Protein AF-0000000078525196 (afdb_homodimer)

Foldseek 3Di:
DDKDFDAPPDALVNVCVVLVHDSVCQCQLQVAPCRPFFFGRAITDDWAFPDKDFDAPPDDLCNVCVVVVHDSLLQCLQRLVPLVDDDDDGGDMGGPGIPFDADAAFAEEAEDELPFDPSLLSSCLSLHQEYEYDDWAAFLQLDTDDDDDNLVVCVSSVVNQHAYAYEYENQDPVRDDDVVSVVSCLPDVNSLVSNLVNVLVVCLVSVGQAYEYEDEDDDPVSVVSLLVSLQVSLVVCVVLRHAYEYEYEWAWDCVDPDIATDLDLCLSNQPRHQAYEHELAVQDAQQHADDARNFVLNVVNVLVSCVVRHPQLRYAYEDEQWKWKWWPDHDGPPITIDIDGPNRVRVVSSVVSHHWDADPRRQWIWTWDDDPRTIMIMTGHHLSSLLSVQVVCVVSVHNYYYYDHSSDPRSSNSSNNSSHYHYDGDPPCCSCSSVPD/DDKDFDAPPDALVNVCVVLVHDSVCQCQLQVAPCRPFFFGRAITDDWAFPDKDFDAPPDDLCNVCVVVVHHSLLQCLQRLVPLVDDDDDGGDMGGPGIPFDADAAFAEEAEDELPFDPSLLSSCLSLHQEYEYDDWAAFLQLDTDDDDDNLVVCVSSVVNQHAYAYEYENQDPVRDDDVVSVVSCLPDVNSLVSNLVNVLVVCLVSVGQAYEYEDEDDDPVSPVSLLVSLQVSLVVQVVLRHAYEYEYEWAWPCVDPDIATDLDLCLSNQPRHQAYEHELQVQDAQQHADDARNFVLNVVNVLVSCVVRHPQLRYAYEDEQWKWKWWPDHDGPPITIDIDGPNRVRVVSSVVSHHWDADPRRQWIWTWDDDPRTIMIMTGHHLSSLLSVQVVCVVSVHNYYYYDHSSDPRSSNSSNNSSHYHYDGDPPCCSCSSVPD

Sequence (874 aa):
MIIHVVQPGETIHSISEYYKIPVDRLILENGLTNPGNLAIGQTIVIVQPETLYTVQAGDTLESIAKQHDTTTMELLRNNPYLSDRKYLYNGETIVISYQTNRTRSITTIGYTFSYIDRPILIKTLPFLTYLTIFNYRVTNEGEIIFIADDTELIDLAKTYGVAPMMFVSTLSDGGIVNPEVTNTFLNNPSVQDHFIENALQIMKTKGFCGINIYLERINYENLNSFAEYLRRASERFHSEGYKILITVTPIANIEAPDVSFEKIDYGKLTESVDGIIFSSYDWALSYSYPNSIFPVNVLRELLDYAVSIIPPEKIIFGITTLGYDWVLPYVPGVTEAAAISDSRAIEIAADNGITIQFNEEAQSPYFFYTENGSLHLVWFKDARSFDSRAGLVEEYDLQGVSIWTIMRFSTQMWFIINTRYYIERLPGINCQSCVLNMIIHVVQPGETIHSISEYYKIPVDRLILENGLTNPGNLAIGQTIVIVQPETLYTVQAGDTLESIAKQHDTTTMELLRNNPYLSDRKYLYNGETIVISYQTNRTRSITTIGYTFSYIDRPILIKTLPFLTYLTIFNYRVTNEGEIIFIADDTELIDLAKTYGVAPMMFVSTLSDGGIVNPEVTNTFLNNPSVQDHFIENALQIMKTKGFCGINIYLERINYENLNSFAEYLRRASERFHSEGYKILITVTPIANIEAPDVSFEKIDYGKLTESVDGIIFSSYDWALSYSYPNSIFPVNVLRELLDYAVSIIPPEKIIFGITTLGYDWVLPYVPGVTEAAAISDSRAIEIAADNGITIQFNEEAQSPYFFYTENGSLHLVWFKDARSFDSRAGLVEEYDLQGVSIWTIMRFSTQMWFIINTRYYIERLPGINCQSCVLN

Structure (mmCIF, N/CA/C/O backbone):
data_AF-0000000078525196-model_v1
#
loop_
_entity.id
_entity.type
_entity.pdbx_description
1 polymer 'Peptidoglycan-binding protein'
#
loop_
_atom_site.group_PDB
_atom_site.id
_atom_site.type_symbol
_atom_site.label_atom_id
_atom_site.label_alt_id
_atom_site.label_comp_id
_atom_site.label_asym_id
_atom_site.label_entity_id
_atom_site.label_seq_id
_atom_site.pdbx_PDB_ins_code
_atom_site.Cartn_x
_atom_site.Cartn_y
_atom_site.Cartn_z
_atom_site.occupancy
_atom_site.B_iso_or_equiv
_atom_site.auth_seq_id
_atom_site.auth_comp_id
_atom_site.auth_asym_id
_atom_site.auth_atom_id
_atom_site.pdbx_PDB_model_num
ATOM 1 N N . MET A 1 1 ? -12.961 -25.609 -23.375 1 94.81 1 MET A N 1
ATOM 2 C CA . MET A 1 1 ? -13.086 -25.406 -21.938 1 94.81 1 MET A CA 1
ATOM 3 C C . MET A 1 1 ? -14.039 -24.266 -21.625 1 94.81 1 MET A C 1
ATOM 5 O O . MET A 1 1 ? -13.961 -23.203 -22.234 1 94.81 1 MET A O 1
ATOM 9 N N . ILE A 1 2 ? -14.961 -24.5 -20.766 1 96.81 2 ILE A N 1
ATOM 10 C CA . ILE A 1 2 ? -15.93 -23.5 -20.312 1 96.81 2 ILE A CA 1
ATOM 11 C C . ILE A 1 2 ? -15.836 -23.359 -18.781 1 96.81 2 ILE A C 1
ATOM 13 O O . ILE A 1 2 ? -15.711 -24.344 -18.062 1 96.81 2 ILE A O 1
ATOM 17 N N . ILE A 1 3 ? -15.789 -22.141 -18.328 1 98.31 3 ILE A N 1
ATOM 18 C CA . ILE A 1 3 ? -15.891 -21.891 -16.891 1 98.31 3 ILE A CA 1
ATOM 19 C C . ILE A 1 3 ? -17.328 -21.5 -16.531 1 98.31 3 ILE A C 1
ATOM 21 O O . ILE A 1 3 ? -17.797 -20.422 -16.891 1 98.31 3 ILE A O 1
ATOM 25 N N . HIS A 1 4 ? -17.969 -22.391 -15.938 1 98.69 4 HIS A N 1
ATOM 26 C CA . HIS A 1 4 ? -19.359 -22.188 -15.523 1 98.69 4 HIS A CA 1
ATOM 27 C C . HIS A 1 4 ? -19.438 -21.453 -14.203 1 98.69 4 HIS A C 1
ATOM 29 O O . HIS A 1 4 ? -18.766 -21.812 -13.234 1 98.69 4 HIS A O 1
ATOM 35 N N . VAL A 1 5 ? -20.172 -20.359 -14.156 1 98.62 5 VAL A N 1
ATOM 36 C CA . VAL A 1 5 ? -20.422 -19.625 -12.922 1 98.62 5 VAL A CA 1
ATOM 37 C C . VAL A 1 5 ? -21.781 -20.016 -12.344 1 98.62 5 VAL A C 1
ATOM 39 O O . VAL A 1 5 ? -22.812 -19.828 -12.992 1 98.62 5 VAL A O 1
ATOM 42 N N . VAL A 1 6 ? -21.797 -20.547 -11.18 1 98.69 6 VAL A N 1
ATOM 43 C CA . VAL A 1 6 ? -23 -21.094 -10.555 1 98.69 6 VAL A CA 1
ATOM 44 C C . VAL A 1 6 ? -24.047 -20 -10.375 1 98.69 6 VAL A C 1
ATOM 46 O O . VAL A 1 6 ? -23.734 -18.906 -9.875 1 98.69 6 VAL A O 1
ATOM 49 N N . GLN A 1 7 ? -25.219 -20.266 -10.789 1 98 7 GLN A N 1
ATOM 50 C CA . GLN A 1 7 ? -26.359 -19.359 -10.688 1 98 7 GLN A CA 1
ATOM 51 C C . GLN A 1 7 ? -27.312 -19.797 -9.586 1 98 7 GLN A C 1
ATOM 53 O O . GLN A 1 7 ? -27.25 -20.922 -9.109 1 98 7 GLN A O 1
ATOM 58 N N . PRO A 1 8 ? -28.172 -18.797 -9.18 1 97.31 8 PRO A N 1
ATOM 59 C CA . PRO A 1 8 ? -29.172 -19.188 -8.172 1 97.31 8 PRO A CA 1
ATOM 60 C C . PRO A 1 8 ? -30.016 -20.375 -8.602 1 97.31 8 PRO A C 1
ATOM 62 O O . PRO A 1 8 ? -30.484 -20.422 -9.742 1 97.31 8 PRO A O 1
ATOM 65 N N . GLY A 1 9 ? -30.125 -21.344 -7.73 1 96.56 9 GLY A N 1
ATOM 66 C CA . GLY A 1 9 ? -30.984 -22.484 -7.992 1 96.56 9 GLY A CA 1
ATOM 67 C C . GLY A 1 9 ? -30.234 -23.656 -8.602 1 96.56 9 GLY A C 1
ATOM 68 O O . GLY A 1 9 ? -30.734 -24.781 -8.617 1 96.56 9 GLY A O 1
ATOM 69 N N . GLU A 1 10 ? -29.031 -23.5 -9.023 1 98.06 10 GLU A N 1
ATOM 70 C CA . GLU A 1 10 ? -28.281 -24.562 -9.664 1 98.06 10 GLU A CA 1
ATOM 71 C C . GLU A 1 10 ? -27.656 -25.5 -8.625 1 98.06 10 GLU A C 1
ATOM 73 O O . GLU A 1 10 ? -27.281 -25.062 -7.539 1 98.06 10 GLU A O 1
ATOM 78 N N . THR A 1 11 ? -27.641 -26.766 -9 1 97.81 11 THR A N 1
ATOM 79 C CA . THR A 1 11 ? -26.969 -27.812 -8.234 1 97.81 11 THR A CA 1
ATOM 80 C C . THR A 1 11 ? -25.922 -28.516 -9.086 1 97.81 11 THR A C 1
ATOM 82 O O . THR A 1 11 ? -25.875 -28.328 -10.305 1 97.81 11 THR A O 1
ATOM 85 N N . ILE A 1 12 ? -25.125 -29.266 -8.383 1 98.19 12 ILE A N 1
ATOM 86 C CA . ILE A 1 12 ? -24.109 -30 -9.133 1 98.19 12 ILE A CA 1
ATOM 87 C C . ILE A 1 12 ? -24.781 -30.984 -10.102 1 98.19 12 ILE A C 1
ATOM 89 O O . ILE A 1 12 ? -24.281 -31.234 -11.195 1 98.19 12 ILE A O 1
ATOM 93 N N . HIS A 1 13 ? -25.984 -31.484 -9.773 1 98.25 13 HIS A N 1
ATOM 94 C CA . HIS A 1 13 ? -26.734 -32.406 -10.625 1 98.25 13 HIS A CA 1
ATOM 95 C C . HIS A 1 13 ? -27.266 -31.703 -11.875 1 98.25 13 HIS A C 1
ATOM 97 O O . HIS A 1 13 ? -27.172 -32.25 -12.977 1 98.25 13 HIS A O 1
ATOM 103 N N . SER A 1 14 ? -27.797 -30.531 -11.633 1 98.44 14 SER A N 1
ATOM 104 C CA . SER A 1 14 ? -28.312 -29.797 -12.789 1 98.44 14 SER A CA 1
ATOM 105 C C . SER A 1 14 ? -27.203 -29.406 -13.75 1 98.44 14 SER A C 1
ATOM 107 O O . SER A 1 14 ? -27.391 -29.406 -14.969 1 98.44 14 SER A O 1
ATOM 109 N N . ILE A 1 15 ? -26.047 -29.078 -13.227 1 98.31 15 ILE A N 1
ATOM 110 C CA . ILE A 1 15 ? -24.906 -28.703 -14.047 1 98.31 15 ILE A CA 1
ATOM 111 C C . ILE A 1 15 ? -24.375 -29.922 -14.797 1 98.31 15 ILE A C 1
ATOM 113 O O . ILE A 1 15 ? -24.062 -29.844 -15.984 1 98.31 15 ILE A O 1
ATOM 117 N N . SER A 1 16 ? -24.297 -31.031 -14.078 1 98.19 16 SER A N 1
ATOM 118 C CA . SER A 1 16 ? -23.906 -32.281 -14.68 1 98.19 16 SER A CA 1
ATOM 119 C C . SER A 1 16 ? -24.812 -32.656 -15.859 1 98.19 16 SER A C 1
ATOM 121 O O . SER A 1 16 ? -24.328 -33.031 -16.922 1 98.19 16 SER A O 1
ATOM 123 N N . GLU A 1 17 ? -26.094 -32.5 -15.703 1 98.06 17 GLU A N 1
ATOM 124 C CA . GLU A 1 17 ? -27.078 -32.812 -16.734 1 98.06 17 GLU A CA 1
ATOM 125 C C . GLU A 1 17 ? -26.922 -31.875 -17.938 1 98.06 17 GLU A C 1
ATOM 127 O O . GLU A 1 17 ? -27 -32.312 -19.078 1 98.06 17 GLU A O 1
ATOM 132 N N . TYR A 1 18 ? -26.734 -30.656 -17.625 1 97.94 18 TYR A N 1
ATOM 133 C CA . TYR A 1 18 ? -26.625 -29.641 -18.672 1 97.94 18 TYR A CA 1
ATOM 134 C C . TYR A 1 18 ? -25.438 -29.922 -19.594 1 97.94 18 TYR A C 1
ATOM 136 O O . TYR A 1 18 ? -25.562 -29.844 -20.812 1 97.94 18 TYR A O 1
ATOM 144 N N . TYR A 1 19 ? -24.312 -30.266 -19.031 1 97.69 19 TYR A N 1
ATOM 145 C CA . TYR A 1 19 ? -23.094 -30.438 -19.812 1 97.69 19 TYR A CA 1
ATOM 146 C C . TYR A 1 19 ? -22.875 -31.891 -20.172 1 97.69 19 TYR A C 1
ATOM 148 O O . TYR A 1 19 ? -21.922 -32.219 -20.875 1 97.69 19 TYR A O 1
ATOM 156 N N . LYS A 1 20 ? -23.672 -32.781 -19.641 1 96.62 20 LYS A N 1
ATOM 157 C CA . LYS A 1 20 ? -23.594 -34.219 -19.922 1 96.62 20 LYS A CA 1
ATOM 158 C C . LYS A 1 20 ? -22.266 -34.812 -19.453 1 96.62 20 LYS A C 1
ATOM 160 O O . LYS A 1 20 ? -21.594 -35.531 -20.188 1 96.62 20 LYS A O 1
ATOM 165 N N . ILE A 1 21 ? -21.828 -34.406 -18.328 1 96.25 21 ILE A N 1
ATOM 166 C CA . ILE A 1 21 ? -20.672 -34.938 -17.609 1 96.25 21 ILE A CA 1
ATOM 167 C C . ILE A 1 21 ? -21.125 -35.5 -16.25 1 96.25 21 ILE A C 1
ATOM 169 O O . ILE A 1 21 ? -21.844 -34.812 -15.508 1 96.25 21 ILE A O 1
ATOM 173 N N . PRO A 1 22 ? -20.75 -36.719 -15.938 1 96.06 22 PRO A N 1
ATOM 174 C CA . PRO A 1 22 ? -21.188 -37.312 -14.672 1 96.06 22 PRO A CA 1
ATOM 175 C C . PRO A 1 22 ? -20.812 -36.469 -13.461 1 96.06 22 PRO A C 1
ATOM 177 O O . PRO A 1 22 ? -19.75 -35.875 -13.43 1 96.06 22 PRO A O 1
ATOM 180 N N . VAL A 1 23 ? -21.656 -36.469 -12.422 1 97.12 23 VAL A N 1
ATOM 181 C CA . VAL A 1 23 ? -21.5 -35.656 -11.211 1 97.12 23 VAL A CA 1
ATOM 182 C C . VAL A 1 23 ? -20.156 -35.938 -10.562 1 97.12 23 VAL A C 1
ATOM 184 O O . VAL A 1 23 ? -19.422 -35.031 -10.203 1 97.12 23 VAL A O 1
ATOM 187 N N . ASP A 1 24 ? -19.812 -37.188 -10.492 1 95.12 24 ASP A N 1
ATOM 188 C CA . ASP A 1 24 ? -18.594 -37.594 -9.812 1 95.12 24 ASP A CA 1
ATOM 189 C C . ASP A 1 24 ? -17.359 -37.031 -10.539 1 95.12 24 ASP A C 1
ATOM 191 O O . ASP A 1 24 ? -16.391 -36.625 -9.898 1 95.12 24 ASP A O 1
ATOM 195 N N . ARG A 1 25 ? -17.391 -37.031 -11.781 1 94.94 25 ARG A N 1
ATOM 196 C CA . ARG A 1 25 ? -16.281 -36.5 -12.562 1 94.94 25 ARG A CA 1
ATOM 197 C C . ARG A 1 25 ? -16.141 -35 -12.367 1 94.94 25 ARG A C 1
ATOM 199 O O . ARG A 1 25 ? -15.023 -34.5 -12.211 1 94.94 25 ARG A O 1
ATOM 206 N N . LEU A 1 26 ? -17.234 -34.281 -12.391 1 96.69 26 LEU A N 1
ATOM 207 C CA . LEU A 1 26 ? -17.203 -32.844 -12.148 1 96.69 26 LEU A CA 1
ATOM 208 C C . LEU A 1 26 ? -16.594 -32.531 -10.789 1 96.69 26 LEU A C 1
ATOM 210 O O . LEU A 1 26 ? -15.789 -31.609 -10.664 1 96.69 26 LEU A O 1
ATOM 214 N N . ILE A 1 27 ? -16.984 -33.312 -9.781 1 96.38 27 ILE A N 1
ATOM 215 C CA . ILE A 1 27 ? -16.516 -33.125 -8.414 1 96.38 27 ILE A CA 1
ATOM 216 C C . ILE A 1 27 ? -15.008 -33.375 -8.352 1 96.38 27 ILE A C 1
ATOM 218 O O . ILE A 1 27 ? -14.266 -32.562 -7.797 1 96.38 27 ILE A O 1
ATOM 222 N N . LEU A 1 28 ? -14.508 -34.406 -8.992 1 93.62 28 LEU A N 1
ATOM 223 C CA . LEU A 1 28 ? -13.102 -34.812 -8.961 1 93.62 28 LEU A CA 1
ATOM 224 C C . LEU A 1 28 ? -12.25 -33.812 -9.766 1 93.62 28 LEU A C 1
ATOM 226 O O . LEU A 1 28 ? -11.203 -33.375 -9.297 1 93.62 28 LEU A O 1
ATOM 230 N N . GLU A 1 29 ? -12.719 -33.438 -10.914 1 95.62 29 GLU A N 1
ATOM 231 C CA . GLU A 1 29 ? -11.969 -32.594 -11.836 1 95.62 29 GLU A CA 1
ATOM 232 C C . GLU A 1 29 ? -11.82 -31.172 -11.281 1 95.62 29 GLU A C 1
ATOM 234 O O . GLU A 1 29 ? -10.859 -30.469 -11.602 1 95.62 29 GLU A O 1
ATOM 239 N N . ASN A 1 30 ? -12.75 -30.797 -10.445 1 97.25 30 ASN A N 1
ATOM 240 C CA . ASN A 1 30 ? -12.734 -29.438 -9.914 1 97.25 30 ASN A CA 1
ATOM 241 C C . ASN A 1 30 ? -12.328 -29.406 -8.445 1 97.25 30 ASN A C 1
ATOM 243 O O . ASN A 1 30 ? -12.141 -28.328 -7.871 1 97.25 30 ASN A O 1
ATOM 247 N N . GLY A 1 31 ? -12.133 -30.562 -7.848 1 94.5 31 GLY A N 1
ATOM 248 C CA . GLY A 1 31 ? -11.805 -30.609 -6.434 1 94.5 31 GLY A CA 1
ATOM 249 C C . GLY A 1 31 ? -12.867 -29.969 -5.551 1 94.5 31 GLY A C 1
ATOM 250 O O . GLY A 1 31 ? -12.539 -29.25 -4.609 1 94.5 31 GLY A O 1
ATOM 251 N N . LEU A 1 32 ? -14.148 -30.219 -5.82 1 95.88 32 LEU A N 1
ATOM 252 C CA . LEU A 1 32 ? -15.234 -29.594 -5.078 1 95.88 32 LEU A CA 1
ATOM 253 C C . LEU A 1 32 ? -15.328 -30.172 -3.666 1 95.88 32 LEU A C 1
ATOM 255 O O . LEU A 1 32 ? -15.438 -31.375 -3.49 1 95.88 32 LEU A O 1
ATOM 259 N N . THR A 1 33 ? -15.297 -29.281 -2.701 1 93.44 33 THR A N 1
ATOM 260 C CA . THR A 1 33 ? -15.445 -29.703 -1.31 1 93.44 33 THR A CA 1
ATOM 261 C C . THR A 1 33 ? -16.859 -29.453 -0.816 1 93.44 33 THR A C 1
ATOM 263 O O . THR A 1 33 ? -17.25 -29.906 0.261 1 93.44 33 THR A O 1
ATOM 266 N N . ASN A 1 34 ? -17.656 -28.781 -1.641 1 95.5 34 ASN A N 1
ATOM 267 C CA . ASN A 1 34 ? -19.016 -28.422 -1.278 1 95.5 34 ASN A CA 1
ATOM 268 C C . ASN A 1 34 ? -20.016 -28.812 -2.367 1 95.5 34 ASN A C 1
ATOM 270 O O . ASN A 1 34 ? -20.844 -28 -2.781 1 95.5 34 ASN A O 1
ATOM 274 N N . PRO A 1 35 ? -19.984 -30.031 -2.852 1 95.69 35 PRO A N 1
ATOM 275 C CA . PRO A 1 35 ? -20.859 -30.391 -3.969 1 95.69 35 PRO A CA 1
ATOM 276 C C . PRO A 1 35 ? -22.328 -30.312 -3.611 1 95.69 35 PRO A C 1
ATOM 278 O O . PRO A 1 35 ? -23.172 -30.094 -4.492 1 95.69 35 PRO A O 1
ATOM 281 N N . GLY A 1 36 ? -22.688 -30.422 -2.32 1 96.06 36 GLY A N 1
ATOM 282 C CA . GLY A 1 36 ? -24.078 -30.375 -1.898 1 96.06 36 GLY A CA 1
ATOM 283 C C . GLY A 1 36 ? -24.562 -28.984 -1.568 1 96.06 36 GLY A C 1
ATOM 284 O O . GLY A 1 36 ? -25.734 -28.781 -1.239 1 96.06 36 GLY A O 1
ATOM 285 N N . ASN A 1 37 ? -23.75 -28 -1.582 1 96.44 37 ASN A N 1
ATOM 286 C CA . ASN A 1 37 ? -24.047 -26.609 -1.222 1 96.44 37 ASN A CA 1
ATOM 287 C C . ASN A 1 37 ? -23.203 -25.625 -2.018 1 96.44 37 ASN A C 1
ATOM 289 O O . ASN A 1 37 ? -22.391 -24.891 -1.445 1 96.44 37 ASN A O 1
ATOM 293 N N . LEU A 1 38 ? -23.516 -25.578 -3.297 1 97.88 38 LEU A N 1
ATOM 294 C CA . LEU A 1 38 ? -22.75 -24.688 -4.156 1 97.88 38 LEU A CA 1
ATOM 295 C C . LEU A 1 38 ? -23.031 -23.219 -3.826 1 97.88 38 LEU A C 1
ATOM 297 O O . LEU A 1 38 ? -24.188 -22.859 -3.574 1 97.88 38 LEU A O 1
ATOM 301 N N . ALA A 1 39 ? -22 -22.422 -3.719 1 98.06 39 ALA A N 1
ATOM 302 C CA . ALA A 1 39 ? -22.172 -20.984 -3.551 1 98.06 39 ALA A CA 1
ATOM 303 C C . ALA A 1 39 ? -22.516 -20.312 -4.879 1 98.06 39 ALA A C 1
ATOM 305 O O . ALA A 1 39 ? -21.938 -20.656 -5.918 1 98.06 39 ALA A O 1
ATOM 306 N N . ILE A 1 40 ? -23.453 -19.344 -4.844 1 98.25 40 ILE A N 1
ATOM 307 C CA . ILE A 1 40 ? -23.703 -18.531 -6.031 1 98.25 40 ILE A CA 1
ATOM 308 C C . ILE A 1 40 ? -22.438 -17.75 -6.391 1 98.25 40 ILE A C 1
ATOM 310 O O . ILE A 1 40 ? -21.797 -17.156 -5.52 1 98.25 40 ILE A O 1
ATOM 314 N N . GLY A 1 41 ? -22.016 -17.828 -7.641 1 98.56 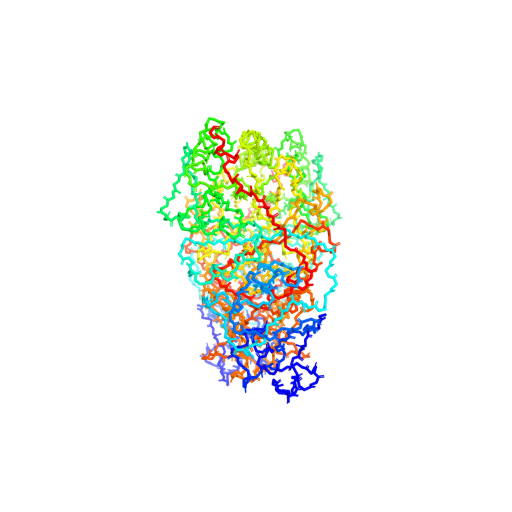41 GLY A N 1
ATOM 315 C CA . GLY A 1 41 ? -20.812 -17.125 -8.086 1 98.56 41 GLY A CA 1
ATOM 316 C C . GLY A 1 41 ? -19.578 -18.016 -8.109 1 98.56 41 GLY A C 1
ATOM 317 O O . GLY A 1 41 ? -18.562 -17.656 -8.688 1 98.56 41 GLY A O 1
ATOM 318 N N . GLN A 1 42 ? -19.703 -19.234 -7.469 1 98.25 42 GLN A N 1
ATOM 319 C CA . GLN A 1 42 ? -18.594 -20.188 -7.547 1 98.25 42 GLN A CA 1
ATOM 320 C C . GLN A 1 42 ? -18.422 -20.719 -8.969 1 98.25 42 GLN A C 1
ATOM 322 O O . GLN A 1 42 ? -19.359 -20.688 -9.766 1 98.25 42 GLN A O 1
ATOM 327 N N . THR A 1 43 ? -17.188 -21.156 -9.234 1 98.62 43 THR A N 1
ATOM 328 C CA . THR A 1 43 ? -16.938 -21.547 -10.617 1 98.62 43 THR A CA 1
ATOM 329 C C . THR A 1 43 ? -16.656 -23.047 -10.711 1 98.62 43 THR A C 1
ATOM 331 O O . THR A 1 43 ? -16.156 -23.656 -9.766 1 98.62 43 THR A O 1
ATOM 334 N N . ILE A 1 44 ? -17 -23.609 -11.812 1 98.56 44 ILE A N 1
ATOM 335 C CA . ILE A 1 44 ? -16.75 -25 -12.188 1 98.56 44 ILE A CA 1
ATOM 336 C C . ILE A 1 44 ? -16.156 -25.062 -13.586 1 98.56 44 ILE A C 1
ATOM 338 O O . ILE A 1 44 ? -16.734 -24.547 -14.547 1 98.56 44 ILE A O 1
ATOM 342 N N . VAL A 1 45 ? -15.008 -25.672 -13.695 1 98.44 45 VAL A N 1
ATOM 343 C CA . VAL A 1 45 ? -14.344 -25.812 -14.984 1 98.44 45 VAL A CA 1
ATOM 344 C C . VAL A 1 45 ? -14.938 -27 -15.742 1 98.44 45 VAL A C 1
ATOM 346 O O . VAL A 1 45 ? -15.016 -28.109 -15.203 1 98.44 45 VAL A O 1
ATOM 349 N N . ILE A 1 46 ? -15.375 -26.719 -16.953 1 98.25 46 ILE A N 1
ATOM 350 C CA . ILE A 1 46 ? -15.977 -27.734 -17.797 1 98.25 46 ILE A CA 1
ATOM 351 C C . ILE A 1 46 ? -15.086 -28 -19.016 1 98.25 46 ILE A C 1
ATOM 353 O O . ILE A 1 46 ? -14.852 -27.109 -19.828 1 98.25 46 ILE A O 1
ATOM 357 N N . VAL A 1 47 ? -14.594 -29.203 -19.078 1 97.5 47 VAL A N 1
ATOM 358 C CA . VAL A 1 47 ? -13.867 -29.656 -20.266 1 97.5 47 VAL A CA 1
ATOM 359 C C . VAL A 1 47 ? -14.422 -31 -20.719 1 97.5 47 VAL A C 1
ATOM 361 O O . VAL A 1 47 ? -14.516 -31.953 -19.922 1 97.5 47 VAL A O 1
ATOM 364 N N . GLN A 1 48 ? -14.766 -31.109 -22 1 96.5 48 GLN A N 1
ATOM 365 C CA . GLN A 1 48 ? -15.312 -32.344 -22.516 1 96.5 48 GLN A CA 1
ATOM 366 C C . GLN A 1 48 ? -14.211 -33.375 -22.781 1 96.5 48 GLN A C 1
ATOM 368 O O . GLN A 1 48 ? -13.195 -33.062 -23.406 1 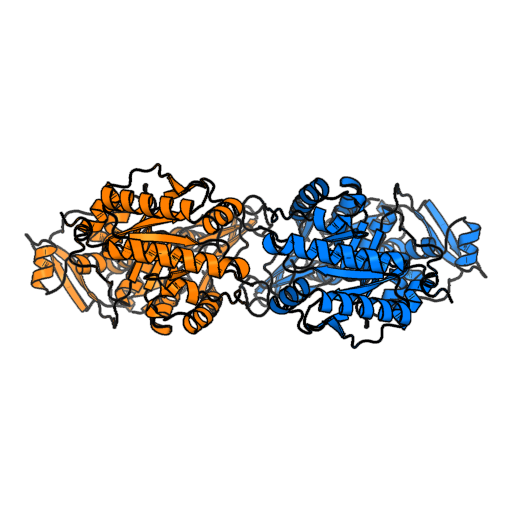96.5 48 GLN A O 1
ATOM 373 N N . PRO A 1 49 ? -14.414 -34.594 -22.234 1 95.44 49 PRO A N 1
ATOM 374 C CA . PRO A 1 49 ? -13.438 -35.625 -22.578 1 95.44 49 PRO A CA 1
ATOM 375 C C . PRO A 1 49 ? -13.477 -36 -24.062 1 95.44 49 PRO A C 1
ATOM 377 O O . PRO A 1 49 ? -14.547 -36 -24.672 1 95.44 49 PRO A O 1
ATOM 380 N N . GLU A 1 50 ? -12.391 -36.25 -24.641 1 95.75 50 GLU A N 1
ATOM 381 C CA . GLU A 1 50 ? -12.297 -36.75 -26 1 95.75 50 GLU A CA 1
ATOM 382 C C . GLU A 1 50 ? -12.25 -38.281 -26.016 1 95.75 50 GLU A C 1
ATOM 384 O O . GLU A 1 50 ? -12.953 -38.938 -26.797 1 95.75 50 GLU A O 1
ATOM 389 N N . THR A 1 51 ? -11.398 -38.875 -25.109 1 97 51 THR A N 1
ATOM 390 C CA . THR A 1 51 ? -11.266 -40.312 -25 1 97 51 THR A CA 1
ATOM 391 C C . THR A 1 51 ? -11.336 -40.75 -23.547 1 97 51 THR A C 1
ATOM 393 O O . THR A 1 51 ? -10.586 -40.25 -22.703 1 97 51 THR A O 1
ATOM 396 N N . LEU A 1 52 ? -12.281 -41.625 -23.297 1 96.75 52 LEU A N 1
ATOM 397 C CA . LEU A 1 52 ? -12.414 -42.281 -22 1 96.75 52 LEU A CA 1
ATOM 398 C C . LEU A 1 52 ? -12.016 -43.75 -22.062 1 96.75 52 LEU A C 1
ATOM 400 O O . LEU A 1 52 ? -12.133 -44.375 -23.125 1 96.75 52 LEU A O 1
ATOM 404 N N . TYR A 1 53 ? -11.461 -44.219 -20.969 1 97.44 53 TYR A N 1
ATOM 405 C CA . TYR A 1 53 ? -11.07 -45.625 -20.891 1 97.44 53 TYR A CA 1
ATOM 406 C C . TYR A 1 53 ? -11.562 -46.25 -19.609 1 97.44 53 TYR A C 1
ATOM 408 O O . TYR A 1 53 ? -11.453 -45.656 -18.531 1 97.44 53 TYR A O 1
ATOM 416 N N . THR A 1 54 ? -12.148 -47.406 -19.766 1 97.12 54 THR A N 1
ATOM 417 C CA . THR A 1 54 ? -12.531 -48.188 -18.609 1 97.12 54 THR A CA 1
ATOM 418 C C . THR A 1 54 ? -11.438 -49.188 -18.25 1 97.12 54 THR A C 1
ATOM 420 O O . THR A 1 54 ? -11.117 -50.094 -19.047 1 97.12 54 THR A O 1
ATOM 423 N N . VAL A 1 55 ? -10.953 -49.094 -17.156 1 96.69 55 VAL A N 1
ATOM 424 C CA . VAL A 1 55 ? -9.82 -49.875 -16.688 1 96.69 55 VAL A CA 1
ATOM 425 C C . VAL A 1 55 ? -10.203 -51.375 -16.672 1 96.69 55 VAL A C 1
ATOM 427 O O . VAL A 1 55 ? -11.297 -51.719 -16.234 1 96.69 55 VAL A O 1
ATOM 430 N N . GLN A 1 56 ? -9.297 -52.156 -17.156 1 96.38 56 GLN A N 1
ATOM 431 C CA . GLN A 1 56 ? -9.477 -53.625 -17.156 1 96.38 56 GLN A CA 1
ATOM 432 C C . GLN A 1 56 ? -8.508 -54.281 -16.188 1 96.38 56 GLN A C 1
ATOM 434 O O . GLN A 1 56 ? -7.531 -53.688 -15.75 1 96.38 56 GLN A O 1
ATOM 439 N N . ALA A 1 57 ? -8.891 -55.562 -15.891 1 95.06 57 ALA A N 1
ATOM 440 C CA . ALA A 1 57 ? -8.016 -56.312 -15.016 1 95.06 57 ALA A CA 1
ATOM 441 C C . ALA A 1 57 ? -6.617 -56.438 -15.617 1 95.06 57 ALA A C 1
ATOM 443 O O . ALA A 1 57 ? -6.469 -56.781 -16.797 1 95.06 57 ALA A O 1
ATOM 444 N N . GLY A 1 58 ? -5.602 -56.094 -14.82 1 93.38 58 GLY A N 1
ATOM 445 C CA . GLY A 1 58 ? -4.227 -56.25 -15.273 1 93.38 58 GLY A CA 1
ATOM 446 C C . GLY A 1 58 ? -3.65 -54.938 -15.812 1 93.38 58 GLY A C 1
ATOM 447 O O . GLY A 1 58 ? -2.438 -54.844 -16.016 1 93.38 58 GLY A O 1
ATOM 448 N N . ASP A 1 59 ? -4.484 -53.938 -16.062 1 94.62 59 ASP A N 1
ATOM 449 C CA . ASP A 1 59 ? -4.023 -52.656 -16.594 1 94.62 59 ASP A CA 1
ATOM 450 C C . ASP A 1 59 ? -3.094 -51.969 -15.594 1 94.62 59 ASP A C 1
ATOM 452 O O . ASP A 1 59 ? -3.303 -52.031 -14.383 1 94.62 59 ASP A O 1
ATOM 456 N N . THR A 1 60 ? -2.062 -51.406 -16.078 1 93.88 60 THR A N 1
ATOM 457 C CA . THR A 1 60 ? -1.249 -50.406 -15.375 1 93.88 60 THR A CA 1
ATOM 458 C C . THR A 1 60 ? -1.269 -49.062 -16.094 1 93.88 60 THR A C 1
ATOM 460 O O . THR A 1 60 ? -1.693 -49 -17.25 1 93.88 60 THR A O 1
ATOM 463 N N . LEU A 1 61 ? -0.947 -48.062 -15.383 1 94 61 LEU A N 1
ATOM 464 C CA . LEU A 1 61 ? -0.898 -46.75 -16.047 1 94 61 LEU A CA 1
ATOM 465 C C . LEU A 1 61 ? 0.017 -46.812 -17.266 1 94 61 LEU A C 1
ATOM 467 O O . LEU A 1 61 ? -0.289 -46.219 -18.312 1 94 61 LEU A O 1
ATOM 471 N N . GLU A 1 62 ? 1.138 -47.562 -17.141 1 93.38 62 GLU A N 1
ATOM 472 C CA . GLU A 1 62 ? 2.102 -47.688 -18.234 1 93.38 62 GLU A CA 1
ATOM 473 C C . GLU A 1 62 ? 1.491 -48.406 -19.422 1 93.38 62 GLU A C 1
ATOM 475 O O . GLU A 1 62 ? 1.669 -48 -20.578 1 93.38 62 GLU A O 1
ATOM 480 N N . SER A 1 63 ? 0.843 -49.469 -19.125 1 95.81 63 SER A N 1
ATOM 481 C CA . SER A 1 63 ? 0.245 -50.25 -20.203 1 95.81 63 SER A CA 1
ATOM 482 C C . SER A 1 63 ? -0.847 -49.438 -20.922 1 95.81 63 SER A C 1
ATOM 484 O O . SER A 1 63 ? -0.972 -49.5 -22.141 1 95.81 63 SER A O 1
ATOM 486 N N . ILE A 1 64 ? -1.632 -48.719 -20.141 1 96.56 64 ILE A N 1
ATOM 487 C CA . ILE A 1 64 ? -2.699 -47.906 -20.719 1 96.56 64 ILE A CA 1
ATOM 488 C C . ILE A 1 64 ? -2.096 -46.781 -21.562 1 96.56 64 ILE A C 1
ATOM 490 O O . ILE A 1 64 ? -2.576 -46.5 -22.656 1 96.56 64 ILE A O 1
ATOM 494 N N . ALA A 1 65 ? -1.086 -46.156 -21.078 1 96.19 65 ALA A N 1
ATOM 495 C CA . ALA A 1 65 ? -0.406 -45.094 -21.812 1 96.19 65 ALA A CA 1
ATOM 496 C C . ALA A 1 65 ? 0.104 -45.594 -23.156 1 96.19 65 ALA A C 1
ATOM 498 O O . ALA A 1 65 ? -0.099 -44.969 -24.188 1 96.19 65 ALA A O 1
ATOM 499 N N . LYS A 1 66 ? 0.735 -46.719 -23.156 1 96.25 66 LYS A N 1
ATOM 500 C CA . LYS A 1 66 ? 1.257 -47.312 -24.391 1 96.25 66 LYS A CA 1
ATOM 501 C C . LYS A 1 66 ? 0.131 -47.656 -25.359 1 96.25 66 LYS A C 1
ATOM 503 O O . LYS A 1 66 ? 0.249 -47.375 -26.562 1 96.25 66 LYS A O 1
ATOM 508 N N . GLN A 1 67 ? -0.856 -48.188 -24.812 1 97 67 GLN A N 1
ATOM 509 C CA . GLN A 1 67 ? -2 -48.562 -25.625 1 97 67 GLN A CA 1
ATOM 510 C C . GLN A 1 67 ? -2.613 -47.375 -26.344 1 97 67 GLN A C 1
ATOM 512 O O . GLN A 1 67 ? -3.121 -47.5 -27.453 1 97 67 GLN A O 1
ATOM 517 N N . HIS A 1 68 ? -2.58 -46.281 -25.75 1 97.12 68 HIS A N 1
ATOM 518 C CA . HIS A 1 68 ? -3.275 -45.125 -26.281 1 97.12 68 HIS A CA 1
ATOM 519 C C . HIS A 1 68 ? -2.289 -44.094 -26.797 1 97.12 68 HIS A C 1
ATOM 521 O O . HIS A 1 68 ? -2.66 -42.938 -27.031 1 97.12 68 HIS A O 1
ATOM 527 N N . ASP A 1 69 ? -1.048 -44.406 -26.875 1 94.94 69 ASP A N 1
ATOM 528 C CA . ASP A 1 69 ? 0.011 -43.562 -27.438 1 94.94 69 ASP A CA 1
ATOM 529 C C . ASP A 1 69 ? 0.132 -42.25 -26.688 1 94.94 69 ASP A C 1
ATOM 531 O O . ASP A 1 69 ? 0.091 -41.188 -27.281 1 94.94 69 ASP A O 1
ATOM 535 N N . THR A 1 70 ? 0.084 -42.312 -25.422 1 95.06 70 THR A N 1
ATOM 536 C CA . THR A 1 70 ? 0.286 -41.188 -24.516 1 95.06 70 THR A CA 1
ATOM 537 C C . THR A 1 70 ? 1.299 -41.562 -23.422 1 95.06 70 THR A C 1
ATOM 539 O O . THR A 1 70 ? 2.082 -42.5 -23.578 1 95.06 70 THR A O 1
ATOM 542 N N . THR A 1 71 ? 1.495 -40.719 -22.484 1 92.62 71 THR A N 1
ATOM 543 C CA . THR A 1 71 ? 2.471 -40.969 -21.422 1 92.62 71 THR A CA 1
ATOM 544 C C . THR A 1 71 ? 1.779 -41.125 -20.078 1 92.62 71 THR A C 1
ATOM 546 O O . THR A 1 71 ? 0.64 -40.688 -19.906 1 92.62 71 THR A O 1
ATOM 549 N N . THR A 1 72 ? 2.455 -41.781 -19.203 1 92.88 72 THR A N 1
ATOM 550 C CA . THR A 1 72 ? 1.942 -41.906 -17.844 1 92.88 72 THR A CA 1
ATOM 551 C C . THR A 1 72 ? 1.741 -40.531 -17.203 1 92.88 72 THR A C 1
ATOM 553 O O . THR A 1 72 ? 0.769 -40.312 -16.484 1 92.88 72 THR A O 1
ATOM 556 N N . MET A 1 73 ? 2.609 -39.625 -17.516 1 91.75 73 MET A N 1
ATOM 557 C CA . MET A 1 73 ? 2.516 -38.281 -16.969 1 91.75 73 MET A CA 1
ATOM 558 C C . MET A 1 73 ? 1.253 -37.562 -17.469 1 91.75 73 MET A C 1
ATOM 560 O O . MET A 1 73 ? 0.576 -36.875 -16.703 1 91.75 73 MET A O 1
ATOM 564 N N . GLU A 1 74 ? 0.986 -37.719 -18.688 1 93.94 74 GLU A N 1
ATOM 565 C CA . GLU A 1 74 ? -0.232 -37.156 -19.234 1 93.94 74 GLU A CA 1
ATOM 566 C C . GLU A 1 74 ? -1.476 -37.719 -18.562 1 93.94 74 GLU A C 1
ATOM 568 O O . GLU A 1 74 ? -2.43 -37 -18.266 1 93.94 74 GLU A O 1
ATOM 573 N N . LEU A 1 75 ? -1.472 -39.062 -18.375 1 95.25 75 LEU A N 1
ATOM 574 C CA . LEU A 1 75 ? -2.594 -39.719 -17.703 1 95.25 75 LEU A CA 1
ATOM 575 C C . LEU A 1 75 ? -2.77 -39.156 -16.297 1 95.25 75 LEU A C 1
ATOM 577 O O . LEU A 1 75 ? -3.896 -38.938 -15.844 1 95.25 75 LEU A O 1
ATOM 581 N N . LEU A 1 76 ? -1.672 -38.969 -15.633 1 94.88 76 LEU A N 1
ATOM 582 C CA . LEU A 1 76 ? -1.728 -38.438 -14.273 1 94.88 76 LEU A CA 1
ATOM 583 C C . LEU A 1 76 ? -2.236 -37 -14.266 1 94.88 76 LEU A C 1
ATOM 585 O O . LEU A 1 76 ? -2.982 -36.594 -13.367 1 94.88 76 LEU A O 1
ATOM 589 N N . ARG A 1 77 ? -1.888 -36.156 -15.234 1 95.75 77 ARG A N 1
ATOM 590 C CA . ARG A 1 77 ? -2.383 -34.781 -15.328 1 95.75 77 ARG A CA 1
ATOM 591 C C . ARG A 1 77 ? -3.885 -34.781 -15.586 1 95.75 77 ARG A C 1
ATOM 593 O O . ARG A 1 77 ? -4.605 -33.938 -15.023 1 95.75 77 ARG A O 1
ATOM 600 N N . ASN A 1 78 ? -4.316 -35.719 -16.391 1 96.19 78 ASN A N 1
ATOM 601 C CA . ASN A 1 78 ? -5.73 -35.781 -16.719 1 96.19 78 ASN A CA 1
ATOM 602 C C . ASN A 1 78 ? -6.559 -36.344 -15.586 1 96.19 78 ASN A C 1
ATOM 604 O O . ASN A 1 78 ? -7.777 -36.188 -15.547 1 96.19 78 ASN A O 1
ATOM 608 N N . ASN A 1 79 ? -5.887 -37.156 -14.766 1 95.56 79 ASN A N 1
ATOM 609 C CA . ASN A 1 79 ? -6.527 -37.844 -13.641 1 95.56 79 ASN A CA 1
ATOM 610 C C . ASN A 1 79 ? -5.699 -37.688 -12.367 1 95.56 79 ASN A C 1
ATOM 612 O O . ASN A 1 79 ? -5.23 -38.688 -11.812 1 95.56 79 ASN A O 1
ATOM 616 N N . PRO A 1 80 ? -5.645 -36.5 -11.789 1 93.56 80 PRO A N 1
ATOM 617 C CA . PRO A 1 80 ? -4.699 -36.25 -10.703 1 93.56 80 PRO A CA 1
ATOM 618 C C . PRO A 1 80 ? -5.008 -37.094 -9.461 1 93.56 80 PRO A C 1
ATOM 620 O O . PRO A 1 80 ? -4.109 -37.406 -8.664 1 93.56 80 PRO A O 1
ATOM 623 N N . TYR A 1 81 ? -6.223 -37.531 -9.273 1 90.19 81 TYR A N 1
ATOM 624 C CA . TYR A 1 81 ? -6.605 -38.344 -8.117 1 90.19 81 TYR A CA 1
ATOM 625 C C . TYR A 1 81 ? -5.914 -39.688 -8.148 1 90.19 81 TYR A C 1
ATOM 627 O O . TYR A 1 81 ? -5.855 -40.406 -7.129 1 90.19 81 TYR A O 1
ATOM 635 N N . LEU A 1 82 ? -5.391 -40.125 -9.273 1 91.69 82 LEU A N 1
ATOM 636 C CA . LEU A 1 82 ? -4.699 -41.406 -9.383 1 91.69 82 LEU A CA 1
ATOM 637 C C . LEU A 1 82 ? -3.379 -41.375 -8.617 1 91.69 82 LEU A C 1
ATOM 639 O O . LEU A 1 82 ? -2.85 -42.406 -8.25 1 91.69 82 LEU A O 1
ATOM 643 N N . SER A 1 83 ? -2.84 -40.188 -8.453 1 89.44 83 SER A N 1
ATOM 644 C CA . SER A 1 83 ? -1.592 -40.062 -7.707 1 89.44 83 SER A CA 1
ATOM 645 C C . SER A 1 83 ? -1.803 -40.312 -6.219 1 89.44 83 SER A C 1
ATOM 647 O O . SER A 1 83 ? -0.839 -40.5 -5.477 1 89.44 83 SER A O 1
ATOM 649 N N . ASP A 1 84 ? -3.004 -40.25 -5.816 1 83.81 84 ASP A N 1
ATOM 650 C CA . ASP A 1 84 ? -3.326 -40.438 -4.406 1 83.81 84 ASP A CA 1
ATOM 651 C C . ASP A 1 84 ? -3.285 -41.938 -4.031 1 83.81 84 ASP A C 1
ATOM 653 O O . ASP A 1 84 ? -3.283 -42.281 -2.846 1 83.81 84 ASP A O 1
ATOM 657 N N . ARG A 1 85 ? -3.26 -42.719 -5.082 1 81.44 85 ARG A N 1
ATOM 658 C CA . ARG A 1 85 ? -3.279 -44.156 -4.816 1 81.44 85 ARG A CA 1
ATOM 659 C C . ARG A 1 85 ? -2.326 -44.906 -5.746 1 81.44 85 ARG A C 1
ATOM 661 O O . ARG A 1 85 ? -1.843 -44.344 -6.73 1 81.44 85 ARG A O 1
ATOM 668 N N . LYS A 1 86 ? -1.944 -46.219 -5.418 1 77.44 86 LYS A N 1
ATOM 669 C CA . LYS A 1 86 ? -0.923 -46.969 -6.121 1 77.44 86 LYS A CA 1
ATOM 670 C C . LYS A 1 86 ? -1.555 -47.969 -7.098 1 77.44 86 LYS A C 1
ATOM 672 O O . LYS A 1 86 ? -0.849 -48.625 -7.859 1 77.44 86 LYS A O 1
ATOM 677 N N . TYR A 1 87 ? -2.842 -47.938 -7.109 1 83.69 87 TYR A N 1
ATOM 678 C CA . TYR A 1 87 ? -3.449 -48.969 -7.938 1 83.69 87 TYR A CA 1
ATOM 679 C C . TYR A 1 87 ? -4.656 -48.438 -8.695 1 83.69 87 TYR A C 1
ATOM 681 O O . TYR A 1 87 ? -5.223 -47.406 -8.312 1 83.69 87 TYR A O 1
ATOM 689 N N . LEU A 1 88 ? -4.992 -49.031 -9.836 1 91.81 88 LEU A N 1
ATOM 690 C CA . LEU A 1 88 ? -6.191 -48.75 -10.625 1 91.81 88 LEU A CA 1
ATOM 691 C C . LEU A 1 88 ? -7.316 -49.719 -10.25 1 91.81 88 LEU A C 1
ATOM 693 O O . LEU A 1 88 ? -7.066 -50.875 -9.922 1 91.81 88 LEU A O 1
ATOM 697 N N . TYR A 1 89 ? -8.5 -49.281 -10.234 1 91.38 89 TYR A N 1
ATOM 698 C CA . TYR A 1 89 ? -9.648 -50.156 -9.961 1 91.38 89 TYR A CA 1
ATOM 699 C C . TYR A 1 89 ? -10.266 -50.656 -11.258 1 91.38 89 TYR A C 1
ATOM 701 O O . TYR A 1 89 ? -10.555 -49.875 -12.164 1 91.38 89 TYR A O 1
ATOM 709 N N . ASN A 1 90 ? -10.461 -51.938 -11.172 1 93.31 90 ASN A N 1
ATOM 710 C CA . ASN A 1 90 ? -11.164 -52.5 -12.32 1 93.31 90 ASN A CA 1
ATOM 711 C C . ASN A 1 90 ? -12.539 -51.875 -12.5 1 93.31 90 ASN A C 1
ATOM 713 O O . ASN A 1 90 ? -13.297 -51.75 -11.539 1 93.31 90 ASN A O 1
ATOM 717 N N . GLY A 1 91 ? -12.828 -51.406 -13.727 1 94.06 91 GLY A N 1
ATOM 718 C CA . GLY A 1 91 ? -14.148 -50.875 -14.016 1 94.06 91 GLY A CA 1
ATOM 719 C C . GLY A 1 91 ? -14.211 -49.344 -13.898 1 94.06 91 GLY A C 1
ATOM 720 O O . GLY A 1 91 ? -15.164 -48.719 -14.359 1 94.06 91 GLY A O 1
ATOM 721 N N . GLU A 1 92 ? -13.164 -48.781 -13.312 1 93.88 92 GLU A N 1
ATOM 722 C CA . GLU A 1 92 ? -13.203 -47.312 -13.219 1 93.88 92 GLU A CA 1
ATOM 723 C C . GLU A 1 92 ? -12.867 -46.688 -14.562 1 93.88 92 GLU A C 1
ATOM 725 O O . GLU A 1 92 ? -12.148 -47.25 -15.375 1 93.88 92 GLU A O 1
ATOM 730 N N . THR A 1 93 ? -13.477 -45.562 -14.773 1 94.69 93 THR A N 1
ATOM 731 C CA . THR A 1 93 ? -13.242 -44.844 -16.016 1 94.69 93 THR A CA 1
ATOM 732 C C . THR A 1 93 ? -12.219 -43.719 -15.812 1 94.69 93 THR A C 1
ATOM 734 O O . THR A 1 93 ? -12.344 -42.938 -14.891 1 94.69 93 THR A O 1
ATOM 737 N N . ILE A 1 94 ? -11.188 -43.688 -16.656 1 95.81 94 ILE A N 1
ATOM 738 C CA . ILE A 1 94 ? -10.195 -42.625 -16.594 1 95.81 94 ILE A CA 1
ATOM 739 C C . ILE A 1 94 ? -10.172 -41.875 -17.906 1 95.81 94 ILE A C 1
ATOM 741 O O . ILE A 1 94 ? -10.625 -42.375 -18.938 1 95.81 94 ILE A O 1
ATOM 745 N N . VAL A 1 95 ? -9.719 -40.656 -17.828 1 96.56 95 VAL A N 1
ATOM 746 C CA . VAL A 1 95 ? -9.648 -39.812 -19.016 1 96.56 95 VAL A CA 1
ATOM 747 C C . VAL A 1 95 ? -8.297 -39.969 -19.703 1 96.56 95 VAL A C 1
ATOM 749 O O . VAL A 1 95 ? -7.25 -39.719 -19.094 1 96.56 95 VAL A O 1
ATOM 752 N N . ILE A 1 96 ? -8.289 -40.375 -20.922 1 97.12 96 ILE A N 1
ATOM 753 C CA . ILE A 1 96 ? -7.074 -40.5 -21.719 1 97.12 96 ILE A CA 1
ATOM 754 C C . ILE A 1 96 ? -6.703 -39.125 -22.297 1 97.12 96 ILE A C 1
ATOM 756 O O . ILE A 1 96 ? -5.539 -38.719 -22.266 1 97.12 96 ILE A O 1
ATOM 760 N N . SER A 1 97 ? -7.742 -38.469 -22.781 1 96.12 97 SER A N 1
ATOM 761 C CA . SER A 1 97 ? -7.523 -37.156 -23.375 1 96.12 97 SER A CA 1
ATOM 762 C C . SER A 1 97 ? -8.773 -36.281 -23.281 1 96.12 97 SER A C 1
ATOM 764 O O . SER A 1 97 ? -9.883 -36.781 -23.156 1 96.12 97 SER A O 1
ATOM 766 N N . TYR A 1 98 ? -8.539 -34.938 -23.203 1 96.19 98 TYR A N 1
ATOM 767 C CA . TYR A 1 98 ? -9.602 -33.938 -23.234 1 96.19 98 TYR A CA 1
ATOM 768 C C . TYR A 1 98 ? -9.648 -33.25 -24.594 1 96.19 98 TYR A C 1
ATOM 770 O O . TYR A 1 98 ? -8.672 -33.25 -25.344 1 96.19 98 TYR A O 1
ATOM 778 N N . GLN A 1 99 ? -10.836 -32.719 -24.891 1 93.62 99 GLN A N 1
ATOM 779 C CA . GLN A 1 99 ? -10.938 -31.812 -26.031 1 93.62 99 GLN A CA 1
ATOM 780 C C . GLN A 1 99 ? -10.312 -30.469 -25.719 1 93.62 99 GLN A C 1
ATOM 782 O O . GLN A 1 99 ? -10.891 -29.672 -24.969 1 93.62 99 GLN A O 1
ATOM 787 N N . THR A 1 100 ? -9.078 -30.328 -26.172 1 89.75 100 THR A N 1
ATOM 788 C CA . THR A 1 100 ? -8.367 -29.094 -25.859 1 89.75 100 THR A CA 1
ATOM 789 C C . THR A 1 100 ? -7.809 -28.453 -27.141 1 89.75 100 THR A C 1
ATOM 791 O O . THR A 1 100 ? -7.836 -29.062 -28.203 1 89.75 100 THR A O 1
ATOM 794 N N . ASN A 1 101 ? -7.469 -27.203 -27.031 1 85.31 101 ASN A N 1
ATOM 795 C CA . ASN A 1 101 ? -6.828 -26.484 -28.125 1 85.31 101 ASN A CA 1
ATOM 796 C C . ASN A 1 101 ? -5.387 -26.109 -27.781 1 85.31 101 ASN A C 1
ATOM 798 O O . ASN A 1 101 ? -4.91 -25.031 -28.156 1 85.31 101 ASN A O 1
ATOM 802 N N . ARG A 1 102 ? -4.742 -27 -27.062 1 89.19 102 ARG A N 1
ATOM 803 C CA . ARG A 1 102 ? -3.357 -26.734 -26.672 1 89.19 102 ARG A CA 1
ATOM 804 C C . ARG A 1 102 ? -2.49 -26.484 -27.906 1 89.19 102 ARG A C 1
ATOM 806 O O . ARG A 1 102 ? -2.547 -27.234 -28.875 1 89.19 102 ARG A O 1
ATOM 813 N N . THR A 1 103 ? -1.801 -25.422 -27.812 1 83.62 103 THR A N 1
ATOM 814 C CA . THR A 1 103 ? -1.013 -25.141 -29.016 1 83.62 103 THR A CA 1
ATOM 815 C C . THR A 1 103 ? 0.463 -24.969 -28.656 1 83.62 103 THR A C 1
ATOM 817 O O . THR A 1 103 ? 1.317 -24.922 -29.547 1 83.62 103 THR A O 1
ATOM 820 N N . ARG A 1 104 ? 0.794 -24.891 -27.391 1 93.25 104 ARG A N 1
ATOM 821 C CA . ARG A 1 104 ? 2.193 -24.641 -27.062 1 93.25 104 ARG A CA 1
ATOM 822 C C . ARG A 1 104 ? 2.57 -25.266 -25.734 1 93.25 104 ARG A C 1
ATOM 824 O O . ARG A 1 104 ? 1.7 -25.547 -24.906 1 93.25 104 ARG A O 1
ATOM 831 N N . SER A 1 105 ? 3.887 -25.484 -25.562 1 94.81 105 SER A N 1
ATOM 832 C CA . SER A 1 105 ? 4.453 -25.938 -24.297 1 94.81 105 SER A CA 1
ATOM 833 C C . SER A 1 105 ? 4.941 -24.766 -23.453 1 94.81 105 SER A C 1
ATOM 835 O O . SER A 1 105 ? 5.492 -23.797 -24 1 94.81 105 SER A O 1
ATOM 837 N N . ILE A 1 106 ? 4.699 -24.844 -22.141 1 96.94 106 ILE A N 1
ATOM 838 C CA . ILE A 1 106 ? 5.172 -23.766 -21.266 1 96.94 106 ILE A CA 1
ATOM 839 C C . ILE A 1 106 ? 5.996 -24.359 -20.125 1 96.94 106 ILE A C 1
ATOM 841 O O . ILE A 1 106 ? 5.898 -25.547 -19.844 1 96.94 106 ILE A O 1
ATOM 845 N N . THR A 1 107 ? 6.797 -23.484 -19.594 1 97.19 107 THR A N 1
ATOM 846 C CA . THR A 1 107 ? 7.504 -23.812 -18.359 1 97.19 107 THR A CA 1
ATOM 847 C C . THR A 1 107 ? 6.609 -23.594 -17.156 1 97.19 107 THR A C 1
ATOM 849 O O . THR A 1 107 ? 5.922 -22.578 -17.062 1 97.19 107 THR A O 1
ATOM 852 N N . THR A 1 108 ? 6.535 -24.578 -16.266 1 97.81 108 THR A N 1
ATOM 853 C CA . THR A 1 108 ? 5.844 -24.438 -14.984 1 97.81 108 THR A CA 1
ATOM 854 C C . THR A 1 108 ? 6.809 -24.688 -13.82 1 97.81 108 THR A C 1
ATOM 856 O O . THR A 1 108 ? 7.547 -25.672 -13.82 1 97.81 108 THR A O 1
ATOM 859 N N . ILE A 1 109 ? 6.852 -23.719 -12.938 1 97.06 109 ILE A N 1
ATOM 860 C CA . ILE A 1 109 ? 7.73 -23.812 -11.773 1 97.06 109 ILE A CA 1
ATOM 861 C C . ILE A 1 109 ? 6.895 -23.875 -10.5 1 97.06 109 ILE A C 1
ATOM 863 O O . ILE A 1 109 ? 5.914 -23.141 -10.352 1 97.06 109 ILE A O 1
ATOM 867 N N . GLY A 1 110 ? 7.219 -24.797 -9.617 1 96.88 110 GLY A N 1
ATOM 868 C CA . GLY A 1 110 ? 6.59 -24.875 -8.305 1 96.88 110 GLY A CA 1
ATOM 869 C C . GLY A 1 110 ? 7.555 -24.609 -7.164 1 96.88 110 GLY A C 1
ATOM 870 O O . GLY A 1 110 ? 8.57 -25.297 -7.031 1 96.88 110 GLY A O 1
ATOM 871 N N . TYR A 1 111 ? 7.258 -23.609 -6.328 1 94.81 111 TYR A N 1
ATOM 872 C CA . TYR A 1 111 ? 8.016 -23.359 -5.109 1 94.81 111 TYR A CA 1
ATOM 873 C C . TYR A 1 111 ? 7.512 -24.234 -3.965 1 94.81 111 TYR A C 1
ATOM 875 O O . TYR A 1 111 ? 6.301 -24.391 -3.791 1 94.81 111 TYR A O 1
ATOM 883 N N . THR A 1 112 ? 8.453 -24.781 -3.211 1 95.06 112 THR A N 1
ATOM 884 C CA . THR A 1 112 ? 8.031 -25.641 -2.113 1 95.06 112 THR A CA 1
ATOM 885 C C . THR A 1 112 ? 9 -25.531 -0.937 1 95.06 112 THR A C 1
ATOM 887 O O . THR A 1 112 ? 10.133 -25.062 -1.098 1 95.06 112 THR A O 1
ATOM 890 N N . PHE A 1 113 ? 8.438 -25.875 0.176 1 92.56 113 PHE A N 1
ATOM 891 C CA . PHE A 1 113 ? 9.258 -26.078 1.36 1 92.56 113 PHE A CA 1
ATOM 892 C C . PHE A 1 113 ? 9.547 -27.562 1.564 1 92.56 113 PHE A C 1
ATOM 894 O O . PHE A 1 113 ? 8.859 -28.422 1.005 1 92.56 113 PHE A O 1
ATOM 901 N N . SER A 1 114 ? 10.562 -27.766 2.402 1 92.62 114 SER A N 1
ATOM 902 C CA . SER A 1 114 ? 11 -29.141 2.594 1 92.62 114 SER A CA 1
ATOM 903 C C . SER A 1 114 ? 9.938 -29.969 3.318 1 92.62 114 SER A C 1
ATOM 905 O O . SER A 1 114 ? 9.914 -31.188 3.213 1 92.62 114 SER A O 1
ATOM 907 N N . TYR A 1 115 ? 9.031 -29.297 3.971 1 93.38 115 TYR A N 1
ATOM 908 C CA . TYR A 1 115 ? 8.055 -30 4.793 1 93.38 115 TYR A CA 1
ATOM 909 C C . TYR A 1 115 ? 6.75 -30.203 4.031 1 93.38 115 TYR A C 1
ATOM 911 O O . TYR A 1 115 ? 5.715 -30.5 4.633 1 93.38 115 TYR A O 1
ATOM 919 N N . ILE A 1 116 ? 6.723 -30.062 2.768 1 95.25 116 ILE A N 1
ATOM 920 C CA . ILE A 1 116 ? 5.527 -30.312 1.969 1 95.25 116 ILE A CA 1
ATOM 921 C C . ILE A 1 116 ? 5.035 -31.734 2.199 1 95.25 116 ILE A C 1
ATOM 923 O O . ILE A 1 116 ? 5.84 -32.656 2.342 1 95.25 116 ILE A O 1
ATOM 927 N N . ASP A 1 117 ? 3.656 -31.906 2.156 1 94.88 117 ASP A N 1
ATOM 928 C CA . ASP A 1 117 ? 3.062 -33.25 2.219 1 94.88 117 ASP A CA 1
ATOM 929 C C . ASP A 1 117 ? 3.439 -34.062 0.993 1 94.88 117 ASP A C 1
ATOM 931 O O . ASP A 1 117 ? 3.244 -33.625 -0.143 1 94.88 117 ASP A O 1
ATOM 935 N N . ARG A 1 118 ? 3.941 -35.25 1.23 1 94.06 118 ARG A N 1
ATOM 936 C CA . ARG A 1 118 ? 4.43 -36.094 0.157 1 94.06 118 ARG A CA 1
ATOM 937 C C . ARG A 1 118 ? 3.34 -36.375 -0.874 1 94.06 118 ARG A C 1
ATOM 939 O O . ARG A 1 118 ? 3.576 -36.25 -2.078 1 94.06 118 ARG A O 1
ATOM 946 N N . PRO A 1 119 ? 2.121 -36.688 -0.457 1 93.31 119 PRO A N 1
ATOM 947 C CA . PRO A 1 119 ? 1.073 -36.906 -1.454 1 93.31 119 PRO A CA 1
ATOM 948 C C . PRO A 1 119 ? 0.806 -35.688 -2.322 1 93.31 119 PRO A C 1
ATOM 950 O O . PRO A 1 119 ? 0.535 -35.812 -3.52 1 93.31 119 PRO A O 1
ATOM 953 N N . ILE A 1 120 ? 0.861 -34.5 -1.743 1 95.56 120 ILE A N 1
ATOM 954 C CA . ILE A 1 120 ? 0.651 -33.281 -2.492 1 95.56 120 ILE A CA 1
ATOM 955 C C . ILE A 1 120 ? 1.772 -33.094 -3.514 1 95.56 120 ILE A C 1
ATOM 957 O O . ILE A 1 120 ? 1.519 -32.75 -4.668 1 95.56 120 ILE A O 1
ATOM 961 N N . LEU A 1 121 ? 2.947 -33.344 -3.082 1 96.94 121 LEU A N 1
ATOM 962 C CA . LEU A 1 121 ? 4.094 -33.25 -3.982 1 96.94 121 LEU A CA 1
ATOM 963 C C . LEU A 1 121 ? 3.943 -34.188 -5.164 1 96.94 121 LEU A C 1
ATOM 965 O O . LEU A 1 121 ? 4.043 -33.781 -6.32 1 96.94 121 LEU A O 1
ATOM 969 N N . ILE A 1 122 ? 3.672 -35.438 -4.883 1 95.5 122 ILE A N 1
ATOM 970 C CA . ILE A 1 122 ? 3.559 -36.469 -5.902 1 95.5 122 ILE A CA 1
ATOM 971 C C . ILE A 1 122 ? 2.469 -36.094 -6.902 1 95.5 122 ILE A C 1
ATOM 973 O O . ILE A 1 122 ? 2.645 -36.281 -8.109 1 95.5 122 ILE A O 1
ATOM 977 N N . LYS A 1 123 ? 1.41 -35.562 -6.406 1 96.5 123 LYS A N 1
ATOM 978 C CA . LYS A 1 123 ? 0.28 -35.188 -7.242 1 96.5 123 LYS A CA 1
ATOM 979 C C . LYS A 1 123 ? 0.637 -33.969 -8.117 1 96.5 123 LYS A C 1
ATOM 981 O O . LYS A 1 123 ? 0.098 -33.812 -9.219 1 96.5 123 LYS A O 1
ATOM 986 N N . THR A 1 124 ? 1.543 -33.156 -7.668 1 97.75 124 THR A N 1
ATOM 987 C CA . THR A 1 124 ? 1.854 -31.891 -8.336 1 97.75 124 THR A CA 1
ATOM 988 C C . THR A 1 124 ? 2.969 -32.094 -9.359 1 97.75 124 THR A C 1
ATOM 990 O O . THR A 1 124 ? 3.004 -31.406 -10.391 1 97.75 124 THR A O 1
ATOM 993 N N . LEU A 1 125 ? 3.838 -33.031 -9.219 1 96.44 125 LEU A N 1
ATOM 994 C CA . LEU A 1 125 ? 5.066 -33.188 -9.984 1 96.44 125 LEU A CA 1
ATOM 995 C C . LEU A 1 125 ? 4.766 -33.375 -11.469 1 96.44 125 LEU A C 1
ATOM 997 O O . LEU A 1 125 ? 5.457 -32.781 -12.32 1 96.44 125 LEU A O 1
ATOM 1001 N N . PRO A 1 126 ? 3.713 -34.094 -11.805 1 95.62 126 PRO A N 1
ATOM 1002 C CA . PRO A 1 126 ? 3.439 -34.25 -13.242 1 95.62 126 PRO A CA 1
ATOM 1003 C C . PRO A 1 126 ? 3.191 -32.906 -13.945 1 95.62 126 PRO A C 1
ATOM 1005 O O . PRO A 1 126 ? 3.316 -32.812 -15.172 1 95.62 126 PRO A O 1
ATOM 1008 N N . PHE A 1 127 ? 2.869 -31.875 -13.188 1 97.5 127 PHE A N 1
ATOM 1009 C CA . PHE A 1 127 ? 2.488 -30.594 -13.766 1 97.5 127 PHE A CA 1
ATOM 1010 C C . PHE A 1 127 ? 3.678 -29.641 -13.797 1 97.5 127 PHE A C 1
ATOM 1012 O O . PHE A 1 127 ? 3.543 -28.484 -14.203 1 97.5 127 PHE A O 1
ATOM 1019 N N . LEU A 1 128 ? 4.906 -30.078 -13.438 1 97.5 128 LEU A N 1
ATOM 1020 C CA . LEU A 1 128 ? 6.004 -29.141 -13.227 1 97.5 128 LEU A CA 1
ATOM 1021 C C . LEU A 1 128 ? 7.145 -29.406 -14.211 1 97.5 128 LEU A C 1
ATOM 1023 O O . LEU A 1 128 ? 7.426 -30.562 -14.539 1 97.5 128 LEU A O 1
ATOM 1027 N N . THR A 1 129 ? 7.723 -28.312 -14.633 1 97 129 THR A N 1
ATOM 1028 C CA . THR A 1 129 ? 9.016 -28.344 -15.305 1 97 129 THR A CA 1
ATOM 1029 C C . THR A 1 129 ? 10.156 -28.281 -14.289 1 97 129 THR A C 1
ATOM 1031 O O . THR A 1 129 ? 11.086 -29.078 -14.336 1 97 129 THR A O 1
ATOM 1034 N N . TYR A 1 130 ? 10.031 -27.328 -13.375 1 97.25 130 TYR A N 1
ATOM 1035 C CA . TYR A 1 130 ? 11.008 -27.109 -12.32 1 97.25 130 TYR A CA 1
ATOM 1036 C C . TYR A 1 130 ? 10.359 -27.203 -10.945 1 97.25 130 TYR A C 1
ATOM 1038 O O . TYR A 1 130 ? 9.234 -26.734 -10.75 1 97.25 130 TYR A O 1
ATOM 1046 N N . LEU A 1 131 ? 11.031 -27.828 -10.008 1 97.69 131 LEU A N 1
ATOM 1047 C CA . LEU A 1 131 ? 10.711 -27.781 -8.586 1 97.69 131 LEU A CA 1
ATOM 1048 C C . LEU A 1 131 ? 11.727 -26.938 -7.828 1 97.69 131 LEU A C 1
ATOM 1050 O O . LEU A 1 131 ? 12.883 -27.344 -7.676 1 97.69 131 LEU A O 1
ATOM 1054 N N . THR A 1 132 ? 11.328 -25.828 -7.367 1 96.81 132 THR A N 1
ATOM 1055 C CA . THR A 1 132 ? 12.242 -24.938 -6.66 1 96.81 132 THR A CA 1
ATOM 1056 C C . THR A 1 132 ? 12.078 -25.078 -5.148 1 96.81 132 THR A C 1
ATOM 1058 O O . THR A 1 132 ? 11.008 -24.797 -4.602 1 96.81 132 THR A O 1
ATOM 1061 N N . ILE A 1 133 ? 13.133 -25.469 -4.508 1 95.88 133 ILE A N 1
ATOM 1062 C CA . ILE A 1 133 ? 13.055 -25.859 -3.102 1 95.88 133 ILE A CA 1
ATOM 1063 C C . ILE A 1 133 ? 13.641 -24.75 -2.229 1 95.88 133 ILE A C 1
ATOM 1065 O O . ILE A 1 133 ? 14.812 -24.391 -2.381 1 95.88 133 ILE A O 1
ATOM 1069 N N . PHE A 1 134 ? 12.781 -24.297 -1.312 1 89.44 134 PHE A N 1
ATOM 1070 C CA . PHE A 1 134 ? 13.164 -23.281 -0.333 1 89.44 134 PHE A CA 1
ATOM 1071 C C . PHE A 1 134 ? 13.828 -23.922 0.88 1 89.44 134 PHE A C 1
ATOM 1073 O O . PHE A 1 134 ? 13.461 -25.031 1.28 1 89.44 134 PHE A O 1
ATOM 1080 N N . ASN A 1 135 ? 14.883 -23.328 1.622 1 86.19 135 ASN A N 1
ATOM 1081 C CA . ASN A 1 135 ? 15.617 -22.094 1.377 1 86.19 135 ASN A CA 1
ATOM 1082 C C . ASN A 1 135 ? 17.109 -22.266 1.635 1 86.19 135 ASN A C 1
ATOM 1084 O O . ASN A 1 135 ? 17.5 -22.938 2.582 1 86.19 135 ASN A O 1
ATOM 1088 N N . TYR A 1 136 ? 17.797 -21.797 0.748 1 91.31 136 TYR A N 1
ATOM 1089 C CA . TYR A 1 136 ? 19.25 -21.734 0.933 1 91.31 136 TYR A CA 1
ATOM 1090 C C . TYR A 1 136 ? 19.703 -20.281 1.123 1 91.31 136 TYR A C 1
ATOM 1092 O O . TYR A 1 136 ? 19.781 -19.516 0.159 1 91.31 136 TYR A O 1
ATOM 1100 N N . ARG A 1 137 ? 20.109 -19.938 2.355 1 88.69 137 ARG A N 1
ATOM 1101 C CA . ARG A 1 137 ? 20.391 -18.562 2.73 1 88.69 137 ARG A CA 1
ATOM 1102 C C . ARG A 1 137 ? 21.859 -18.234 2.551 1 88.69 137 ARG A C 1
ATOM 1104 O O . ARG A 1 137 ? 22.734 -18.953 3.045 1 88.69 137 ARG A O 1
ATOM 1111 N N . VAL A 1 138 ? 22.062 -17.156 1.916 1 87.12 138 VAL A N 1
ATOM 1112 C CA . VAL A 1 138 ? 23.438 -16.703 1.711 1 87.12 138 VAL A CA 1
ATOM 1113 C C . VAL A 1 138 ? 23.828 -15.719 2.814 1 87.12 138 VAL A C 1
ATOM 1115 O O . VAL A 1 138 ? 23.047 -14.836 3.17 1 87.12 138 VAL A O 1
ATOM 1118 N N . THR A 1 139 ? 25.016 -15.852 3.34 1 84.56 139 THR A N 1
ATOM 1119 C CA . THR A 1 139 ? 25.531 -14.977 4.387 1 84.56 139 THR A CA 1
ATOM 1120 C C . THR A 1 139 ? 26.391 -13.875 3.787 1 84.56 139 THR A C 1
ATOM 1122 O O . THR A 1 139 ? 26.688 -13.891 2.592 1 84.56 139 THR A O 1
ATOM 1125 N N . ASN A 1 140 ? 26.859 -13.047 4.672 1 81.62 140 ASN A N 1
ATOM 1126 C CA . ASN A 1 140 ? 27.703 -11.93 4.273 1 81.62 140 ASN A CA 1
ATOM 1127 C C . ASN A 1 140 ? 29.078 -12.406 3.777 1 81.62 140 ASN A C 1
ATOM 1129 O O . ASN A 1 140 ? 29.766 -11.68 3.068 1 81.62 140 ASN A O 1
ATOM 1133 N N . GLU A 1 141 ? 29.438 -13.547 4.113 1 84.69 141 GLU A N 1
ATOM 1134 C CA . GLU A 1 141 ? 30.734 -14.086 3.754 1 84.69 141 GLU A CA 1
ATOM 1135 C C . GLU A 1 141 ? 30.656 -14.977 2.521 1 84.69 141 GLU A C 1
ATOM 1137 O O . GLU A 1 141 ? 31.656 -15.547 2.086 1 84.69 141 GLU A O 1
ATOM 1142 N N . GLY A 1 142 ? 29.453 -15.117 2.016 1 85.88 142 GLY A N 1
ATOM 1143 C CA . GLY A 1 142 ? 29.281 -15.953 0.834 1 85.88 142 GLY A CA 1
ATOM 1144 C C . GLY A 1 142 ? 29.016 -17.406 1.162 1 85.88 142 GLY A C 1
ATOM 1145 O O . GLY A 1 142 ? 29.047 -18.266 0.278 1 85.88 142 GLY A O 1
ATOM 1146 N N . GLU A 1 143 ? 28.781 -17.594 2.404 1 90.06 143 GLU A N 1
ATOM 1147 C CA . GLU A 1 143 ? 28.391 -18.938 2.809 1 90.06 143 GLU A CA 1
ATOM 1148 C C . GLU A 1 143 ? 26.891 -19.188 2.561 1 90.06 143 GLU A C 1
ATOM 1150 O O . GLU A 1 143 ? 26.125 -18.234 2.43 1 90.06 143 GLU A O 1
ATOM 1155 N N . ILE A 1 144 ? 26.578 -20.5 2.367 1 92.56 144 ILE A N 1
ATOM 1156 C CA . ILE A 1 144 ? 25.188 -20.875 2.195 1 92.56 144 ILE A CA 1
ATOM 1157 C C . ILE A 1 144 ? 24.734 -21.734 3.375 1 92.56 144 ILE A C 1
ATOM 1159 O O . ILE A 1 144 ? 25.328 -22.781 3.656 1 92.56 144 ILE A O 1
ATOM 1163 N N . ILE A 1 145 ? 23.734 -21.25 4.031 1 89.75 145 ILE A N 1
ATOM 1164 C CA . ILE A 1 145 ? 23.188 -21.969 5.184 1 89.75 145 ILE A CA 1
ATOM 1165 C C . ILE A 1 145 ? 21.844 -22.578 4.828 1 89.75 145 ILE A C 1
ATOM 1167 O O . ILE A 1 145 ? 20.984 -21.922 4.238 1 89.75 145 ILE A O 1
ATOM 1171 N N . PHE A 1 146 ? 21.703 -23.859 5.031 1 88.38 146 PHE A N 1
ATOM 1172 C CA . PHE A 1 146 ? 20.438 -24.562 4.859 1 88.38 146 PHE A CA 1
ATOM 1173 C C . PHE A 1 146 ? 20.234 -25.594 5.969 1 88.38 146 PHE A C 1
ATOM 1175 O O . PHE A 1 146 ? 21.188 -26.219 6.43 1 88.38 146 PHE A O 1
ATOM 1182 N N . ILE A 1 147 ? 19.031 -25.641 6.535 1 81.94 147 ILE A N 1
ATOM 1183 C CA . ILE A 1 147 ? 18.797 -26.453 7.723 1 81.94 147 ILE A CA 1
ATOM 1184 C C . ILE A 1 147 ? 18.016 -27.719 7.344 1 81.94 147 ILE A C 1
ATOM 1186 O O . ILE A 1 147 ? 18.312 -28.797 7.84 1 81.94 147 ILE A O 1
ATOM 1190 N N . ALA A 1 148 ? 17.125 -27.672 6.418 1 83.94 148 ALA A N 1
ATOM 1191 C CA . ALA A 1 148 ? 16.188 -28.766 6.148 1 83.94 148 ALA A CA 1
ATOM 1192 C C . ALA A 1 148 ? 16.812 -29.797 5.215 1 83.94 148 ALA A C 1
ATOM 1194 O O . ALA A 1 148 ? 17.703 -29.484 4.422 1 83.94 148 ALA A O 1
ATOM 1195 N N . ASP A 1 149 ? 16.453 -31.078 5.391 1 89.62 149 ASP A N 1
ATOM 1196 C CA . ASP A 1 149 ? 16.828 -32.156 4.473 1 89.62 149 ASP A CA 1
ATOM 1197 C C . ASP A 1 149 ? 15.828 -32.25 3.314 1 89.62 149 ASP A C 1
ATOM 1199 O O . ASP A 1 149 ? 14.664 -32.594 3.516 1 89.62 149 ASP A O 1
ATOM 1203 N N . ASP A 1 150 ? 16.344 -31.938 2.129 1 94.44 150 ASP A N 1
ATOM 1204 C CA . ASP A 1 150 ? 15.461 -31.938 0.96 1 94.44 150 ASP A CA 1
ATOM 1205 C C . ASP A 1 150 ? 15.867 -33.031 -0.031 1 94.44 150 ASP A C 1
ATOM 1207 O O . ASP A 1 150 ? 15.5 -32.969 -1.207 1 94.44 150 ASP A O 1
ATOM 1211 N N . THR A 1 151 ? 16.578 -34.031 0.422 1 93.38 151 THR A N 1
ATOM 1212 C CA . THR A 1 151 ? 17.094 -35.062 -0.443 1 93.38 151 THR A CA 1
ATOM 1213 C C . THR A 1 151 ? 15.953 -35.844 -1.081 1 93.38 151 THR A C 1
ATOM 1215 O O . THR A 1 151 ? 15.977 -36.125 -2.281 1 93.38 151 THR A O 1
ATOM 1218 N N . GLU A 1 152 ? 15.062 -36.156 -0.33 1 93.56 152 GLU A N 1
ATOM 1219 C CA . GLU A 1 152 ? 13.938 -36.938 -0.838 1 93.56 152 GLU A CA 1
ATOM 1220 C C . GLU A 1 152 ? 13.164 -36.156 -1.895 1 93.56 152 GLU A C 1
ATOM 1222 O O . GLU A 1 152 ? 12.703 -36.719 -2.885 1 93.56 152 GLU A O 1
ATOM 1227 N N . LEU A 1 153 ? 12.953 -34.906 -1.672 1 96.62 153 LEU A N 1
ATOM 1228 C CA . LEU A 1 153 ? 12.242 -34.062 -2.629 1 96.62 153 LEU A CA 1
ATOM 1229 C C . LEU A 1 153 ? 12.977 -34.031 -3.965 1 96.62 153 LEU A C 1
ATOM 1231 O O . LEU A 1 153 ? 12.359 -34.125 -5.023 1 96.62 153 LEU A O 1
ATOM 1235 N N . ILE A 1 154 ? 14.266 -33.906 -3.896 1 95.62 154 ILE A N 1
ATOM 1236 C CA . ILE A 1 154 ? 15.109 -33.812 -5.086 1 95.62 154 ILE A CA 1
ATOM 1237 C C . ILE A 1 154 ? 15.008 -35.125 -5.879 1 95.62 154 ILE A C 1
ATOM 1239 O O . ILE A 1 154 ? 14.773 -35.094 -7.09 1 95.62 154 ILE A O 1
ATOM 1243 N N . ASP A 1 155 ? 15.102 -36.188 -5.203 1 93.5 155 ASP A N 1
ATOM 1244 C CA . ASP A 1 155 ? 15.055 -37.469 -5.852 1 93.5 155 ASP A CA 1
ATOM 1245 C C . ASP A 1 155 ? 13.695 -37.719 -6.488 1 93.5 155 ASP A C 1
ATOM 1247 O O . ASP A 1 155 ? 13.609 -38.219 -7.613 1 93.5 155 ASP A O 1
ATOM 1251 N N . LEU A 1 156 ? 12.711 -37.438 -5.746 1 93.25 156 LEU A N 1
ATOM 1252 C CA . LEU A 1 156 ? 11.359 -37.594 -6.254 1 93.25 156 LEU A CA 1
ATOM 1253 C C . LEU A 1 156 ? 11.125 -36.75 -7.504 1 93.25 156 LEU A C 1
ATOM 1255 O O . LEU A 1 156 ? 10.508 -37.219 -8.469 1 93.25 156 LEU A O 1
ATOM 1259 N N . ALA A 1 157 ? 11.531 -35.531 -7.484 1 95.5 157 ALA A N 1
ATOM 1260 C CA . ALA A 1 157 ? 11.398 -34.688 -8.648 1 95.5 157 ALA A CA 1
ATOM 1261 C C . ALA A 1 157 ? 12.047 -35.281 -9.875 1 95.5 157 ALA A C 1
ATOM 1263 O O . ALA A 1 157 ? 11.438 -35.375 -10.945 1 95.5 157 ALA A O 1
ATOM 1264 N N . LYS A 1 158 ? 13.188 -35.781 -9.711 1 93 158 LYS A N 1
ATOM 1265 C CA . LYS A 1 158 ? 13.93 -36.406 -10.812 1 93 158 LYS A CA 1
ATOM 1266 C C . LYS A 1 158 ? 13.211 -37.625 -11.359 1 93 158 LYS A C 1
ATOM 1268 O O . LYS A 1 158 ? 13.164 -37.844 -12.578 1 93 158 LYS A O 1
ATOM 1273 N N . THR A 1 159 ? 12.695 -38.344 -10.469 1 89.19 159 THR A N 1
ATOM 1274 C CA . THR A 1 159 ? 11.977 -39.562 -10.867 1 89.19 159 THR A CA 1
ATOM 1275 C C . THR A 1 159 ? 10.789 -39.219 -11.766 1 89.19 159 THR A C 1
ATOM 1277 O O . THR A 1 159 ? 10.445 -39.969 -12.664 1 89.19 159 THR A O 1
ATOM 1280 N N . TYR A 1 160 ? 10.219 -38.062 -11.594 1 91.62 160 TYR A N 1
ATOM 1281 C CA . TYR A 1 160 ? 9.055 -37.656 -12.367 1 91.62 160 TYR A CA 1
ATOM 1282 C C . TYR A 1 160 ? 9.469 -36.812 -13.555 1 91.62 160 TYR A C 1
ATOM 1284 O O . TYR A 1 160 ? 8.617 -36.25 -14.258 1 91.62 160 TYR A O 1
ATOM 1292 N N . GLY A 1 161 ? 10.781 -36.594 -13.727 1 90.69 161 GLY A N 1
ATOM 1293 C CA . GLY A 1 161 ? 11.266 -35.812 -14.836 1 90.69 161 GLY A CA 1
ATOM 1294 C C . GLY A 1 161 ? 11.156 -34.312 -14.602 1 90.69 161 GLY A C 1
ATOM 1295 O O . GLY A 1 161 ? 11.023 -33.531 -15.547 1 90.69 161 GLY A O 1
ATOM 1296 N N . VAL A 1 162 ? 11.125 -33.906 -13.359 1 95.44 162 VAL A N 1
ATOM 1297 C CA . VAL A 1 162 ? 11.07 -32.5 -12.953 1 95.44 162 VAL A CA 1
ATOM 1298 C C . VAL A 1 162 ? 12.445 -32.062 -12.461 1 95.44 162 VAL A C 1
ATOM 1300 O O . VAL A 1 162 ? 13.102 -32.781 -11.695 1 95.44 162 VAL A O 1
ATOM 1303 N N . ALA A 1 163 ? 12.945 -30.984 -12.914 1 96.25 163 ALA A N 1
ATOM 1304 C CA . ALA A 1 163 ? 14.266 -30.5 -12.539 1 96.25 163 ALA A CA 1
ATOM 1305 C C . ALA A 1 163 ? 14.227 -29.781 -11.195 1 96.25 163 ALA A C 1
ATOM 1307 O O . ALA A 1 163 ? 13.594 -28.734 -11.07 1 96.25 163 ALA A O 1
ATOM 1308 N N . PRO A 1 164 ? 14.883 -30.281 -10.18 1 96.75 164 PRO A N 1
ATOM 1309 C CA . PRO A 1 164 ? 14.953 -29.562 -8.914 1 96.75 164 PRO A CA 1
ATOM 1310 C C . PRO A 1 164 ? 15.891 -28.359 -8.969 1 96.75 164 PRO A C 1
ATOM 1312 O O . PRO A 1 164 ? 16.984 -28.438 -9.531 1 96.75 164 PRO A O 1
ATOM 1315 N N . MET A 1 165 ? 15.484 -27.266 -8.469 1 97.25 165 MET A N 1
ATOM 1316 C CA . MET A 1 165 ? 16.25 -26.016 -8.422 1 97.25 165 MET A CA 1
ATOM 1317 C C . MET A 1 165 ? 16.5 -25.578 -6.984 1 97.25 165 MET A C 1
ATOM 1319 O O . MET A 1 165 ? 15.617 -25.703 -6.133 1 97.25 165 MET A O 1
ATOM 1323 N N . MET A 1 166 ? 17.703 -25.125 -6.762 1 96.75 166 MET A N 1
ATOM 1324 C CA . MET A 1 166 ? 18.078 -24.578 -5.457 1 96.75 166 MET A CA 1
ATOM 1325 C C . MET A 1 166 ? 17.703 -23.109 -5.352 1 96.75 166 MET A C 1
ATOM 1327 O O . MET A 1 166 ? 18.188 -22.281 -6.125 1 96.75 166 MET A O 1
ATOM 1331 N N . PHE A 1 167 ? 16.844 -22.797 -4.441 1 95.06 167 PHE A N 1
ATOM 1332 C CA . PHE A 1 167 ? 16.453 -21.406 -4.246 1 95.06 167 PHE A CA 1
ATOM 1333 C C . PHE A 1 167 ? 17.406 -20.719 -3.27 1 95.06 167 PHE A C 1
ATOM 1335 O O . PHE A 1 167 ? 17.531 -21.141 -2.119 1 95.06 167 PHE A O 1
ATOM 1342 N N . VAL A 1 168 ? 18.016 -19.656 -3.73 1 92.94 168 VAL A N 1
ATOM 1343 C CA . VAL A 1 168 ? 18.984 -18.938 -2.914 1 92.94 168 VAL A CA 1
ATOM 1344 C C . VAL A 1 168 ? 18.516 -17.516 -2.664 1 92.94 168 VAL A C 1
ATOM 1346 O O . VAL A 1 168 ? 18.078 -16.828 -3.592 1 92.94 168 VAL A O 1
ATOM 1349 N N . SER A 1 169 ? 18.531 -17.078 -1.433 1 87.06 169 SER A N 1
ATOM 1350 C CA . SER A 1 169 ? 18.156 -15.719 -1.073 1 87.06 169 SER A CA 1
ATOM 1351 C C . SER A 1 169 ? 18.984 -15.219 0.114 1 87.06 169 SER A C 1
ATOM 1353 O O . SER A 1 169 ? 19.703 -15.992 0.743 1 87.06 169 SER A O 1
ATOM 1355 N N . THR A 1 170 ? 18.922 -13.875 0.302 1 78.5 170 THR A N 1
ATOM 1356 C CA . THR A 1 170 ? 19.562 -13.289 1.477 1 78.5 170 THR A CA 1
ATOM 1357 C C . THR A 1 170 ? 18.562 -13.125 2.613 1 78.5 170 THR A C 1
ATOM 1359 O O . THR A 1 170 ? 18.844 -12.461 3.613 1 78.5 170 THR A O 1
ATOM 1362 N N . LEU A 1 171 ? 17.438 -13.656 2.453 1 71.81 171 LEU A N 1
ATOM 1363 C CA . LEU A 1 171 ? 16.375 -13.516 3.441 1 71.81 171 LEU A CA 1
ATOM 1364 C C . LEU A 1 171 ? 16.766 -14.164 4.766 1 71.81 171 LEU A C 1
ATOM 1366 O O . LEU A 1 171 ? 17.344 -15.25 4.777 1 71.81 171 LEU A O 1
ATOM 1370 N N . SER A 1 172 ? 16.578 -13.273 5.816 1 64.69 172 SER A N 1
ATOM 1371 C CA . SER A 1 172 ? 16.781 -13.867 7.137 1 64.69 172 SER A CA 1
ATOM 1372 C C . SER A 1 172 ? 15.695 -14.883 7.461 1 64.69 172 SER A C 1
ATOM 1374 O O . SER A 1 172 ? 14.758 -15.07 6.68 1 64.69 172 SER A O 1
ATOM 1376 N N . ASP A 1 173 ? 15.953 -15.547 8.547 1 57.41 173 ASP A N 1
ATOM 1377 C CA . ASP A 1 173 ? 14.984 -16.547 8.984 1 57.41 173 ASP A CA 1
ATOM 1378 C C . ASP A 1 173 ? 13.594 -15.945 9.141 1 57.41 173 ASP A C 1
ATOM 1380 O O . ASP A 1 173 ? 12.586 -16.609 8.883 1 57.41 173 ASP A O 1
ATOM 1384 N N . GLY A 1 174 ? 13.656 -14.664 9.453 1 55.97 174 GLY A N 1
ATOM 1385 C CA . GLY A 1 174 ? 12.375 -14.016 9.633 1 55.97 174 GLY A CA 1
ATOM 1386 C C . GLY A 1 174 ? 11.828 -13.398 8.359 1 55.97 174 GLY A C 1
ATOM 1387 O O . GLY A 1 174 ? 10.797 -12.727 8.375 1 55.97 174 GLY A O 1
ATOM 1388 N N . GLY A 1 175 ? 12.453 -13.812 7.266 1 60.19 175 GLY A N 1
ATOM 1389 C CA . GLY A 1 175 ? 11.984 -13.312 5.98 1 60.19 175 GLY A CA 1
ATOM 1390 C C . GLY A 1 175 ? 12.297 -11.844 5.762 1 60.19 175 GLY A C 1
ATOM 1391 O O . GLY A 1 175 ? 11.641 -11.18 4.957 1 60.19 175 GLY A O 1
ATOM 1392 N N . ILE A 1 176 ? 13.195 -11.336 6.57 1 60.78 176 ILE A N 1
ATOM 1393 C CA . ILE A 1 176 ? 13.492 -9.914 6.488 1 60.78 176 ILE A CA 1
ATOM 1394 C C . ILE A 1 176 ? 14.734 -9.688 5.633 1 60.78 176 ILE A C 1
ATOM 1396 O O . ILE A 1 176 ? 15.727 -10.406 5.773 1 60.78 176 ILE A O 1
ATOM 1400 N N . VAL A 1 177 ? 14.484 -8.727 4.676 1 62.28 177 VAL A N 1
ATOM 1401 C CA . VAL A 1 177 ? 15.594 -8.352 3.814 1 62.28 177 VAL A CA 1
ATOM 1402 C C . VAL A 1 177 ? 16.562 -7.445 4.578 1 62.28 177 VAL A C 1
ATOM 1404 O O . VAL A 1 177 ? 16.125 -6.539 5.297 1 62.28 177 VAL A O 1
ATOM 1407 N N . ASN A 1 178 ? 17.797 -7.781 4.59 1 65.12 178 ASN A N 1
ATOM 1408 C CA . ASN A 1 178 ? 18.828 -6.914 5.133 1 65.12 178 ASN A CA 1
ATOM 1409 C C . ASN A 1 178 ? 19.594 -6.18 4.031 1 65.12 178 ASN A C 1
ATOM 1411 O O . ASN A 1 178 ? 20.453 -6.762 3.367 1 65.12 178 ASN A O 1
ATOM 1415 N N . PRO A 1 179 ? 19.281 -4.98 3.799 1 66.81 179 PRO A N 1
ATOM 1416 C CA . PRO A 1 179 ? 19.891 -4.242 2.689 1 66.81 179 PRO A CA 1
ATOM 1417 C C . PRO A 1 179 ? 21.406 -4.164 2.805 1 66.81 179 PRO A C 1
ATOM 1419 O O . PRO A 1 179 ? 22.109 -4.074 1.789 1 66.81 179 PRO A O 1
ATOM 1422 N N . GLU A 1 180 ? 21.922 -4.262 3.967 1 66.62 180 GLU A N 1
ATOM 1423 C CA . GLU A 1 180 ? 23.359 -4.195 4.168 1 66.62 180 GLU A CA 1
ATOM 1424 C C . GLU A 1 180 ? 24.047 -5.434 3.605 1 66.62 180 GLU A C 1
ATOM 1426 O O . GLU A 1 180 ? 25.125 -5.336 3.006 1 66.62 180 GLU A O 1
ATOM 1431 N N . VAL A 1 181 ? 23.438 -6.523 3.789 1 70.94 181 VAL A N 1
ATOM 1432 C CA . VAL A 1 181 ? 24 -7.777 3.297 1 70.94 181 VAL A CA 1
ATOM 1433 C C . VAL A 1 181 ? 24.047 -7.758 1.771 1 70.94 181 VAL A C 1
ATOM 1435 O O . VAL A 1 181 ? 25.078 -8.109 1.173 1 70.94 181 VAL A O 1
ATOM 1438 N N . THR A 1 182 ? 22.984 -7.266 1.21 1 75.31 182 THR A N 1
ATOM 1439 C CA . THR A 1 182 ? 22.922 -7.203 -0.246 1 75.31 182 THR A CA 1
ATOM 1440 C C . THR A 1 182 ? 23.984 -6.266 -0.799 1 75.31 182 THR A C 1
ATOM 1442 O O . THR A 1 182 ? 24.656 -6.59 -1.785 1 75.31 182 THR A O 1
ATOM 1445 N N . ASN A 1 183 ? 24.109 -5.195 -0.144 1 72.94 183 ASN A N 1
ATOM 1446 C CA . ASN A 1 183 ? 25.094 -4.219 -0.584 1 72.94 183 ASN A CA 1
ATOM 1447 C C . ASN A 1 183 ? 26.516 -4.766 -0.466 1 72.94 183 ASN A C 1
ATOM 1449 O O . ASN A 1 183 ? 27.328 -4.594 -1.374 1 72.94 183 ASN A O 1
ATOM 1453 N N . THR A 1 184 ? 26.828 -5.418 0.592 1 76.06 184 THR A N 1
ATOM 1454 C CA . THR A 1 184 ? 28.141 -5.996 0.802 1 76.06 184 THR A CA 1
ATOM 1455 C C . THR A 1 184 ? 28.422 -7.094 -0.224 1 76.06 184 THR A C 1
ATOM 1457 O O . THR A 1 184 ? 29.516 -7.148 -0.797 1 76.06 184 THR A O 1
ATOM 1460 N N . PHE A 1 185 ? 27.531 -7.867 -0.413 1 81.12 185 PHE A N 1
ATOM 1461 C CA . PHE A 1 185 ? 27.656 -8.961 -1.37 1 81.12 185 PHE A CA 1
ATOM 1462 C C . PHE A 1 185 ? 27.922 -8.422 -2.773 1 81.12 185 PHE A C 1
ATOM 1464 O O . PHE A 1 185 ? 28.797 -8.914 -3.479 1 81.12 185 PHE A O 1
ATOM 1471 N N . LEU A 1 186 ? 27.219 -7.375 -3.146 1 80.94 186 LEU A N 1
ATOM 1472 C CA . LEU A 1 186 ? 27.25 -6.867 -4.516 1 80.94 186 LEU A CA 1
ATOM 1473 C C . LEU A 1 186 ? 28.578 -6.152 -4.789 1 80.94 186 LEU A C 1
ATOM 1475 O O . LEU A 1 186 ? 29.016 -6.07 -5.938 1 80.94 186 LEU A O 1
ATOM 1479 N N . ASN A 1 187 ? 29.188 -5.738 -3.74 1 79.06 187 ASN A N 1
ATOM 1480 C CA . ASN A 1 187 ? 30.391 -4.945 -3.947 1 79.06 187 ASN A CA 1
ATOM 1481 C C . ASN A 1 187 ? 31.641 -5.719 -3.549 1 79.06 187 ASN A C 1
ATOM 1483 O O . ASN A 1 187 ? 32.719 -5.133 -3.42 1 79.06 187 ASN A O 1
ATOM 1487 N N . ASN A 1 188 ? 31.562 -6.977 -3.412 1 88.44 188 ASN A N 1
ATOM 1488 C CA . ASN A 1 188 ? 32.719 -7.797 -3.033 1 88.44 188 ASN A CA 1
ATOM 1489 C C . ASN A 1 188 ? 32.844 -9.008 -3.945 1 88.44 188 ASN A C 1
ATOM 1491 O O . ASN A 1 188 ? 32.312 -10.078 -3.664 1 88.44 188 ASN A O 1
ATOM 1495 N N . PRO A 1 189 ? 33.719 -8.906 -4.91 1 89.69 189 PRO A N 1
ATOM 1496 C CA . PRO A 1 189 ? 33.875 -10 -5.871 1 89.69 189 PRO A CA 1
ATOM 1497 C C . PRO A 1 189 ? 34.344 -11.297 -5.219 1 89.69 189 PRO A C 1
ATOM 1499 O O . PRO A 1 189 ? 33.969 -12.391 -5.656 1 89.69 189 PRO A O 1
ATOM 1502 N N . SER A 1 190 ? 35.156 -11.141 -4.199 1 91.62 190 SER A N 1
ATOM 1503 C CA . SER A 1 190 ? 35.656 -12.336 -3.529 1 91.62 190 SER A CA 1
ATOM 1504 C C . SER A 1 190 ? 34.531 -13.102 -2.854 1 91.62 190 SER A C 1
ATOM 1506 O O . SER A 1 190 ? 34.5 -14.336 -2.873 1 91.62 190 SER A O 1
ATOM 1508 N N . VAL A 1 191 ? 33.656 -12.414 -2.248 1 90.94 191 VAL A N 1
ATOM 1509 C CA . VAL A 1 191 ? 32.5 -13.016 -1.604 1 90.94 191 VAL A CA 1
ATOM 1510 C C . VAL A 1 191 ? 31.609 -13.656 -2.656 1 90.94 191 VAL A C 1
ATOM 1512 O O . VAL A 1 191 ? 31.062 -14.742 -2.443 1 90.94 191 VAL A O 1
ATOM 1515 N N . GLN A 1 192 ? 31.516 -13.078 -3.775 1 92.69 192 GLN A N 1
ATOM 1516 C CA . GLN A 1 192 ? 30.734 -13.609 -4.883 1 92.69 192 GLN A CA 1
ATOM 1517 C C . GLN A 1 192 ? 31.312 -14.922 -5.395 1 92.69 192 GLN A C 1
ATOM 1519 O O . GLN A 1 192 ? 30.562 -15.883 -5.617 1 92.69 192 GLN A O 1
ATOM 1524 N N . ASP A 1 193 ? 32.594 -14.883 -5.535 1 93.5 193 ASP A N 1
ATOM 1525 C CA . ASP A 1 193 ? 33.25 -16.109 -5.996 1 93.5 193 ASP A CA 1
ATOM 1526 C C . ASP A 1 193 ? 33.062 -17.25 -5 1 93.5 193 ASP A C 1
ATOM 1528 O O . ASP A 1 193 ? 32.812 -18.391 -5.398 1 93.5 193 ASP A O 1
ATOM 1532 N N . HIS A 1 194 ? 33.188 -16.859 -3.801 1 94.12 194 HIS A N 1
ATOM 1533 C CA . HIS A 1 194 ? 33 -17.859 -2.76 1 94.12 194 HIS A CA 1
ATOM 1534 C C . HIS A 1 194 ? 31.562 -18.406 -2.783 1 94.12 194 HIS A C 1
ATOM 1536 O O . HIS A 1 194 ? 31.359 -19.625 -2.65 1 94.12 194 HIS A O 1
ATOM 1542 N N . PHE A 1 195 ? 30.656 -17.641 -2.93 1 94.19 195 PHE A N 1
ATOM 1543 C CA . PHE A 1 195 ? 29.25 -18.062 -3.057 1 94.19 195 PHE A CA 1
ATOM 1544 C C . PHE A 1 195 ? 29.078 -19 -4.238 1 94.19 195 PHE A C 1
ATOM 1546 O O . PHE A 1 195 ? 28.453 -20.047 -4.109 1 94.19 195 PHE A O 1
ATOM 1553 N N . ILE A 1 196 ? 29.578 -18.641 -5.375 1 96.31 196 ILE A N 1
ATOM 1554 C CA . ILE A 1 196 ? 29.422 -19.406 -6.602 1 96.31 196 ILE A CA 1
ATOM 1555 C C . ILE A 1 196 ? 30 -20.797 -6.418 1 96.31 196 ILE A C 1
ATOM 1557 O O . ILE A 1 196 ? 29.359 -21.797 -6.785 1 96.31 196 ILE A O 1
ATOM 1561 N N . GLU A 1 197 ? 31.109 -20.828 -5.785 1 96.19 197 GLU A N 1
ATOM 1562 C CA . GLU A 1 197 ? 31.75 -22.109 -5.562 1 96.19 197 GLU A CA 1
ATOM 1563 C C . GLU A 1 197 ? 30.953 -22.969 -4.578 1 96.19 197 GLU A C 1
ATOM 1565 O O . GLU A 1 197 ? 30.797 -24.172 -4.781 1 96.19 197 GLU A O 1
ATOM 1570 N N . ASN A 1 198 ? 30.516 -22.375 -3.566 1 96.38 198 ASN A N 1
ATOM 1571 C CA . ASN A 1 198 ? 29.703 -23.094 -2.584 1 96.38 198 ASN A CA 1
ATOM 1572 C C . ASN A 1 198 ? 28.406 -23.609 -3.191 1 96.38 198 ASN A C 1
ATOM 1574 O O . ASN A 1 198 ? 28 -24.734 -2.934 1 96.38 198 ASN A O 1
ATOM 1578 N N . ALA A 1 199 ? 27.812 -22.797 -3.982 1 96.88 199 ALA A N 1
ATOM 1579 C CA . ALA A 1 199 ? 26.562 -23.172 -4.648 1 96.88 199 ALA A CA 1
ATOM 1580 C C . ALA A 1 199 ? 26.781 -24.359 -5.578 1 96.88 199 ALA A C 1
ATOM 1582 O O . ALA A 1 199 ? 26 -25.312 -5.586 1 96.88 199 ALA A O 1
ATOM 1583 N N . LEU A 1 200 ? 27.875 -24.297 -6.312 1 96.19 200 LEU A N 1
ATOM 1584 C CA . LEU A 1 200 ? 28.203 -25.375 -7.23 1 96.19 200 LEU A CA 1
ATOM 1585 C C . LEU A 1 200 ? 28.391 -26.688 -6.477 1 96.19 200 LEU A C 1
ATOM 1587 O O . LEU A 1 200 ? 27.891 -27.734 -6.902 1 96.19 200 LEU A O 1
ATOM 1591 N N . GLN A 1 201 ? 29.078 -26.562 -5.383 1 95.75 201 GLN A N 1
ATOM 1592 C CA . GLN A 1 201 ? 29.344 -27.766 -4.594 1 95.75 201 GLN A CA 1
ATOM 1593 C C . GLN A 1 201 ? 28.047 -28.359 -4.062 1 95.75 201 GLN A C 1
ATOM 1595 O O . GLN A 1 201 ? 27.859 -29.578 -4.109 1 95.75 201 GLN A O 1
ATOM 1600 N N . ILE A 1 202 ? 27.203 -27.578 -3.592 1 96.12 202 ILE A N 1
ATOM 1601 C CA . ILE A 1 202 ? 25.938 -28.047 -3.043 1 96.12 202 ILE A CA 1
ATOM 1602 C C . ILE A 1 202 ? 25.078 -28.656 -4.152 1 96.12 202 ILE A C 1
ATOM 1604 O O . ILE A 1 202 ? 24.516 -29.734 -3.984 1 96.12 202 ILE A O 1
ATOM 1608 N N . MET A 1 203 ? 25 -27.984 -5.27 1 95.88 203 MET A N 1
ATOM 1609 C CA . MET A 1 203 ? 24.188 -28.469 -6.387 1 95.88 203 MET A CA 1
ATOM 1610 C C . MET A 1 203 ? 24.703 -29.828 -6.871 1 95.88 203 MET A C 1
ATOM 1612 O O . MET A 1 203 ? 23.906 -30.719 -7.168 1 95.88 203 MET A O 1
ATOM 1616 N N . LYS A 1 204 ? 26 -29.953 -6.875 1 94.44 204 LYS A N 1
ATOM 1617 C CA . LYS A 1 204 ? 26.594 -31.219 -7.281 1 94.44 204 LYS A CA 1
ATOM 1618 C C . LYS A 1 204 ? 26.297 -32.312 -6.266 1 94.44 204 LYS A C 1
ATOM 1620 O O . LYS A 1 204 ? 25.875 -33.438 -6.637 1 94.44 204 LYS A O 1
ATOM 1625 N N . THR A 1 205 ? 26.438 -32 -5.055 1 94.12 205 THR A N 1
ATOM 1626 C CA . THR A 1 205 ? 26.281 -32.969 -3.986 1 94.12 205 THR A CA 1
ATOM 1627 C C . THR A 1 205 ? 24.828 -33.438 -3.857 1 94.12 205 THR A C 1
ATOM 1629 O O . THR A 1 205 ? 24.562 -34.625 -3.682 1 94.12 205 THR A O 1
ATOM 1632 N N . LYS A 1 206 ? 23.906 -32.562 -4.004 1 94.12 206 LYS A N 1
ATOM 1633 C CA . LYS A 1 206 ? 22.516 -32.875 -3.725 1 94.12 206 LYS A CA 1
ATOM 1634 C C . LYS A 1 206 ? 21.766 -33.25 -4.996 1 94.12 206 LYS A C 1
ATOM 1636 O O . LYS A 1 206 ? 20.688 -33.844 -4.93 1 94.12 206 LYS A O 1
ATOM 1641 N N . GLY A 1 207 ? 22.344 -32.875 -6.098 1 93.62 207 GLY A N 1
ATOM 1642 C CA . GLY A 1 207 ? 21.766 -33.281 -7.363 1 93.62 207 GLY A CA 1
ATOM 1643 C C . GLY A 1 207 ? 20.766 -32.281 -7.914 1 93.62 207 GLY A C 1
ATOM 1644 O O . GLY A 1 207 ? 19.781 -32.656 -8.555 1 93.62 207 GLY A O 1
ATOM 1645 N N . PHE A 1 208 ? 20.906 -31.047 -7.633 1 95.69 208 PHE A N 1
ATOM 1646 C CA . PHE A 1 208 ? 20.094 -30 -8.242 1 95.69 208 PHE A CA 1
ATOM 1647 C C . PHE A 1 208 ? 20.438 -29.844 -9.719 1 95.69 208 PHE A C 1
ATOM 1649 O O . PHE A 1 208 ? 21.547 -30.172 -10.148 1 95.69 208 PHE A O 1
ATOM 1656 N N . CYS A 1 209 ? 19.484 -29.344 -10.5 1 94.94 209 CYS A N 1
ATOM 1657 C CA . CYS A 1 209 ? 19.688 -29.094 -11.93 1 94.94 209 CYS A CA 1
ATOM 1658 C C . CYS A 1 209 ? 20 -27.625 -12.188 1 94.94 209 CYS A C 1
ATOM 1660 O O . CYS A 1 209 ? 20.391 -27.266 -13.297 1 94.94 209 CYS A O 1
ATOM 1662 N N . GLY A 1 210 ? 19.844 -26.828 -11.211 1 96.19 210 GLY A N 1
ATOM 1663 C CA . GLY A 1 210 ? 20.109 -25.406 -11.359 1 96.19 210 GLY A CA 1
ATOM 1664 C C . GLY A 1 210 ? 19.828 -24.609 -10.102 1 96.19 210 GLY A C 1
ATOM 1665 O O . GLY A 1 210 ? 19.656 -25.188 -9.023 1 96.19 210 GLY A O 1
ATOM 1666 N N . ILE A 1 211 ? 19.891 -23.328 -10.289 1 97.25 211 ILE A N 1
ATOM 1667 C CA . ILE A 1 211 ? 19.781 -22.406 -9.164 1 97.25 211 ILE A CA 1
ATOM 1668 C C . ILE A 1 211 ? 18.797 -21.297 -9.508 1 97.25 211 ILE A C 1
ATOM 1670 O O . ILE A 1 211 ? 18.703 -20.859 -10.656 1 97.25 211 ILE A O 1
ATOM 1674 N N . ASN A 1 212 ? 17.953 -20.969 -8.578 1 97 212 ASN A N 1
ATOM 1675 C CA . ASN A 1 212 ? 17.094 -19.797 -8.633 1 97 212 ASN A CA 1
ATOM 1676 C C . ASN A 1 212 ? 17.531 -18.734 -7.613 1 97 212 ASN A C 1
ATOM 1678 O O . ASN A 1 212 ? 17.375 -18.938 -6.406 1 97 212 ASN A O 1
ATOM 1682 N N . ILE A 1 213 ? 18.016 -17.625 -8.086 1 94.5 213 ILE A N 1
ATOM 1683 C CA . ILE A 1 213 ? 18.531 -16.578 -7.215 1 94.5 213 ILE A CA 1
ATOM 1684 C C . ILE A 1 213 ? 17.5 -15.477 -7.031 1 94.5 213 ILE A C 1
ATOM 1686 O O . ILE A 1 213 ? 16.984 -14.922 -8.016 1 94.5 213 ILE A O 1
ATOM 1690 N N . TYR A 1 214 ? 17.203 -15.195 -5.805 1 90.62 214 TYR A N 1
ATOM 1691 C CA . TYR A 1 214 ? 16.266 -14.125 -5.484 1 90.62 214 TYR A CA 1
ATOM 1692 C C . TYR A 1 214 ? 17 -12.797 -5.332 1 90.62 214 TYR A C 1
ATOM 1694 O O . TYR A 1 214 ? 17.891 -12.664 -4.488 1 90.62 214 TYR A O 1
ATOM 1702 N N . LEU A 1 215 ? 16.594 -11.852 -6.191 1 85.19 215 LEU A N 1
ATOM 1703 C CA . LEU A 1 215 ? 17.156 -10.508 -6.145 1 85.19 215 LEU A CA 1
ATOM 1704 C C . LEU A 1 215 ? 16.172 -9.523 -5.52 1 85.19 215 LEU A C 1
ATOM 1706 O O . LEU A 1 215 ? 15.039 -9.383 -5.992 1 85.19 215 LEU A O 1
ATOM 1710 N N . GLU A 1 216 ? 16.688 -8.859 -4.473 1 76.31 216 GLU A N 1
ATOM 1711 C CA . GLU A 1 216 ? 15.82 -7.91 -3.783 1 76.31 216 GLU A CA 1
ATOM 1712 C C . GLU A 1 216 ? 16.391 -6.496 -3.855 1 76.31 216 GLU A C 1
ATOM 1714 O O . GLU A 1 216 ? 17.609 -6.312 -3.904 1 76.31 216 GLU A O 1
ATOM 1719 N N . ARG A 1 217 ? 15.477 -5.523 -3.867 1 73.62 217 ARG A N 1
ATOM 1720 C CA . ARG A 1 217 ? 15.789 -4.102 -3.762 1 73.62 217 ARG A CA 1
ATOM 1721 C C . ARG A 1 217 ? 16.688 -3.65 -4.91 1 73.62 217 ARG A C 1
ATOM 1723 O O . ARG A 1 217 ? 17.719 -3.029 -4.688 1 73.62 217 ARG A O 1
ATOM 1730 N N . ILE A 1 218 ? 16.328 -4.148 -6.047 1 78 218 ILE A N 1
ATOM 1731 C CA . ILE A 1 218 ? 17.016 -3.682 -7.25 1 78 218 ILE A CA 1
ATOM 1732 C C . ILE A 1 218 ? 16.625 -2.229 -7.527 1 78 218 ILE A C 1
ATOM 1734 O O . ILE A 1 218 ? 15.461 -1.857 -7.438 1 78 218 ILE A O 1
ATOM 1738 N N . ASN A 1 219 ? 17.562 -1.447 -7.715 1 74.38 219 ASN A N 1
ATOM 1739 C CA . ASN A 1 219 ? 17.344 -0.049 -8.07 1 74.38 219 ASN A CA 1
ATOM 1740 C C . ASN A 1 219 ? 18.328 0.415 -9.141 1 74.38 219 ASN A C 1
ATOM 1742 O O . ASN A 1 219 ? 19.125 -0.38 -9.648 1 74.38 219 ASN A O 1
ATOM 1746 N N . TYR A 1 220 ? 18.188 1.662 -9.531 1 70.56 220 TYR A N 1
ATOM 1747 C CA . TYR A 1 220 ? 18.984 2.201 -10.617 1 70.56 220 TYR A CA 1
ATOM 1748 C C . TYR A 1 220 ? 20.469 2.16 -10.266 1 70.56 220 TYR A C 1
ATOM 1750 O O . TYR A 1 220 ? 21.312 1.909 -11.133 1 70.56 220 TYR A O 1
ATOM 1758 N N . GLU A 1 221 ? 20.75 2.344 -9.016 1 71.81 221 GLU A N 1
ATOM 1759 C CA . GLU A 1 221 ? 22.141 2.496 -8.578 1 71.81 221 GLU A CA 1
ATOM 1760 C C . GLU A 1 221 ? 22.844 1.148 -8.523 1 71.81 221 GLU A C 1
ATOM 1762 O O . GLU A 1 221 ? 24.062 1.075 -8.742 1 71.81 221 GLU A O 1
ATOM 1767 N N . ASN A 1 222 ? 22.094 0.011 -8.258 1 79.5 222 ASN A N 1
ATOM 1768 C CA . ASN A 1 222 ? 22.766 -1.271 -8.062 1 79.5 222 ASN A CA 1
ATOM 1769 C C . ASN A 1 222 ? 22.5 -2.223 -9.227 1 79.5 222 ASN A C 1
ATOM 1771 O O . ASN A 1 222 ? 23.016 -3.346 -9.242 1 79.5 222 ASN A O 1
ATOM 1775 N N . LEU A 1 223 ? 21.859 -1.76 -10.227 1 84.38 223 LEU A N 1
ATOM 1776 C CA . LEU A 1 223 ? 21.453 -2.588 -11.359 1 84.38 223 LEU A CA 1
ATOM 1777 C C . LEU A 1 223 ? 22.688 -3.15 -12.078 1 84.38 223 LEU A C 1
ATOM 1779 O O . LEU A 1 223 ? 22.734 -4.348 -12.367 1 84.38 223 LEU A O 1
ATOM 1783 N N . ASN A 1 224 ? 23.641 -2.318 -12.312 1 86.75 224 ASN A N 1
ATOM 1784 C CA . ASN A 1 224 ? 24.828 -2.75 -13.047 1 86.75 224 ASN A CA 1
ATOM 1785 C C . ASN A 1 224 ? 25.656 -3.748 -12.234 1 86.75 224 ASN A C 1
ATOM 1787 O O . ASN A 1 224 ? 26.25 -4.672 -12.797 1 86.75 224 ASN A O 1
ATOM 1791 N N . SER A 1 225 ? 25.672 -3.549 -10.977 1 87.75 225 SER A N 1
ATOM 1792 C CA . SER A 1 225 ? 26.391 -4.484 -10.117 1 87.75 225 SER A CA 1
ATOM 1793 C C . SER A 1 225 ? 25.734 -5.859 -10.117 1 87.75 225 SER A C 1
ATOM 1795 O O . SER A 1 225 ? 26.406 -6.883 -10.156 1 87.75 225 SER A O 1
ATOM 1797 N N . PHE A 1 226 ? 24.484 -5.91 -10.125 1 91.19 226 PHE A N 1
ATOM 1798 C CA . PHE A 1 226 ? 23.734 -7.164 -10.219 1 91.19 226 PHE A CA 1
ATOM 1799 C C . PHE A 1 226 ? 24 -7.848 -11.555 1 91.19 226 PHE A C 1
ATOM 1801 O O . PHE A 1 226 ? 24.203 -9.062 -11.609 1 91.19 226 PHE A O 1
ATOM 1808 N N . ALA A 1 227 ? 24.016 -7.02 -12.562 1 93.38 227 ALA A N 1
ATOM 1809 C CA . ALA A 1 227 ? 24.203 -7.574 -13.906 1 93.38 227 ALA A CA 1
ATOM 1810 C C . ALA A 1 227 ? 25.578 -8.234 -14.031 1 93.38 227 ALA A C 1
ATOM 1812 O O . ALA A 1 227 ? 25.703 -9.328 -14.586 1 93.38 227 ALA A O 1
ATOM 1813 N N . GLU A 1 228 ? 26.531 -7.578 -13.484 1 93.5 228 GLU A N 1
ATOM 1814 C CA . GLU A 1 228 ? 27.891 -8.109 -13.555 1 93.5 228 GLU A CA 1
ATOM 1815 C C . GLU A 1 228 ? 28.031 -9.383 -12.734 1 93.5 228 GLU A C 1
ATOM 1817 O O . GLU A 1 228 ? 28.656 -10.344 -13.172 1 93.5 228 GLU A O 1
ATOM 1822 N N . TYR A 1 229 ? 27.5 -9.375 -11.617 1 93.31 229 TYR A N 1
ATOM 1823 C CA . TYR A 1 229 ? 27.484 -10.547 -10.75 1 93.31 229 TYR A CA 1
ATOM 1824 C C . TYR A 1 229 ? 26.797 -11.727 -11.43 1 93.31 229 TYR A C 1
ATOM 1826 O O . TYR A 1 229 ? 27.312 -12.844 -11.414 1 93.31 229 TYR A O 1
ATOM 1834 N N . LEU A 1 230 ? 25.656 -11.523 -12.031 1 95.88 230 LEU A N 1
ATOM 1835 C CA . LEU A 1 230 ? 24.891 -12.57 -12.688 1 95.88 230 LEU A CA 1
ATOM 1836 C C . LEU A 1 230 ? 25.625 -13.117 -13.898 1 95.88 230 LEU A C 1
ATOM 1838 O O . LEU A 1 230 ? 25.547 -14.312 -14.195 1 95.88 230 LEU A O 1
ATOM 1842 N N . ARG A 1 231 ? 26.312 -12.211 -14.594 1 95.94 231 ARG A N 1
ATOM 1843 C CA . ARG A 1 231 ? 27.109 -12.656 -15.734 1 95.94 231 ARG A CA 1
ATOM 1844 C C . ARG A 1 231 ? 28.188 -13.648 -15.297 1 95.94 231 ARG A C 1
ATOM 1846 O O . ARG A 1 231 ? 28.344 -14.711 -15.898 1 95.94 231 ARG A O 1
ATOM 1853 N N . ARG A 1 232 ? 28.844 -13.352 -14.258 1 95.19 232 ARG A N 1
ATOM 1854 C CA . ARG A 1 232 ? 29.891 -14.227 -13.742 1 95.19 232 ARG A CA 1
ATOM 1855 C C . ARG A 1 232 ? 29.328 -15.547 -13.242 1 95.19 232 ARG A C 1
ATOM 1857 O O . ARG A 1 232 ? 29.859 -16.609 -13.547 1 95.19 232 ARG A O 1
ATOM 1864 N N . ALA A 1 233 ? 28.328 -15.453 -12.508 1 96.25 233 ALA A N 1
ATOM 1865 C CA . ALA A 1 233 ? 27.672 -16.641 -11.977 1 96.25 233 ALA A CA 1
ATOM 1866 C C . ALA A 1 233 ? 27.172 -17.547 -13.102 1 96.25 233 ALA A C 1
ATOM 1868 O O . ALA A 1 233 ? 27.406 -18.766 -13.086 1 96.25 233 ALA A O 1
ATOM 1869 N N . SER A 1 234 ? 26.531 -16.938 -14.07 1 97.19 234 SER A N 1
ATOM 1870 C CA . SER A 1 234 ? 25.953 -17.688 -15.188 1 97.19 234 SER A CA 1
ATOM 1871 C C . SER A 1 234 ? 27.047 -18.406 -15.992 1 97.19 234 SER A C 1
ATOM 1873 O O . SER A 1 234 ? 26.859 -19.547 -16.406 1 97.19 234 SER A O 1
ATOM 1875 N N . GLU A 1 235 ? 28.078 -17.688 -16.219 1 96.44 235 GLU A N 1
ATOM 1876 C CA . GLU A 1 235 ? 29.188 -18.312 -16.938 1 96.44 235 GLU A CA 1
ATOM 1877 C C . GLU A 1 235 ? 29.688 -19.562 -16.219 1 96.44 235 GLU A C 1
ATOM 1879 O O . GLU A 1 235 ? 29.906 -20.594 -16.859 1 96.44 235 GLU A O 1
ATOM 1884 N N . ARG A 1 236 ? 29.828 -19.438 -15.016 1 96.12 236 ARG A N 1
ATOM 1885 C CA . ARG A 1 236 ? 30.344 -20.547 -14.227 1 96.12 236 ARG A CA 1
ATOM 1886 C C . ARG A 1 236 ? 29.328 -21.688 -14.164 1 96.12 236 ARG A C 1
ATOM 1888 O O . ARG A 1 236 ? 29.688 -22.859 -14.312 1 96.12 236 ARG A O 1
ATOM 1895 N N . PHE A 1 237 ? 28.094 -21.438 -13.867 1 96.69 237 PHE A N 1
ATOM 1896 C CA . PHE A 1 237 ? 27.047 -22.453 -13.742 1 96.69 237 PHE A CA 1
ATOM 1897 C C . PHE A 1 237 ? 26.781 -23.125 -15.086 1 96.69 237 PHE A C 1
ATOM 1899 O O . PHE A 1 237 ? 26.672 -24.344 -15.156 1 96.69 237 PHE A O 1
ATOM 1906 N N . HIS A 1 238 ? 26.781 -22.344 -16.141 1 95.38 238 HIS A N 1
ATOM 1907 C CA . HIS A 1 238 ? 26.547 -22.891 -17.469 1 95.38 238 HIS A CA 1
ATOM 1908 C C . HIS A 1 238 ? 27.688 -23.812 -17.891 1 95.38 238 HIS A C 1
ATOM 1910 O O . HIS A 1 238 ? 27.453 -24.828 -18.531 1 95.38 238 HIS A O 1
ATOM 1916 N N . SER A 1 239 ? 28.859 -23.375 -17.531 1 95.12 239 SER A N 1
ATOM 1917 C CA . SER A 1 239 ? 30.016 -24.188 -17.891 1 95.12 239 SER A CA 1
ATOM 1918 C C . SER A 1 239 ? 29.953 -25.562 -17.25 1 95.12 239 SER A C 1
ATOM 1920 O O . SER A 1 239 ? 30.547 -26.516 -17.75 1 95.12 239 SER A O 1
ATOM 1922 N N . GLU A 1 240 ? 29.188 -25.688 -16.203 1 93.81 240 GLU A N 1
ATOM 1923 C CA . GLU A 1 240 ? 29.031 -26.953 -15.516 1 93.81 240 GLU A CA 1
ATOM 1924 C C . GLU A 1 240 ? 27.688 -27.594 -15.82 1 93.81 240 GLU A C 1
ATOM 1926 O O . GLU A 1 240 ? 27.312 -28.594 -15.203 1 93.81 240 GLU A O 1
ATOM 1931 N N . GLY A 1 241 ? 26.875 -26.969 -16.688 1 92.56 241 GLY A N 1
ATOM 1932 C CA . GLY A 1 241 ? 25.641 -27.562 -17.188 1 92.56 241 GLY A CA 1
ATOM 1933 C C . GLY A 1 241 ? 24.438 -27.188 -16.359 1 92.56 241 GLY A C 1
ATOM 1934 O O . GLY A 1 241 ? 23.359 -27.781 -16.5 1 92.56 241 GLY A O 1
ATOM 1935 N N . TYR A 1 242 ? 24.578 -26.266 -15.43 1 95.25 242 TYR A N 1
ATOM 1936 C CA . TYR A 1 242 ? 23.484 -25.891 -14.555 1 95.25 242 TYR A CA 1
ATOM 1937 C C . TYR A 1 242 ? 22.719 -24.703 -15.117 1 95.25 242 TYR A C 1
ATOM 1939 O O . TYR A 1 242 ? 23.312 -23.812 -15.734 1 95.25 242 TYR A O 1
ATOM 1947 N N . LYS A 1 243 ? 21.406 -24.688 -14.875 1 95.31 243 LYS A N 1
ATOM 1948 C CA . LYS A 1 243 ? 20.562 -23.562 -15.258 1 95.31 243 LYS A CA 1
ATOM 1949 C C . LYS A 1 243 ? 20.531 -22.5 -14.164 1 95.31 243 LYS A C 1
ATOM 1951 O O . LYS A 1 243 ? 20.734 -22.812 -12.992 1 95.31 243 LYS A O 1
ATOM 1956 N N . ILE A 1 244 ? 20.328 -21.297 -14.594 1 97.38 244 ILE A N 1
ATOM 1957 C CA . ILE A 1 244 ? 20.234 -20.203 -13.641 1 97.38 244 ILE A CA 1
ATOM 1958 C C . ILE A 1 244 ? 18.984 -19.375 -13.938 1 97.38 244 ILE A C 1
ATOM 1960 O O . ILE A 1 244 ? 18.828 -18.844 -15.047 1 97.38 244 ILE A O 1
ATOM 1964 N N . LEU A 1 245 ? 18.062 -19.328 -13.008 1 97.31 245 LEU A N 1
ATOM 1965 C CA . LEU A 1 245 ? 16.906 -18.453 -13.031 1 97.31 245 LEU A CA 1
ATOM 1966 C C . LEU A 1 245 ? 17 -17.375 -11.945 1 97.31 245 LEU A C 1
ATOM 1968 O O . LEU A 1 245 ? 17.688 -17.578 -10.93 1 97.31 245 LEU A O 1
ATOM 1972 N N . ILE A 1 246 ? 16.391 -16.234 -12.18 1 96.44 246 ILE A N 1
ATOM 1973 C CA . ILE A 1 246 ? 16.344 -15.203 -11.148 1 96.44 246 ILE A CA 1
ATOM 1974 C C . ILE A 1 246 ? 14.883 -14.844 -10.844 1 96.44 246 ILE A C 1
ATOM 1976 O O . ILE A 1 246 ? 14.031 -14.883 -11.734 1 96.44 246 ILE A O 1
ATOM 1980 N N . THR A 1 247 ? 14.609 -14.602 -9.625 1 94 247 THR A N 1
ATOM 1981 C CA . THR A 1 247 ? 13.312 -14.094 -9.18 1 94 247 THR A CA 1
ATOM 1982 C C . THR A 1 247 ? 13.453 -12.664 -8.664 1 94 247 THR A C 1
ATOM 1984 O O . THR A 1 247 ? 14.336 -12.375 -7.855 1 94 247 THR A O 1
ATOM 1987 N N . VAL A 1 248 ? 12.617 -11.797 -9.219 1 89.19 248 VAL A N 1
ATOM 1988 C CA . VAL A 1 248 ? 12.672 -10.391 -8.836 1 89.19 248 VAL A CA 1
ATOM 1989 C C . VAL A 1 248 ? 11.281 -9.914 -8.406 1 89.19 248 VAL A C 1
ATOM 1991 O O . VAL A 1 248 ? 10.273 -10.359 -8.961 1 89.19 248 VAL A O 1
ATOM 1994 N N . THR A 1 249 ? 11.305 -9.062 -7.402 1 81.12 249 THR A N 1
ATOM 1995 C CA . THR A 1 249 ? 10.078 -8.359 -7.023 1 81.12 249 THR A CA 1
ATOM 1996 C C . THR A 1 249 ? 10.055 -6.957 -7.629 1 81.12 249 THR A C 1
ATOM 1998 O O . THR A 1 249 ? 10.82 -6.086 -7.219 1 81.12 249 THR A O 1
ATOM 2001 N N . PRO A 1 250 ? 9.172 -6.797 -8.602 1 78.19 250 PRO A N 1
ATOM 2002 C CA . PRO A 1 250 ? 9.117 -5.461 -9.203 1 78.19 250 PRO A CA 1
ATOM 2003 C C . PRO A 1 250 ? 8.625 -4.395 -8.234 1 78.19 250 PRO A C 1
ATOM 2005 O O . PRO A 1 250 ? 7.789 -4.676 -7.375 1 78.19 250 PRO A O 1
ATOM 2008 N N . ILE A 1 251 ? 9.195 -3.256 -8.352 1 70 251 ILE A N 1
ATOM 2009 C CA . ILE A 1 251 ? 8.742 -2.143 -7.527 1 70 251 ILE A CA 1
ATOM 2010 C C . ILE A 1 251 ? 7.578 -1.433 -8.211 1 70 251 ILE A C 1
ATOM 2012 O O . ILE A 1 251 ? 7.734 -0.887 -9.312 1 70 251 ILE A O 1
ATOM 2016 N N . ALA A 1 252 ? 6.508 -1.545 -7.59 1 66.06 252 ALA A N 1
ATOM 2017 C CA . ALA A 1 252 ? 5.297 -0.958 -8.156 1 66.06 252 ALA A CA 1
ATOM 2018 C C . ALA A 1 252 ? 4.973 0.377 -7.492 1 66.06 252 ALA A C 1
ATOM 2020 O O . ALA A 1 252 ? 5.176 0.545 -6.289 1 66.06 252 ALA A O 1
ATOM 2021 N N . ASN A 1 253 ? 4.738 1.312 -8.383 1 63.59 253 ASN A N 1
ATOM 2022 C CA . ASN A 1 253 ? 4.129 2.561 -7.93 1 63.59 253 ASN A CA 1
ATOM 2023 C C . ASN A 1 253 ? 2.609 2.523 -8.07 1 63.59 253 ASN A C 1
ATOM 2025 O O . ASN A 1 253 ? 2.074 2.771 -9.148 1 63.59 253 ASN A O 1
ATOM 2029 N N . ILE A 1 254 ? 1.926 2.061 -7.043 1 58.12 254 ILE A N 1
ATOM 2030 C CA . ILE A 1 254 ? 0.507 1.756 -7.203 1 58.12 254 ILE A CA 1
ATOM 2031 C C . ILE A 1 254 ? -0.332 2.893 -6.621 1 58.12 254 ILE A C 1
ATOM 2033 O O . ILE A 1 254 ? -1.561 2.881 -6.727 1 58.12 254 ILE A O 1
ATOM 2037 N N . GLU A 1 255 ? 0.265 3.812 -6.066 1 56.28 255 GLU A N 1
ATOM 2038 C CA . GLU A 1 255 ? -0.506 4.902 -5.473 1 56.28 255 GLU A CA 1
ATOM 2039 C C . GLU A 1 255 ? -0.624 6.078 -6.438 1 56.28 255 GLU A C 1
ATOM 2041 O O . GLU A 1 255 ? -0.505 7.238 -6.031 1 56.28 255 GLU A O 1
ATOM 2046 N N . ALA A 1 256 ? -0.631 5.773 -7.777 1 54.62 256 ALA A N 1
ATOM 2047 C CA . ALA A 1 256 ? -0.782 6.746 -8.859 1 54.62 256 ALA A CA 1
ATOM 2048 C C . ALA A 1 256 ? -1.921 6.355 -9.797 1 54.62 256 ALA A C 1
ATOM 2050 O O . ALA A 1 256 ? -2.391 5.215 -9.766 1 54.62 256 ALA A O 1
ATOM 2051 N N . PRO A 1 257 ? -2.525 7.375 -10.375 1 51.75 257 PRO A N 1
ATOM 2052 C CA . PRO A 1 257 ? -3.613 7.062 -11.305 1 51.75 257 PRO A CA 1
ATOM 2053 C C . PRO A 1 257 ? -3.242 5.969 -12.305 1 51.75 257 PRO A C 1
ATOM 2055 O O . PRO A 1 257 ? -4.105 5.199 -12.734 1 51.75 257 PRO A O 1
ATOM 2058 N N . ASP A 1 258 ? -2.025 6.09 -12.578 1 57.12 258 ASP A N 1
ATOM 2059 C CA . ASP A 1 258 ? -1.528 5.023 -13.438 1 57.12 258 ASP A CA 1
ATOM 2060 C C . ASP A 1 258 ? -0.508 4.156 -12.711 1 57.12 258 ASP A C 1
ATOM 2062 O O . ASP A 1 258 ? 0.509 4.66 -12.227 1 57.12 258 ASP A O 1
ATOM 2066 N N . VAL A 1 259 ? -1.081 2.979 -12.43 1 58.53 259 VAL A N 1
ATOM 2067 C CA . VAL A 1 259 ? -0.118 2.037 -11.867 1 58.53 259 VAL A CA 1
ATOM 2068 C C . VAL A 1 259 ? 1.149 2.021 -12.719 1 58.53 259 VAL A C 1
ATOM 2070 O O . VAL A 1 259 ? 1.078 2.047 -13.945 1 58.53 259 VAL A O 1
ATOM 2073 N N . SER A 1 260 ? 2.146 2.295 -12.078 1 60.34 260 SER A N 1
ATOM 2074 C CA . SER A 1 260 ? 3.404 2.207 -12.812 1 60.34 260 SER A CA 1
ATOM 2075 C C . SER A 1 260 ? 4.457 1.442 -12.016 1 60.34 260 SER A C 1
ATOM 2077 O O . SER A 1 260 ? 4.219 1.065 -10.859 1 60.34 260 SER A O 1
ATOM 2079 N N . PHE A 1 261 ? 5.293 0.872 -12.75 1 65.31 261 PHE A N 1
ATOM 2080 C CA . PHE A 1 261 ? 6.461 0.237 -12.148 1 65.31 261 PHE A CA 1
ATOM 2081 C C . PHE A 1 261 ? 7.711 1.081 -12.375 1 65.31 261 PHE A C 1
ATOM 2083 O O . PHE A 1 261 ? 7.773 1.867 -13.32 1 65.31 261 PHE A O 1
ATOM 2090 N N . GLU A 1 262 ? 8.539 1.042 -11.312 1 68.94 262 GLU A N 1
ATOM 2091 C CA . GLU A 1 262 ? 9.836 1.654 -11.562 1 68.94 262 GLU A CA 1
ATOM 2092 C C . GLU A 1 262 ? 10.484 1.086 -12.82 1 68.94 262 GLU A C 1
ATOM 2094 O O . GLU A 1 262 ? 10.562 -0.133 -12.992 1 68.94 262 GLU A O 1
ATOM 2099 N N . LYS A 1 263 ? 10.82 1.949 -13.766 1 73.5 263 LYS A N 1
ATOM 2100 C CA . LYS A 1 263 ? 11.336 1.516 -15.062 1 73.5 263 LYS A CA 1
ATOM 2101 C C . LYS A 1 263 ? 12.812 1.133 -14.969 1 73.5 263 LYS A C 1
ATOM 2103 O O . LYS A 1 263 ? 13.664 1.773 -15.586 1 73.5 263 LYS A O 1
ATOM 2108 N N . ILE A 1 264 ? 12.992 0.079 -14.227 1 78.44 264 ILE A N 1
ATOM 2109 C CA . ILE A 1 264 ? 14.32 -0.522 -14.141 1 78.44 264 ILE A CA 1
ATOM 2110 C C . ILE A 1 264 ? 14.578 -1.386 -15.375 1 78.44 264 ILE A C 1
ATOM 2112 O O . ILE A 1 264 ? 13.695 -2.133 -15.812 1 78.44 264 ILE A O 1
ATOM 2116 N N . ASP A 1 265 ? 15.734 -1.235 -15.953 1 86.12 265 ASP A N 1
ATOM 2117 C CA . ASP A 1 265 ? 16.078 -2.027 -17.125 1 86.12 265 ASP A CA 1
ATOM 2118 C C . ASP A 1 265 ? 16.453 -3.457 -16.734 1 86.12 265 ASP A C 1
ATOM 2120 O O . ASP A 1 265 ? 17.625 -3.83 -16.766 1 86.12 265 ASP A O 1
ATOM 2124 N N . TYR A 1 266 ? 15.477 -4.219 -16.531 1 88.5 266 TYR A N 1
ATOM 2125 C CA . TYR A 1 266 ? 15.68 -5.613 -16.156 1 88.5 266 TYR A CA 1
ATOM 2126 C C . TYR A 1 266 ? 16.359 -6.387 -17.281 1 88.5 266 TYR A C 1
ATOM 2128 O O . TYR A 1 266 ? 16.844 -7.5 -17.062 1 88.5 266 TYR A O 1
ATOM 2136 N N . GLY A 1 267 ? 16.328 -5.809 -18.438 1 91.44 267 GLY A N 1
ATOM 2137 C CA . GLY A 1 267 ? 17 -6.449 -19.562 1 91.44 267 GLY A CA 1
ATOM 2138 C C . GLY A 1 267 ? 18.469 -6.719 -19.312 1 91.44 267 GLY A C 1
ATOM 2139 O O . GLY A 1 267 ? 19 -7.738 -19.766 1 91.44 267 GLY A O 1
ATOM 2140 N N . LYS A 1 268 ? 19.031 -5.91 -18.516 1 91.81 268 LYS A N 1
ATOM 2141 C CA . LYS A 1 268 ? 20.438 -6.074 -18.188 1 91.81 268 LYS A CA 1
ATOM 2142 C C . LYS A 1 268 ? 20.672 -7.336 -17.359 1 91.81 268 LYS A C 1
ATOM 2144 O O . LYS A 1 268 ? 21.734 -7.957 -17.438 1 91.81 268 LYS A O 1
ATOM 2149 N N . LEU A 1 269 ? 19.703 -7.703 -16.625 1 93.5 269 LEU A N 1
ATOM 2150 C CA . LEU A 1 269 ? 19.797 -8.867 -15.742 1 93.5 269 LEU A CA 1
ATOM 2151 C C . LEU A 1 269 ? 19.578 -10.156 -16.531 1 93.5 269 LEU A C 1
ATOM 2153 O O . LEU A 1 269 ? 20.125 -11.203 -16.188 1 93.5 269 LEU A O 1
ATOM 2157 N N . THR A 1 270 ? 18.781 -10.086 -17.594 1 94.38 270 THR A N 1
ATOM 2158 C CA . THR A 1 270 ? 18.281 -11.297 -18.234 1 94.38 270 THR A CA 1
ATOM 2159 C C . THR A 1 270 ? 19.203 -11.742 -19.359 1 94.38 270 THR A C 1
ATOM 2161 O O . THR A 1 270 ? 19.062 -12.844 -19.891 1 94.38 270 THR A O 1
ATOM 2164 N N . GLU A 1 271 ? 20.203 -10.977 -19.641 1 92.38 271 GLU A N 1
ATOM 2165 C CA . GLU A 1 271 ? 21.125 -11.305 -20.719 1 92.38 271 GLU A CA 1
ATOM 2166 C C . GLU A 1 271 ? 21.906 -12.586 -20.406 1 92.38 271 GLU A C 1
ATOM 2168 O O . GLU A 1 271 ? 22.188 -13.375 -21.297 1 92.38 271 GLU A O 1
ATOM 2173 N N . SER A 1 272 ? 22.141 -12.805 -19.203 1 94.62 272 SER A N 1
ATOM 2174 C CA . SER A 1 272 ? 23.062 -13.883 -18.875 1 94.62 272 SER A CA 1
ATOM 2175 C C . SER A 1 272 ? 22.328 -15.062 -18.234 1 94.62 272 SER A C 1
ATOM 2177 O O . SER A 1 272 ? 22.922 -16.109 -17.984 1 94.62 272 SER A O 1
ATOM 2179 N N . VAL A 1 273 ? 21.047 -14.945 -17.938 1 97.12 273 VAL A N 1
ATOM 2180 C CA . VAL A 1 273 ? 20.344 -15.992 -17.203 1 97.12 273 VAL A CA 1
ATOM 2181 C C . VAL A 1 273 ? 19.344 -16.688 -18.109 1 97.12 273 VAL A C 1
ATOM 2183 O O . VAL A 1 273 ? 19.109 -16.25 -19.25 1 97.12 273 VAL A O 1
ATOM 2186 N N . ASP A 1 274 ? 18.781 -17.797 -17.625 1 96.19 274 ASP A N 1
ATOM 2187 C CA . ASP A 1 274 ? 17.906 -18.625 -18.453 1 96.19 274 ASP A CA 1
ATOM 2188 C C . ASP A 1 274 ? 16.453 -18.172 -18.344 1 96.19 274 ASP A C 1
ATOM 2190 O O . ASP A 1 274 ? 15.617 -18.578 -19.156 1 96.19 274 ASP A O 1
ATOM 2194 N N . GLY A 1 275 ? 16.172 -17.422 -17.375 1 96.75 275 GLY A N 1
ATOM 2195 C CA . GLY A 1 275 ? 14.82 -16.906 -17.203 1 96.75 275 GLY A CA 1
ATOM 2196 C C . GLY A 1 275 ? 14.688 -15.961 -16.016 1 96.75 275 GLY A C 1
ATOM 2197 O O . GLY A 1 275 ? 15.508 -16 -15.094 1 96.75 275 GLY A O 1
ATOM 2198 N N . ILE A 1 276 ? 13.711 -15.133 -16.078 1 96.56 276 ILE A N 1
ATOM 2199 C CA . ILE A 1 276 ? 13.391 -14.211 -14.992 1 96.56 276 ILE A CA 1
ATOM 2200 C C . ILE A 1 276 ? 11.953 -14.43 -14.531 1 96.56 276 ILE A C 1
ATOM 2202 O O . ILE A 1 276 ? 11.031 -14.484 -15.352 1 96.56 276 ILE A O 1
ATOM 2206 N N . ILE A 1 277 ? 11.867 -14.617 -13.234 1 95.31 277 ILE A N 1
ATOM 2207 C CA . ILE A 1 277 ? 10.562 -14.797 -12.609 1 95.31 277 ILE A CA 1
ATOM 2208 C C . ILE A 1 277 ? 10.164 -13.516 -11.883 1 95.31 277 ILE A C 1
ATOM 2210 O O . ILE A 1 277 ? 10.852 -13.07 -10.969 1 95.31 277 ILE A O 1
ATOM 2214 N N . PHE A 1 278 ? 9.094 -12.93 -12.281 1 89.94 278 PHE A N 1
ATOM 2215 C CA . PHE A 1 278 ? 8.555 -11.789 -11.547 1 89.94 278 PHE A CA 1
ATOM 2216 C C . PHE A 1 278 ? 7.605 -12.25 -10.445 1 89.94 278 PHE A C 1
ATOM 2218 O O . PHE A 1 278 ? 6.539 -12.789 -10.727 1 89.94 278 PHE A O 1
ATOM 2225 N N . SER A 1 279 ? 8.227 -11.969 -9.219 1 80.75 279 SER A N 1
ATOM 2226 C CA . SER A 1 279 ? 7.438 -12.398 -8.07 1 80.75 279 SER A CA 1
ATOM 2227 C C . SER A 1 279 ? 6.27 -11.453 -7.816 1 80.75 279 SER A C 1
ATOM 2229 O O . SER A 1 279 ? 6.457 -10.234 -7.754 1 80.75 279 SER A O 1
ATOM 2231 N N . SER A 1 280 ? 5.199 -11.742 -8.203 1 60.09 280 SER A N 1
ATOM 2232 C CA . SER A 1 280 ? 3.953 -11.008 -8.008 1 60.09 280 SER A CA 1
ATOM 2233 C C . SER A 1 280 ? 3.367 -11.281 -6.625 1 60.09 280 SER A C 1
ATOM 2235 O O . SER A 1 280 ? 2.211 -10.945 -6.359 1 60.09 280 SER A O 1
ATOM 2237 N N . TYR A 1 281 ? 4.199 -11.891 -5.75 1 54.09 281 TYR A N 1
ATOM 2238 C CA . TYR A 1 281 ? 3.564 -12.477 -4.57 1 54.09 281 TYR A CA 1
ATOM 2239 C C . TYR A 1 281 ? 3.676 -11.539 -3.373 1 54.09 281 TYR A C 1
ATOM 2241 O O . TYR A 1 281 ? 3.014 -11.75 -2.354 1 54.09 281 TYR A O 1
ATOM 2249 N N . ASP A 1 282 ? 4.641 -10.609 -3.453 1 53.47 282 ASP A N 1
ATOM 2250 C CA . ASP A 1 282 ? 4.906 -9.812 -2.26 1 53.47 282 ASP A CA 1
ATOM 2251 C C . ASP A 1 282 ? 3.699 -8.953 -1.897 1 53.47 282 ASP A C 1
ATOM 2253 O O . ASP A 1 282 ? 3.57 -8.5 -0.756 1 53.47 282 ASP A O 1
ATOM 2257 N N . TRP A 1 283 ? 2.727 -8.977 -2.875 1 52.62 283 TRP A N 1
ATOM 2258 C CA . TRP A 1 283 ? 1.649 -8.023 -2.641 1 52.62 283 TRP A CA 1
ATOM 2259 C C . TRP A 1 283 ? 0.588 -8.609 -1.718 1 52.62 283 TRP A C 1
ATOM 2261 O O . TRP A 1 283 ? -0.368 -7.926 -1.346 1 52.62 283 TRP A O 1
ATOM 2271 N N . ALA A 1 284 ? 0.909 -9.812 -1.168 1 58.03 284 ALA A N 1
ATOM 2272 C CA . ALA A 1 284 ? -0.152 -10.211 -0.244 1 58.03 284 ALA A CA 1
ATOM 2273 C C . ALA A 1 284 ? 0.427 -10.711 1.076 1 58.03 284 ALA A C 1
ATOM 2275 O O . ALA A 1 284 ? 0.529 -11.914 1.3 1 58.03 284 ALA A O 1
ATOM 2276 N N . LEU A 1 285 ? 1.12 -9.797 1.739 1 65.19 285 LEU A N 1
ATOM 2277 C CA . LEU A 1 285 ? 1.56 -10.141 3.086 1 65.19 285 LEU A CA 1
ATOM 2278 C C . LEU A 1 285 ? 0.422 -9.977 4.09 1 65.19 285 LEU A C 1
ATOM 2280 O O . LEU A 1 285 ? -0.544 -9.258 3.824 1 65.19 285 LEU A O 1
ATOM 2284 N N . SER A 1 286 ? 0.448 -10.789 5.094 1 73.62 286 SER A N 1
ATOM 2285 C CA . SER A 1 286 ? -0.603 -10.805 6.105 1 73.62 286 SER A CA 1
ATOM 2286 C C . SER A 1 286 ? -0.899 -9.398 6.617 1 73.62 286 SER A C 1
ATOM 2288 O O . SER A 1 286 ? -2.016 -9.117 7.062 1 73.62 286 SER A O 1
ATOM 2290 N N . TYR A 1 287 ? 0.03 -8.555 6.336 1 74.69 287 TYR A N 1
ATOM 2291 C CA . TYR A 1 287 ? -0.188 -7.23 6.906 1 74.69 287 TYR A CA 1
ATOM 2292 C C . TYR A 1 287 ? -0.378 -6.191 5.809 1 74.69 287 TYR A C 1
ATOM 2294 O O . TYR A 1 287 ? -0.406 -4.988 6.082 1 74.69 287 TYR A O 1
ATOM 2302 N N . SER A 1 288 ? -0.646 -6.629 4.633 1 80.62 288 SER A N 1
ATOM 2303 C CA . SER A 1 288 ? -0.873 -5.715 3.52 1 80.62 288 SER A CA 1
ATOM 2304 C C . SER A 1 288 ? -2.328 -5.262 3.463 1 80.62 288 SER A C 1
ATOM 2306 O O . SER A 1 288 ? -3.197 -5.867 4.094 1 80.62 288 SER A O 1
ATOM 2308 N N . TYR A 1 289 ? -2.605 -4.191 2.791 1 85.5 289 TYR A N 1
ATOM 2309 C CA . TYR A 1 289 ? -3.953 -3.662 2.609 1 85.5 289 TYR A CA 1
ATOM 2310 C C . TYR A 1 289 ? -4.809 -4.625 1.793 1 85.5 289 TYR A C 1
ATOM 2312 O O . TYR A 1 289 ? -4.285 -5.43 1.021 1 85.5 289 TYR A O 1
ATOM 2320 N N . PRO A 1 290 ? -6.113 -4.543 2.02 1 89.62 290 PRO A N 1
ATOM 2321 C CA . PRO A 1 290 ? -7.004 -5.449 1.299 1 89.62 290 PRO A CA 1
ATOM 2322 C C . PRO A 1 290 ? -7.008 -5.203 -0.208 1 89.62 290 PRO A C 1
ATOM 2324 O O . PRO A 1 290 ? -7.305 -4.094 -0.654 1 89.62 290 PRO A O 1
ATOM 2327 N N . ASN A 1 291 ? -6.656 -6.141 -0.956 1 88.31 291 ASN A N 1
ATOM 2328 C CA . ASN A 1 291 ? -6.645 -6.113 -2.414 1 88.31 291 ASN A CA 1
ATOM 2329 C C . ASN A 1 291 ? -6.449 -7.512 -2.996 1 88.31 291 ASN A C 1
ATOM 2331 O O . ASN A 1 291 ? -6.043 -8.438 -2.287 1 88.31 291 ASN A O 1
ATOM 2335 N N . SER A 1 292 ? -6.895 -7.578 -4.262 1 90.31 292 SER A N 1
ATOM 2336 C CA . SER A 1 292 ? -6.586 -8.82 -4.965 1 90.31 292 SER A CA 1
ATOM 2337 C C . SER A 1 292 ? -5.078 -9.031 -5.074 1 90.31 292 SER A C 1
ATOM 2339 O O . SER A 1 292 ? -4.328 -8.078 -5.316 1 90.31 292 SER A O 1
ATOM 2341 N N . ILE A 1 293 ? -4.707 -10.25 -4.812 1 86.38 293 ILE A N 1
ATOM 2342 C CA . ILE A 1 293 ? -3.281 -10.523 -4.934 1 86.38 293 ILE A CA 1
ATOM 2343 C C . ILE A 1 293 ? -2.861 -10.438 -6.398 1 86.38 293 ILE A C 1
ATOM 2345 O O . ILE A 1 293 ? -3.305 -11.242 -7.227 1 86.38 293 ILE A O 1
ATOM 2349 N N . PHE A 1 294 ? -2.104 -9.391 -6.629 1 85.31 294 PHE A N 1
ATOM 2350 C CA . PHE A 1 294 ? -1.544 -9.086 -7.941 1 85.31 294 PHE A CA 1
ATOM 2351 C C . PHE A 1 294 ? -2.639 -9.031 -9 1 85.31 294 PHE A C 1
ATOM 2353 O O . PHE A 1 294 ? -2.668 -9.852 -9.914 1 85.31 294 PHE A O 1
ATOM 2360 N N . PRO A 1 295 ? -3.469 -8.094 -8.969 1 90.06 295 PRO A N 1
ATOM 2361 C CA . PRO A 1 295 ? -4.562 -7.949 -9.93 1 90.06 295 PRO A CA 1
ATOM 2362 C C . PRO A 1 295 ? -4.074 -7.91 -11.375 1 90.06 295 PRO A C 1
ATOM 2364 O O . PRO A 1 295 ? -3.014 -7.352 -11.656 1 90.06 295 PRO A O 1
ATOM 2367 N N . VAL A 1 296 ? -4.855 -8.484 -12.266 1 92.81 296 VAL A N 1
ATOM 2368 C CA . VAL A 1 296 ? -4.418 -8.719 -13.633 1 92.81 296 VAL A CA 1
ATOM 2369 C C . VAL A 1 296 ? -4.152 -7.387 -14.328 1 92.81 296 VAL A C 1
ATOM 2371 O O . VAL A 1 296 ? -3.254 -7.281 -15.164 1 92.81 296 VAL A O 1
ATOM 2374 N N . ASN A 1 297 ? -4.926 -6.348 -13.977 1 89.75 297 ASN A N 1
ATOM 2375 C CA . ASN A 1 297 ? -4.664 -5.043 -14.578 1 89.75 297 ASN A CA 1
ATOM 2376 C C . ASN A 1 297 ? -3.266 -4.543 -14.242 1 89.75 297 ASN A C 1
ATOM 2378 O O . ASN A 1 297 ? -2.607 -3.916 -15.07 1 89.75 297 ASN A O 1
ATOM 2382 N N . VAL A 1 298 ? -2.844 -4.836 -13.047 1 87 298 VAL A N 1
ATOM 2383 C CA . VAL A 1 298 ? -1.498 -4.453 -12.625 1 87 298 VAL A CA 1
ATOM 2384 C C . VAL A 1 298 ? -0.471 -5.363 -13.289 1 87 298 VAL A C 1
ATOM 2386 O O . VAL A 1 298 ? 0.583 -4.902 -13.734 1 87 298 VAL A O 1
ATOM 2389 N N . LEU A 1 299 ? -0.803 -6.598 -13.367 1 89.75 299 LEU A N 1
ATOM 2390 C CA . LEU A 1 299 ? 0.077 -7.566 -14.008 1 89.75 299 LEU A CA 1
ATOM 2391 C C . LEU A 1 299 ? 0.306 -7.199 -15.477 1 89.75 299 LEU A C 1
ATOM 2393 O O . LEU A 1 299 ? 1.424 -7.324 -15.984 1 89.75 299 LEU A O 1
ATOM 2397 N N . ARG A 1 300 ? -0.674 -6.801 -16.125 1 91.56 300 ARG A N 1
ATOM 2398 C CA . ARG A 1 300 ? -0.552 -6.414 -17.531 1 91.56 300 ARG A CA 1
ATOM 2399 C C . ARG A 1 300 ? 0.381 -5.219 -17.688 1 91.56 300 ARG A C 1
ATOM 2401 O O . ARG A 1 300 ? 1.149 -5.148 -18.656 1 91.56 300 ARG A O 1
ATOM 2408 N N . GLU A 1 301 ? 0.257 -4.309 -16.781 1 87.38 301 GLU A N 1
ATOM 2409 C CA . GLU A 1 301 ? 1.17 -3.17 -16.812 1 87.38 301 GLU A CA 1
ATOM 2410 C C . GLU A 1 301 ? 2.621 -3.621 -16.656 1 87.38 301 GLU A C 1
ATOM 2412 O O . GLU A 1 301 ? 3.51 -3.111 -17.344 1 87.38 301 GLU A O 1
ATOM 2417 N N . LEU A 1 302 ? 2.789 -4.516 -15.742 1 87.25 302 LEU A N 1
ATOM 2418 C CA . LEU A 1 302 ? 4.125 -5.062 -15.539 1 87.25 302 LEU A CA 1
ATOM 2419 C C . LEU A 1 302 ? 4.613 -5.785 -16.797 1 87.25 302 LEU A C 1
ATOM 2421 O O . LEU A 1 302 ? 5.742 -5.566 -17.234 1 87.25 302 LEU A O 1
ATOM 2425 N N . LEU A 1 303 ? 3.797 -6.582 -17.359 1 92.81 303 LEU A N 1
ATOM 2426 C CA . LEU A 1 303 ? 4.191 -7.406 -18.5 1 92.81 303 LEU A CA 1
ATOM 2427 C C . LEU A 1 303 ? 4.402 -6.547 -19.734 1 92.81 303 LEU A C 1
ATOM 2429 O O . LEU A 1 303 ? 5.305 -6.816 -20.531 1 92.81 303 LEU A O 1
ATOM 2433 N N . ASP A 1 304 ? 3.564 -5.492 -19.906 1 91.62 304 ASP A N 1
ATOM 2434 C CA . ASP A 1 304 ? 3.758 -4.562 -21.016 1 91.62 304 ASP A CA 1
ATOM 2435 C C . ASP A 1 304 ? 5.152 -3.943 -20.984 1 91.62 304 ASP A C 1
ATOM 2437 O O . ASP A 1 304 ? 5.816 -3.832 -22.016 1 91.62 304 ASP A O 1
ATOM 2441 N N . TYR A 1 305 ? 5.512 -3.639 -19.859 1 88.5 305 TYR A N 1
ATOM 2442 C CA . TYR A 1 305 ? 6.844 -3.061 -19.703 1 88.5 305 TYR A CA 1
ATOM 2443 C C . TYR A 1 305 ? 7.922 -4.121 -19.875 1 88.5 305 TYR A C 1
ATOM 2445 O O . TYR A 1 305 ? 8.906 -3.9 -20.594 1 88.5 305 TYR A O 1
ATOM 2453 N N . ALA A 1 306 ? 7.75 -5.211 -19.219 1 91.25 306 ALA A N 1
ATOM 2454 C CA . ALA A 1 306 ? 8.758 -6.266 -19.203 1 91.25 306 ALA A CA 1
ATOM 2455 C C . ALA A 1 306 ? 9.062 -6.75 -20.609 1 91.25 306 ALA A C 1
ATOM 2457 O O . ALA A 1 306 ? 10.234 -6.895 -20.984 1 91.25 306 ALA A O 1
ATOM 2458 N N . VAL A 1 307 ? 8.086 -6.914 -21.469 1 95.19 307 VAL A N 1
ATOM 2459 C CA . VAL A 1 307 ? 8.289 -7.484 -22.797 1 95.19 307 VAL A CA 1
ATOM 2460 C C . VAL A 1 307 ? 8.914 -6.445 -23.719 1 95.19 307 VAL A C 1
ATOM 2462 O O . VAL A 1 307 ? 9.406 -6.777 -24.797 1 95.19 307 VAL A O 1
ATOM 2465 N N . SER A 1 308 ? 8.859 -5.211 -23.281 1 93.12 308 SER A N 1
ATOM 2466 C CA . SER A 1 308 ? 9.484 -4.164 -24.078 1 93.12 308 SER A CA 1
ATOM 2467 C C . SER A 1 308 ? 11 -4.176 -23.922 1 93.12 308 SER A C 1
ATOM 2469 O O . SER A 1 308 ? 11.727 -3.658 -24.781 1 93.12 308 SER A O 1
ATOM 2471 N N . ILE A 1 309 ? 11.508 -4.859 -22.859 1 92.31 309 ILE A N 1
ATOM 2472 C CA . ILE A 1 309 ? 12.938 -4.75 -22.594 1 92.31 309 ILE A CA 1
ATOM 2473 C C . ILE A 1 309 ? 13.547 -6.145 -22.469 1 92.31 309 ILE A C 1
ATOM 2475 O O . ILE A 1 309 ? 14.773 -6.301 -22.5 1 92.31 309 ILE A O 1
ATOM 2479 N N . ILE A 1 310 ? 12.773 -7.137 -22.328 1 95.88 310 ILE A N 1
ATOM 2480 C CA . ILE A 1 310 ? 13.219 -8.516 -22.156 1 95.88 310 ILE A CA 1
ATOM 2481 C C . ILE A 1 310 ? 12.57 -9.398 -23.234 1 95.88 310 ILE A C 1
ATOM 2483 O O . ILE A 1 310 ? 11.367 -9.305 -23.484 1 95.88 310 ILE A O 1
ATOM 2487 N N . PRO A 1 311 ? 13.375 -10.258 -23.859 1 96.69 311 PRO A N 1
ATOM 2488 C CA . PRO A 1 311 ? 12.711 -11.242 -24.719 1 96.69 311 PRO A CA 1
ATOM 2489 C C . PRO A 1 311 ? 11.617 -12.023 -23.984 1 96.69 311 PRO A C 1
ATOM 2491 O O . PRO A 1 311 ? 11.867 -12.594 -22.922 1 96.69 311 PRO A O 1
ATOM 2494 N N . PRO A 1 312 ? 10.398 -12.062 -24.516 1 97.12 312 PRO A N 1
ATOM 2495 C CA . PRO A 1 312 ? 9.273 -12.68 -23.797 1 97.12 312 PRO A CA 1
ATOM 2496 C C . PRO A 1 312 ? 9.523 -14.133 -23.438 1 97.12 312 PRO A C 1
ATOM 2498 O O . PRO A 1 312 ? 9.023 -14.617 -22.422 1 97.12 312 PRO A O 1
ATOM 2501 N N . GLU A 1 313 ? 10.32 -14.828 -24.203 1 96.12 313 GLU A N 1
ATOM 2502 C CA . GLU A 1 313 ? 10.578 -16.25 -23.984 1 96.12 313 GLU A CA 1
ATOM 2503 C C . GLU A 1 313 ? 11.445 -16.469 -22.75 1 96.12 313 GLU A C 1
ATOM 2505 O O . GLU A 1 313 ? 11.68 -17.609 -22.344 1 96.12 313 GLU A O 1
ATOM 2510 N N . LYS A 1 314 ? 11.875 -15.398 -22.078 1 97.19 314 LYS A N 1
ATOM 2511 C CA . LYS A 1 314 ? 12.641 -15.516 -20.844 1 97.19 314 LYS A CA 1
ATOM 2512 C C . LYS A 1 314 ? 11.789 -15.156 -19.625 1 97.19 314 LYS A C 1
ATOM 2514 O O . LYS A 1 314 ? 12.242 -15.289 -18.484 1 97.19 314 LYS A O 1
ATOM 2519 N N . ILE A 1 315 ? 10.648 -14.727 -19.875 1 97.25 315 ILE A N 1
ATOM 2520 C CA . ILE A 1 315 ? 9.828 -14.164 -18.797 1 97.25 315 ILE A CA 1
ATOM 2521 C C . ILE A 1 315 ? 8.883 -15.234 -18.25 1 97.25 315 ILE A C 1
ATOM 2523 O O . ILE A 1 315 ? 8.195 -15.914 -19.016 1 97.25 315 ILE A O 1
ATOM 2527 N N . ILE A 1 316 ? 8.914 -15.391 -16.969 1 96.38 316 ILE A N 1
ATOM 2528 C CA . ILE A 1 316 ? 7.977 -16.203 -16.219 1 96.38 316 ILE A CA 1
ATOM 2529 C C . ILE A 1 316 ? 7.293 -15.359 -15.148 1 96.38 316 ILE A C 1
ATOM 2531 O O . ILE A 1 316 ? 7.93 -14.516 -14.508 1 96.38 316 ILE A O 1
ATOM 2535 N N . PHE A 1 317 ? 6.008 -15.453 -14.984 1 91.94 317 PHE A N 1
ATOM 2536 C CA . PHE A 1 317 ? 5.414 -14.664 -13.906 1 91.94 317 PHE A CA 1
ATOM 2537 C C . PHE A 1 317 ? 4.766 -15.578 -12.867 1 91.94 317 PHE A C 1
ATOM 2539 O O . PHE A 1 317 ? 4.406 -16.719 -13.172 1 91.94 317 PHE A O 1
ATOM 2546 N N . GLY A 1 318 ? 4.711 -15.062 -11.711 1 91 318 GLY A N 1
ATOM 2547 C CA . GLY A 1 318 ? 4.266 -15.836 -10.562 1 91 318 GLY A CA 1
ATOM 2548 C C . GLY A 1 318 ? 2.762 -15.781 -10.359 1 91 318 GLY A C 1
ATOM 2549 O O . GLY A 1 318 ? 2.135 -14.742 -10.586 1 91 318 GLY A O 1
ATOM 2550 N N . ILE A 1 319 ? 2.182 -16.906 -9.93 1 90.75 319 ILE A N 1
ATOM 2551 C CA . ILE A 1 319 ? 0.785 -17.047 -9.531 1 90.75 319 ILE A CA 1
ATOM 2552 C C . ILE A 1 319 ? 0.706 -17.578 -8.102 1 90.75 319 ILE A C 1
ATOM 2554 O O . ILE A 1 319 ? 1.444 -18.5 -7.738 1 90.75 319 ILE A O 1
ATOM 2558 N N . THR A 1 320 ? -0.105 -16.969 -7.344 1 88.88 320 THR A N 1
ATOM 2559 C CA . THR A 1 320 ? -0.385 -17.5 -6.02 1 88.88 320 THR A CA 1
ATOM 2560 C C . THR A 1 320 ? -1.745 -18.203 -5.988 1 88.88 320 THR A C 1
ATOM 2562 O O . THR A 1 320 ? -2.615 -17.891 -6.809 1 88.88 320 THR A O 1
ATOM 2565 N N . THR A 1 321 ? -1.887 -19.141 -5.051 1 89.19 321 THR A N 1
ATOM 2566 C CA . THR A 1 321 ? -3.156 -19.844 -4.957 1 89.19 321 THR A CA 1
ATOM 2567 C C . THR A 1 321 ? -3.902 -19.453 -3.684 1 89.19 321 THR A C 1
ATOM 2569 O O . THR A 1 321 ? -4.992 -19.969 -3.416 1 89.19 321 THR A O 1
ATOM 2572 N N . LEU A 1 322 ? -3.303 -18.594 -2.938 1 87.81 322 LEU A N 1
ATOM 2573 C CA . LEU A 1 322 ? -3.906 -18.203 -1.665 1 87.81 322 LEU A CA 1
ATOM 2574 C C . LEU A 1 322 ? -4.742 -16.938 -1.819 1 87.81 322 LEU A C 1
ATOM 2576 O O . LEU A 1 322 ? -4.48 -16.125 -2.707 1 87.81 322 LEU A O 1
ATOM 2580 N N . GLY A 1 323 ? -5.781 -16.938 -1.028 1 92.12 323 GLY A N 1
ATOM 2581 C CA . GLY A 1 323 ? -6.516 -15.703 -0.774 1 92.12 323 GLY A CA 1
ATOM 2582 C C . GLY A 1 323 ? -6.336 -15.18 0.639 1 92.12 323 GLY A C 1
ATOM 2583 O O . GLY A 1 323 ? -5.578 -15.75 1.425 1 92.12 323 GLY A O 1
ATOM 2584 N N . TYR A 1 324 ? -6.934 -14.086 0.879 1 93.31 324 TYR A N 1
ATOM 2585 C CA . TYR A 1 324 ? -6.832 -13.508 2.215 1 93.31 324 TYR A CA 1
ATOM 2586 C C . TYR A 1 324 ? -8.18 -12.977 2.686 1 93.31 324 TYR A C 1
ATOM 2588 O O . TYR A 1 324 ? -9.023 -12.609 1.869 1 93.31 324 TYR A O 1
ATOM 2596 N N . ASP A 1 325 ? -8.312 -13.062 3.998 1 95.81 325 ASP A N 1
ATOM 2597 C CA . ASP A 1 325 ? -9.469 -12.547 4.719 1 95.81 325 ASP A CA 1
ATOM 2598 C C . ASP A 1 325 ? -9.07 -11.391 5.633 1 95.81 325 ASP A C 1
ATOM 2600 O O . ASP A 1 325 ? -8.352 -11.586 6.613 1 95.81 325 ASP A O 1
ATOM 2604 N N . TRP A 1 326 ? -9.578 -10.148 5.297 1 94.69 326 TRP A N 1
ATOM 2605 C CA . TRP A 1 326 ? -9.258 -8.969 6.09 1 94.69 326 TRP A CA 1
ATOM 2606 C C . TRP A 1 326 ? -10.445 -8.555 6.957 1 94.69 326 TRP A C 1
ATOM 2608 O O . TRP A 1 326 ? -11.586 -8.539 6.492 1 94.69 326 TRP A O 1
ATOM 2618 N N . VAL A 1 327 ? -10.141 -8.297 8.211 1 95.31 327 VAL A N 1
ATOM 2619 C CA . VAL A 1 327 ? -11.102 -7.543 9.008 1 95.31 327 VAL A CA 1
ATOM 2620 C C . VAL A 1 327 ? -11.031 -6.062 8.648 1 95.31 327 VAL A C 1
ATOM 2622 O O . VAL A 1 327 ? -9.938 -5.504 8.5 1 95.31 327 VAL A O 1
ATOM 2625 N N . LEU A 1 328 ? -12.18 -5.375 8.391 1 95.12 328 LEU A N 1
ATOM 2626 C CA . LEU A 1 328 ? -12.203 -3.971 8 1 95.12 328 LEU A CA 1
ATOM 2627 C C . LEU A 1 328 ? -12.578 -3.086 9.188 1 95.12 328 LEU A C 1
ATOM 2629 O O . LEU A 1 328 ? -13.352 -3.5 10.055 1 95.12 328 LEU A O 1
ATOM 2633 N N . PRO A 1 329 ? -12.109 -1.85 9.227 1 94.5 329 PRO A N 1
ATOM 2634 C CA . PRO A 1 329 ? -11.219 -1.26 8.227 1 94.5 329 PRO A CA 1
ATOM 2635 C C . PRO A 1 329 ? -9.758 -1.667 8.422 1 94.5 329 PRO A C 1
ATOM 2637 O O . PRO A 1 329 ? -9.367 -2.068 9.523 1 94.5 329 PRO A O 1
ATOM 2640 N N . TYR A 1 330 ? -9.039 -1.58 7.379 1 91.38 330 TYR A N 1
ATOM 2641 C CA . TYR A 1 330 ? -7.605 -1.865 7.418 1 91.38 330 TYR A CA 1
ATOM 2642 C C . TYR A 1 330 ? -6.844 -0.74 8.109 1 91.38 330 TYR A C 1
ATOM 2644 O O . TYR A 1 330 ? -7.086 0.439 7.836 1 91.38 330 TYR A O 1
ATOM 2652 N N . VAL A 1 331 ? -5.965 -1.137 9.023 1 87.69 331 VAL A N 1
ATOM 2653 C CA . VAL A 1 331 ? -5.02 -0.234 9.672 1 87.69 331 VAL A CA 1
ATOM 2654 C C . VAL A 1 331 ? -3.617 -0.839 9.633 1 87.69 331 VAL A C 1
ATOM 2656 O O . VAL A 1 331 ? -3.398 -1.942 10.141 1 87.69 331 VAL A O 1
ATOM 2659 N N . PRO A 1 332 ? -2.693 -0.096 9 1 84.12 332 PRO A N 1
ATOM 2660 C CA . PRO A 1 332 ? -1.335 -0.636 8.906 1 84.12 332 PRO A CA 1
ATOM 2661 C C . PRO A 1 332 ? -0.742 -0.974 10.273 1 84.12 332 PRO A C 1
ATOM 2663 O O . PRO A 1 332 ? -0.894 -0.204 11.227 1 84.12 332 PRO A O 1
ATOM 2666 N N . GLY A 1 333 ? -0.106 -2.164 10.352 1 79 333 GLY A N 1
ATOM 2667 C CA . GLY A 1 333 ? 0.559 -2.592 11.57 1 79 333 GLY A CA 1
ATOM 2668 C C . GLY A 1 333 ? -0.388 -3.213 12.586 1 79 333 GLY A C 1
ATOM 2669 O O . GLY A 1 333 ? 0.047 -3.719 13.617 1 79 333 GLY A O 1
ATOM 2670 N N . VAL A 1 334 ? -1.657 -3.137 12.305 1 85 334 VAL A N 1
ATOM 2671 C CA . VAL A 1 334 ? -2.641 -3.639 13.258 1 85 334 VAL A CA 1
ATOM 2672 C C . VAL A 1 334 ? -3.445 -4.77 12.617 1 85 334 VAL A C 1
ATOM 2674 O O . VAL A 1 334 ? -3.555 -5.859 13.188 1 85 334 VAL A O 1
ATOM 2677 N N . THR A 1 335 ? -3.975 -4.457 11.438 1 87.12 335 THR A N 1
ATOM 2678 C CA . THR A 1 335 ? -4.828 -5.422 10.758 1 87.12 335 THR A CA 1
ATOM 2679 C C . THR A 1 335 ? -3.992 -6.52 10.102 1 87.12 335 THR A C 1
ATOM 2681 O O . THR A 1 335 ? -3.098 -6.234 9.305 1 87.12 335 THR A O 1
ATOM 2684 N N . GLU A 1 336 ? -4.195 -7.68 10.547 1 86.62 336 GLU A N 1
ATOM 2685 C CA . GLU A 1 336 ? -3.562 -8.844 9.938 1 86.62 336 GLU A CA 1
ATOM 2686 C C . GLU A 1 336 ? -4.574 -9.68 9.156 1 86.62 336 GLU A C 1
ATOM 2688 O O . GLU A 1 336 ? -5.633 -10.031 9.68 1 86.62 336 GLU A O 1
ATOM 2693 N N . ALA A 1 337 ? -4.277 -9.906 7.938 1 90.12 337 ALA A N 1
ATOM 2694 C CA . ALA A 1 337 ? -5.145 -10.75 7.117 1 90.12 337 ALA A CA 1
ATOM 2695 C C . ALA A 1 337 ? -4.887 -12.227 7.387 1 90.12 337 ALA A C 1
ATOM 2697 O O . ALA A 1 337 ? -3.752 -12.625 7.664 1 90.12 337 ALA A O 1
ATOM 2698 N N . ALA A 1 338 ? -5.883 -12.977 7.359 1 91.62 338 ALA A N 1
ATOM 2699 C CA . ALA A 1 338 ? -5.754 -14.43 7.477 1 91.62 338 ALA A CA 1
ATOM 2700 C C . ALA A 1 338 ? -5.699 -15.086 6.102 1 91.62 338 ALA A C 1
ATOM 2702 O O . ALA A 1 338 ? -6.555 -14.836 5.25 1 91.62 338 ALA A O 1
ATOM 2703 N N . ALA A 1 339 ? -4.648 -15.852 5.945 1 90.69 339 ALA A N 1
ATOM 2704 C CA . ALA A 1 339 ? -4.59 -16.625 4.707 1 90.69 339 ALA A CA 1
ATOM 2705 C C . ALA A 1 339 ? -5.762 -17.594 4.605 1 90.69 339 ALA A C 1
ATOM 2707 O O . ALA A 1 339 ? -6.152 -18.219 5.598 1 90.69 339 ALA A O 1
ATOM 2708 N N . ILE A 1 340 ? -6.367 -17.703 3.383 1 93.5 340 ILE A N 1
ATOM 2709 C CA . ILE A 1 340 ? -7.523 -18.562 3.186 1 93.5 340 ILE A CA 1
ATOM 2710 C C . ILE A 1 340 ? -7.391 -19.312 1.854 1 93.5 340 ILE A C 1
ATOM 2712 O O . ILE A 1 340 ? -6.922 -18.734 0.865 1 93.5 340 ILE A O 1
ATOM 2716 N N . SER A 1 341 ? -7.727 -20.547 1.851 1 92.94 341 SER A N 1
ATOM 2717 C CA . SER A 1 341 ? -7.77 -21.297 0.606 1 92.94 341 SER A CA 1
ATOM 2718 C C . SER A 1 341 ? -9.023 -20.969 -0.202 1 92.94 341 SER A C 1
ATOM 2720 O O . SER A 1 341 ? -9.992 -20.438 0.34 1 92.94 341 SER A O 1
ATOM 2722 N N . ASP A 1 342 ? -8.953 -21.266 -1.473 1 94.94 342 ASP A N 1
ATOM 2723 C CA . ASP A 1 342 ? -10.125 -21.047 -2.32 1 94.94 342 ASP A CA 1
ATOM 2724 C C . ASP A 1 342 ? -11.32 -21.859 -1.827 1 94.94 342 A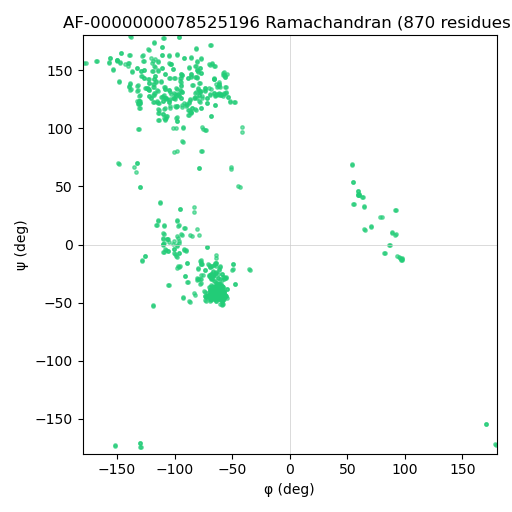SP A C 1
ATOM 2726 O O . ASP A 1 342 ? -12.445 -21.359 -1.802 1 94.94 342 ASP A O 1
ATOM 2730 N N . SER A 1 343 ? -11.07 -23.062 -1.408 1 94.62 343 SER A N 1
ATOM 2731 C CA . SER A 1 343 ? -12.141 -23.938 -0.924 1 94.62 343 SER A CA 1
ATOM 2732 C C . SER A 1 343 ? -12.797 -23.344 0.324 1 94.62 343 SER A C 1
ATOM 2734 O O . SER A 1 343 ? -14.023 -23.359 0.449 1 94.62 343 SER A O 1
ATOM 2736 N N . ARG A 1 344 ? -11.992 -22.875 1.223 1 95.38 344 ARG A N 1
ATOM 2737 C CA . ARG A 1 344 ? -12.523 -22.297 2.451 1 95.38 344 ARG A CA 1
ATOM 2738 C C . ARG A 1 344 ? -13.336 -21.031 2.158 1 95.38 344 ARG A C 1
ATOM 2740 O O . ARG A 1 344 ? -14.383 -20.812 2.766 1 95.38 344 ARG A O 1
ATOM 2747 N N . ALA A 1 345 ? -12.82 -20.203 1.285 1 97.5 345 ALA A N 1
ATOM 2748 C CA . ALA A 1 345 ? -13.562 -19 0.893 1 97.5 345 ALA A CA 1
ATOM 2749 C C . ALA A 1 345 ? -14.945 -19.359 0.35 1 97.5 345 ALA A C 1
ATOM 2751 O O . ALA A 1 345 ? -15.945 -18.766 0.737 1 97.5 345 ALA A O 1
ATOM 2752 N N . ILE A 1 346 ? -15.016 -20.375 -0.481 1 97.75 346 ILE A N 1
ATOM 2753 C CA . ILE A 1 346 ? -16.266 -20.812 -1.103 1 97.75 346 ILE A CA 1
ATOM 2754 C C . ILE A 1 346 ? -17.219 -21.344 -0.033 1 97.75 346 ILE A C 1
ATOM 2756 O O . ILE A 1 346 ? -18.406 -21.047 -0.059 1 97.75 346 ILE A O 1
ATOM 2760 N N . GLU A 1 347 ? -16.672 -22.062 0.9 1 96.88 347 GLU A N 1
ATOM 2761 C CA . GLU A 1 347 ? -17.469 -22.609 1.985 1 96.88 347 GLU A CA 1
ATOM 2762 C C . GLU A 1 347 ? -18.094 -21.5 2.83 1 96.88 347 GLU A C 1
ATOM 2764 O O . GLU A 1 347 ? -19.266 -21.578 3.211 1 96.88 347 GLU A O 1
ATOM 2769 N N . ILE A 1 348 ? -17.297 -20.484 3.129 1 97.31 348 ILE A N 1
ATOM 2770 C CA . ILE A 1 348 ? -17.812 -19.359 3.9 1 97.31 348 ILE A CA 1
ATOM 2771 C C . ILE A 1 348 ? -18.969 -18.703 3.156 1 97.31 348 ILE A C 1
ATOM 2773 O O . ILE A 1 348 ? -20.016 -18.422 3.748 1 97.31 348 ILE A O 1
ATOM 2777 N N . ALA A 1 349 ? -18.781 -18.469 1.868 1 98.19 349 ALA A N 1
ATOM 2778 C CA . ALA A 1 349 ? -19.828 -17.859 1.06 1 98.19 349 ALA A CA 1
ATOM 2779 C C . ALA A 1 349 ? -21.094 -18.719 1.034 1 98.19 349 ALA A C 1
ATOM 2781 O O . ALA A 1 349 ? -22.203 -18.234 1.238 1 98.19 349 ALA A O 1
ATOM 2782 N N . ALA A 1 350 ? -20.922 -20.016 0.859 1 97.12 350 ALA A N 1
ATOM 2783 C CA . ALA A 1 350 ? -22.031 -20.953 0.785 1 97.12 350 ALA A CA 1
ATOM 2784 C C . ALA A 1 350 ? -22.781 -21.016 2.113 1 97.12 350 ALA A C 1
ATOM 2786 O O . ALA A 1 350 ? -24.016 -20.906 2.146 1 97.12 350 ALA A O 1
ATOM 2787 N N . ASP A 1 351 ? -22.016 -21.125 3.162 1 96.12 351 ASP A N 1
ATOM 2788 C CA . ASP A 1 351 ? -22.578 -21.297 4.492 1 96.12 351 ASP A CA 1
ATOM 2789 C C . ASP A 1 351 ? -23.344 -20.047 4.922 1 96.12 351 ASP A C 1
ATOM 2791 O O . ASP A 1 351 ? -24.297 -20.125 5.707 1 96.12 351 ASP A O 1
ATOM 2795 N N . ASN A 1 352 ? -22.984 -18.938 4.395 1 96.12 352 ASN A N 1
ATOM 2796 C CA . ASN A 1 352 ? -23.609 -17.688 4.816 1 96.12 352 ASN A CA 1
ATOM 2797 C C . ASN A 1 352 ? -24.562 -17.141 3.762 1 96.12 352 ASN A C 1
ATOM 2799 O O . ASN A 1 352 ? -25.094 -16.047 3.904 1 96.12 352 ASN A O 1
ATOM 2803 N N . GLY A 1 353 ? -24.75 -17.906 2.713 1 96.25 353 GLY A N 1
ATOM 2804 C CA . GLY A 1 353 ? -25.672 -17.469 1.66 1 96.25 353 GLY A CA 1
ATOM 2805 C C . GLY A 1 353 ? -25.203 -16.219 0.947 1 96.25 353 GLY A C 1
ATOM 2806 O O . GLY A 1 353 ? -26.031 -15.367 0.598 1 96.25 353 GLY A O 1
ATOM 2807 N N . ILE A 1 354 ? -23.938 -16.078 0.835 1 97.5 354 ILE A N 1
ATOM 2808 C CA . ILE A 1 354 ? -23.359 -14.891 0.235 1 97.5 354 ILE A CA 1
ATOM 2809 C C . ILE A 1 354 ? -23 -15.164 -1.227 1 97.5 354 ILE A C 1
ATOM 2811 O O . ILE A 1 354 ? -22.453 -16.219 -1.552 1 97.5 354 ILE A O 1
ATOM 2815 N N . THR A 1 355 ? -23.344 -14.242 -2.113 1 97.94 355 THR A N 1
ATOM 2816 C CA . THR A 1 355 ? -22.953 -14.328 -3.518 1 97.94 355 THR A CA 1
ATOM 2817 C C . THR A 1 355 ? -21.5 -13.891 -3.709 1 97.94 355 THR A C 1
ATOM 2819 O O . THR A 1 355 ? -21.125 -12.797 -3.293 1 97.94 355 THR A O 1
ATOM 2822 N N . ILE A 1 356 ? -20.734 -14.766 -4.273 1 98.56 356 ILE A N 1
ATOM 2823 C CA . ILE A 1 356 ? -19.359 -14.422 -4.617 1 98.56 356 ILE A CA 1
ATOM 2824 C C . ILE A 1 356 ? -19.344 -13.461 -5.809 1 98.56 356 ILE A C 1
ATOM 2826 O O . ILE A 1 356 ? -19.875 -13.789 -6.879 1 98.56 356 ILE A O 1
ATOM 2830 N N . GLN A 1 357 ? -18.781 -12.297 -5.664 1 98.06 357 GLN A N 1
ATOM 2831 C CA . GLN A 1 357 ? -18.656 -11.305 -6.73 1 98.06 357 GLN A CA 1
ATOM 2832 C C . GLN A 1 357 ? -17.328 -11.469 -7.473 1 98.06 357 GLN A C 1
ATOM 2834 O O . GLN A 1 357 ? -16.422 -12.148 -6.988 1 98.06 357 GLN A O 1
ATOM 2839 N N . PHE A 1 358 ? -17.281 -10.898 -8.695 1 98 358 PHE A N 1
ATOM 2840 C CA . PHE A 1 358 ? -16.078 -10.992 -9.516 1 98 358 PHE A CA 1
ATOM 2841 C C . PHE A 1 358 ? -15.68 -9.617 -10.031 1 98 358 PHE A C 1
ATOM 2843 O O . PHE A 1 358 ? -16.484 -8.914 -10.648 1 98 358 PHE A O 1
ATOM 2850 N N . ASN A 1 359 ? -14.469 -9.188 -9.711 1 97.44 359 ASN A N 1
ATOM 2851 C CA . ASN A 1 359 ? -13.945 -7.93 -10.242 1 97.44 359 ASN A CA 1
ATOM 2852 C C . ASN A 1 359 ? -13.281 -8.133 -11.602 1 97.44 359 ASN A C 1
ATOM 2854 O O . ASN A 1 359 ? -12.297 -8.867 -11.711 1 97.44 359 ASN A O 1
ATOM 2858 N N . GLU A 1 360 ? -13.711 -7.414 -12.578 1 96.94 360 GLU A N 1
ATOM 2859 C CA . GLU A 1 360 ? -13.281 -7.66 -13.953 1 96.94 360 GLU A CA 1
ATOM 2860 C C . GLU A 1 360 ? -11.875 -7.117 -14.203 1 96.94 360 GLU A C 1
ATOM 2862 O O . GLU A 1 360 ? -11.117 -7.68 -14.992 1 96.94 360 GLU A O 1
ATOM 2867 N N . GLU A 1 361 ? -11.508 -6.062 -13.586 1 93.94 361 GLU A N 1
ATOM 2868 C CA . GLU A 1 361 ? -10.18 -5.496 -13.781 1 93.94 361 GLU A CA 1
ATOM 2869 C C . GLU A 1 361 ? -9.109 -6.344 -13.102 1 93.94 361 GLU A C 1
ATOM 2871 O O . GLU A 1 361 ? -8.078 -6.66 -13.703 1 93.94 361 GLU A O 1
ATOM 2876 N N . ALA A 1 362 ? -9.422 -6.727 -11.891 1 94.12 362 ALA A N 1
ATOM 2877 C CA . ALA A 1 362 ? -8.477 -7.516 -11.109 1 94.12 362 ALA A CA 1
ATOM 2878 C C . ALA A 1 362 ? -8.508 -8.984 -11.523 1 94.12 362 ALA A C 1
ATOM 2880 O O . ALA A 1 362 ? -7.59 -9.742 -11.219 1 94.12 362 ALA A O 1
ATOM 2881 N N . GLN A 1 363 ? -9.633 -9.336 -12.148 1 97.19 363 GLN A N 1
ATOM 2882 C CA . GLN A 1 363 ? -9.883 -10.734 -12.484 1 97.19 363 GLN A CA 1
ATOM 2883 C C . GLN A 1 363 ? -9.789 -11.625 -11.25 1 97.19 363 GLN A C 1
ATOM 2885 O O . GLN A 1 363 ? -9.055 -12.617 -11.242 1 97.19 363 GLN A O 1
ATOM 2890 N N . SER A 1 364 ? -10.516 -11.289 -10.242 1 97 364 SER A N 1
ATOM 2891 C CA . SER A 1 364 ? -10.492 -12.008 -8.969 1 97 364 SER A CA 1
ATOM 2892 C C . SER A 1 364 ? -11.852 -11.977 -8.289 1 97 364 SER A C 1
ATOM 2894 O O . SER A 1 364 ? -12.562 -10.969 -8.344 1 97 364 SER A O 1
ATOM 2896 N N . PRO A 1 365 ? -12.211 -13.062 -7.707 1 98.44 365 PRO A N 1
ATOM 2897 C CA . PRO A 1 365 ? -13.438 -13.102 -6.906 1 98.44 365 PRO A CA 1
ATOM 2898 C C . PRO A 1 365 ? -13.266 -12.469 -5.527 1 98.44 365 PRO A C 1
ATOM 2900 O O . PRO A 1 365 ? -12.156 -12.461 -4.988 1 98.44 365 PRO A O 1
ATOM 2903 N N . TYR A 1 366 ? -14.344 -11.969 -5.039 1 98.19 366 TYR A N 1
ATOM 2904 C CA . TYR A 1 366 ? -14.344 -11.391 -3.701 1 98.19 366 TYR A CA 1
ATOM 2905 C C . TYR A 1 366 ? -15.75 -11.398 -3.105 1 98.19 366 TYR A C 1
ATOM 2907 O O . TYR A 1 366 ? -16.734 -11.609 -3.818 1 98.19 366 TYR A O 1
ATOM 2915 N N . PHE A 1 367 ? -15.875 -11.281 -1.796 1 98.5 367 PHE A N 1
ATOM 2916 C CA . PHE A 1 367 ? -17.156 -11.039 -1.13 1 98.5 367 PHE A CA 1
ATOM 2917 C C . PHE A 1 367 ? -16.938 -10.406 0.238 1 98.5 367 PHE A C 1
ATOM 2919 O O . PHE A 1 367 ? -15.836 -10.453 0.785 1 98.5 367 PHE A O 1
ATOM 2926 N N . PHE A 1 368 ? -17.938 -9.742 0.69 1 97.44 368 PHE A N 1
ATOM 2927 C CA . PHE A 1 368 ? -17.984 -9.203 2.047 1 97.44 368 PHE A CA 1
ATOM 2928 C C . PHE A 1 368 ? -18.828 -10.102 2.949 1 97.44 368 PHE A C 1
ATOM 2930 O O . PHE A 1 368 ? -19.797 -10.711 2.496 1 97.44 368 PHE A O 1
ATOM 2937 N N . TYR A 1 369 ? -18.406 -10.219 4.18 1 97.31 369 TYR A N 1
ATOM 2938 C CA . TYR A 1 369 ? -19.25 -10.891 5.152 1 97.31 369 TYR A CA 1
ATOM 2939 C C . TYR A 1 369 ? -19.016 -10.344 6.555 1 97.31 369 TYR A C 1
ATOM 2941 O O . TYR A 1 369 ? -18.031 -9.633 6.793 1 97.31 369 TYR A O 1
ATOM 2949 N N . THR A 1 370 ? -20.016 -10.555 7.426 1 95.94 370 THR A N 1
ATOM 2950 C CA . THR A 1 370 ? -19.891 -10.102 8.805 1 95.94 370 THR A CA 1
ATOM 2951 C C . THR A 1 370 ? -19.734 -11.281 9.758 1 95.94 370 THR A C 1
ATOM 2953 O O . THR A 1 370 ? -20.453 -12.273 9.648 1 95.94 370 THR A O 1
ATOM 2956 N N . GLU A 1 371 ? -18.734 -11.227 10.578 1 93.69 371 GLU A N 1
ATOM 2957 C CA . GLU A 1 371 ? -18.5 -12.219 11.625 1 93.69 371 GLU A CA 1
ATOM 2958 C C . GLU A 1 371 ? -18.234 -11.539 12.961 1 93.69 371 GLU A C 1
ATOM 2960 O O . GLU A 1 371 ? -17.328 -10.711 13.07 1 93.69 371 GLU A O 1
ATOM 2965 N N . ASN A 1 372 ? -19 -11.836 14 1 93.25 372 ASN A N 1
ATOM 2966 C CA . ASN A 1 372 ? -18.859 -11.266 15.336 1 93.25 372 ASN A CA 1
ATOM 2967 C C . ASN A 1 372 ? -18.906 -9.742 15.312 1 93.25 372 ASN A C 1
ATOM 2969 O O . ASN A 1 372 ? -18.062 -9.086 15.938 1 93.25 372 ASN A O 1
ATOM 2973 N N . GLY A 1 373 ? -19.688 -9.195 14.438 1 92.56 373 GLY A N 1
ATOM 2974 C CA . GLY A 1 373 ? -19.891 -7.758 14.383 1 92.56 373 GLY A CA 1
ATOM 2975 C C . GLY A 1 373 ? -18.859 -7.027 13.547 1 92.56 373 GLY A C 1
ATOM 2976 O O . GLY A 1 373 ? -18.953 -5.812 13.367 1 92.56 373 GLY A O 1
ATOM 2977 N N . SER A 1 374 ? -17.938 -7.754 12.992 1 94.12 374 SER A N 1
ATOM 2978 C CA . SER A 1 374 ? -16.891 -7.137 12.188 1 94.12 374 SER A CA 1
ATOM 2979 C C . SER A 1 374 ? -17.078 -7.453 10.703 1 94.12 374 SER A C 1
ATOM 2981 O O . SER A 1 374 ? -17.422 -8.578 10.344 1 94.12 374 SER A O 1
ATOM 2983 N N . LEU A 1 375 ? -16.922 -6.438 9.922 1 96.19 375 LEU A N 1
ATOM 2984 C CA . LEU A 1 375 ? -17 -6.605 8.469 1 96.19 375 LEU A CA 1
ATOM 2985 C C . LEU A 1 375 ? -15.695 -7.188 7.926 1 96.19 375 LEU A C 1
ATOM 2987 O O . LEU A 1 375 ? -14.602 -6.773 8.328 1 96.19 375 LEU A O 1
ATOM 2991 N N . HIS A 1 376 ? -15.828 -8.211 7.086 1 97.38 376 HIS A N 1
ATOM 2992 C CA . HIS A 1 376 ? -14.688 -8.859 6.457 1 97.38 376 HIS A CA 1
ATOM 2993 C C . HIS A 1 376 ? -14.727 -8.711 4.941 1 97.38 376 HIS A C 1
ATOM 2995 O O . HIS A 1 376 ? -15.805 -8.648 4.348 1 97.38 376 HIS A O 1
ATOM 3001 N N . LEU A 1 377 ? -13.594 -8.578 4.363 1 97.5 377 LEU A N 1
ATOM 3002 C CA . LEU A 1 377 ? -13.414 -8.656 2.918 1 97.5 377 LEU A CA 1
ATOM 3003 C C . LEU A 1 377 ? -12.508 -9.812 2.539 1 97.5 377 LEU A C 1
ATOM 3005 O O . LEU A 1 377 ? -11.383 -9.922 3.041 1 97.5 377 LEU A O 1
ATOM 3009 N N . VAL A 1 378 ? -13.008 -10.672 1.727 1 97.25 378 VAL A N 1
ATOM 3010 C CA . VAL A 1 378 ? -12.227 -11.812 1.26 1 97.25 378 VAL A CA 1
ATOM 3011 C C . VAL A 1 378 ? -11.891 -11.641 -0.22 1 97.25 378 VAL A C 1
ATOM 3013 O O . VAL A 1 378 ? -12.781 -11.375 -1.035 1 97.25 378 VAL A O 1
ATOM 3016 N N . TRP A 1 379 ? -10.633 -11.664 -0.553 1 96.25 379 TRP A N 1
ATOM 3017 C CA . TRP A 1 379 ? -10.141 -11.828 -1.915 1 96.25 379 TRP A CA 1
ATOM 3018 C C . TRP A 1 379 ? -9.516 -13.211 -2.104 1 96.25 379 TRP A C 1
ATOM 3020 O O . TRP A 1 379 ? -8.781 -13.688 -1.236 1 96.25 379 TRP A O 1
ATOM 3030 N N . PHE A 1 380 ? -9.844 -13.875 -3.178 1 96.06 380 PHE A N 1
ATOM 3031 C CA . PHE A 1 380 ? -9.25 -15.188 -3.424 1 96.06 380 PHE A CA 1
ATOM 3032 C C . PHE A 1 380 ? -9.188 -15.477 -4.918 1 96.06 380 PHE A C 1
ATOM 3034 O O . PHE A 1 380 ? -9.266 -14.562 -5.738 1 96.06 380 PHE A O 1
ATOM 3041 N N . LYS A 1 381 ? -8.797 -16.688 -5.258 1 95.88 381 LYS A N 1
ATOM 3042 C CA . LYS A 1 381 ? -8.695 -17.094 -6.656 1 95.88 381 LYS A CA 1
ATOM 3043 C C . LYS A 1 381 ? -9.758 -18.141 -7.012 1 95.88 381 LYS A C 1
ATOM 3045 O O . LYS A 1 381 ? -10.141 -18.953 -6.172 1 95.88 381 LYS A O 1
ATOM 3050 N N . ASP A 1 382 ? -10.305 -17.984 -8.188 1 97.25 382 ASP A N 1
ATOM 3051 C CA . ASP A 1 382 ? -11.172 -19.016 -8.75 1 97.25 382 ASP A CA 1
ATOM 3052 C C . ASP A 1 382 ? -10.766 -19.375 -10.172 1 97.25 382 ASP A C 1
ATOM 3054 O O . ASP A 1 382 ? -9.656 -19.062 -10.602 1 97.25 382 ASP A O 1
ATOM 3058 N N . ALA A 1 383 ? -11.578 -20.156 -10.844 1 98.12 383 ALA A N 1
ATOM 3059 C CA . ALA A 1 383 ? -11.211 -20.641 -12.172 1 98.12 383 ALA A CA 1
ATOM 3060 C C . ALA A 1 383 ? -10.992 -19.484 -13.141 1 98.12 383 ALA A C 1
ATOM 3062 O O . ALA A 1 383 ? -10.086 -19.531 -13.977 1 98.12 383 ALA A O 1
ATOM 3063 N N . ARG A 1 384 ? -11.805 -18.469 -13.039 1 98 384 ARG A N 1
ATOM 3064 C CA . ARG A 1 384 ? -11.664 -17.297 -13.906 1 98 384 ARG A CA 1
ATOM 3065 C C . ARG A 1 384 ? -10.328 -16.609 -13.656 1 98 384 ARG A C 1
ATOM 3067 O O . ARG A 1 384 ? -9.656 -16.188 -14.602 1 98 384 ARG A O 1
ATOM 3074 N N . SER A 1 385 ? -10.008 -16.469 -12.352 1 97.44 385 SER A N 1
ATOM 3075 C CA . SER A 1 385 ? -8.75 -15.852 -11.961 1 97.44 385 SER A CA 1
ATOM 3076 C C . SER A 1 385 ? -7.559 -16.625 -12.516 1 97.44 385 SER A C 1
ATOM 3078 O O . SER A 1 385 ? -6.641 -16.031 -13.094 1 97.44 385 SER A O 1
ATOM 3080 N N . PHE A 1 386 ? -7.598 -17.891 -12.406 1 97.25 386 PHE A N 1
ATOM 3081 C CA . PHE A 1 386 ? -6.512 -18.734 -12.898 1 97.25 386 PHE A CA 1
ATOM 3082 C C . PHE A 1 386 ? -6.441 -18.688 -14.422 1 97.25 386 PHE A C 1
ATOM 3084 O O . PHE A 1 386 ? -5.355 -18.609 -15 1 97.25 386 PHE A O 1
ATOM 3091 N N . ASP A 1 387 ? -7.562 -18.719 -15.031 1 97.62 387 ASP A N 1
ATOM 3092 C CA . ASP A 1 387 ? -7.617 -18.719 -16.484 1 97.62 387 ASP A CA 1
ATOM 3093 C C . ASP A 1 387 ? -7.066 -17.422 -17.062 1 97.62 387 ASP A C 1
ATOM 3095 O O . ASP A 1 387 ? -6.316 -17.438 -18.047 1 97.62 387 ASP A O 1
ATOM 3099 N N . SER A 1 388 ? -7.457 -16.328 -16.469 1 97.5 388 SER A N 1
ATOM 3100 C CA . SER A 1 388 ? -6.977 -15.039 -16.938 1 97.5 388 SER A CA 1
ATOM 3101 C C . SER A 1 388 ? -5.457 -14.938 -16.812 1 97.5 388 SER A C 1
ATOM 3103 O O . SER A 1 388 ? -4.789 -14.438 -17.719 1 97.5 388 SER A O 1
ATOM 3105 N N . ARG A 1 389 ? -4.938 -15.438 -15.781 1 95.94 389 ARG A N 1
ATOM 3106 C CA . ARG A 1 389 ? -3.496 -15.383 -15.555 1 95.94 389 ARG A CA 1
ATOM 3107 C C . ARG A 1 389 ? -2.764 -16.359 -16.469 1 95.94 389 ARG A C 1
ATOM 3109 O O . ARG A 1 389 ? -1.76 -16.016 -17.094 1 95.94 389 ARG A O 1
ATOM 3116 N N . ALA A 1 390 ? -3.314 -17.562 -16.562 1 96.25 390 ALA A N 1
ATOM 3117 C CA . ALA A 1 390 ? -2.717 -18.516 -17.484 1 96.25 390 ALA A CA 1
ATOM 3118 C C . ALA A 1 390 ? -2.744 -17.984 -18.922 1 96.25 390 ALA A C 1
ATOM 3120 O O . ALA A 1 390 ? -1.804 -18.219 -19.688 1 96.25 390 ALA A O 1
ATOM 3121 N N . GLY A 1 391 ? -3.773 -17.281 -19.266 1 96.56 391 GLY A N 1
ATOM 3122 C CA . GLY A 1 391 ? -3.936 -16.75 -20.609 1 96.56 391 GLY A CA 1
ATOM 3123 C C . GLY A 1 391 ? -2.902 -15.703 -20.953 1 96.56 391 GLY A C 1
ATOM 3124 O O . GLY A 1 391 ? -2.604 -15.484 -22.141 1 96.56 391 GLY A O 1
ATOM 3125 N N . LEU A 1 392 ? -2.352 -15.094 -19.953 1 96.56 392 LEU A N 1
ATOM 3126 C CA . LEU A 1 392 ? -1.356 -14.055 -20.188 1 96.56 392 LEU A CA 1
ATOM 3127 C C . LEU A 1 392 ? -0.1 -14.633 -20.828 1 96.56 392 LEU A C 1
ATOM 3129 O O . LEU A 1 392 ? 0.611 -13.938 -21.547 1 96.56 392 LEU A O 1
ATOM 3133 N N . VAL A 1 393 ? 0.193 -15.898 -20.609 1 97.19 393 VAL A N 1
ATOM 3134 C CA . VAL A 1 393 ? 1.36 -16.547 -21.203 1 97.19 393 VAL A CA 1
ATOM 3135 C C . VAL A 1 393 ? 1.254 -16.516 -22.719 1 97.19 393 VAL A C 1
ATOM 3137 O O . VAL A 1 393 ? 2.221 -16.188 -23.422 1 97.19 393 VAL A O 1
ATOM 3140 N N . GLU A 1 394 ? 0.114 -16.859 -23.203 1 96.19 394 GLU A N 1
ATOM 3141 C CA . GLU A 1 394 ? -0.123 -16.844 -24.641 1 96.19 394 GLU A CA 1
ATOM 3142 C C . GLU A 1 394 ? -0.178 -15.422 -25.188 1 96.19 394 GLU A C 1
ATOM 3144 O O . GLU A 1 394 ? 0.418 -15.125 -26.219 1 96.19 394 GLU A O 1
ATOM 3149 N N . GLU A 1 395 ? -0.882 -14.57 -24.5 1 96.69 395 GLU A N 1
ATOM 3150 C CA . GLU A 1 395 ? -1.081 -13.195 -24.953 1 96.69 395 GLU A CA 1
ATOM 3151 C C . GLU A 1 395 ? 0.253 -12.477 -25.125 1 96.69 395 GLU A C 1
ATOM 3153 O O . GLU A 1 395 ? 0.427 -11.711 -26.078 1 96.69 395 GLU A O 1
ATOM 3158 N N . TYR A 1 396 ? 1.229 -12.789 -24.25 1 97.31 396 TYR A N 1
ATOM 3159 C CA . TYR A 1 396 ? 2.502 -12.078 -24.266 1 97.31 396 TYR A CA 1
ATOM 3160 C C . TYR A 1 396 ? 3.623 -12.977 -24.766 1 97.31 396 TYR A C 1
ATOM 3162 O O . TYR A 1 396 ? 4.789 -12.578 -24.781 1 97.31 396 TYR A O 1
ATOM 3170 N N . ASP A 1 397 ? 3.271 -14.211 -25.109 1 97.12 397 ASP A N 1
ATOM 3171 C CA . ASP A 1 397 ? 4.223 -15.195 -25.609 1 97.12 397 ASP A CA 1
ATOM 3172 C C . ASP A 1 397 ? 5.332 -15.453 -24.594 1 97.12 397 ASP A C 1
ATOM 3174 O O . ASP A 1 397 ? 6.516 -15.43 -24.938 1 97.12 397 ASP A O 1
ATOM 3178 N N . LEU A 1 398 ? 4.953 -15.633 -23.344 1 97.81 398 LEU A N 1
ATOM 3179 C CA . LEU A 1 398 ? 5.902 -15.797 -22.25 1 97.81 398 LEU A CA 1
ATOM 3180 C C . LEU A 1 398 ? 6.414 -17.234 -22.172 1 97.81 398 LEU A C 1
ATOM 3182 O O . LEU A 1 398 ? 5.895 -18.109 -22.875 1 97.81 398 LEU A O 1
ATOM 3186 N N . GLN A 1 399 ? 7.457 -17.406 -21.359 1 97.5 399 GLN A N 1
ATOM 3187 C CA . GLN A 1 399 ? 8.023 -18.734 -21.125 1 97.5 399 GLN A CA 1
ATOM 3188 C C . GLN A 1 399 ? 7.066 -19.609 -20.344 1 97.5 399 GLN A C 1
ATOM 3190 O O . GLN A 1 399 ? 6.957 -20.812 -20.609 1 97.5 399 GLN A O 1
ATOM 3195 N N . GLY A 1 400 ? 6.523 -19.047 -19.344 1 97.5 400 GLY A N 1
ATOM 3196 C CA . GLY A 1 400 ? 5.609 -19.844 -18.562 1 97.5 400 GLY A CA 1
ATOM 3197 C C . GLY A 1 400 ? 5.18 -19.188 -17.266 1 97.5 400 GLY A C 1
ATOM 3198 O O . GLY A 1 400 ? 5.035 -17.953 -17.203 1 97.5 400 GLY A O 1
ATOM 3199 N N . VAL A 1 401 ? 4.777 -20.078 -16.234 1 96.44 401 VAL A N 1
ATOM 3200 C CA . VAL A 1 401 ? 4.238 -19.578 -14.969 1 96.44 401 VAL A CA 1
ATOM 3201 C C . VAL A 1 401 ? 4.98 -20.219 -13.805 1 96.44 401 VAL A C 1
ATOM 3203 O O . VAL A 1 401 ? 5.512 -21.328 -13.93 1 96.44 401 VAL A O 1
ATOM 3206 N N . SER A 1 402 ? 5.078 -19.5 -12.734 1 96.06 402 SER A N 1
ATOM 3207 C CA . SER A 1 402 ? 5.617 -20 -11.469 1 96.06 402 SER A CA 1
ATOM 3208 C C . SER A 1 402 ? 4.57 -19.938 -10.359 1 96.06 402 SER A C 1
ATOM 3210 O O . SER A 1 402 ? 3.836 -18.953 -10.25 1 96.06 402 SER A O 1
ATOM 3212 N N . ILE A 1 403 ? 4.484 -21.031 -9.578 1 95.06 403 ILE A N 1
ATOM 3213 C CA . ILE A 1 403 ? 3.438 -21.125 -8.57 1 95.06 403 ILE A CA 1
ATOM 3214 C C . ILE A 1 403 ? 4.055 -20.984 -7.176 1 95.06 403 ILE A C 1
ATOM 3216 O O . ILE A 1 403 ? 4.918 -21.781 -6.789 1 95.06 403 ILE A O 1
ATOM 3220 N N . TRP A 1 404 ? 3.68 -19.969 -6.473 1 89.19 404 TRP A N 1
ATOM 3221 C CA . TRP A 1 404 ? 4.027 -19.781 -5.066 1 89.19 404 TRP A CA 1
ATOM 3222 C C . TRP A 1 404 ? 2.807 -19.984 -4.172 1 89.19 404 TRP A C 1
ATOM 3224 O O . TRP A 1 404 ? 1.913 -19.141 -4.133 1 89.19 404 TRP A O 1
ATOM 3234 N N . THR A 1 405 ? 2.754 -21.016 -3.496 1 90.31 405 THR A N 1
ATOM 3235 C CA . THR A 1 405 ? 3.564 -22.234 -3.482 1 90.31 405 THR A CA 1
ATOM 3236 C C . THR A 1 405 ? 2.719 -23.453 -3.832 1 90.31 405 THR A C 1
ATOM 3238 O O . THR A 1 405 ? 1.502 -23.344 -3.998 1 90.31 405 THR A O 1
ATOM 3241 N N . ILE A 1 406 ? 3.371 -24.516 -3.965 1 95.44 406 ILE A N 1
ATOM 3242 C CA . ILE A 1 406 ? 2.65 -25.734 -4.312 1 95.44 406 ILE A CA 1
ATOM 3243 C C . ILE A 1 406 ? 2.383 -26.562 -3.053 1 95.44 406 ILE A C 1
ATOM 3245 O O . ILE A 1 406 ? 2.176 -27.781 -3.125 1 95.44 406 ILE A O 1
ATOM 3249 N N . MET A 1 407 ? 2.424 -25.875 -1.854 1 93.88 407 MET A N 1
ATOM 3250 C CA . MET A 1 407 ? 2.193 -26.562 -0.586 1 93.88 407 MET A CA 1
ATOM 3251 C C . MET A 1 407 ? 0.771 -27.094 -0.511 1 93.88 407 MET A C 1
ATOM 3253 O O . MET A 1 407 ? 0.467 -27.938 0.335 1 93.88 407 MET A O 1
ATOM 3257 N N . ARG A 1 408 ? -0.058 -26.594 -1.372 1 92.69 408 ARG A N 1
ATOM 3258 C CA . ARG A 1 408 ? -1.415 -27.094 -1.577 1 92.69 408 ARG A CA 1
ATOM 3259 C C . ARG A 1 408 ? -1.681 -27.359 -3.055 1 92.69 408 ARG A C 1
ATOM 3261 O O . ARG A 1 408 ? -1.148 -26.672 -3.924 1 92.69 408 ARG A O 1
ATOM 3268 N N . PHE A 1 409 ? -2.461 -28.391 -3.229 1 95.31 409 PHE A N 1
ATOM 3269 C CA . PHE A 1 409 ? -2.797 -28.719 -4.609 1 95.31 409 PHE A CA 1
ATOM 3270 C C . PHE A 1 409 ? -4.027 -27.953 -5.066 1 95.31 409 PHE A C 1
ATOM 3272 O O . PHE A 1 409 ? -5.121 -28.141 -4.527 1 95.31 409 PHE A O 1
ATOM 3279 N N . SER A 1 410 ? -3.895 -27.109 -6 1 94.19 410 SER A N 1
ATOM 3280 C CA . SER A 1 410 ? -4.996 -26.359 -6.582 1 94.19 410 SER A CA 1
ATOM 3281 C C . SER A 1 410 ? -5.574 -27.062 -7.801 1 94.19 410 SER A C 1
ATOM 3283 O O . SER A 1 410 ? -5.113 -26.859 -8.922 1 94.19 410 SER A O 1
ATOM 3285 N N . THR A 1 411 ? -6.617 -27.719 -7.641 1 95.94 411 THR A N 1
ATOM 3286 C CA . THR A 1 411 ? -7.168 -28.609 -8.656 1 95.94 411 THR A CA 1
ATOM 3287 C C . THR A 1 411 ? -7.578 -27.828 -9.898 1 95.94 411 THR A C 1
ATOM 3289 O O . THR A 1 411 ? -7.156 -28.141 -11.016 1 95.94 411 THR A O 1
ATOM 3292 N N . GLN A 1 412 ? -8.289 -26.766 -9.711 1 96.81 412 GLN A N 1
ATOM 3293 C CA . GLN A 1 412 ? -8.789 -26 -10.852 1 96.81 412 GLN A CA 1
ATOM 3294 C C . GLN A 1 412 ? -7.648 -25.328 -11.609 1 96.81 412 GLN A C 1
ATOM 3296 O O . GLN A 1 412 ? -7.664 -25.266 -12.836 1 96.81 412 GLN A O 1
ATOM 3301 N N . MET A 1 413 ? -6.695 -24.812 -10.891 1 97.38 413 MET A N 1
ATOM 3302 C CA . MET A 1 413 ? -5.574 -24.141 -11.539 1 97.38 413 MET A CA 1
ATOM 3303 C C . MET A 1 413 ? -4.848 -25.094 -12.492 1 97.38 413 MET A C 1
ATOM 3305 O O . MET A 1 413 ? -4.645 -24.781 -13.664 1 97.38 413 MET A O 1
ATOM 3309 N N . TRP A 1 414 ? -4.508 -26.234 -11.961 1 97.75 414 TRP A N 1
ATOM 3310 C CA . TRP A 1 414 ? -3.754 -27.188 -12.766 1 97.75 414 TRP A CA 1
ATOM 3311 C C . TRP A 1 414 ? -4.598 -27.734 -13.914 1 97.75 414 TRP A C 1
ATOM 3313 O O . TRP A 1 414 ? -4.078 -28.016 -14.992 1 97.75 414 TRP A O 1
ATOM 3323 N N . PHE A 1 415 ? -5.898 -27.922 -13.633 1 97.38 415 PHE A N 1
ATOM 3324 C CA . PHE A 1 415 ? -6.801 -28.359 -14.688 1 97.38 415 PHE A CA 1
ATOM 3325 C C . PHE A 1 415 ? -6.801 -27.359 -15.844 1 97.38 415 PHE A C 1
ATOM 3327 O O . PHE A 1 415 ? -6.691 -27.766 -17.016 1 97.38 415 PHE A O 1
ATOM 3334 N N . ILE A 1 416 ? -6.809 -26.109 -15.531 1 97.19 416 ILE A N 1
ATOM 3335 C CA . ILE A 1 416 ? -6.828 -25.047 -16.531 1 97.19 416 ILE A CA 1
ATOM 3336 C C . ILE A 1 416 ? -5.492 -25.016 -17.266 1 97.19 416 ILE A C 1
ATOM 3338 O O . ILE A 1 416 ? -5.461 -24.969 -18.5 1 97.19 416 ILE A O 1
ATOM 3342 N N . ILE A 1 417 ? -4.41 -25.062 -16.547 1 97.19 417 ILE A N 1
ATOM 3343 C CA . ILE A 1 417 ? -3.088 -25.031 -17.156 1 97.19 417 ILE A CA 1
ATOM 3344 C C . ILE A 1 417 ? -2.916 -26.219 -18.094 1 97.19 417 ILE A C 1
ATOM 3346 O O . ILE A 1 417 ? -2.424 -26.078 -19.203 1 97.19 417 ILE A O 1
ATOM 3350 N N . ASN A 1 418 ? -3.373 -27.375 -17.625 1 96.25 418 ASN A N 1
ATOM 3351 C CA . ASN A 1 418 ? -3.254 -28.609 -18.406 1 96.25 418 ASN A CA 1
ATOM 3352 C C . ASN A 1 418 ? -4.125 -28.562 -19.656 1 96.25 418 ASN A C 1
ATOM 3354 O O . ASN A 1 418 ? -3.828 -29.219 -20.641 1 96.25 418 ASN A O 1
ATOM 3358 N N . THR A 1 419 ? -5.18 -27.859 -19.594 1 95.88 419 THR A N 1
ATOM 3359 C CA . THR A 1 419 ? -6.09 -27.75 -20.734 1 95.88 419 THR A CA 1
ATOM 3360 C C . THR A 1 419 ? -5.562 -26.734 -21.734 1 95.88 419 THR A C 1
ATOM 3362 O O . THR A 1 419 ? -5.758 -26.891 -22.953 1 95.88 419 THR A O 1
ATOM 3365 N N . ARG A 1 420 ? -4.844 -25.766 -21.281 1 95.62 420 ARG A N 1
ATOM 3366 C CA . ARG A 1 420 ? -4.379 -24.688 -22.125 1 95.62 420 ARG A CA 1
ATOM 3367 C C . ARG A 1 420 ? -3.039 -25.016 -22.781 1 95.62 420 ARG A C 1
ATOM 3369 O O . ARG A 1 420 ? -2.742 -24.562 -23.875 1 95.62 420 ARG A O 1
ATOM 3376 N N . TYR A 1 421 ? -2.232 -25.797 -22.031 1 97.06 421 TYR A N 1
ATOM 3377 C CA . TYR A 1 421 ? -0.844 -25.891 -22.469 1 97.06 421 TYR A CA 1
ATOM 3378 C C . TYR A 1 421 ? -0.324 -27.312 -22.297 1 97.06 421 TYR A C 1
ATOM 3380 O O . TYR A 1 421 ? -0.865 -28.094 -21.5 1 97.06 421 TYR A O 1
ATOM 3388 N N . TYR A 1 422 ? 0.695 -27.594 -23.094 1 95.12 422 TYR A N 1
ATOM 3389 C CA . TYR A 1 422 ? 1.596 -28.688 -22.75 1 95.12 422 TYR A CA 1
ATOM 3390 C C . TYR A 1 422 ? 2.621 -28.25 -21.719 1 95.12 422 TYR A C 1
ATOM 3392 O O . TYR A 1 422 ? 2.957 -27.078 -21.625 1 95.12 422 TYR A O 1
ATOM 3400 N N . ILE A 1 423 ? 3.025 -29.203 -20.938 1 94.44 423 ILE A N 1
ATOM 3401 C CA . ILE A 1 423 ? 4.023 -28.891 -19.922 1 94.44 423 ILE A CA 1
ATOM 3402 C C . ILE A 1 423 ? 5.402 -29.344 -20.406 1 94.44 423 ILE A C 1
ATOM 3404 O O . ILE A 1 423 ? 5.582 -30.5 -20.797 1 94.44 423 ILE A O 1
ATOM 3408 N N . GLU A 1 424 ? 6.285 -28.375 -20.375 1 92.31 424 GLU A N 1
ATOM 3409 C CA . GLU A 1 424 ? 7.652 -28.703 -20.766 1 92.31 424 GLU A CA 1
ATOM 3410 C C . GLU A 1 424 ? 8.297 -29.672 -19.797 1 92.31 424 GLU A C 1
ATOM 3412 O O . GLU A 1 424 ? 8.211 -29.5 -18.578 1 92.31 424 GLU A O 1
ATOM 3417 N N . ARG A 1 425 ? 8.844 -30.688 -20.453 1 85 425 ARG A N 1
ATOM 3418 C CA . ARG A 1 425 ? 9.578 -31.688 -19.656 1 85 425 ARG A CA 1
ATOM 3419 C C . ARG A 1 425 ? 11.055 -31.688 -20.047 1 85 425 ARG A C 1
ATOM 3421 O O . ARG A 1 425 ? 11.414 -31.422 -21.188 1 85 425 ARG A O 1
ATOM 3428 N N . LEU A 1 426 ? 11.797 -31.812 -19.078 1 76.38 426 LEU A N 1
ATOM 3429 C CA . LEU A 1 426 ? 13.227 -31.906 -19.344 1 76.38 426 LEU A CA 1
ATOM 3430 C C . LEU A 1 426 ? 13.703 -33.344 -19.344 1 76.38 426 LEU A C 1
ATOM 3432 O O . LEU A 1 426 ? 14.047 -33.906 -18.297 1 76.38 426 LEU A O 1
ATOM 3436 N N . PRO A 1 427 ? 13.438 -34.094 -20.609 1 57.84 427 PRO A N 1
ATOM 3437 C CA . PRO A 1 427 ? 13.812 -35.5 -20.688 1 57.84 427 PRO A CA 1
ATOM 3438 C C . PRO A 1 427 ? 15.297 -35.75 -20.422 1 57.84 427 PRO A C 1
ATOM 3440 O O . PRO A 1 427 ? 16.141 -34.938 -20.812 1 57.84 427 PRO A O 1
ATOM 3443 N N . GLY A 1 428 ? 15.555 -36.875 -19.844 1 55.72 428 GLY A N 1
ATOM 3444 C CA . GLY A 1 428 ? 16.938 -37.281 -19.625 1 55.72 428 GLY A CA 1
ATOM 3445 C C . GLY A 1 428 ? 17.688 -36.406 -18.672 1 55.72 428 GLY A C 1
ATOM 3446 O O . GLY A 1 428 ? 18.891 -36.219 -18.797 1 55.72 428 GLY A O 1
ATOM 3447 N N . ILE A 1 429 ? 16.906 -35.594 -18.016 1 56.25 429 ILE A N 1
ATOM 3448 C CA . ILE A 1 429 ? 17.562 -34.75 -17.031 1 56.25 429 ILE A CA 1
ATOM 3449 C C . ILE A 1 429 ? 18.578 -35.594 -16.234 1 56.25 429 ILE A C 1
ATOM 3451 O O . ILE A 1 429 ? 18.203 -36.5 -15.5 1 56.25 429 ILE A O 1
ATOM 3455 N N . ASN A 1 430 ? 19.406 -36.312 -16.828 1 50.12 430 ASN A N 1
ATOM 3456 C CA . ASN A 1 430 ? 20.594 -36.75 -16.109 1 50.12 430 ASN A CA 1
ATOM 3457 C C . ASN A 1 430 ? 21.328 -35.594 -15.438 1 50.12 430 ASN A C 1
ATOM 3459 O O . ASN A 1 430 ? 21.984 -34.812 -16.109 1 50.12 430 ASN A O 1
ATOM 3463 N N . CYS A 1 431 ? 20.625 -35.094 -14.547 1 47.44 431 CYS A N 1
ATOM 3464 C CA . CYS A 1 431 ? 21.406 -34.094 -13.867 1 47.44 431 CYS A CA 1
ATOM 3465 C C . CYS A 1 431 ? 22.875 -34.5 -13.758 1 47.44 431 CYS A C 1
ATOM 3467 O O . CYS A 1 431 ? 23.656 -33.844 -13.078 1 47.44 431 CYS A O 1
ATOM 3469 N N . GLN A 1 432 ? 23.109 -35.781 -13.883 1 40.12 432 GLN A N 1
ATOM 3470 C CA . GLN A 1 432 ? 24.438 -36.344 -13.898 1 40.12 432 GLN A CA 1
ATOM 3471 C C . GLN A 1 432 ? 25.297 -35.781 -15.023 1 40.12 432 GLN A C 1
ATOM 3473 O O . GLN A 1 432 ? 26.516 -35.906 -15.016 1 40.12 432 GLN A O 1
ATOM 3478 N N . SER A 1 433 ? 24.781 -35.562 -16.094 1 36.91 433 SER A N 1
ATOM 3479 C CA . SER A 1 433 ? 25.797 -34.875 -16.859 1 36.91 433 SER A CA 1
ATOM 3480 C C . SER A 1 433 ? 26.406 -33.719 -16.062 1 36.91 433 SER A C 1
ATOM 3482 O O . SER A 1 433 ? 27.375 -33.094 -16.516 1 36.91 433 SER A O 1
ATOM 3484 N N . CYS A 1 434 ? 25.781 -33.25 -15.133 1 33.81 434 CYS A N 1
ATOM 3485 C CA . CYS A 1 434 ? 26.453 -32.5 -14.086 1 33.81 434 CYS A CA 1
ATOM 3486 C C . CYS A 1 434 ? 27.328 -33.438 -13.242 1 33.81 434 CYS A C 1
ATOM 3488 O O . CYS A 1 434 ? 28.188 -32.969 -12.477 1 33.81 434 CYS A O 1
ATOM 3490 N N . VAL A 1 435 ? 26.984 -34.688 -12.844 1 31.52 435 VAL A N 1
ATOM 3491 C CA . VAL A 1 435 ? 27.859 -35.688 -12.219 1 31.52 435 VAL A CA 1
ATOM 3492 C C . VAL A 1 435 ? 28.641 -36.438 -13.305 1 31.52 435 VAL A C 1
ATOM 3494 O O . VAL A 1 435 ? 28.125 -37.406 -13.875 1 31.52 435 VAL A O 1
ATOM 3497 N N . LEU A 1 436 ? 28.969 -36 -14.422 1 27.2 436 LEU A N 1
ATOM 3498 C CA . LEU A 1 436 ? 29.938 -36.844 -15.148 1 27.2 436 LEU A CA 1
ATOM 3499 C C . LEU A 1 436 ? 31.016 -37.375 -14.203 1 27.2 436 LEU A C 1
ATOM 3501 O O . LEU A 1 436 ? 31.656 -36.594 -13.484 1 27.2 436 LEU A O 1
ATOM 3505 N N . ASN A 1 437 ? 30.953 -38.594 -13.75 1 23.27 437 ASN A N 1
ATOM 3506 C CA . ASN A 1 437 ? 32.219 -39.281 -13.469 1 23.27 437 ASN A CA 1
ATOM 3507 C C . ASN A 1 437 ? 33.219 -39.125 -14.609 1 23.27 437 ASN A C 1
ATOM 3509 O O . ASN A 1 437 ? 32.844 -39.188 -15.781 1 23.27 437 ASN A O 1
ATOM 3513 N N . MET B 1 1 ? -9.797 21.75 28.203 1 94.81 1 MET B N 1
ATOM 3514 C CA . MET B 1 1 ? -10.43 21.406 26.922 1 94.81 1 MET B CA 1
ATOM 3515 C C . MET B 1 1 ? -10.984 19.984 26.969 1 94.81 1 MET B C 1
ATOM 3517 O O . MET B 1 1 ? -10.305 19.047 27.422 1 94.81 1 MET B O 1
ATOM 3521 N N . ILE B 1 2 ? -12.195 19.812 26.594 1 96.88 2 ILE B N 1
ATOM 3522 C CA . ILE B 1 2 ? -12.875 18.531 26.516 1 96.88 2 ILE B CA 1
ATOM 3523 C C . ILE B 1 2 ? -13.383 18.297 25.078 1 96.88 2 ILE B C 1
ATOM 3525 O O . ILE B 1 2 ? -13.906 19.219 24.453 1 96.88 2 ILE B O 1
ATOM 3529 N N . ILE B 1 3 ? -13.125 17.125 24.562 1 98.31 3 ILE B N 1
ATOM 3530 C CA . ILE B 1 3 ? -13.727 16.75 23.281 1 98.31 3 ILE B CA 1
ATOM 3531 C C . ILE B 1 3 ? -14.969 15.898 23.531 1 98.31 3 ILE B C 1
ATOM 3533 O O . ILE B 1 3 ? -14.859 14.75 23.969 1 98.31 3 ILE B O 1
ATOM 3537 N N . HIS B 1 4 ? -16.062 16.484 23.328 1 98.69 4 HIS B N 1
ATOM 3538 C CA . HIS B 1 4 ? -17.328 15.805 23.516 1 98.69 4 HIS B CA 1
ATOM 3539 C C . HIS B 1 4 ? -17.703 14.969 22.297 1 98.69 4 HIS B C 1
ATOM 3541 O O . HIS B 1 4 ? -17.656 15.461 21.156 1 98.69 4 HIS B O 1
ATOM 3547 N N . VAL B 1 5 ? -18 13.695 22.484 1 98.69 5 VAL B N 1
ATOM 3548 C CA . VAL B 1 5 ? -18.469 12.82 21.422 1 98.69 5 VAL B CA 1
ATOM 3549 C C . VAL B 1 5 ? -20 12.695 21.5 1 98.69 5 VAL B C 1
ATOM 3551 O O . VAL B 1 5 ? -20.531 12.227 22.5 1 98.69 5 VAL B O 1
ATOM 3554 N N . VAL B 1 6 ? -20.672 13.109 20.484 1 98.69 6 VAL B N 1
ATOM 3555 C CA . VAL B 1 6 ? -22.125 13.188 20.453 1 98.69 6 VAL B CA 1
ATOM 3556 C C . VAL B 1 6 ? -22.719 11.789 20.656 1 98.69 6 VAL B C 1
ATOM 3558 O O . VAL B 1 6 ? -22.297 10.836 19.984 1 98.69 6 VAL B O 1
ATOM 3561 N N . GLN B 1 7 ? -23.625 11.688 21.547 1 98 7 GLN B N 1
ATOM 3562 C CA . GLN B 1 7 ? -24.328 10.445 21.859 1 98 7 GLN B CA 1
ATOM 3563 C C . GLN B 1 7 ? -25.75 10.453 21.281 1 98 7 GLN B C 1
ATOM 3565 O O . GLN B 1 7 ? -26.266 11.5 20.906 1 98 7 GLN B O 1
ATOM 3570 N N . PRO B 1 8 ? -26.328 9.195 21.219 1 97.31 8 PRO B N 1
ATOM 3571 C CA . PRO B 1 8 ? -27.703 9.148 20.75 1 97.31 8 PRO B CA 1
ATOM 3572 C C . PRO B 1 8 ? -28.641 10.031 21.562 1 97.31 8 PRO B C 1
ATOM 3574 O O . PRO B 1 8 ? -28.578 10.016 22.797 1 97.31 8 PRO B O 1
ATOM 3577 N N . GLY B 1 9 ? -29.422 10.828 20.891 1 96.56 9 GLY B N 1
ATOM 3578 C CA . GLY B 1 9 ? -30.422 11.648 21.547 1 96.56 9 GLY B CA 1
ATOM 3579 C C . GLY B 1 9 ? -29.922 13.047 21.875 1 96.56 9 GLY B C 1
ATOM 3580 O O . GLY B 1 9 ? -30.719 13.938 22.188 1 96.56 9 GLY B O 1
ATOM 3581 N N . GLU B 1 10 ? -28.672 13.32 21.75 1 98 10 GLU B N 1
ATOM 3582 C CA . GLU B 1 10 ? -28.125 14.633 22.094 1 98 10 GLU B CA 1
ATOM 3583 C C . GLU B 1 10 ? -28.328 15.633 20.969 1 98 10 GLU B C 1
ATOM 3585 O O . GLU B 1 10 ? -28.312 15.258 19.797 1 98 10 GLU B O 1
ATOM 3590 N N . THR B 1 11 ? -28.578 16.859 21.391 1 97.81 11 THR B N 1
ATOM 3591 C CA . THR B 1 11 ? -28.672 18 20.484 1 97.81 11 THR B CA 1
ATOM 3592 C C . THR B 1 11 ? -27.672 19.078 20.875 1 97.81 11 THR B C 1
ATOM 3594 O O . THR B 1 11 ? -27.047 19.016 21.938 1 97.81 11 THR B O 1
ATOM 3597 N N . ILE B 1 12 ? -27.531 20 19.969 1 98.19 12 ILE B N 1
ATOM 3598 C CA . ILE B 1 12 ? -26.594 21.094 20.281 1 98.19 12 ILE B CA 1
ATOM 3599 C C . ILE B 1 12 ? -27.094 21.859 21.5 1 98.19 12 ILE B C 1
ATOM 3601 O O . ILE B 1 12 ? -26.281 22.344 22.297 1 98.19 12 ILE B O 1
ATOM 3605 N N . HIS B 1 13 ? -28.422 21.906 21.75 1 98.25 13 HIS B N 1
ATOM 3606 C CA . HIS B 1 13 ? -29 22.594 22.906 1 98.25 13 HIS B CA 1
ATOM 3607 C C . HIS B 1 13 ? -28.703 21.859 24.203 1 98.25 13 HIS B C 1
ATOM 3609 O O . HIS B 1 13 ? -28.328 22.469 25.203 1 98.25 13 HIS B O 1
ATOM 3615 N N . SER B 1 14 ? -28.859 20.547 24.125 1 98.44 14 SER B N 1
ATOM 3616 C CA . SER B 1 14 ? -28.578 19.781 25.328 1 98.44 14 SER B CA 1
ATOM 3617 C C . SER B 1 14 ? -27.094 19.859 25.703 1 98.44 14 SER B C 1
ATOM 3619 O O . SER B 1 14 ? -26.75 19.891 26.891 1 98.44 14 SER B O 1
ATOM 3621 N N . ILE B 1 15 ? -26.234 19.875 24.719 1 98.31 15 ILE B N 1
ATOM 3622 C CA . ILE B 1 15 ? -24.797 19.969 24.969 1 98.31 15 ILE B CA 1
ATOM 3623 C C . ILE B 1 15 ? -24.438 21.344 25.516 1 98.31 15 ILE B C 1
ATOM 3625 O O . ILE B 1 15 ? -23.656 21.469 26.453 1 98.31 15 ILE B O 1
ATOM 3629 N N . SER B 1 16 ? -25.031 22.359 24.891 1 98.19 16 SER B N 1
ATOM 3630 C CA . SER B 1 16 ? -24.875 23.734 25.375 1 98.19 16 SER B CA 1
ATOM 3631 C C . SER B 1 16 ? -25.266 23.859 26.844 1 98.19 16 SER B C 1
ATOM 3633 O O . SER B 1 16 ? -24.547 24.453 27.641 1 98.19 16 SER B O 1
ATOM 3635 N N . GLU B 1 17 ? -26.375 23.297 27.234 1 98.06 17 GLU B N 1
ATOM 3636 C CA . GLU B 1 17 ? -26.875 23.344 28.609 1 98.06 17 GLU B CA 1
ATOM 3637 C C . GLU B 1 17 ? -25.938 22.594 29.547 1 98.06 17 GLU B C 1
ATOM 3639 O O . GLU B 1 17 ? -25.672 23.062 30.656 1 98.06 17 GLU B O 1
ATOM 3644 N N . TYR B 1 18 ? -25.484 21.484 29.109 1 97.94 18 TYR B N 1
ATOM 3645 C CA . TYR B 1 18 ? -24.641 20.641 29.938 1 97.94 18 TYR B CA 1
ATOM 3646 C C . TYR B 1 18 ? -23.344 21.375 30.297 1 97.94 18 TYR B C 1
ATOM 3648 O O . TYR B 1 18 ? -22.906 21.344 31.438 1 97.94 18 TYR B O 1
ATOM 3656 N N . TYR B 1 19 ? -22.75 22.031 29.328 1 97.69 19 TYR B N 1
ATOM 3657 C CA . TYR B 1 19 ? -21.438 22.656 29.547 1 97.69 19 TYR B CA 1
ATOM 3658 C C . TYR B 1 19 ? -21.594 24.125 29.891 1 97.69 19 TYR B C 1
ATOM 3660 O O . TYR B 1 19 ? -20.594 24.812 30.141 1 97.69 19 TYR B O 1
ATOM 3668 N N . LYS B 1 20 ? -22.781 24.656 29.812 1 96.69 20 LYS B N 1
ATOM 3669 C CA . LYS B 1 20 ? -23.078 26.062 30.125 1 96.69 20 LYS B CA 1
ATOM 3670 C C . LYS B 1 20 ? -22.344 27 29.188 1 96.69 20 LYS B C 1
ATOM 3672 O O . LYS B 1 20 ? -21.703 27.969 29.625 1 96.69 20 LYS B O 1
ATOM 3677 N N . ILE B 1 21 ? -22.297 26.672 27.953 1 96.38 21 ILE B N 1
ATOM 3678 C CA . ILE B 1 21 ? -21.797 27.5 26.859 1 96.38 21 ILE B CA 1
ATOM 3679 C C . ILE B 1 21 ? -22.922 27.781 25.859 1 96.38 21 ILE B C 1
ATOM 3681 O O . ILE B 1 21 ? -23.609 26.844 25.438 1 96.38 21 ILE B O 1
ATOM 3685 N N . PRO B 1 22 ? -23.141 29.047 25.516 1 96.12 22 PRO B N 1
ATOM 3686 C CA . PRO B 1 22 ? -24.234 29.359 24.594 1 96.12 22 PRO B CA 1
ATOM 3687 C C . PRO B 1 22 ? -24.156 28.578 23.281 1 96.12 22 PRO B C 1
ATOM 3689 O O . PRO B 1 22 ? -23.047 28.359 22.766 1 96.12 22 PRO B O 1
ATOM 3692 N N . VAL B 1 23 ? -25.297 28.234 22.688 1 97.19 23 VAL B N 1
ATOM 3693 C CA . VAL B 1 23 ? -25.406 27.438 21.484 1 97.19 23 VAL B CA 1
ATOM 3694 C C . VAL B 1 23 ? -24.625 28.109 20.344 1 97.19 23 VAL B C 1
ATOM 3696 O O . VAL B 1 23 ? -23.844 27.453 19.656 1 97.19 23 VAL B O 1
ATOM 3699 N N . ASP B 1 24 ? -24.781 29.375 20.234 1 95.12 24 ASP B N 1
ATOM 3700 C CA . ASP B 1 24 ? -24.156 30.109 19.125 1 95.12 24 ASP B CA 1
ATOM 3701 C C . ASP B 1 24 ? -22.641 30.047 19.234 1 95.12 24 ASP B C 1
ATOM 3703 O O . ASP B 1 24 ? -21.938 29.938 18.219 1 95.12 24 ASP B O 1
ATOM 3707 N N . ARG B 1 25 ? -22.141 30.109 20.375 1 94.94 25 ARG B N 1
ATOM 3708 C CA . ARG B 1 25 ? -20.703 30.047 20.578 1 94.94 25 ARG B CA 1
ATOM 3709 C C . ARG B 1 25 ? -20.156 28.656 20.234 1 94.94 25 ARG B C 1
ATOM 3711 O O . ARG B 1 25 ? -19.109 28.531 19.594 1 94.94 25 ARG B O 1
ATOM 3718 N N . LEU B 1 26 ? -20.844 27.625 20.656 1 96.75 26 LEU B N 1
ATOM 3719 C CA . LEU B 1 26 ? -20.438 26.266 20.328 1 96.75 26 LEU B CA 1
ATOM 3720 C C . LEU B 1 26 ? -20.375 26.078 18.812 1 96.75 26 LEU B C 1
ATOM 3722 O O . LEU B 1 26 ? -19.453 25.453 18.297 1 96.75 26 LEU B O 1
ATOM 3726 N N . ILE B 1 27 ? -21.406 26.609 18.125 1 96.44 27 ILE B N 1
ATOM 3727 C CA . ILE B 1 27 ? -21.516 26.469 16.672 1 96.44 27 ILE B CA 1
ATOM 3728 C C . ILE B 1 27 ? -20.344 27.188 16 1 96.44 27 ILE B C 1
ATOM 3730 O O . ILE B 1 27 ? -19.672 26.625 15.141 1 96.44 27 ILE B O 1
ATOM 3734 N N . LEU B 1 28 ? -20 28.391 16.453 1 93.69 28 LEU B N 1
ATOM 3735 C CA . LEU B 1 28 ? -18.938 29.203 15.859 1 93.69 28 LEU B CA 1
ATOM 3736 C C . LEU B 1 28 ? -17.562 28.625 16.172 1 93.69 28 LEU B C 1
ATOM 3738 O O . LEU B 1 28 ? -16.734 28.5 15.273 1 93.69 28 LEU B O 1
ATOM 3742 N N . GLU B 1 29 ? -17.344 28.188 17.359 1 95.69 29 GLU B N 1
ATOM 3743 C CA . GLU B 1 29 ? -16.047 27.719 17.828 1 95.69 29 GLU B CA 1
ATOM 3744 C C . GLU B 1 29 ? -15.688 26.391 17.156 1 95.69 29 GLU B C 1
ATOM 3746 O O . GLU B 1 29 ? -14.508 26.062 17 1 95.69 29 GLU B O 1
ATOM 3751 N N . ASN B 1 30 ? -16.703 25.672 16.766 1 97.31 30 ASN B N 1
ATOM 3752 C CA . ASN B 1 30 ? -16.469 24.344 16.188 1 97.31 30 ASN B CA 1
ATOM 3753 C C . ASN B 1 30 ? -16.719 24.344 14.688 1 97.31 30 ASN B C 1
ATOM 3755 O O . ASN B 1 30 ? -16.438 23.344 14.008 1 97.31 30 ASN B O 1
ATOM 3759 N N . GLY B 1 31 ? -17.188 25.438 14.141 1 94.56 31 GLY B N 1
ATOM 3760 C CA . GLY B 1 31 ? -17.516 25.484 12.719 1 94.56 31 GLY B CA 1
ATOM 3761 C C . GLY B 1 31 ? -18.562 24.469 12.32 1 94.56 31 GLY B C 1
ATOM 3762 O O . GLY B 1 31 ? -18.453 23.828 11.281 1 94.56 31 GLY B O 1
ATOM 3763 N N . LEU B 1 32 ? -19.625 24.297 13.125 1 95.94 32 LEU B N 1
ATOM 3764 C CA . LEU B 1 32 ? -20.641 23.297 12.859 1 95.94 32 LEU B CA 1
ATOM 3765 C C . LEU B 1 32 ? -21.5 23.703 11.664 1 95.94 32 LEU B C 1
ATOM 3767 O O . LEU B 1 32 ? -22.062 24.797 11.641 1 95.94 32 LEU B O 1
ATOM 3771 N N . THR B 1 33 ? -21.578 22.812 10.711 1 93.5 33 THR B N 1
ATOM 3772 C CA . THR B 1 33 ? -22.422 23.047 9.547 1 93.5 33 THR B CA 1
ATOM 3773 C C . THR B 1 33 ? -23.75 22.312 9.672 1 93.5 33 THR B C 1
ATOM 3775 O O . THR B 1 33 ? -24.672 22.531 8.891 1 93.5 33 THR B O 1
ATOM 3778 N N . ASN B 1 34 ? -23.844 21.484 10.695 1 95.56 34 ASN B N 1
ATOM 3779 C CA . ASN B 1 34 ? -25.031 20.656 10.914 1 95.56 34 ASN B CA 1
ATOM 3780 C C . ASN B 1 34 ? -25.547 20.781 12.344 1 95.56 34 ASN B C 1
ATOM 3782 O O . ASN B 1 34 ? -25.812 19.781 13 1 95.56 34 ASN B O 1
ATOM 3786 N N . PRO B 1 35 ? -25.719 21.984 12.859 1 95.81 35 PRO B N 1
ATOM 3787 C CA . PRO B 1 35 ? -26.125 22.125 14.258 1 95.81 35 PRO B CA 1
ATOM 3788 C C . PRO B 1 35 ? -27.484 21.516 14.547 1 95.81 35 PRO B C 1
ATOM 3790 O O . PRO B 1 35 ? -27.766 21.109 15.68 1 95.81 35 PRO B O 1
ATOM 3793 N N . GLY B 1 36 ? -28.375 21.406 13.547 1 96.12 36 GLY B N 1
ATOM 3794 C CA . GLY B 1 36 ? -29.719 20.891 13.742 1 96.12 36 GLY B CA 1
ATOM 3795 C C . GLY B 1 36 ? -29.812 19.391 13.547 1 96.12 36 GLY B C 1
ATOM 3796 O O . GLY B 1 36 ? -30.875 18.797 13.727 1 96.12 36 GLY B O 1
ATOM 3797 N N . ASN B 1 37 ? -28.781 18.734 13.141 1 96.44 37 ASN B N 1
ATOM 3798 C CA . ASN B 1 37 ? -28.734 17.312 12.844 1 96.44 37 ASN B CA 1
ATOM 3799 C C . ASN B 1 37 ? -27.359 16.719 13.133 1 96.44 37 ASN B C 1
ATOM 3801 O O . ASN B 1 37 ? -26.672 16.266 12.227 1 96.44 37 ASN B O 1
ATOM 3805 N N . LEU B 1 38 ? -27.078 16.656 14.422 1 97.88 38 LEU B N 1
ATOM 3806 C CA . LEU B 1 38 ? -25.766 16.141 14.812 1 97.88 38 LEU B CA 1
ATOM 3807 C C . LEU B 1 38 ? -25.672 14.656 14.531 1 97.88 38 LEU B C 1
ATOM 3809 O O . LEU B 1 38 ? -26.625 13.906 14.75 1 97.88 38 LEU B O 1
ATOM 3813 N N . ALA B 1 39 ? -24.578 14.227 13.953 1 98.06 39 ALA B N 1
ATOM 3814 C CA . ALA B 1 39 ? -24.312 12.805 13.766 1 98.06 39 ALA B CA 1
ATOM 3815 C C . ALA B 1 39 ? -23.812 12.164 15.062 1 98.06 39 ALA B C 1
ATOM 3817 O O . ALA B 1 39 ? -23.016 12.75 15.789 1 98.06 39 ALA B O 1
ATOM 3818 N N . ILE B 1 40 ? -24.312 10.93 15.359 1 98.25 40 ILE B N 1
ATOM 3819 C CA . ILE B 1 40 ? -23.766 10.18 16.469 1 98.25 40 ILE B CA 1
ATOM 3820 C C . ILE B 1 40 ? -22.281 9.883 16.219 1 98.25 40 ILE B C 1
ATOM 3822 O O . ILE B 1 40 ? -21.906 9.461 15.117 1 98.25 40 ILE B O 1
ATOM 3826 N N . GLY B 1 41 ? -21.422 10.195 17.172 1 98.56 41 GLY B N 1
ATOM 3827 C CA . GLY B 1 41 ? -20 9.969 17.031 1 98.56 41 GLY B CA 1
ATOM 3828 C C . GLY B 1 41 ? -19.234 11.211 16.594 1 98.56 41 GLY B C 1
ATOM 3829 O O . GLY B 1 41 ? -18 11.242 16.672 1 98.56 41 GLY B O 1
ATOM 3830 N N . GLN B 1 42 ? -20.016 12.266 16.156 1 98.25 42 GLN B N 1
ATOM 3831 C CA . GLN B 1 42 ? -19.359 13.523 15.836 1 98.25 42 GLN B CA 1
ATOM 3832 C C . GLN B 1 42 ? -18.781 14.188 17.078 1 98.25 42 GLN B C 1
ATOM 3834 O O . GLN B 1 42 ? -19.234 13.922 18.203 1 98.25 42 GLN B O 1
ATOM 3839 N N . THR B 1 43 ? -17.781 15.039 16.844 1 98.69 43 THR B N 1
ATOM 3840 C CA . THR B 1 43 ? -17.109 15.602 18.016 1 98.69 43 THR B CA 1
ATOM 3841 C C . THR B 1 43 ? -17.344 17.109 18.094 1 98.69 43 THR B C 1
ATOM 3843 O O . THR B 1 43 ? -17.516 17.766 17.062 1 98.69 43 THR B O 1
ATOM 3846 N N . ILE B 1 44 ? -17.375 17.609 19.266 1 98.56 44 ILE B N 1
ATOM 3847 C CA . ILE B 1 44 ? -17.453 19.031 19.609 1 98.56 44 ILE B CA 1
ATOM 3848 C C . ILE B 1 44 ? -16.375 19.391 20.625 1 98.56 44 ILE B C 1
ATOM 3850 O O . ILE B 1 44 ? -16.312 18.797 21.703 1 98.56 44 ILE B O 1
ATOM 3854 N N . VAL B 1 45 ? -15.562 20.344 20.281 1 98.44 45 VAL B N 1
ATOM 3855 C CA . VAL B 1 45 ? -14.516 20.812 21.188 1 98.44 45 VAL B CA 1
ATOM 3856 C C . VAL B 1 45 ? -15.102 21.781 22.203 1 98.44 45 VAL B C 1
ATOM 3858 O O . VAL B 1 45 ? -15.758 22.75 21.828 1 98.44 45 VAL B O 1
ATOM 3861 N N . ILE B 1 46 ? -14.859 21.469 23.469 1 98.25 46 ILE B N 1
ATOM 3862 C CA . ILE B 1 46 ? -15.359 22.297 24.562 1 98.25 46 ILE B CA 1
ATOM 3863 C C . ILE B 1 46 ? -14.188 22.938 25.297 1 98.25 46 ILE B C 1
ATOM 3865 O O . ILE B 1 46 ? -13.359 22.234 25.891 1 98.25 46 ILE B O 1
ATOM 3869 N N . VAL B 1 47 ? -14.141 24.234 25.25 1 97.56 47 VAL B N 1
ATOM 3870 C CA . VAL B 1 47 ? -13.188 25 26.047 1 97.56 47 VAL B CA 1
ATOM 3871 C C . VAL B 1 47 ? -13.914 26.125 26.781 1 97.56 47 VAL B C 1
ATOM 3873 O O . VAL B 1 47 ? -14.633 26.922 26.172 1 97.56 47 VAL B O 1
ATOM 3876 N N . GLN B 1 48 ? -13.711 26.203 28.094 1 96.62 48 GLN B N 1
ATOM 3877 C CA . GLN B 1 48 ? -14.375 27.234 28.891 1 96.62 48 GLN B CA 1
ATOM 3878 C C . GLN B 1 48 ? -13.672 28.578 28.734 1 96.62 48 GLN B C 1
ATOM 3880 O O . GLN B 1 48 ? -12.453 28.672 28.844 1 96.62 48 GLN B O 1
ATOM 3885 N N . PRO B 1 49 ? -14.461 29.609 28.406 1 95.56 49 PRO B N 1
ATOM 3886 C CA . PRO B 1 49 ? -13.836 30.938 28.391 1 95.56 49 PRO B CA 1
ATOM 3887 C C . PRO B 1 49 ? -13.383 31.391 29.781 1 95.56 49 PRO B C 1
ATOM 3889 O O . PRO B 1 49 ? -14.039 31.078 30.781 1 95.56 49 PRO B O 1
ATOM 3892 N N . GLU B 1 50 ? -12.297 32.031 29.859 1 95.81 50 GLU B N 1
ATOM 3893 C CA . GLU B 1 50 ? -11.828 32.625 31.094 1 95.81 50 GLU B CA 1
ATOM 3894 C C . GLU B 1 50 ? -12.289 34.094 31.188 1 95.81 50 GLU B C 1
ATOM 3896 O O . GLU B 1 50 ? -12.75 34.531 32.25 1 95.81 50 GLU B O 1
ATOM 3901 N N . THR B 1 51 ? -12.141 34.844 30.062 1 97.06 51 THR B N 1
ATOM 3902 C CA . THR B 1 51 ? -12.547 36.25 30 1 97.06 51 THR B CA 1
ATOM 3903 C C . THR B 1 51 ? -13.367 36.531 28.75 1 97.06 51 THR B C 1
ATOM 3905 O O . THR B 1 51 ? -12.914 36.25 27.641 1 97.06 51 THR B O 1
ATOM 3908 N N . LEU B 1 52 ? -14.555 37 28.984 1 96.81 52 LEU B N 1
ATOM 3909 C CA . LEU B 1 52 ? -15.422 37.469 27.906 1 96.81 52 LEU B CA 1
ATOM 3910 C C . LEU B 1 52 ? -15.547 38.969 27.922 1 96.81 52 LEU B C 1
ATOM 3912 O O . LEU B 1 52 ? -15.414 39.625 28.969 1 96.81 52 LEU B O 1
ATOM 3916 N N . TYR B 1 53 ? -15.688 39.531 26.719 1 97.44 53 TYR B N 1
ATOM 3917 C CA . TYR B 1 53 ? -15.844 40.969 26.594 1 97.44 53 TYR B CA 1
ATOM 3918 C C . TYR B 1 53 ? -17 41.312 25.672 1 97.44 53 TYR B C 1
ATOM 3920 O O . TYR B 1 53 ? -17.156 40.719 24.609 1 97.44 53 TYR B O 1
ATOM 3928 N N . THR B 1 54 ? -17.812 42.219 26.156 1 97.19 54 THR B N 1
ATOM 3929 C CA . THR B 1 54 ? -18.875 42.75 25.328 1 97.19 54 THR B CA 1
ATOM 3930 C C . THR B 1 54 ? -18.438 44.031 24.609 1 97.19 54 THR B C 1
ATOM 3932 O O . THR B 1 54 ? -18.125 45.031 25.266 1 97.19 54 THR B O 1
ATOM 3935 N N . VAL B 1 55 ? -18.438 44 23.406 1 96.69 55 VAL B N 1
ATOM 3936 C CA . VAL B 1 55 ? -17.938 45.094 22.578 1 96.69 55 VAL B CA 1
ATOM 3937 C C . VAL B 1 55 ? -18.766 46.344 22.812 1 96.69 55 VAL B C 1
ATOM 3939 O O . VAL B 1 55 ? -19.984 46.281 22.922 1 96.69 55 VAL B O 1
ATOM 3942 N N . GLN B 1 56 ? -18.062 47.438 22.938 1 96.38 56 GLN B N 1
ATOM 3943 C CA . GLN B 1 56 ? -18.688 48.75 23.109 1 96.38 56 GLN B CA 1
ATOM 3944 C C . GLN B 1 56 ? -18.5 49.625 21.891 1 96.38 56 GLN B C 1
ATOM 3946 O O . GLN B 1 56 ? -17.641 49.344 21.047 1 96.38 56 GLN B O 1
ATOM 3951 N N . ALA B 1 57 ? -19.359 50.656 21.875 1 95.12 57 ALA B N 1
ATOM 3952 C CA . ALA B 1 57 ? -19.234 51.625 20.766 1 95.12 57 ALA B CA 1
ATOM 3953 C C . ALA B 1 57 ? -17.844 52.25 20.734 1 95.12 57 ALA B C 1
ATOM 3955 O O . ALA B 1 57 ? -17.344 52.688 21.766 1 95.12 57 ALA B O 1
ATOM 3956 N N . GLY B 1 58 ? -17.203 52.188 19.562 1 93.5 58 GLY B N 1
ATOM 3957 C CA . GLY B 1 58 ? -15.891 52.781 19.406 1 93.5 58 GLY B CA 1
ATOM 3958 C C . GLY B 1 58 ? -14.75 51.812 19.562 1 93.5 58 GLY B C 1
ATOM 3959 O O . GLY B 1 58 ? -13.602 52.125 19.219 1 93.5 58 GLY B O 1
ATOM 3960 N N . ASP B 1 59 ? -15.016 50.625 20.078 1 94.69 59 ASP B N 1
ATOM 3961 C CA . ASP B 1 59 ? -13.984 49.594 20.266 1 94.69 59 ASP B CA 1
ATOM 3962 C C . ASP B 1 59 ? -13.383 49.188 18.922 1 94.69 59 ASP B C 1
ATOM 3964 O O . ASP B 1 59 ? -14.094 49.094 17.922 1 94.69 59 ASP B O 1
ATOM 3968 N N . THR B 1 60 ? -12.125 49 18.906 1 93.88 60 THR B N 1
ATOM 3969 C CA . THR B 1 60 ? -11.406 48.281 17.844 1 93.88 60 THR B CA 1
ATOM 3970 C C . THR B 1 60 ? -10.68 47.094 18.422 1 93.88 60 THR B C 1
ATOM 3972 O O . THR B 1 60 ? -10.531 46.969 19.641 1 93.88 60 THR B O 1
ATOM 3975 N N . LEU B 1 61 ? -10.359 46.188 17.562 1 94.06 61 LEU B N 1
ATOM 3976 C CA . LEU B 1 61 ? -9.617 45.031 18.047 1 94.06 61 LEU B CA 1
ATOM 3977 C C . LEU B 1 61 ? -8.352 45.469 18.781 1 94.06 61 LEU B C 1
ATOM 3979 O O . LEU B 1 61 ? -7.973 44.875 19.797 1 94.06 61 LEU B O 1
ATOM 3983 N N . GLU B 1 62 ? -7.703 46.531 18.25 1 93.38 62 GLU B N 1
ATOM 3984 C CA . GLU B 1 62 ? -6.477 47.031 18.844 1 93.38 62 GLU B CA 1
ATOM 3985 C C . GLU B 1 62 ? -6.734 47.625 20.234 1 93.38 62 GLU B C 1
ATOM 3987 O O . GLU B 1 62 ? -5.969 47.375 21.172 1 93.38 62 GLU B O 1
ATOM 3992 N N . SER B 1 63 ? -7.754 48.375 20.297 1 95.81 63 SER B N 1
ATOM 3993 C CA . SER B 1 63 ? -8.062 49 21.594 1 95.81 63 SER B CA 1
ATOM 3994 C C . SER B 1 63 ? -8.43 47.938 22.625 1 95.81 63 SER B C 1
ATOM 3996 O O . SER B 1 63 ? -8.047 48.062 23.797 1 95.81 63 SER B O 1
ATOM 3998 N N . ILE B 1 64 ? -9.188 46.938 22.203 1 96.56 64 ILE B N 1
ATOM 3999 C CA . ILE B 1 64 ? -9.586 45.875 23.109 1 96.56 64 ILE B CA 1
ATOM 4000 C C . ILE B 1 64 ? -8.352 45.094 23.547 1 96.56 64 ILE B C 1
ATOM 4002 O O . ILE B 1 64 ? -8.211 44.75 24.719 1 96.56 64 ILE B O 1
ATOM 4006 N N . ALA B 1 65 ? -7.488 44.781 22.641 1 96.19 65 ALA B N 1
ATOM 4007 C CA . ALA B 1 65 ? -6.254 44.062 22.953 1 96.19 65 ALA B CA 1
ATOM 4008 C C . ALA B 1 65 ? -5.43 44.812 23.984 1 96.19 65 ALA B C 1
ATOM 4010 O O . ALA B 1 65 ? -4.957 44.219 24.969 1 96.19 65 ALA B O 1
ATOM 4011 N N . LYS B 1 66 ? -5.258 46.062 23.797 1 96.25 66 LYS B N 1
ATOM 4012 C CA . LYS B 1 66 ? -4.508 46.906 24.734 1 96.25 66 LYS B CA 1
ATOM 4013 C C . LYS B 1 66 ? -5.16 46.906 26.109 1 96.25 66 LYS B C 1
ATOM 4015 O O . LYS B 1 66 ? -4.469 46.781 27.125 1 96.25 66 LYS B O 1
ATOM 4020 N N . GLN B 1 67 ? -6.398 47.031 26.062 1 97 67 GLN B N 1
ATOM 4021 C CA . GLN B 1 67 ? -7.16 47.094 27.312 1 97 67 GLN B CA 1
ATOM 4022 C C . GLN B 1 67 ? -6.984 45.812 28.125 1 97 67 GLN B C 1
ATOM 4024 O O . GLN B 1 67 ? -6.992 45.875 29.359 1 97 67 GLN B O 1
ATOM 4029 N N . HIS B 1 68 ? -6.84 44.781 27.5 1 97.12 68 HIS B N 1
ATOM 4030 C CA . HIS B 1 68 ? -6.82 43.5 28.188 1 97.12 68 HIS B CA 1
ATOM 4031 C C . HIS B 1 68 ? -5.426 42.875 28.172 1 97.12 68 HIS B C 1
ATOM 4033 O O . HIS B 1 68 ? -5.262 41.688 28.453 1 97.12 68 HIS B O 1
ATOM 4039 N N . ASP B 1 69 ? -4.457 43.594 27.766 1 94.94 69 ASP B N 1
ATOM 4040 C CA . ASP B 1 69 ? -3.051 43.188 27.766 1 94.94 69 ASP B CA 1
ATOM 4041 C C . ASP B 1 69 ? -2.828 41.938 26.938 1 94.94 69 ASP B C 1
ATOM 4043 O O . ASP B 1 69 ? -2.26 40.969 27.422 1 94.94 69 ASP B O 1
ATOM 4047 N N . THR B 1 70 ? -3.412 41.875 25.812 1 95.06 70 THR B N 1
ATOM 4048 C CA . THR B 1 70 ? -3.25 40.844 24.812 1 95.06 70 THR B CA 1
ATOM 4049 C C . THR B 1 70 ? -2.961 41.406 23.438 1 95.06 70 THR B C 1
ATOM 4051 O O . THR B 1 70 ? -2.547 42.562 23.328 1 95.06 70 THR B O 1
ATOM 4054 N N . THR B 1 71 ? -2.906 40.625 22.453 1 92.62 71 THR B N 1
ATOM 4055 C CA . THR B 1 71 ? -2.6 41.125 21.109 1 92.62 71 THR B CA 1
ATOM 4056 C C . THR B 1 71 ? -3.799 40.938 20.188 1 92.62 71 THR B C 1
ATOM 4058 O O . THR B 1 71 ? -4.691 40.125 20.469 1 92.62 71 THR B O 1
ATOM 4061 N N . THR B 1 72 ? -3.818 41.719 19.156 1 92.88 72 THR B N 1
ATOM 4062 C CA . THR B 1 72 ? -4.859 41.562 18.141 1 92.88 72 THR B CA 1
ATOM 4063 C C . THR B 1 72 ? -4.84 40.156 17.562 1 92.88 72 THR B C 1
ATOM 4065 O O . THR B 1 72 ? -5.891 39.562 17.281 1 92.88 72 THR B O 1
ATOM 4068 N N . MET B 1 73 ? -3.674 39.594 17.406 1 91.69 73 MET B N 1
ATOM 4069 C CA . MET B 1 73 ? -3.533 38.25 16.859 1 91.69 73 MET B CA 1
ATOM 4070 C C . MET B 1 73 ? -4.168 37.219 17.781 1 91.69 73 MET B C 1
ATOM 4072 O O . MET B 1 73 ? -4.824 36.281 17.312 1 91.69 73 MET B O 1
ATOM 4076 N N . GLU B 1 74 ? -3.934 37.344 19 1 93.94 74 GLU B N 1
ATOM 4077 C CA . GLU B 1 74 ? -4.543 36.438 19.969 1 93.94 74 GLU B CA 1
ATOM 4078 C C . GLU B 1 74 ? -6.062 36.531 19.922 1 93.94 74 GLU B C 1
ATOM 4080 O O . GLU B 1 74 ? -6.754 35.531 20 1 93.94 74 GLU B O 1
ATOM 4085 N N . LEU B 1 75 ? -6.574 37.781 19.844 1 95.31 75 LEU B N 1
ATOM 4086 C CA . LEU B 1 75 ? -8.016 37.969 19.766 1 95.31 75 LEU B CA 1
ATOM 4087 C C . LEU B 1 75 ? -8.578 37.281 18.516 1 95.31 75 LEU B C 1
ATOM 4089 O O . LEU B 1 75 ? -9.641 36.656 18.562 1 95.31 75 LEU B O 1
ATOM 4093 N N . LEU B 1 76 ? -7.855 37.406 17.438 1 94.94 76 LEU B N 1
ATOM 4094 C CA . LEU B 1 76 ? -8.297 36.781 16.188 1 94.94 76 LEU B CA 1
ATOM 4095 C C . LEU B 1 76 ? -8.258 35.281 16.297 1 94.94 76 LEU B C 1
ATOM 4097 O O . LEU B 1 76 ? -9.133 34.594 15.766 1 94.94 76 LEU B O 1
ATOM 4101 N N . ARG B 1 77 ? -7.277 34.656 16.969 1 95.81 77 ARG B N 1
ATOM 4102 C CA . ARG B 1 77 ? -7.207 33.219 17.156 1 95.81 77 ARG B CA 1
ATOM 4103 C C . ARG B 1 77 ? -8.359 32.719 18.016 1 95.81 77 ARG B C 1
ATOM 4105 O O . ARG B 1 77 ? -8.93 31.672 17.75 1 95.81 77 ARG B O 1
ATOM 4112 N N . ASN B 1 78 ? -8.703 33.531 18.984 1 96.25 78 ASN B N 1
ATOM 4113 C CA . ASN B 1 78 ? -9.781 33.156 19.891 1 96.25 78 ASN B CA 1
ATOM 4114 C C . ASN B 1 78 ? -11.156 33.344 19.234 1 96.25 78 ASN B C 1
ATOM 4116 O O . ASN B 1 78 ? -12.148 32.781 19.703 1 96.25 78 ASN B O 1
ATOM 4120 N N . ASN B 1 79 ? -11.195 34.25 18.281 1 95.62 79 ASN B N 1
ATOM 4121 C CA . ASN B 1 79 ? -12.422 34.594 17.578 1 95.62 79 ASN B CA 1
ATOM 4122 C C . ASN B 1 79 ? -12.203 34.625 16.062 1 95.62 79 ASN B C 1
ATOM 4124 O O . ASN B 1 79 ? -12.375 35.688 15.438 1 95.62 79 ASN B O 1
ATOM 4128 N N . PRO B 1 80 ? -11.992 33.469 15.438 1 93.75 80 PRO B N 1
ATOM 4129 C CA . PRO B 1 80 ? -11.57 33.5 14.039 1 93.75 80 PRO B CA 1
ATOM 4130 C C . PRO B 1 80 ? -12.617 34.094 13.102 1 93.75 80 PRO B C 1
ATOM 4132 O O . PRO B 1 80 ? -12.281 34.594 12.031 1 93.75 80 PRO B O 1
ATOM 4135 N N . TYR B 1 81 ? -13.875 34.062 13.469 1 90.25 81 TYR B N 1
ATOM 4136 C CA . TYR B 1 81 ? -14.945 34.625 12.641 1 90.25 81 TYR B CA 1
ATOM 4137 C C . TYR B 1 81 ? -14.797 36.125 12.469 1 90.25 81 TYR B C 1
ATOM 4139 O O . TYR B 1 81 ? -15.398 36.719 11.57 1 90.25 81 TYR B O 1
ATOM 4147 N N . LEU B 1 82 ? -14.031 36.781 13.305 1 91.81 82 LEU B N 1
ATOM 4148 C CA . LEU B 1 82 ? -13.82 38.219 13.211 1 91.81 82 LEU B CA 1
ATOM 4149 C C . LEU B 1 82 ? -13.016 38.562 11.969 1 91.81 82 LEU B C 1
ATOM 4151 O O . LEU B 1 82 ? -13.062 39.688 11.484 1 91.81 82 LEU B O 1
ATOM 4155 N N . SER B 1 83 ? -12.234 37.625 11.508 1 89.62 83 SER B N 1
ATOM 4156 C CA . SER B 1 83 ? -11.438 37.844 10.305 1 89.62 83 SER B CA 1
ATOM 4157 C C . SER B 1 83 ? -12.32 37.906 9.062 1 89.62 83 SER B C 1
ATOM 4159 O O . SER B 1 83 ? -11.875 38.375 8 1 89.62 83 SER B O 1
ATOM 4161 N N . ASP B 1 84 ? -13.484 37.438 9.188 1 83.81 84 ASP B N 1
ATOM 4162 C CA . ASP B 1 84 ? -14.406 37.406 8.055 1 83.81 84 ASP B CA 1
ATOM 4163 C C . ASP B 1 84 ? -15.008 38.781 7.797 1 83.81 84 ASP B C 1
ATOM 4165 O O . ASP B 1 84 ? -15.602 39.031 6.746 1 83.81 84 ASP B O 1
ATOM 4169 N N . ARG B 1 85 ? -14.812 39.625 8.805 1 81.5 85 ARG B N 1
ATOM 4170 C CA . ARG B 1 85 ? -15.414 40.938 8.672 1 81.5 85 ARG B CA 1
ATOM 4171 C C . ARG B 1 85 ? -14.469 42.031 9.18 1 81.5 85 ARG B C 1
ATOM 4173 O O . ARG B 1 85 ? -13.469 41.719 9.836 1 81.5 85 ARG B O 1
ATOM 4180 N N . LYS B 1 86 ? -14.703 43.344 8.82 1 77.38 86 LYS B N 1
ATOM 4181 C CA . LYS B 1 86 ? -13.797 44.469 9.094 1 77.38 86 LYS B CA 1
ATOM 4182 C C . LYS B 1 86 ? -14.266 45.281 10.297 1 77.38 86 LYS B C 1
ATOM 4184 O O . LYS B 1 86 ? -13.594 46.219 10.719 1 77.38 86 LYS B O 1
ATOM 4189 N N . TYR B 1 87 ? -15.32 44.781 10.852 1 83.69 87 TYR B N 1
ATOM 4190 C CA . TYR B 1 87 ? -15.844 45.625 11.922 1 83.69 87 TYR B CA 1
ATOM 4191 C C . TYR B 1 87 ? -16.375 44.781 13.07 1 83.69 87 TYR B C 1
ATOM 4193 O O . TYR B 1 87 ? -16.656 43.594 12.891 1 83.69 87 TYR B O 1
ATOM 4201 N N . LEU B 1 88 ? -16.406 45.344 14.281 1 91.94 88 LEU B N 1
ATOM 4202 C CA . LEU B 1 88 ? -17.016 44.75 15.477 1 91.94 88 LEU B CA 1
ATOM 4203 C C . LEU B 1 88 ? -18.438 45.25 15.664 1 91.94 88 LEU B C 1
ATOM 4205 O O . LEU B 1 88 ? -18.75 46.406 15.359 1 91.94 88 LEU B O 1
ATOM 4209 N N . TYR B 1 89 ? -19.312 44.469 16.109 1 91.44 89 TYR B N 1
ATOM 4210 C CA . TYR B 1 89 ? -20.672 44.875 16.406 1 91.44 89 TYR B CA 1
ATOM 4211 C C . TYR B 1 89 ? -20.828 45.25 17.875 1 91.44 89 TYR B C 1
ATOM 4213 O O . TYR B 1 89 ? -20.438 44.469 18.766 1 91.44 89 TYR B O 1
ATOM 4221 N N . ASN B 1 90 ? -21.453 46.375 17.969 1 93.38 90 ASN B N 1
ATOM 4222 C CA . ASN B 1 90 ? -21.766 46.75 19.344 1 93.38 90 ASN B CA 1
ATOM 4223 C C . ASN B 1 90 ? -22.641 45.719 20.047 1 93.38 90 ASN B C 1
ATOM 4225 O O . ASN B 1 90 ? -23.641 45.281 19.484 1 93.38 90 ASN B O 1
ATOM 4229 N N . GLY B 1 91 ? -22.219 45.281 21.25 1 94.06 91 GLY B N 1
ATOM 4230 C CA . GLY B 1 91 ? -23.031 44.375 22.016 1 94.06 91 GLY B CA 1
ATOM 4231 C C . GLY B 1 91 ? -22.641 42.906 21.828 1 94.06 91 GLY B C 1
ATOM 4232 O O . GLY B 1 91 ? -23.047 42.062 22.594 1 94.06 91 GLY B O 1
ATOM 4233 N N . GLU B 1 92 ? -21.812 42.688 20.828 1 93.94 92 GLU B N 1
ATOM 4234 C CA . GLU B 1 92 ? -21.391 41.281 20.641 1 93.94 92 GLU B CA 1
ATOM 4235 C C . GLU B 1 92 ? -20.344 40.906 21.672 1 93.94 92 GLU B C 1
ATOM 4237 O O . GLU B 1 92 ? -19.578 41.75 22.156 1 93.94 92 GLU B O 1
ATOM 4242 N N . THR B 1 93 ? -20.406 39.656 22.031 1 94.88 93 THR B N 1
ATOM 4243 C CA . THR B 1 93 ? -19.453 39.156 23.016 1 94.88 93 THR B CA 1
ATOM 4244 C C . THR B 1 93 ? -18.312 38.438 22.344 1 94.88 93 THR B C 1
ATOM 4246 O O . THR B 1 93 ? -18.531 37.562 21.5 1 94.88 93 THR B O 1
ATOM 4249 N N . ILE B 1 94 ? -17.078 38.812 22.672 1 95.88 94 ILE B N 1
ATOM 4250 C CA . ILE B 1 94 ? -15.906 38.125 22.109 1 95.88 94 ILE B CA 1
ATOM 4251 C C . ILE B 1 94 ? -15.086 37.5 23.25 1 95.88 94 ILE B C 1
ATOM 4253 O O . ILE B 1 94 ? -15.219 37.906 24.406 1 95.88 94 ILE B O 1
ATOM 4257 N N . VAL B 1 95 ? -14.32 36.531 22.891 1 96.69 95 VAL B N 1
ATOM 4258 C CA . VAL B 1 95 ? -13.492 35.844 23.875 1 96.69 95 VAL B CA 1
ATOM 4259 C C . VAL B 1 95 ? -12.117 36.5 23.938 1 96.69 95 VAL B C 1
ATOM 4261 O O . VAL B 1 95 ? -11.391 36.531 22.938 1 96.69 95 VAL B O 1
ATOM 4264 N N . ILE B 1 96 ? -11.742 36.969 25.094 1 97.19 96 ILE B N 1
ATOM 4265 C CA . ILE B 1 96 ? -10.414 37.531 25.297 1 97.19 96 ILE B CA 1
ATOM 4266 C C . ILE B 1 96 ? -9.406 36.438 25.578 1 97.19 96 ILE B C 1
ATOM 4268 O O . ILE B 1 96 ? -8.305 36.438 25.031 1 97.19 96 ILE B O 1
ATOM 4272 N N . SER B 1 97 ? -9.867 35.5 26.406 1 96.12 97 SER B N 1
ATOM 4273 C CA . SER B 1 97 ? -9 34.375 26.75 1 96.12 97 SER B CA 1
ATOM 4274 C C . SER B 1 97 ? -9.812 33.125 27.125 1 96.12 97 SER B C 1
ATOM 4276 O O . SER B 1 97 ? -10.977 33.25 27.516 1 96.12 97 SER B O 1
ATOM 4278 N N . TYR B 1 98 ? -9.203 31.953 26.859 1 96.25 98 TYR B N 1
ATOM 4279 C CA . TYR B 1 98 ? -9.75 30.672 27.266 1 96.25 98 TYR B CA 1
ATOM 4280 C C . TYR B 1 98 ? -9 30.094 28.469 1 96.25 98 TYR B C 1
ATOM 4282 O O . TYR B 1 98 ? -7.863 30.5 28.734 1 96.25 98 TYR B O 1
ATOM 4290 N N . GLN B 1 99 ? -9.703 29.234 29.203 1 93.69 99 GLN B N 1
ATOM 4291 C CA . GLN B 1 99 ? -9.016 28.438 30.203 1 93.69 99 GLN B CA 1
ATOM 4292 C C . GLN B 1 99 ? -8.172 27.344 29.562 1 93.69 99 GLN B C 1
ATOM 4294 O O . GLN B 1 99 ? -8.711 26.344 29.062 1 93.69 99 GLN B O 1
ATOM 4299 N N . THR B 1 100 ? -6.891 27.656 29.453 1 89.94 100 THR B N 1
ATOM 4300 C CA . THR B 1 100 ? -6.008 26.703 28.781 1 89.94 100 THR B CA 1
ATOM 4301 C C . THR B 1 100 ? -4.797 26.391 29.656 1 89.94 100 THR B C 1
ATOM 4303 O O . THR B 1 100 ? -4.574 27.047 30.688 1 89.94 100 THR B O 1
ATOM 4306 N N . ASN B 1 101 ? -4.145 25.312 29.328 1 85.38 101 ASN B N 1
ATOM 4307 C CA . ASN B 1 101 ? -2.904 24.938 30 1 85.38 101 ASN B CA 1
ATOM 4308 C C . ASN B 1 101 ? -1.705 25.031 29.062 1 85.38 101 ASN B C 1
ATOM 4310 O O . ASN B 1 101 ? -0.791 24.203 29.125 1 85.38 101 ASN B O 1
ATOM 4314 N N . ARG B 1 102 ? -1.756 26.031 28.203 1 89.56 102 ARG B N 1
ATOM 4315 C CA . ARG B 1 102 ? -0.653 26.188 27.266 1 89.56 102 ARG B CA 1
ATOM 4316 C C . ARG B 1 102 ? 0.676 26.328 28 1 89.56 102 ARG B C 1
ATOM 4318 O O . ARG B 1 102 ? 0.781 27.109 28.953 1 89.56 102 ARG B O 1
ATOM 4325 N N . THR B 1 103 ? 1.575 25.562 27.562 1 84 103 THR B N 1
ATOM 4326 C CA . THR B 1 103 ? 2.834 25.656 28.297 1 84 103 THR B CA 1
ATOM 4327 C C . THR B 1 103 ? 3.992 25.953 27.344 1 84 103 THR B C 1
ATOM 4329 O O . THR B 1 103 ? 5.105 26.234 27.781 1 84 103 THR B O 1
ATOM 4332 N N . ARG B 1 104 ? 3.764 25.891 26.047 1 93.19 104 ARG B N 1
ATOM 4333 C CA . ARG B 1 104 ? 4.898 26.062 25.156 1 93.19 104 ARG B CA 1
ATOM 4334 C C . ARG B 1 104 ? 4.457 26.688 23.828 1 93.19 104 ARG B C 1
ATOM 4336 O O . ARG B 1 104 ? 3.281 26.609 23.469 1 93.19 104 ARG B O 1
ATOM 4343 N N . SER B 1 105 ? 5.438 27.297 23.156 1 94.81 105 SER B N 1
ATOM 4344 C CA . SER B 1 105 ? 5.238 27.812 21.797 1 94.81 105 SER B CA 1
ATOM 4345 C C . SER B 1 105 ? 5.695 26.797 20.75 1 94.81 105 SER B C 1
ATOM 4347 O O . SER B 1 105 ? 6.699 26.109 20.938 1 94.81 105 SER B O 1
ATOM 4349 N N . ILE B 1 106 ? 4.918 26.703 19.672 1 96.88 106 ILE B N 1
ATOM 4350 C CA . ILE B 1 106 ? 5.305 25.781 18.609 1 96.88 106 ILE B CA 1
ATOM 4351 C C . ILE B 1 106 ? 5.336 26.516 17.266 1 96.88 106 ILE B C 1
ATOM 4353 O O . ILE B 1 106 ? 4.746 27.594 17.125 1 96.88 106 ILE B O 1
ATOM 4357 N N . THR B 1 107 ? 6.082 25.922 16.391 1 97.12 107 THR B N 1
ATOM 4358 C CA . THR B 1 107 ? 6.062 26.375 15 1 97.12 107 THR B CA 1
ATOM 4359 C C . THR B 1 107 ? 4.871 25.766 14.25 1 97.12 107 THR B C 1
ATOM 4361 O O . THR B 1 107 ? 4.59 24.578 14.383 1 97.12 107 THR B O 1
ATOM 4364 N N . THR B 1 108 ? 4.113 26.609 13.547 1 97.81 108 THR B N 1
ATOM 4365 C CA . THR B 1 108 ? 3.043 26.156 12.672 1 97.81 108 THR B CA 1
ATOM 4366 C C . THR B 1 108 ? 3.295 26.609 11.234 1 97.81 108 THR B C 1
ATOM 4368 O O . THR B 1 108 ? 3.596 27.781 10.992 1 97.81 108 THR B O 1
ATOM 4371 N N . ILE B 1 109 ? 3.283 25.656 10.344 1 97.06 109 ILE B N 1
ATOM 4372 C CA . ILE B 1 109 ? 3.518 25.922 8.93 1 97.06 109 ILE B CA 1
ATOM 4373 C C . ILE B 1 109 ? 2.258 25.625 8.125 1 97.06 109 ILE B C 1
ATOM 4375 O O . ILE B 1 109 ? 1.607 24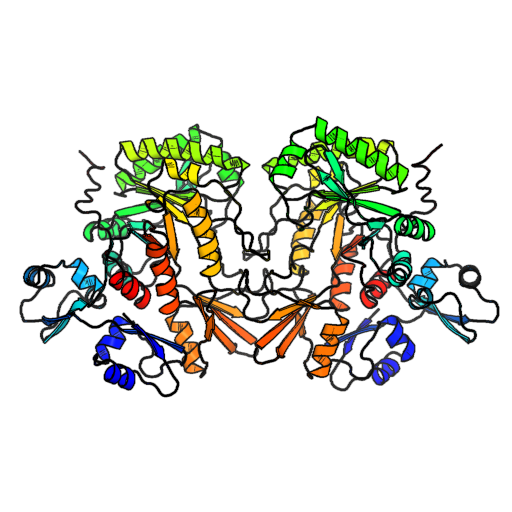.594 8.352 1 97.06 109 ILE B O 1
ATOM 4379 N N . GLY B 1 110 ? 1.86 26.531 7.262 1 96.88 110 GLY B N 1
ATOM 4380 C CA . GLY B 1 110 ? 0.761 26.281 6.344 1 96.88 110 GLY B CA 1
ATOM 4381 C C . GLY B 1 110 ? 1.192 26.266 4.887 1 96.88 110 GLY B C 1
ATOM 4382 O O . GLY B 1 110 ? 1.771 27.234 4.395 1 96.88 110 GLY B O 1
ATOM 4383 N N . TYR B 1 111 ? 0.917 25.172 4.18 1 94.81 111 TYR B N 1
ATOM 4384 C CA . TYR B 1 111 ? 1.134 25.094 2.738 1 94.81 111 TYR B CA 1
ATOM 4385 C C . TYR B 1 111 ? -0.059 25.656 1.977 1 94.81 111 TYR B C 1
ATOM 4387 O O . TYR B 1 111 ? -1.211 25.406 2.338 1 94.81 111 TYR B O 1
ATOM 4395 N N . THR B 1 112 ? 0.245 26.422 0.938 1 95.12 112 THR B N 1
ATOM 4396 C CA . THR B 1 112 ? -0.851 27.016 0.182 1 95.12 112 THR B CA 1
ATOM 4397 C C . THR B 1 112 ? -0.488 27.141 -1.296 1 95.12 112 THR B C 1
ATOM 4399 O O . THR B 1 112 ? 0.689 27.094 -1.657 1 95.12 112 THR B O 1
ATOM 4402 N N . PHE B 1 113 ? -1.535 27.188 -2.045 1 92.5 113 PHE B N 1
ATOM 4403 C CA . PHE B 1 113 ? -1.402 27.562 -3.447 1 92.5 113 PHE B CA 1
ATOM 4404 C C . PHE B 1 113 ? -1.727 29.047 -3.645 1 92.5 113 PHE B C 1
ATOM 4406 O O . PHE B 1 113 ? -2.352 29.672 -2.785 1 92.5 113 PHE B O 1
ATOM 4413 N N . SER B 1 114 ? -1.286 29.484 -4.812 1 92.75 114 SER B N 1
ATOM 4414 C CA . SER B 1 114 ? -1.45 30.922 -5.066 1 92.75 114 SER B CA 1
ATOM 4415 C C . SER B 1 114 ? -2.922 31.281 -5.223 1 92.75 114 SER B C 1
ATOM 4417 O O . SER B 1 114 ? -3.301 32.438 -5.035 1 92.75 114 SER B O 1
ATOM 4419 N N . TYR B 1 115 ? -3.742 30.312 -5.488 1 93.44 115 TYR B N 1
ATOM 4420 C CA . TYR B 1 115 ? -5.145 30.594 -5.777 1 93.44 115 TYR B CA 1
ATOM 4421 C C . TYR B 1 115 ? -6.004 30.422 -4.527 1 93.44 115 TYR B C 1
ATOM 4423 O O . TYR B 1 115 ? -7.227 30.297 -4.617 1 93.44 115 TYR B O 1
ATOM 4431 N N . ILE B 1 116 ? -5.445 30.391 -3.381 1 95.31 116 ILE B N 1
ATOM 4432 C CA . ILE B 1 116 ? -6.207 30.281 -2.141 1 95.31 116 ILE B CA 1
ATOM 4433 C C . ILE B 1 116 ? -7.191 31.453 -2.043 1 95.31 116 ILE B C 1
ATOM 4435 O O . ILE B 1 116 ? -6.875 32.562 -2.449 1 95.31 116 ILE B O 1
ATOM 4439 N N . ASP B 1 117 ? -8.406 31.156 -1.418 1 94.94 117 ASP B N 1
ATOM 4440 C CA . ASP B 1 117 ? -9.375 32.219 -1.129 1 94.94 117 ASP B CA 1
ATOM 4441 C C . ASP B 1 117 ? -8.812 33.219 -0.115 1 94.94 117 ASP B C 1
ATOM 4443 O O . ASP B 1 117 ? -8.367 32.812 0.965 1 94.94 117 ASP B O 1
ATOM 4447 N N . ARG B 1 118 ? -8.867 34.469 -0.452 1 94.12 118 ARG B N 1
ATOM 4448 C CA . ARG B 1 118 ? -8.289 35.5 0.379 1 94.12 118 ARG B CA 1
ATOM 4449 C C . ARG B 1 118 ? -8.875 35.469 1.788 1 94.12 118 ARG B C 1
ATOM 4451 O O . ARG B 1 118 ? -8.133 35.531 2.773 1 94.12 118 ARG B O 1
ATOM 4458 N N . PRO B 1 119 ? -10.18 35.344 1.937 1 93.44 119 PRO B N 1
ATOM 4459 C CA . PRO B 1 119 ? -10.734 35.281 3.293 1 93.44 119 PRO B CA 1
ATOM 4460 C C . PRO B 1 119 ? -10.195 34.094 4.102 1 93.44 119 PRO B C 1
ATOM 4462 O O . PRO B 1 119 ? -9.969 34.219 5.309 1 93.44 119 PRO B O 1
ATOM 4465 N N . ILE B 1 120 ? -10.008 32.969 3.473 1 95.69 120 ILE B N 1
ATOM 4466 C CA . ILE B 1 120 ? -9.469 31.812 4.152 1 95.69 120 ILE B CA 1
ATOM 4467 C C . ILE B 1 120 ? -8.031 32.094 4.594 1 95.69 120 ILE B C 1
ATOM 4469 O O . ILE B 1 120 ? -7.652 31.75 5.723 1 95.69 120 ILE B O 1
ATOM 4473 N N . LEU B 1 121 ? -7.305 32.688 3.738 1 96.94 121 LEU B N 1
ATOM 4474 C CA . LEU B 1 121 ? -5.926 33.031 4.066 1 96.94 121 LEU B CA 1
ATOM 4475 C C . LEU B 1 121 ? -5.871 33.969 5.27 1 96.94 121 LEU B C 1
ATOM 4477 O O . LEU B 1 121 ? -5.168 33.688 6.246 1 96.94 121 LEU B O 1
ATOM 4481 N N . ILE B 1 122 ? -6.629 35.031 5.211 1 95.56 122 ILE B N 1
ATOM 4482 C CA . ILE B 1 122 ? -6.641 36.031 6.258 1 95.56 122 ILE B CA 1
ATOM 4483 C C . ILE B 1 122 ? -7.023 35.406 7.594 1 95.56 122 ILE B C 1
ATOM 4485 O O . ILE B 1 122 ? -6.426 35.688 8.625 1 95.56 122 ILE B O 1
ATOM 4489 N N . LYS B 1 123 ? -7.953 34.5 7.551 1 96.5 123 LYS B N 1
ATOM 4490 C CA . LYS B 1 123 ? -8.438 33.812 8.75 1 96.5 123 LYS B CA 1
ATOM 4491 C C . LYS B 1 123 ? -7.375 32.875 9.312 1 96.5 123 LYS B C 1
ATOM 4493 O O . LYS B 1 123 ? -7.324 32.656 10.516 1 96.5 123 LYS B O 1
ATOM 4498 N N . THR B 1 124 ? -6.52 32.375 8.461 1 97.75 124 THR B N 1
ATOM 4499 C CA . THR B 1 124 ? -5.559 31.344 8.852 1 97.75 124 THR B CA 1
ATOM 4500 C C . THR B 1 124 ? -4.254 31.969 9.328 1 97.75 124 THR B C 1
ATOM 4502 O O . THR B 1 124 ? -3.57 31.422 10.188 1 97.75 124 THR B O 1
ATOM 4505 N N . LEU B 1 125 ? -3.887 33.125 8.891 1 96.44 125 LEU B N 1
ATOM 4506 C CA . LEU B 1 125 ? -2.584 33.75 9.086 1 96.44 125 LEU B CA 1
ATOM 4507 C C . LEU B 1 125 ? -2.279 33.938 10.57 1 96.44 125 LEU B C 1
ATOM 4509 O O . LEU B 1 125 ? -1.155 33.688 11.008 1 96.44 125 LEU B O 1
ATOM 4513 N N . PRO B 1 126 ? -3.266 34.281 11.367 1 95.62 126 PRO B N 1
ATOM 4514 C CA . PRO B 1 126 ? -2.953 34.438 12.789 1 95.62 126 PRO B CA 1
ATOM 4515 C C . PRO B 1 126 ? -2.43 33.156 13.438 1 95.62 126 PRO B C 1
ATOM 4517 O O . PRO B 1 126 ? -1.785 33.219 14.492 1 95.62 126 PRO B O 1
ATOM 4520 N N . PHE B 1 127 ? -2.68 32.031 12.805 1 97.5 127 PHE B N 1
ATOM 4521 C CA . PHE B 1 127 ? -2.336 30.75 13.398 1 97.5 127 PHE B CA 1
ATOM 4522 C C . PHE B 1 127 ? -1.002 30.234 12.859 1 97.5 127 PHE B C 1
ATOM 4524 O O . PHE B 1 127 ? -0.565 29.141 13.195 1 97.5 127 PHE B O 1
ATOM 4531 N N . LEU B 1 128 ? -0.261 31.031 12.062 1 97.44 128 LEU B N 1
ATOM 4532 C CA . LEU B 1 128 ? 0.89 30.5 11.344 1 97.44 128 LEU B CA 1
ATOM 4533 C C . LEU B 1 128 ? 2.176 31.188 11.773 1 97.44 128 LEU B C 1
ATOM 4535 O O . LEU B 1 128 ? 2.174 32.406 12.039 1 97.44 128 LEU B O 1
ATOM 4539 N N . THR B 1 129 ? 3.209 30.391 11.844 1 96.94 129 THR B N 1
ATOM 4540 C CA . THR B 1 129 ? 4.574 30.891 11.914 1 96.94 129 THR B CA 1
ATOM 4541 C C . THR B 1 129 ? 5.141 31.125 10.516 1 96.94 129 THR B C 1
ATOM 4543 O O . THR B 1 129 ? 5.691 32.188 10.227 1 96.94 129 THR B O 1
ATOM 4546 N N . TYR B 1 130 ? 4.977 30.109 9.68 1 97.19 130 TYR B N 1
ATOM 4547 C CA . TYR B 1 130 ? 5.438 30.156 8.297 1 97.19 130 TYR B CA 1
ATOM 4548 C C . TYR B 1 130 ? 4.281 29.922 7.324 1 97.19 130 TYR B C 1
ATOM 4550 O O . TYR B 1 130 ? 3.41 29.078 7.582 1 97.19 130 TYR B O 1
ATOM 4558 N N . LEU B 1 131 ? 4.258 30.672 6.242 1 97.62 131 LEU B N 1
ATOM 4559 C CA . LEU B 1 131 ? 3.406 30.406 5.09 1 97.62 131 LEU B CA 1
ATOM 4560 C C . LEU B 1 131 ? 4.23 29.875 3.914 1 97.62 131 LEU B C 1
ATOM 4562 O O . LEU B 1 131 ? 5.016 30.625 3.324 1 97.62 131 LEU B O 1
ATOM 4566 N N . THR B 1 132 ? 4.07 28.672 3.588 1 96.81 132 THR B N 1
ATOM 4567 C CA . THR B 1 132 ? 4.84 28.062 2.502 1 96.81 132 THR B CA 1
ATOM 4568 C C . THR B 1 132 ? 4.023 28.047 1.214 1 96.81 132 THR B C 1
ATOM 4570 O O . THR B 1 132 ? 2.982 27.375 1.146 1 96.81 132 THR B O 1
ATOM 4573 N N . ILE B 1 133 ? 4.527 28.703 0.22 1 95.88 133 ILE B N 1
ATOM 4574 C CA . ILE B 1 133 ? 3.748 28.938 -0.992 1 95.88 133 ILE B CA 1
ATOM 4575 C C . ILE B 1 133 ? 4.246 28.016 -2.107 1 95.88 133 ILE B C 1
ATOM 4577 O O . ILE B 1 133 ? 5.422 28.062 -2.484 1 95.88 133 ILE B O 1
ATOM 4581 N N . PHE B 1 134 ? 3.289 27.234 -2.607 1 89.31 134 PHE B N 1
ATOM 4582 C CA . PHE B 1 134 ? 3.537 26.328 -3.721 1 89.31 134 PHE B CA 1
ATOM 4583 C C . PHE B 1 134 ? 3.377 27.047 -5.055 1 89.31 134 PHE B C 1
ATOM 4585 O O . PHE B 1 134 ? 2.529 27.938 -5.188 1 89.31 134 PHE B O 1
ATOM 4592 N N . ASN B 1 135 ? 4.156 26.797 -6.219 1 85.88 135 ASN B N 1
ATOM 4593 C CA . ASN B 1 135 ? 5.289 25.891 -6.391 1 85.88 135 ASN B CA 1
ATOM 4594 C C . ASN B 1 135 ? 6.391 26.516 -7.234 1 85.88 135 ASN B C 1
ATOM 4596 O O . ASN B 1 135 ? 6.105 27.219 -8.203 1 85.88 135 ASN B O 1
ATOM 4600 N N . TYR B 1 136 ? 7.5 26.391 -6.75 1 91.12 136 TYR B N 1
ATOM 4601 C CA . TYR B 1 136 ? 8.672 26.781 -7.527 1 91.12 136 TYR B CA 1
ATOM 4602 C C . TYR B 1 136 ? 9.445 25.547 -7.992 1 91.12 136 TYR B C 1
ATOM 4604 O O . TYR B 1 136 ? 10.164 24.922 -7.207 1 91.12 136 TYR B O 1
ATOM 4612 N N . ARG B 1 137 ? 9.398 25.25 -9.312 1 88.62 137 ARG B N 1
ATOM 4613 C CA . ARG B 1 137 ? 9.93 24.016 -9.867 1 88.62 137 ARG B CA 1
ATOM 4614 C C . ARG B 1 137 ? 11.367 24.203 -10.344 1 88.62 137 ARG B C 1
ATOM 4616 O O . ARG B 1 137 ? 11.664 25.125 -11.102 1 88.62 137 ARG B O 1
ATOM 4623 N N . VAL B 1 138 ? 12.156 23.312 -9.938 1 87 138 VAL B N 1
ATOM 4624 C CA . VAL B 1 138 ? 13.555 23.344 -10.352 1 87 138 VAL B CA 1
ATOM 4625 C C . VAL B 1 138 ? 13.75 22.469 -11.586 1 87 138 VAL B C 1
ATOM 4627 O O . VAL B 1 138 ? 13.234 21.344 -11.641 1 87 138 VAL B O 1
ATOM 4630 N N . THR B 1 139 ? 14.492 22.953 -12.539 1 84.19 139 THR B N 1
ATOM 4631 C CA . THR B 1 139 ? 14.781 22.219 -13.766 1 84.19 139 THR B CA 1
ATOM 4632 C C . THR B 1 139 ? 16.125 21.5 -13.664 1 84.19 139 THR B C 1
ATOM 4634 O O . THR B 1 139 ? 16.875 21.703 -12.703 1 84.19 139 THR B O 1
ATOM 4637 N N . ASN B 1 140 ? 16.422 20.797 -14.734 1 81.31 140 ASN B N 1
ATOM 4638 C CA . ASN B 1 140 ? 17.672 20.047 -14.805 1 81.31 140 ASN B CA 1
ATOM 4639 C C . ASN B 1 140 ? 18.875 20.984 -14.898 1 81.31 140 ASN B C 1
ATOM 4641 O O . ASN B 1 140 ? 20 20.594 -14.609 1 81.31 140 ASN B O 1
ATOM 4645 N N . GLU B 1 141 ? 18.672 22.156 -15.266 1 84.62 141 GLU B N 1
ATOM 4646 C CA . GLU B 1 141 ? 19.75 23.125 -15.445 1 84.62 141 GLU B CA 1
ATOM 4647 C C . GLU B 1 141 ? 19.891 24.031 -14.227 1 84.62 141 GLU B C 1
ATOM 4649 O O . GLU B 1 141 ? 20.734 24.938 -14.211 1 84.62 141 GLU B O 1
ATOM 4654 N N . GLY B 1 142 ? 19.047 23.797 -13.258 1 85.81 142 GLY B N 1
ATOM 4655 C CA . GLY B 1 142 ? 19.125 24.625 -12.062 1 85.81 142 GLY B CA 1
ATOM 4656 C C . GLY B 1 142 ? 18.281 25.875 -12.141 1 85.81 142 GLY B C 1
ATOM 4657 O O . GLY B 1 142 ? 18.406 26.766 -11.297 1 85.81 142 GLY B O 1
ATOM 4658 N N . GLU B 1 143 ? 17.5 25.875 -13.148 1 89.94 143 GLU B N 1
ATOM 4659 C CA . GLU B 1 143 ? 16.547 27 -13.258 1 89.94 143 GLU B CA 1
ATOM 4660 C C . GLU B 1 143 ? 15.32 26.75 -12.391 1 89.94 143 GLU B C 1
ATOM 4662 O O . GLU B 1 143 ? 15.023 25.625 -12.016 1 89.94 143 GLU B O 1
ATOM 4667 N N . ILE B 1 144 ? 14.703 27.906 -11.977 1 92.56 144 ILE B N 1
ATOM 4668 C CA . ILE B 1 144 ? 13.469 27.812 -11.211 1 92.56 144 ILE B CA 1
ATOM 4669 C C . ILE B 1 144 ? 12.312 28.391 -12.031 1 92.56 144 ILE B C 1
ATOM 4671 O O . ILE B 1 144 ? 12.359 29.547 -12.461 1 92.56 144 ILE B O 1
ATOM 4675 N N . ILE B 1 145 ? 11.344 27.547 -12.242 1 8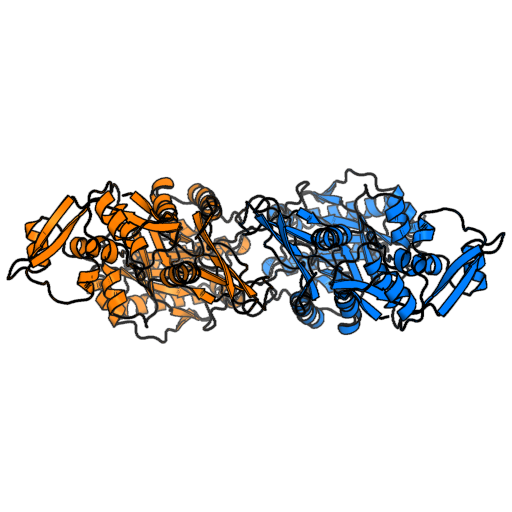9.69 145 ILE B N 1
ATOM 4676 C CA . ILE B 1 145 ? 10.18 27.953 -13.016 1 89.69 145 ILE B CA 1
ATOM 4677 C C . ILE B 1 145 ? 8.977 28.109 -12.086 1 89.69 145 ILE B C 1
ATOM 4679 O O . ILE B 1 145 ? 8.719 27.25 -11.242 1 89.69 145 ILE B O 1
ATOM 4683 N N . PHE B 1 146 ? 8.352 29.266 -12.125 1 88.31 146 PHE B N 1
ATOM 4684 C CA . PHE B 1 146 ? 7.121 29.516 -11.391 1 88.31 146 PHE B CA 1
ATOM 4685 C C . PHE B 1 146 ? 6.148 30.328 -12.234 1 88.31 146 PHE B C 1
ATOM 4687 O O . PHE B 1 146 ? 6.562 31.203 -13.008 1 88.31 146 PHE B O 1
ATOM 4694 N N . ILE B 1 147 ? 4.875 29.953 -12.242 1 81.81 147 ILE B N 1
ATOM 4695 C CA . ILE B 1 147 ? 3.912 30.547 -13.164 1 81.81 147 ILE B CA 1
ATOM 4696 C C . ILE B 1 147 ? 3 31.5 -12.406 1 81.81 147 ILE B C 1
ATOM 4698 O O . ILE B 1 147 ? 2.686 32.594 -12.898 1 81.81 147 ILE B O 1
ATOM 4702 N N . ALA B 1 148 ? 2.648 31.25 -11.188 1 84 148 ALA B N 1
ATOM 4703 C CA . ALA B 1 148 ? 1.612 31.984 -10.477 1 84 148 ALA B CA 1
ATOM 4704 C C . ALA B 1 148 ? 2.188 33.25 -9.82 1 84 148 ALA B C 1
ATOM 4706 O O . ALA B 1 148 ? 3.379 33.281 -9.5 1 84 148 ALA B O 1
ATOM 4707 N N . ASP B 1 149 ? 1.38 34.312 -9.742 1 89.69 149 ASP B N 1
ATOM 4708 C CA . ASP B 1 149 ? 1.723 35.5 -8.984 1 89.69 149 ASP B CA 1
ATOM 4709 C C . ASP B 1 149 ? 1.329 35.375 -7.52 1 89.69 149 ASP B C 1
ATOM 4711 O O . ASP B 1 149 ? 0.142 35.312 -7.191 1 89.69 149 ASP B O 1
ATOM 4715 N N . ASP B 1 150 ? 2.359 35.344 -6.68 1 94.38 150 ASP B N 1
ATOM 4716 C CA . ASP B 1 150 ? 2.105 35.125 -5.254 1 94.38 150 ASP B CA 1
ATOM 4717 C C . ASP B 1 150 ? 2.498 36.375 -4.449 1 94.38 150 ASP B C 1
ATOM 4719 O O . ASP B 1 150 ? 2.703 36.281 -3.234 1 94.38 150 ASP B O 1
ATOM 4723 N N . THR B 1 151 ? 2.578 37.5 -5.082 1 93.31 151 THR B N 1
ATOM 4724 C CA . THR B 1 151 ? 3.027 38.75 -4.438 1 93.31 151 THR B CA 1
ATOM 4725 C C . THR B 1 151 ? 2.066 39.156 -3.326 1 93.31 151 THR B C 1
ATOM 4727 O O . THR B 1 151 ? 2.498 39.531 -2.232 1 93.31 151 THR B O 1
ATOM 4730 N N . GLU B 1 152 ? 0.897 39.094 -3.617 1 93.5 152 GLU B N 1
ATOM 4731 C CA . GLU B 1 152 ? -0.103 39.469 -2.629 1 93.5 152 GLU B CA 1
ATOM 4732 C C . GLU B 1 152 ? -0.06 38.562 -1.405 1 93.5 152 GLU B C 1
ATOM 4734 O O . GLU B 1 152 ? -0.23 39.031 -0.275 1 93.5 152 GLU B O 1
ATOM 4739 N N . LEU B 1 153 ? 0.077 37.312 -1.601 1 96.62 153 LEU B N 1
ATOM 4740 C CA . LEU B 1 153 ? 0.156 36.375 -0.499 1 96.62 153 LEU B CA 1
ATOM 4741 C C . LEU B 1 153 ? 1.348 36.688 0.401 1 96.62 153 LEU B C 1
ATOM 4743 O O . LEU B 1 153 ? 1.23 36.656 1.628 1 96.62 153 LEU B O 1
ATOM 4747 N N . ILE B 1 154 ? 2.451 36.969 -0.211 1 95.56 154 ILE B N 1
ATOM 4748 C CA . ILE B 1 154 ? 3.686 37.281 0.507 1 95.56 154 ILE B CA 1
ATOM 4749 C C . ILE B 1 154 ? 3.502 38.531 1.361 1 95.56 154 ILE B C 1
ATOM 4751 O O . ILE B 1 154 ? 3.814 38.5 2.555 1 95.56 154 ILE B O 1
ATOM 4755 N N . ASP B 1 155 ? 2.951 39.5 0.789 1 93.38 155 ASP B N 1
ATOM 4756 C CA . ASP B 1 155 ? 2.752 40.75 1.488 1 93.38 155 ASP B CA 1
ATOM 4757 C C . ASP B 1 155 ? 1.775 40.594 2.65 1 93.38 155 ASP B C 1
ATOM 4759 O O . ASP B 1 155 ? 2.01 41.125 3.742 1 93.38 155 ASP B O 1
ATOM 4763 N N . LEU B 1 156 ? 0.747 39.938 2.357 1 93.12 156 LEU B N 1
ATOM 4764 C CA . LEU B 1 156 ? -0.254 39.688 3.395 1 93.12 156 LEU B CA 1
ATOM 4765 C C . LEU B 1 156 ? 0.345 38.906 4.562 1 93.12 156 LEU B C 1
ATOM 4767 O O . LEU B 1 156 ? 0.067 39.219 5.723 1 93.12 156 LEU B O 1
ATOM 4771 N N . ALA B 1 157 ? 1.076 37.906 4.301 1 95.38 157 ALA B N 1
ATOM 4772 C CA . ALA B 1 157 ? 1.731 37.125 5.348 1 95.38 157 ALA B CA 1
ATOM 4773 C C . ALA B 1 157 ? 2.592 38 6.238 1 95.38 157 ALA B C 1
ATOM 4775 O O . ALA B 1 157 ? 2.49 37.969 7.465 1 95.38 157 ALA B O 1
ATOM 4776 N N . LYS B 1 158 ? 3.314 38.844 5.648 1 93 158 LYS B N 1
ATOM 4777 C CA . LYS B 1 158 ? 4.207 39.719 6.383 1 93 158 LYS B CA 1
ATOM 4778 C C . LYS B 1 158 ? 3.42 40.688 7.27 1 93 158 LYS B C 1
ATOM 4780 O O . LYS B 1 158 ? 3.82 40.969 8.398 1 93 158 LYS B O 1
ATOM 4785 N N . THR B 1 159 ? 2.377 41.156 6.723 1 89 159 THR B N 1
ATOM 4786 C CA . THR B 1 159 ? 1.538 42.062 7.473 1 89 159 THR B CA 1
ATOM 4787 C C . THR B 1 159 ? 1.022 41.438 8.758 1 89 159 THR B C 1
ATOM 4789 O O . THR B 1 159 ? 0.837 42.094 9.766 1 89 159 THR B O 1
ATOM 4792 N N . TYR B 1 160 ? 0.839 40.156 8.758 1 91.5 160 TYR B N 1
ATOM 4793 C CA . TYR B 1 160 ? 0.309 39.438 9.914 1 91.5 160 TYR B CA 1
ATOM 4794 C C . TYR B 1 160 ? 1.437 38.844 10.758 1 91.5 160 TYR B C 1
ATOM 4796 O O . TYR B 1 160 ? 1.188 38.125 11.711 1 91.5 160 TYR B O 1
ATOM 4804 N N . GLY B 1 161 ? 2.684 39.125 10.359 1 90.56 161 GLY B N 1
ATOM 4805 C CA . GLY B 1 161 ? 3.822 38.625 11.109 1 90.56 161 GLY B CA 1
ATOM 4806 C C . GLY B 1 161 ? 4.125 37.156 10.828 1 90.56 161 GLY B C 1
ATOM 4807 O O . GLY B 1 161 ? 4.668 36.438 11.68 1 90.56 161 GLY B O 1
ATOM 4808 N N . VAL B 1 162 ? 3.717 36.656 9.688 1 95.31 162 VAL B N 1
ATOM 4809 C CA . VAL B 1 162 ? 3.965 35.312 9.234 1 95.31 162 VAL B CA 1
ATOM 4810 C C . VAL B 1 162 ? 5.07 35.281 8.18 1 95.31 162 VAL B C 1
ATOM 4812 O O . VAL B 1 162 ? 5.07 36.125 7.27 1 95.31 162 VAL B O 1
ATOM 4815 N N . ALA B 1 163 ? 6.031 34.469 8.312 1 96.19 163 ALA B N 1
ATOM 4816 C CA . ALA B 1 163 ? 7.156 34.438 7.379 1 96.19 163 ALA B CA 1
ATOM 4817 C C . ALA B 1 163 ? 6.805 33.625 6.129 1 96.19 163 ALA B C 1
ATOM 4819 O O . ALA B 1 163 ? 6.555 32.438 6.203 1 96.19 163 ALA B O 1
ATOM 4820 N N . PRO B 1 164 ? 6.785 34.25 4.973 1 96.69 164 PRO B N 1
ATOM 4821 C CA . PRO B 1 164 ? 6.555 33.5 3.74 1 96.69 164 PRO B CA 1
ATOM 4822 C C . PRO B 1 164 ? 7.766 32.656 3.316 1 96.69 164 PRO B C 1
ATOM 4824 O O . PRO B 1 164 ? 8.898 33.156 3.385 1 96.69 164 PRO B O 1
ATOM 4827 N N . MET B 1 165 ? 7.57 31.469 2.951 1 97.25 165 MET B N 1
ATOM 4828 C CA . MET B 1 165 ? 8.609 30.547 2.504 1 97.25 165 MET B CA 1
ATOM 4829 C C . MET B 1 165 ? 8.367 30.109 1.061 1 97.25 165 MET B C 1
ATOM 4831 O O . MET B 1 165 ? 7.223 29.875 0.662 1 97.25 165 MET B O 1
ATOM 4835 N N . MET B 1 166 ? 9.453 30.062 0.32 1 96.69 166 MET B N 1
ATOM 4836 C CA . MET B 1 166 ? 9.406 29.562 -1.056 1 96.69 166 MET B CA 1
ATOM 4837 C C . MET B 1 166 ? 9.531 28.047 -1.1 1 96.69 166 MET B C 1
ATOM 4839 O O . MET B 1 166 ? 10.531 27.484 -0.661 1 96.69 166 MET B O 1
ATOM 4843 N N . PHE B 1 167 ? 8.516 27.391 -1.585 1 95 167 PHE B N 1
ATOM 4844 C CA . PHE B 1 167 ? 8.562 25.938 -1.698 1 95 167 PHE B CA 1
ATOM 4845 C C . PHE B 1 167 ? 9.188 25.531 -3.025 1 95 167 PHE B C 1
ATOM 4847 O O . PHE B 1 167 ? 8.68 25.875 -4.094 1 95 167 PHE B O 1
ATOM 4854 N N . VAL B 1 168 ? 10.258 24.781 -2.934 1 92.88 168 VAL B N 1
ATOM 4855 C CA . VAL B 1 168 ? 10.984 24.375 -4.133 1 92.88 168 VAL B CA 1
ATOM 4856 C C . VAL B 1 168 ? 10.945 22.844 -4.262 1 92.88 168 VAL B C 1
ATOM 4858 O O . VAL B 1 168 ? 11.18 22.125 -3.289 1 92.88 168 VAL B O 1
ATOM 4861 N N . SER B 1 169 ? 10.586 22.344 -5.426 1 87 169 SER B N 1
ATOM 4862 C CA . SER B 1 169 ? 10.578 20.922 -5.695 1 87 169 SER B CA 1
ATOM 4863 C C . SER B 1 169 ? 10.93 20.625 -7.148 1 87 169 SER B C 1
ATOM 4865 O O . SER B 1 169 ? 11.023 21.531 -7.969 1 87 169 SER B O 1
ATOM 4867 N N . THR B 1 170 ? 11.25 19.328 -7.391 1 78.31 170 THR B N 1
ATOM 4868 C CA . THR B 1 170 ? 11.492 18.891 -8.766 1 78.31 170 THR B CA 1
ATOM 4869 C C . THR B 1 170 ? 10.219 18.328 -9.383 1 78.31 170 THR B C 1
ATOM 4871 O O . THR B 1 170 ? 10.258 17.703 -10.453 1 78.31 170 THR B O 1
ATOM 4874 N N . LEU B 1 171 ? 9.156 18.469 -8.727 1 71.75 171 LEU B N 1
ATOM 4875 C CA . LEU B 1 171 ? 7.887 17.906 -9.188 1 71.75 171 LEU B CA 1
ATOM 4876 C C . LEU B 1 171 ? 7.461 18.547 -10.508 1 71.75 171 LEU B C 1
ATOM 4878 O O . LEU B 1 171 ? 7.594 19.766 -10.688 1 71.75 171 LEU B O 1
ATOM 4882 N N . SER B 1 172 ? 7.145 17.562 -11.445 1 64.69 172 SER B N 1
ATOM 4883 C CA . SER B 1 172 ? 6.582 18.094 -12.68 1 64.69 172 SER B CA 1
ATOM 4884 C C . SER B 1 172 ? 5.188 18.672 -12.453 1 64.69 172 SER B C 1
ATOM 4886 O O . SER B 1 172 ? 4.66 18.609 -11.344 1 64.69 172 SER B O 1
ATOM 4888 N N . ASP B 1 173 ? 4.742 19.297 -13.5 1 57.59 173 ASP B N 1
ATOM 4889 C CA . ASP B 1 173 ? 3.412 19.891 -13.43 1 57.59 173 ASP B CA 1
ATOM 4890 C C . ASP B 1 173 ? 2.365 18.859 -13.039 1 57.59 173 ASP B C 1
ATOM 4892 O O . ASP B 1 173 ? 1.397 19.172 -12.344 1 57.59 173 ASP B O 1
ATOM 4896 N N . GLY B 1 174 ? 2.717 17.641 -13.422 1 56.28 174 GLY B N 1
ATOM 4897 C CA . GLY B 1 174 ? 1.763 16.594 -13.094 1 56.28 174 GLY B CA 1
ATOM 4898 C C . GLY B 1 174 ? 2.035 15.938 -11.75 1 56.28 174 GLY B C 1
ATOM 4899 O O . GLY B 1 174 ? 1.378 14.961 -11.383 1 56.28 174 GLY B O 1
ATOM 4900 N N . GLY B 1 175 ? 2.889 16.625 -10.992 1 60.25 175 GLY B N 1
ATOM 4901 C CA . GLY B 1 175 ? 3.188 16.094 -9.672 1 60.25 175 GLY B CA 1
ATOM 4902 C C . GLY B 1 175 ? 4.027 14.828 -9.703 1 60.25 175 GLY B C 1
ATOM 4903 O O . GLY B 1 175 ? 4.02 14.047 -8.758 1 60.25 175 GLY B O 1
ATOM 4904 N N . ILE B 1 176 ? 4.609 14.578 -10.836 1 60.94 176 ILE B N 1
ATOM 4905 C CA . ILE B 1 176 ? 5.367 13.344 -10.984 1 60.94 176 ILE B CA 1
ATOM 4906 C C . ILE B 1 176 ? 6.852 13.617 -10.75 1 60.94 176 ILE B C 1
ATOM 4908 O O . ILE B 1 176 ? 7.391 14.617 -11.227 1 60.94 176 ILE B O 1
ATOM 4912 N N . VAL B 1 177 ? 7.359 12.719 -9.836 1 62.62 177 VAL B N 1
ATOM 4913 C CA . VAL B 1 177 ? 8.789 12.805 -9.547 1 62.62 177 VAL B CA 1
ATOM 4914 C C . VAL B 1 177 ? 9.586 12.195 -10.695 1 62.62 177 VAL B C 1
ATOM 4916 O O . VAL B 1 177 ? 9.227 11.133 -11.219 1 62.62 177 VAL B O 1
ATOM 4919 N N . ASN B 1 178 ? 10.5 12.914 -11.227 1 65.25 178 ASN B N 1
ATOM 4920 C CA . ASN B 1 178 ? 11.438 12.391 -12.219 1 65.25 178 ASN B CA 1
ATOM 4921 C C . ASN B 1 178 ? 12.781 12.031 -11.586 1 65.25 178 ASN B C 1
ATOM 4923 O O . ASN B 1 178 ? 13.594 12.906 -11.297 1 65.25 178 ASN B O 1
ATOM 4927 N N . PRO B 1 179 ? 13 10.812 -11.336 1 66.81 179 PRO B N 1
ATOM 4928 C CA . PRO B 1 179 ? 14.219 10.406 -10.641 1 66.81 179 PRO B CA 1
ATOM 4929 C C . PRO B 1 179 ? 15.492 10.812 -11.383 1 66.81 179 PRO B C 1
ATOM 4931 O O . PRO B 1 179 ? 16.531 11.031 -10.758 1 66.81 179 PRO B O 1
ATOM 4934 N N . GLU B 1 180 ? 15.398 10.969 -12.641 1 66.44 180 GLU B N 1
ATOM 4935 C CA . GLU B 1 180 ? 16.562 11.359 -13.43 1 66.44 180 GLU B CA 1
ATOM 4936 C C . GLU B 1 180 ? 16.984 12.797 -13.125 1 66.44 180 GLU B C 1
ATOM 4938 O O . GLU B 1 180 ? 18.172 13.102 -13.047 1 66.44 180 GLU B O 1
ATOM 4943 N N . VAL B 1 181 ? 16.031 13.609 -12.961 1 70.81 181 VAL B N 1
ATOM 4944 C CA . VAL B 1 181 ? 16.297 15.008 -12.664 1 70.81 181 VAL B CA 1
ATOM 4945 C C . VAL B 1 181 ? 16.984 15.133 -11.305 1 70.81 181 VAL B C 1
ATOM 4947 O O . VAL B 1 181 ? 17.984 15.844 -11.164 1 70.81 181 VAL B O 1
ATOM 4950 N N . THR B 1 182 ? 16.469 14.352 -10.391 1 75.31 182 THR B N 1
ATOM 4951 C CA . THR B 1 182 ? 17.031 14.391 -9.047 1 75.31 182 THR B CA 1
ATOM 4952 C C . THR B 1 182 ? 18.484 13.898 -9.055 1 75.31 182 THR B C 1
ATOM 4954 O O . THR B 1 182 ? 19.344 14.5 -8.414 1 75.31 182 THR B O 1
ATOM 4957 N N . ASN B 1 183 ? 18.656 12.875 -9.773 1 72.94 183 ASN B N 1
ATOM 4958 C CA . ASN B 1 183 ? 20 12.312 -9.859 1 72.94 183 ASN B CA 1
ATOM 4959 C C . ASN B 1 183 ? 20.969 13.289 -10.523 1 72.94 183 ASN B C 1
ATOM 4961 O O . ASN B 1 183 ? 22.109 13.453 -10.055 1 72.94 183 ASN B O 1
ATOM 4965 N N . THR B 1 184 ? 20.578 13.922 -11.57 1 76 184 THR B N 1
ATOM 4966 C CA . THR B 1 184 ? 21.422 14.883 -12.273 1 76 184 THR B CA 1
ATOM 4967 C C . THR B 1 184 ? 21.734 16.094 -11.383 1 76 184 THR B C 1
ATOM 4969 O O . THR B 1 184 ? 22.875 16.547 -11.32 1 76 184 THR B O 1
ATOM 4972 N N . PHE B 1 185 ? 20.797 16.547 -10.781 1 80.94 185 PHE B N 1
ATOM 4973 C CA . PHE B 1 185 ? 20.938 17.688 -9.883 1 80.94 185 PHE B CA 1
ATOM 4974 C C . PHE B 1 185 ? 21.922 17.375 -8.758 1 80.94 185 PHE B C 1
ATOM 4976 O O . PHE B 1 185 ? 22.812 18.188 -8.461 1 80.94 185 PHE B O 1
ATOM 4983 N N . LEU B 1 186 ? 21.828 16.188 -8.203 1 80.75 186 LEU B N 1
ATOM 4984 C CA . LEU B 1 186 ? 22.594 15.828 -7.02 1 80.75 186 LEU B CA 1
ATOM 4985 C C . LEU B 1 186 ? 24.062 15.609 -7.371 1 80.75 186 LEU B C 1
ATOM 4987 O O . LEU B 1 186 ? 24.938 15.766 -6.52 1 80.75 186 LEU B O 1
ATOM 4991 N N . ASN B 1 187 ? 24.281 15.344 -8.602 1 79.06 187 ASN B N 1
ATOM 4992 C CA . ASN B 1 187 ? 25.656 15.008 -8.977 1 79.06 187 ASN B CA 1
ATOM 4993 C C . ASN B 1 187 ? 26.297 16.109 -9.797 1 79.06 187 ASN B C 1
ATOM 4995 O O . ASN B 1 187 ? 27.359 15.914 -10.406 1 79.06 187 ASN B O 1
ATOM 4999 N N . ASN B 1 188 ? 25.75 17.25 -9.805 1 88.31 188 ASN B N 1
ATOM 5000 C CA . ASN B 1 188 ? 26.297 18.375 -10.57 1 88.31 188 ASN B CA 1
ATOM 5001 C C . ASN B 1 188 ? 26.406 19.625 -9.711 1 88.31 188 ASN B C 1
ATOM 5003 O O . ASN B 1 188 ? 25.469 20.438 -9.672 1 88.31 188 ASN B O 1
ATOM 5007 N N . PRO B 1 189 ? 27.578 19.906 -9.219 1 89.75 189 PRO B N 1
ATOM 5008 C CA . PRO B 1 189 ? 27.75 21.062 -8.336 1 89.75 189 PRO B CA 1
ATOM 5009 C C . PRO B 1 189 ? 27.453 22.375 -9.031 1 89.75 189 PRO B C 1
ATOM 5011 O O . PRO B 1 189 ? 26.969 23.312 -8.398 1 89.75 189 PRO B O 1
ATOM 5014 N N . SER B 1 190 ? 27.766 22.422 -10.297 1 91.56 190 SER B N 1
ATOM 5015 C CA . SER B 1 190 ? 27.516 23.656 -11.023 1 91.56 190 SER B CA 1
ATOM 5016 C C . SER B 1 190 ? 26.016 23.953 -11.109 1 91.56 190 SER B C 1
ATOM 5018 O O . SER B 1 190 ? 25.594 25.109 -10.992 1 91.56 190 SER B O 1
ATOM 5020 N N . VAL B 1 191 ? 25.266 22.984 -11.359 1 90.94 191 VAL B N 1
ATOM 5021 C CA . VAL B 1 191 ? 23.812 23.109 -11.406 1 90.94 191 VAL B CA 1
ATOM 5022 C C . VAL B 1 191 ? 23.281 23.5 -10.031 1 90.94 191 VAL B C 1
ATOM 5024 O O . VAL B 1 191 ? 22.375 24.328 -9.922 1 90.94 191 VAL B O 1
ATOM 5027 N N . GLN B 1 192 ? 23.875 23.016 -9.023 1 92.56 192 GLN B N 1
ATOM 5028 C CA . GLN B 1 192 ? 23.5 23.344 -7.648 1 92.56 192 GLN B CA 1
ATOM 5029 C C . GLN B 1 192 ? 23.766 24.812 -7.332 1 92.56 192 GLN B C 1
ATOM 5031 O O . GLN B 1 192 ? 22.922 25.484 -6.746 1 92.56 192 GLN B O 1
ATOM 5036 N N . ASP B 1 193 ? 24.906 25.203 -7.742 1 93.56 193 ASP B N 1
ATOM 5037 C CA . ASP B 1 193 ? 25.266 26.609 -7.52 1 93.56 193 ASP B CA 1
ATOM 5038 C C . ASP B 1 193 ? 24.312 27.547 -8.25 1 93.56 193 ASP B C 1
ATOM 5040 O O . ASP B 1 193 ? 23.891 28.562 -7.711 1 93.56 193 ASP B O 1
ATOM 5044 N N . HIS B 1 194 ? 24.047 27.125 -9.422 1 94.06 194 HIS B N 1
ATOM 5045 C CA . HIS B 1 194 ? 23.125 27.922 -10.211 1 94.06 194 HIS B CA 1
ATOM 5046 C C . HIS B 1 194 ? 21.75 27.984 -9.555 1 94.06 194 HIS B C 1
ATOM 5048 O O . HIS B 1 194 ? 21.125 29.031 -9.5 1 94.06 194 HIS B O 1
ATOM 5054 N N . PHE B 1 195 ? 21.281 26.969 -9.086 1 94.19 195 PHE B N 1
ATOM 5055 C CA . PHE B 1 195 ? 20.016 26.906 -8.359 1 94.19 195 PHE B CA 1
ATOM 5056 C C . PHE B 1 195 ? 20.047 27.812 -7.145 1 94.19 195 PHE B C 1
ATOM 5058 O O . PHE B 1 195 ? 19.109 28.594 -6.922 1 94.19 195 PHE B O 1
ATOM 5065 N N . ILE B 1 196 ? 21.078 27.719 -6.363 1 96.25 196 ILE B N 1
ATOM 5066 C CA . ILE B 1 196 ? 21.188 28.484 -5.125 1 96.25 196 ILE B CA 1
ATOM 5067 C C . ILE B 1 196 ? 21.156 29.984 -5.434 1 96.25 196 ILE B C 1
ATOM 5069 O O . ILE B 1 196 ? 20.438 30.75 -4.766 1 96.25 196 ILE B O 1
ATOM 5073 N N . GLU B 1 197 ? 21.812 30.312 -6.473 1 96.19 197 GLU B N 1
ATOM 5074 C CA . GLU B 1 197 ? 21.859 31.734 -6.855 1 96.19 197 GLU B CA 1
ATOM 5075 C C . GLU B 1 197 ? 20.484 32.188 -7.348 1 96.19 197 GLU B C 1
ATOM 5077 O O . GLU B 1 197 ? 20.047 33.281 -7.012 1 96.19 197 GLU B O 1
ATOM 5082 N N . ASN B 1 198 ? 19.875 31.406 -8.117 1 96.31 198 ASN B N 1
ATOM 5083 C CA . ASN B 1 198 ? 18.547 31.75 -8.617 1 96.31 198 ASN B CA 1
ATOM 5084 C C . ASN B 1 198 ? 17.531 31.859 -7.48 1 96.31 198 ASN B C 1
ATOM 5086 O O . ASN B 1 198 ? 16.703 32.781 -7.465 1 96.31 198 ASN B O 1
ATOM 5090 N N . ALA B 1 199 ? 17.625 30.953 -6.578 1 96.81 199 ALA B N 1
ATOM 5091 C CA . ALA B 1 199 ? 16.734 30.953 -5.426 1 96.81 199 ALA B CA 1
ATOM 5092 C C . ALA B 1 199 ? 16.922 32.219 -4.59 1 96.81 199 ALA B C 1
ATOM 5094 O O . ALA B 1 199 ? 15.938 32.844 -4.184 1 96.81 199 ALA B O 1
ATOM 5095 N N . LEU B 1 200 ? 18.156 32.562 -4.387 1 96.12 200 LEU B N 1
ATOM 5096 C CA . LEU B 1 200 ? 18.469 33.781 -3.613 1 96.12 200 LEU B CA 1
ATOM 5097 C C . LEU B 1 200 ? 17.875 35 -4.285 1 96.12 200 LEU B C 1
ATOM 5099 O O . LEU B 1 200 ? 17.297 35.875 -3.617 1 96.12 200 LEU B O 1
ATOM 5103 N N . GLN B 1 201 ? 18.047 35.031 -5.57 1 95.75 201 GLN B N 1
ATOM 5104 C CA . GLN B 1 201 ? 17.547 36.188 -6.312 1 95.75 201 GLN B CA 1
ATOM 5105 C C . GLN B 1 201 ? 16.031 36.281 -6.207 1 95.75 201 GLN B C 1
ATOM 5107 O O . GLN B 1 201 ? 15.492 37.375 -6 1 95.75 201 GLN B O 1
ATOM 5112 N N . ILE B 1 202 ? 15.375 35.25 -6.34 1 96.06 202 ILE B N 1
ATOM 5113 C CA . ILE B 1 202 ? 13.914 35.219 -6.273 1 96.06 202 ILE B CA 1
ATOM 5114 C C . ILE B 1 202 ? 13.461 35.594 -4.867 1 96.06 202 ILE B C 1
ATOM 5116 O O . ILE B 1 202 ? 12.547 36.406 -4.707 1 96.06 202 ILE B O 1
ATOM 5120 N N . MET B 1 203 ? 14.078 35.031 -3.871 1 95.81 203 MET B N 1
ATOM 5121 C CA . MET B 1 203 ? 13.703 35.312 -2.49 1 95.81 203 MET B CA 1
ATOM 5122 C C . MET B 1 203 ? 13.891 36.781 -2.166 1 95.81 203 MET B C 1
ATOM 5124 O O . MET B 1 203 ? 13.047 37.406 -1.503 1 95.81 203 MET B O 1
ATOM 5128 N N . LYS B 1 204 ? 14.938 37.344 -2.689 1 94.31 204 LYS B N 1
ATOM 5129 C CA . LYS B 1 204 ? 15.195 38.75 -2.482 1 94.31 204 LYS B CA 1
ATOM 5130 C C . LYS B 1 204 ? 14.164 39.625 -3.199 1 94.31 204 LYS B C 1
ATOM 5132 O O . LYS B 1 204 ? 13.609 40.562 -2.613 1 94.31 204 LYS B O 1
ATOM 5137 N N . THR B 1 205 ? 13.875 39.281 -4.375 1 94 205 THR B N 1
ATOM 5138 C CA . THR B 1 205 ? 12.984 40.062 -5.215 1 94 205 THR B CA 1
ATOM 5139 C C . THR B 1 205 ? 11.555 40 -4.695 1 94 205 THR B C 1
ATOM 5141 O O . THR B 1 205 ? 10.852 41.031 -4.656 1 94 205 THR B O 1
ATOM 5144 N N . LYS B 1 206 ? 11.109 38.875 -4.23 1 93.94 206 LYS B N 1
ATOM 5145 C CA . LYS B 1 206 ? 9.711 38.688 -3.877 1 93.94 206 LYS B CA 1
ATOM 5146 C C . LYS B 1 206 ? 9.484 38.906 -2.387 1 93.94 206 LYS B C 1
ATOM 5148 O O . LYS B 1 206 ? 8.344 39.094 -1.949 1 93.94 206 LYS B O 1
ATOM 5153 N N . GLY B 1 207 ? 10.562 38.812 -1.665 1 93.5 207 GLY B N 1
ATOM 5154 C CA . GLY B 1 207 ? 10.469 39.125 -0.244 1 93.5 207 GLY B CA 1
ATOM 5155 C C . GLY B 1 207 ? 10.18 37.875 0.598 1 93.5 207 GLY B C 1
ATOM 5156 O O . GLY B 1 207 ? 9.484 37.969 1.617 1 93.5 207 GLY B O 1
ATOM 5157 N N . PHE B 1 208 ? 10.594 36.75 0.194 1 95.56 208 PHE B N 1
ATOM 5158 C CA . PHE B 1 208 ? 10.492 35.562 1.015 1 95.56 208 PHE B CA 1
ATOM 5159 C C . PHE B 1 208 ? 11.445 35.625 2.201 1 95.56 208 PHE B C 1
ATOM 5161 O O . PHE B 1 208 ? 12.453 36.344 2.152 1 95.56 208 PHE B O 1
ATOM 5168 N N . CYS B 1 209 ? 11.117 34.906 3.27 1 94.81 209 CYS B N 1
ATOM 5169 C CA . CYS B 1 209 ? 11.969 34.844 4.457 1 94.81 209 CYS B CA 1
ATOM 5170 C C . CYS B 1 209 ? 12.828 33.594 4.461 1 94.81 209 CYS B C 1
ATOM 5172 O O . CYS B 1 209 ? 13.75 33.469 5.266 1 94.81 209 CYS B O 1
ATOM 5174 N N . GLY B 1 210 ? 12.539 32.719 3.588 1 96.19 210 GLY B N 1
ATOM 5175 C CA . GLY B 1 210 ? 13.297 31.469 3.51 1 96.19 210 GLY B CA 1
ATOM 5176 C C . GLY B 1 210 ? 12.797 30.531 2.428 1 96.19 210 GLY B C 1
ATOM 5177 O O . GLY B 1 210 ? 12.016 30.938 1.565 1 96.19 210 GLY B O 1
ATOM 5178 N N . ILE B 1 211 ? 13.375 29.359 2.48 1 97.25 211 ILE B N 1
ATOM 5179 C CA . ILE B 1 211 ? 13.102 28.359 1.443 1 97.25 211 ILE B CA 1
ATOM 5180 C C . ILE B 1 211 ? 12.773 27.016 2.086 1 97.25 211 ILE B C 1
ATOM 5182 O O . ILE B 1 211 ? 13.32 26.672 3.139 1 97.25 211 ILE B O 1
ATOM 5186 N N . ASN B 1 212 ? 11.781 26.359 1.566 1 96.94 212 ASN B N 1
ATOM 5187 C CA . ASN B 1 212 ? 11.461 24.984 1.888 1 96.94 212 ASN B CA 1
ATOM 5188 C C . ASN B 1 212 ? 11.75 24.047 0.712 1 96.94 212 ASN B C 1
ATOM 5190 O O . ASN B 1 212 ? 11.062 24.109 -0.31 1 96.94 212 ASN B O 1
ATOM 5194 N N . ILE B 1 213 ? 12.727 23.188 0.867 1 94.44 213 ILE B N 1
ATOM 5195 C CA . ILE B 1 213 ? 13.148 22.312 -0.221 1 94.44 213 ILE B CA 1
ATOM 5196 C C . ILE B 1 213 ? 12.555 20.922 -0.028 1 94.44 213 ILE B C 1
ATOM 5198 O O . ILE B 1 213 ? 12.711 20.312 1.031 1 94.44 213 ILE B O 1
ATOM 5202 N N . TYR B 1 214 ? 11.891 20.469 -1.048 1 90.44 214 TYR B N 1
ATOM 5203 C CA . TYR B 1 214 ? 11.32 19.125 -1.024 1 90.44 214 TYR B CA 1
ATOM 5204 C C . TYR B 1 214 ? 12.312 18.094 -1.562 1 90.44 214 TYR B C 1
ATOM 5206 O O . TYR B 1 214 ? 12.758 18.203 -2.707 1 90.44 214 TYR B O 1
ATOM 5214 N N . LEU B 1 215 ? 12.641 17.156 -0.685 1 85 215 LEU B N 1
ATOM 5215 C CA . LEU B 1 215 ? 13.539 16.062 -1.059 1 85 215 LEU B CA 1
ATOM 5216 C C . LEU B 1 215 ? 12.773 14.766 -1.285 1 85 215 LEU B C 1
ATOM 5218 O O . LEU B 1 215 ? 12.047 14.305 -0.397 1 85 215 LEU B O 1
ATOM 5222 N N . GLU B 1 216 ? 13 14.219 -2.486 1 76.25 216 GLU B N 1
ATOM 5223 C CA . GLU B 1 216 ? 12.289 12.984 -2.814 1 76.25 216 GLU B CA 1
ATOM 5224 C C . GLU B 1 216 ? 13.266 11.852 -3.092 1 76.25 216 GLU B C 1
ATOM 5226 O O . GLU B 1 216 ? 14.383 12.078 -3.572 1 76.25 216 GLU B O 1
ATOM 5231 N N . ARG B 1 217 ? 12.812 10.641 -2.777 1 73.81 217 ARG B N 1
ATOM 5232 C CA . ARG B 1 217 ? 13.5 9.398 -3.109 1 73.81 217 ARG B CA 1
ATOM 5233 C C . ARG B 1 217 ? 14.883 9.352 -2.473 1 73.81 217 ARG B C 1
ATOM 5235 O O . ARG B 1 217 ? 15.883 9.102 -3.156 1 73.81 217 ARG B O 1
ATOM 5242 N N . ILE B 1 218 ? 14.898 9.773 -1.257 1 77.94 218 ILE B N 1
ATOM 5243 C CA . ILE B 1 218 ? 16.125 9.656 -0.485 1 77.94 218 ILE B CA 1
ATOM 5244 C C . ILE B 1 218 ? 16.406 8.188 -0.174 1 77.94 218 ILE B C 1
ATOM 5246 O O . ILE B 1 218 ? 15.5 7.449 0.22 1 77.94 218 ILE B O 1
ATOM 5250 N N . ASN B 1 219 ? 17.516 7.777 -0.455 1 74.06 219 ASN B N 1
ATOM 5251 C CA . ASN B 1 219 ? 17.953 6.418 -0.139 1 74.06 219 ASN B CA 1
ATOM 5252 C C . ASN B 1 219 ? 19.375 6.391 0.386 1 74.06 219 ASN B C 1
ATOM 5254 O O . ASN B 1 219 ? 20 7.438 0.566 1 74.06 219 ASN B O 1
ATOM 5258 N N . TYR B 1 220 ? 19.828 5.191 0.727 1 70.44 220 TYR B N 1
ATOM 5259 C CA . TYR B 1 220 ? 21.141 5.035 1.337 1 70.44 220 TYR B CA 1
ATOM 5260 C C . TYR B 1 220 ? 22.25 5.531 0.404 1 70.44 220 TYR B C 1
ATOM 5262 O O . TYR B 1 220 ? 23.234 6.113 0.855 1 70.44 220 TYR B O 1
ATOM 5270 N N . GLU B 1 221 ? 22.031 5.348 -0.862 1 71.75 221 GLU B N 1
ATOM 5271 C CA . GLU B 1 221 ? 23.062 5.625 -1.845 1 71.75 221 GLU B CA 1
ATOM 5272 C C . GLU B 1 221 ? 23.203 7.125 -2.096 1 71.75 221 GLU B C 1
ATOM 5274 O O . GLU B 1 221 ? 24.297 7.609 -2.4 1 71.75 221 GLU B O 1
ATOM 5279 N N . ASN B 1 222 ? 22.078 7.922 -1.946 1 79.5 222 ASN B N 1
ATOM 5280 C CA . ASN B 1 222 ? 22.141 9.328 -2.32 1 79.5 222 ASN B CA 1
ATOM 5281 C C . ASN B 1 222 ? 22.094 10.234 -1.093 1 79.5 222 ASN B C 1
ATOM 5283 O O . ASN B 1 222 ? 22.156 11.461 -1.218 1 79.5 222 ASN B O 1
ATOM 5287 N N . LEU B 1 223 ? 22.109 9.672 0.06 1 84.31 223 LEU B N 1
ATOM 5288 C CA . LEU B 1 223 ? 21.969 10.414 1.309 1 84.31 223 LEU B CA 1
ATOM 5289 C C . LEU B 1 223 ? 23.109 11.398 1.484 1 84.31 223 LEU B C 1
ATOM 5291 O O . LEU B 1 223 ? 22.891 12.57 1.808 1 84.31 223 LEU B O 1
ATOM 5295 N N . ASN B 1 224 ? 24.312 10.961 1.242 1 86.75 224 ASN B N 1
ATOM 5296 C CA . ASN B 1 224 ? 25.469 11.812 1.437 1 86.75 224 ASN B CA 1
ATOM 5297 C C . ASN B 1 224 ? 25.5 12.961 0.428 1 86.75 224 ASN B C 1
ATOM 5299 O O . ASN B 1 224 ? 25.938 14.07 0.753 1 86.75 224 ASN B O 1
ATOM 5303 N N . SER B 1 225 ? 25.062 12.68 -0.733 1 87.75 225 SER B N 1
ATOM 5304 C CA . SER B 1 225 ? 25 13.734 -1.746 1 87.75 225 SER B CA 1
ATOM 5305 C C . SER B 1 225 ? 23.984 14.805 -1.366 1 87.75 225 SER B C 1
ATOM 5307 O O . SER B 1 225 ? 24.25 16 -1.542 1 87.75 225 SER B O 1
ATOM 5309 N N . PHE B 1 226 ? 22.922 14.445 -0.848 1 91.25 226 PHE B N 1
ATOM 5310 C CA . PHE B 1 226 ? 21.922 15.383 -0.364 1 91.25 226 PHE B CA 1
ATOM 5311 C C . PHE B 1 226 ? 22.469 16.219 0.789 1 91.25 226 PHE B C 1
ATOM 5313 O O . PHE B 1 226 ? 22.25 17.422 0.843 1 91.25 226 PHE B O 1
ATOM 5320 N N . ALA B 1 227 ? 23.156 15.523 1.637 1 93.38 227 ALA B N 1
ATOM 5321 C CA . ALA B 1 227 ? 23.703 16.203 2.807 1 93.38 227 ALA B CA 1
ATOM 5322 C C . ALA B 1 227 ? 24.703 17.281 2.396 1 93.38 227 ALA B C 1
ATOM 5324 O O . ALA B 1 227 ? 24.672 18.406 2.928 1 93.38 227 ALA B O 1
ATOM 5325 N N . GLU B 1 228 ? 25.5 16.938 1.463 1 93.5 228 GLU B N 1
ATOM 5326 C CA . GLU B 1 228 ? 26.5 17.891 0.996 1 93.5 228 GLU B CA 1
ATOM 5327 C C . GLU B 1 228 ? 25.859 19.078 0.285 1 93.5 228 GLU B C 1
ATOM 5329 O O . GLU B 1 228 ? 26.25 20.234 0.49 1 93.5 228 GLU B O 1
ATOM 5334 N N . TYR B 1 229 ? 24.938 18.812 -0.502 1 93.25 229 TYR B N 1
ATOM 5335 C CA . TYR B 1 229 ? 24.172 19.828 -1.199 1 93.25 229 TYR B CA 1
ATOM 5336 C C . TYR B 1 229 ? 23.5 20.781 -0.211 1 93.25 229 TYR B C 1
ATOM 5338 O O . TYR B 1 229 ? 23.562 22 -0.361 1 93.25 229 TYR B O 1
ATOM 5346 N N . LEU B 1 230 ? 22.844 20.25 0.795 1 95.88 230 LEU B N 1
ATOM 5347 C CA . LEU B 1 230 ? 22.125 21.031 1.785 1 95.88 230 LEU B CA 1
ATOM 5348 C C . LEU B 1 230 ? 23.078 21.891 2.615 1 95.88 230 LEU B C 1
ATOM 5350 O O . LEU B 1 230 ? 22.75 23.016 3.002 1 95.88 230 LEU B O 1
ATOM 5354 N N . ARG B 1 231 ? 24.25 21.328 2.885 1 95.88 231 ARG B N 1
ATOM 5355 C CA . ARG B 1 231 ? 25.25 22.094 3.615 1 95.88 231 ARG B CA 1
ATOM 5356 C C . ARG B 1 231 ? 25.656 23.344 2.844 1 95.88 231 ARG B C 1
ATOM 5358 O O . ARG B 1 231 ? 25.688 24.438 3.406 1 95.88 231 ARG B O 1
ATOM 5365 N N . ARG B 1 232 ? 25.875 23.203 1.608 1 95.19 232 ARG B N 1
ATOM 5366 C CA . ARG B 1 232 ? 26.281 24.328 0.768 1 95.19 232 ARG B CA 1
ATOM 5367 C C . ARG B 1 232 ? 25.141 25.344 0.65 1 95.19 232 ARG B C 1
ATOM 5369 O O . ARG B 1 232 ? 25.375 26.547 0.778 1 95.19 232 ARG B O 1
ATOM 5376 N N . ALA B 1 233 ? 24.016 24.875 0.396 1 96.25 233 ALA B N 1
ATOM 5377 C CA . ALA B 1 233 ? 22.859 25.734 0.27 1 96.25 233 ALA B CA 1
ATOM 5378 C C . ALA B 1 233 ? 22.609 26.516 1.562 1 96.25 233 ALA B C 1
ATOM 5380 O O . ALA B 1 233 ? 22.391 27.719 1.537 1 96.25 233 ALA B O 1
ATOM 5381 N N . SER B 1 234 ? 22.672 25.812 2.658 1 97.19 234 SER B N 1
ATOM 5382 C CA . SER B 1 234 ? 22.406 26.406 3.959 1 97.19 234 SER B CA 1
ATOM 5383 C C . SER B 1 234 ? 23.422 27.5 4.289 1 97.19 234 SER B C 1
ATOM 5385 O O . SER B 1 234 ? 23.062 28.547 4.832 1 97.19 234 SER B O 1
ATOM 5387 N N . GLU B 1 235 ? 24.625 27.188 4.008 1 96.31 235 GLU B N 1
ATOM 5388 C CA . GLU B 1 235 ? 25.656 28.188 4.246 1 96.31 235 GLU B CA 1
ATOM 5389 C C . GLU B 1 235 ? 25.375 29.484 3.484 1 96.31 235 GLU B C 1
ATOM 5391 O O . GLU B 1 235 ? 25.484 30.578 4.039 1 96.31 235 GLU B O 1
ATOM 5396 N N . ARG B 1 236 ? 25.031 29.312 2.314 1 96.12 236 ARG B N 1
ATOM 5397 C CA . ARG B 1 236 ? 24.766 30.469 1.468 1 96.12 236 ARG B CA 1
ATOM 5398 C C . ARG B 1 236 ? 23.516 31.203 1.916 1 96.12 236 ARG B C 1
ATOM 5400 O O . ARG B 1 236 ? 23.484 32.438 1.982 1 96.12 236 ARG B O 1
ATOM 5407 N N . PHE B 1 237 ? 22.422 30.531 2.156 1 96.62 237 PHE B N 1
ATOM 5408 C CA . PHE B 1 237 ? 21.156 31.141 2.549 1 96.62 237 PHE B CA 1
ATOM 5409 C C . PHE B 1 237 ? 21.266 31.797 3.92 1 96.62 237 PHE B C 1
ATOM 5411 O O . PHE B 1 237 ? 20.797 32.906 4.121 1 96.62 237 PHE B O 1
ATOM 5418 N N . HIS B 1 238 ? 21.953 31.141 4.816 1 95.31 238 HIS B N 1
ATOM 5419 C CA . HIS B 1 238 ? 22.125 31.672 6.156 1 95.31 238 HIS B CA 1
ATOM 5420 C C . HIS B 1 238 ? 22.969 32.938 6.129 1 95.31 238 HIS B C 1
ATOM 5422 O O . HIS B 1 238 ? 22.703 33.875 6.887 1 95.31 238 HIS B O 1
ATOM 5428 N N . SER B 1 239 ? 23.938 32.906 5.297 1 95 239 SER B N 1
ATOM 5429 C CA . SER B 1 239 ? 24.812 34.062 5.199 1 95 239 SER B CA 1
ATOM 5430 C C . SER B 1 239 ? 24.031 35.312 4.746 1 95 239 SER B C 1
ATOM 5432 O O . SER B 1 239 ? 24.422 36.438 5.02 1 95 239 SER B O 1
ATOM 5434 N N . GLU B 1 240 ? 22.922 35.062 4.121 1 93.62 240 GLU B N 1
ATOM 5435 C CA . GLU B 1 240 ? 22.094 36.188 3.645 1 93.62 240 GLU B CA 1
ATOM 5436 C C . GLU B 1 240 ? 20.859 36.344 4.527 1 93.62 240 GLU B C 1
ATOM 5438 O O . GLU B 1 240 ? 19.969 37.125 4.199 1 93.62 240 GLU B O 1
ATOM 5443 N N . GLY B 1 241 ? 20.75 35.562 5.602 1 92.5 241 GLY B N 1
ATOM 5444 C CA . GLY B 1 241 ? 19.703 35.75 6.605 1 92.5 241 GLY B CA 1
ATOM 5445 C C . GLY B 1 241 ? 18.453 34.938 6.336 1 92.5 241 GLY B C 1
ATOM 5446 O O . GLY B 1 241 ? 17.422 35.156 6.957 1 92.5 241 GLY B O 1
ATOM 5447 N N . TYR B 1 242 ? 18.5 34.062 5.375 1 95.19 242 TYR B N 1
ATOM 5448 C CA . TYR B 1 242 ? 17.328 33.281 5.012 1 95.19 242 TYR B CA 1
ATOM 5449 C C . TYR B 1 242 ? 17.312 31.938 5.754 1 95.19 242 TYR B C 1
ATOM 5451 O O . TYR B 1 242 ? 18.359 31.344 6.008 1 95.19 242 TYR B O 1
ATOM 5459 N N . LYS B 1 243 ? 16.094 31.484 6.09 1 95.25 243 LYS B N 1
ATOM 5460 C CA . LYS B 1 243 ? 15.922 30.172 6.707 1 95.25 243 LYS B CA 1
ATOM 5461 C C . LYS B 1 243 ? 15.789 29.078 5.652 1 95.25 243 LYS B C 1
ATOM 5463 O O . LYS B 1 243 ? 15.375 29.344 4.523 1 95.25 243 LYS B O 1
ATOM 5468 N N . ILE B 1 244 ? 16.188 27.922 6.051 1 97.38 244 ILE B N 1
ATOM 5469 C CA . ILE B 1 244 ? 16.078 26.781 5.148 1 97.38 244 ILE B CA 1
ATOM 5470 C C . ILE B 1 244 ? 15.414 25.609 5.879 1 97.38 244 ILE B C 1
ATOM 5472 O O . ILE B 1 244 ? 15.922 25.141 6.898 1 97.38 244 ILE B O 1
ATOM 5476 N N . LEU B 1 245 ? 14.258 25.188 5.414 1 97.31 245 LEU B N 1
ATOM 5477 C CA . LEU B 1 245 ? 13.57 23.984 5.852 1 97.31 245 LEU B CA 1
ATOM 5478 C C . LEU B 1 245 ? 13.562 22.938 4.746 1 97.31 245 LEU B C 1
ATOM 5480 O O . LEU B 1 245 ? 13.656 23.266 3.564 1 97.31 245 LEU B O 1
ATOM 5484 N N . ILE B 1 246 ? 13.516 21.656 5.148 1 96.44 246 ILE B N 1
ATOM 5485 C CA . ILE B 1 246 ? 13.383 20.594 4.16 1 96.44 246 ILE B CA 1
ATOM 5486 C C . ILE B 1 246 ? 12.148 19.75 4.465 1 96.44 246 ILE B C 1
ATOM 5488 O O . ILE B 1 246 ? 11.773 19.594 5.629 1 96.44 246 ILE B O 1
ATOM 5492 N N . THR B 1 247 ? 11.484 19.344 3.457 1 93.88 247 THR B N 1
ATOM 5493 C CA . THR B 1 247 ? 10.375 18.406 3.555 1 93.88 247 THR B CA 1
ATOM 5494 C C . THR B 1 247 ? 10.75 17.062 2.924 1 93.88 247 THR B C 1
ATOM 5496 O O . THR B 1 247 ? 11.258 17.016 1.803 1 93.88 247 THR B O 1
ATOM 5499 N N . VAL B 1 248 ? 10.562 16.016 3.711 1 89.06 248 VAL B N 1
ATOM 5500 C CA . VAL B 1 248 ? 10.914 14.688 3.24 1 89.06 248 VAL B CA 1
ATOM 5501 C C . VAL B 1 248 ? 9.719 13.75 3.396 1 89.06 248 VAL B C 1
ATOM 5503 O O . VAL B 1 248 ? 8.938 13.883 4.344 1 89.06 248 VAL B O 1
ATOM 5506 N N . THR B 1 249 ? 9.602 12.859 2.416 1 80.94 249 THR B N 1
ATOM 5507 C CA . THR B 1 249 ? 8.641 11.766 2.529 1 80.94 249 THR B CA 1
ATOM 5508 C C . THR B 1 249 ? 9.336 10.484 2.982 1 80.94 249 THR B C 1
ATOM 5510 O O . THR B 1 249 ? 10.102 9.883 2.223 1 80.94 249 THR B O 1
ATOM 5513 N N . PRO B 1 250 ? 9.055 10.117 4.219 1 77.81 250 PRO B N 1
ATOM 5514 C CA . PRO B 1 250 ? 9.703 8.891 4.691 1 77.81 250 PRO B CA 1
ATOM 5515 C C . PRO B 1 250 ? 9.234 7.648 3.939 1 77.81 250 PRO B C 1
ATOM 5517 O O . PRO B 1 250 ? 8.07 7.574 3.531 1 77.81 250 PRO B O 1
ATOM 5520 N N . ILE B 1 251 ? 10.148 6.781 3.719 1 69.62 251 ILE B N 1
ATOM 5521 C CA . ILE B 1 251 ? 9.781 5.52 3.08 1 69.62 251 ILE B CA 1
ATOM 5522 C C . ILE B 1 251 ? 9.305 4.523 4.133 1 69.62 251 ILE B C 1
ATOM 5524 O O . ILE B 1 251 ? 10.062 4.145 5.027 1 69.62 251 ILE B O 1
ATOM 5528 N N . ALA B 1 252 ? 8.094 4.234 4.023 1 65.38 252 ALA B N 1
ATOM 5529 C CA . ALA B 1 252 ? 7.492 3.33 4.996 1 65.38 252 ALA B CA 1
ATOM 5530 C C . ALA B 1 252 ? 7.395 1.912 4.441 1 65.38 252 ALA B C 1
ATOM 5532 O O . ALA B 1 252 ? 7.137 1.722 3.25 1 65.38 252 ALA B O 1
ATOM 5533 N N . ASN B 1 253 ? 7.883 1.033 5.273 1 63.38 253 ASN B N 1
ATOM 5534 C CA . ASN B 1 253 ? 7.602 -0.378 5.035 1 63.38 253 ASN B CA 1
ATOM 5535 C C . ASN B 1 253 ? 6.355 -0.838 5.789 1 63.38 253 ASN B C 1
ATOM 5537 O O . ASN B 1 253 ? 6.434 -1.171 6.973 1 63.38 253 ASN B O 1
ATOM 5541 N N . ILE B 1 254 ? 5.207 -0.704 5.18 1 57.75 254 ILE B N 1
ATOM 5542 C CA . ILE B 1 254 ? 3.967 -0.875 5.93 1 57.75 254 ILE B CA 1
ATOM 5543 C C . ILE B 1 254 ? 3.393 -2.266 5.668 1 57.75 254 ILE B C 1
ATOM 5545 O O . ILE B 1 254 ? 2.393 -2.656 6.277 1 57.75 254 ILE B O 1
ATOM 5549 N N . GLU B 1 255 ? 3.971 -2.969 4.852 1 55.62 255 GLU B N 1
ATOM 5550 C CA . GLU B 1 255 ? 3.434 -4.293 4.555 1 55.62 255 GLU B CA 1
ATOM 5551 C C . GLU B 1 255 ? 4.117 -5.367 5.395 1 55.62 255 GLU B C 1
ATOM 5553 O O . GLU B 1 255 ? 4.438 -6.445 4.891 1 55.62 255 GLU B O 1
ATOM 5558 N N . ALA B 1 256 ? 4.562 -4.988 6.633 1 54.16 256 ALA B N 1
ATOM 5559 C CA . ALA B 1 256 ? 5.199 -5.875 7.605 1 54.16 256 ALA B CA 1
ATOM 5560 C C . ALA B 1 256 ? 4.492 -5.809 8.953 1 54.16 256 ALA B C 1
ATOM 5562 O O . ALA B 1 256 ? 3.709 -4.887 9.211 1 54.16 256 ALA B O 1
ATOM 5563 N N . PRO B 1 257 ? 4.551 -6.922 9.664 1 51.16 257 PRO B N 1
ATOM 5564 C CA . PRO B 1 257 ? 3.908 -6.91 10.984 1 51.16 257 PRO B CA 1
ATOM 5565 C C . PRO B 1 257 ? 4.285 -5.684 11.812 1 51.16 257 PRO B C 1
ATOM 5567 O O . PRO B 1 257 ? 3.477 -5.207 12.617 1 51.16 257 PRO B O 1
ATOM 5570 N N . ASP B 1 258 ? 5.465 -5.387 11.539 1 56.47 258 ASP B N 1
ATOM 5571 C CA . ASP B 1 258 ? 5.898 -4.152 12.188 1 56.47 258 ASP B CA 1
ATOM 5572 C C . ASP B 1 258 ? 6.172 -3.057 11.156 1 56.47 258 ASP B C 1
ATOM 5574 O O . ASP B 1 258 ? 7.004 -3.23 10.266 1 56.47 258 ASP B O 1
ATOM 5578 N N . VAL B 1 259 ? 5.191 -2.168 11.227 1 56.69 259 VAL B N 1
ATOM 5579 C CA . VAL B 1 259 ? 5.461 -1.01 10.383 1 56.69 259 VAL B CA 1
ATOM 5580 C C . VAL B 1 259 ? 6.879 -0.503 10.633 1 56.69 259 VAL B C 1
ATOM 5582 O O . VAL B 1 259 ? 7.332 -0.45 11.781 1 56.69 259 VAL B O 1
ATOM 5585 N N . SER B 1 260 ? 7.543 -0.477 9.617 1 60.03 260 SER B N 1
ATOM 5586 C CA . SER B 1 260 ? 8.883 0.088 9.773 1 60.03 260 SER B CA 1
ATOM 5587 C C . SER B 1 260 ? 9.188 1.092 8.672 1 60.03 260 SER B C 1
ATOM 5589 O O . SER B 1 260 ? 8.383 1.275 7.75 1 60.03 260 SER B O 1
ATOM 5591 N N . PHE B 1 261 ? 9.992 1.966 9.039 1 64.81 261 PHE B N 1
ATOM 5592 C CA . PHE B 1 261 ? 10.531 2.898 8.062 1 64.81 261 PHE B CA 1
ATOM 5593 C C . PHE B 1 261 ? 11.969 2.531 7.695 1 64.81 261 PHE B C 1
ATOM 5595 O O . PHE B 1 261 ? 12.664 1.893 8.484 1 64.81 261 PHE B O 1
ATOM 5602 N N . GLU B 1 262 ? 12.211 2.756 6.391 1 68.38 262 GLU B N 1
ATOM 5603 C CA . GLU B 1 262 ? 13.625 2.621 6.039 1 68.38 262 GLU B CA 1
ATOM 5604 C C . GLU B 1 262 ? 14.508 3.471 6.953 1 68.38 262 GLU B C 1
ATOM 5606 O O . GLU B 1 262 ? 14.242 4.66 7.148 1 68.38 262 GLU B O 1
ATOM 5611 N N . LYS B 1 263 ? 15.461 2.852 7.637 1 73.69 263 LYS B N 1
ATOM 5612 C CA . LYS B 1 263 ? 16.281 3.535 8.625 1 73.69 263 LYS B CA 1
ATOM 5613 C C . LYS B 1 263 ? 17.375 4.363 7.953 1 73.69 263 LYS B C 1
ATOM 5615 O O . LYS B 1 263 ? 18.562 4.082 8.117 1 73.69 263 LYS B O 1
ATOM 5620 N N . ILE B 1 264 ? 16.859 5.359 7.254 1 78.38 264 ILE B N 1
ATOM 5621 C CA . ILE B 1 264 ? 17.766 6.348 6.664 1 78.38 264 ILE B CA 1
ATOM 5622 C C . ILE B 1 264 ? 18.203 7.34 7.734 1 78.38 264 ILE B C 1
ATOM 5624 O O . ILE B 1 264 ? 17.406 7.793 8.547 1 78.38 264 ILE B O 1
ATOM 5628 N N . ASP B 1 265 ? 19.484 7.625 7.766 1 86.12 265 ASP B N 1
ATOM 5629 C CA . ASP B 1 265 ? 20 8.57 8.75 1 86.12 265 ASP B CA 1
ATOM 5630 C C . ASP B 1 265 ? 19.688 10.008 8.344 1 86.12 265 ASP B C 1
ATOM 5632 O O . ASP B 1 265 ? 20.562 10.75 7.906 1 86.12 265 ASP B O 1
ATOM 5636 N N . TYR B 1 266 ? 18.516 10.391 8.602 1 88.5 266 TYR B N 1
ATOM 5637 C CA . TYR B 1 266 ? 18.078 11.742 8.273 1 88.5 266 TYR B CA 1
ATOM 5638 C C . TYR B 1 266 ? 18.859 12.781 9.07 1 88.5 266 TYR B C 1
ATOM 5640 O O . TYR B 1 266 ? 18.828 13.969 8.75 1 88.5 266 TYR B O 1
ATOM 5648 N N . GLY B 1 267 ? 19.516 12.32 10.102 1 91.38 267 GLY B N 1
ATOM 5649 C CA . GLY B 1 267 ? 20.328 13.227 10.891 1 91.38 267 GLY B CA 1
ATOM 5650 C C . GLY B 1 267 ? 21.391 13.945 10.07 1 91.38 267 GLY B C 1
ATOM 5651 O O . GLY B 1 267 ? 21.688 15.117 10.32 1 91.38 267 GLY B O 1
ATOM 5652 N N . LYS B 1 268 ? 21.797 13.312 9.047 1 91.88 268 LYS B N 1
ATOM 5653 C CA . LYS B 1 268 ? 22.797 13.906 8.172 1 91.88 268 LYS B CA 1
ATOM 5654 C C . LYS B 1 268 ? 22.234 15.102 7.414 1 91.88 268 LYS B C 1
ATOM 5656 O O . LYS B 1 268 ? 22.953 16.031 7.078 1 91.88 268 LYS B O 1
ATOM 5661 N N . LEU B 1 269 ? 20.984 15.062 7.168 1 93.56 269 LEU B N 1
ATOM 5662 C CA . LEU B 1 269 ? 20.312 16.125 6.418 1 93.56 269 LEU B CA 1
ATOM 5663 C C . LEU B 1 269 ? 20.031 17.328 7.309 1 93.56 269 LEU B C 1
ATOM 5665 O O . LEU B 1 269 ? 20 18.469 6.836 1 93.56 269 LEU B O 1
ATOM 5669 N N . THR B 1 270 ? 19.828 17.078 8.609 1 94.25 270 THR B N 1
ATOM 5670 C CA . THR B 1 270 ? 19.266 18.109 9.484 1 94.25 270 THR B CA 1
ATOM 5671 C C . THR B 1 270 ? 20.375 18.922 10.148 1 94.25 270 THR B C 1
ATOM 5673 O O . THR B 1 270 ? 20.109 19.938 10.773 1 94.25 270 THR B O 1
ATOM 5676 N N . GLU B 1 271 ? 21.578 18.547 9.922 1 92.19 271 GLU B N 1
ATOM 5677 C CA . GLU B 1 271 ? 22.703 19.25 10.539 1 92.19 271 GLU B CA 1
ATOM 5678 C C . GLU B 1 271 ? 22.812 20.688 10.031 1 92.19 271 GLU B C 1
ATOM 5680 O O . GLU B 1 271 ? 23.156 21.594 10.781 1 92.19 271 GLU B O 1
ATOM 5685 N N . SER B 1 272 ? 22.438 20.859 8.859 1 94.56 272 SER B N 1
ATOM 5686 C CA . SER B 1 272 ? 22.734 22.156 8.242 1 94.56 272 SER B CA 1
ATOM 5687 C C . SER B 1 272 ? 21.453 22.969 8.055 1 94.56 272 SER B C 1
ATOM 5689 O O . SER B 1 272 ? 21.516 24.156 7.688 1 94.56 272 SER B O 1
ATOM 5691 N N . VAL B 1 273 ? 20.281 22.422 8.312 1 97.12 273 VAL B N 1
ATOM 5692 C CA . VAL B 1 273 ? 19.031 23.125 8.016 1 97.12 273 VAL B CA 1
ATOM 5693 C C . VAL B 1 273 ? 18.344 23.516 9.312 1 97.12 273 VAL B C 1
ATOM 5695 O O . VAL B 1 273 ? 18.75 23.109 10.398 1 97.12 273 VAL B O 1
ATOM 5698 N N . ASP B 1 274 ? 17.297 24.344 9.188 1 96.06 274 ASP B N 1
ATOM 5699 C CA . ASP B 1 274 ? 16.625 24.906 10.359 1 96.06 274 ASP B CA 1
ATOM 5700 C C . ASP B 1 274 ? 15.492 24 10.836 1 96.06 274 ASP B C 1
ATOM 5702 O O . ASP B 1 274 ? 14.992 24.156 11.953 1 96.06 274 ASP B O 1
ATOM 5706 N N . GLY B 1 275 ? 15.102 23.109 10.023 1 96.75 275 GLY B N 1
ATOM 5707 C CA . GLY B 1 275 ? 14.055 22.172 10.391 1 96.75 275 GLY B CA 1
ATOM 5708 C C . GLY B 1 275 ? 13.758 21.156 9.297 1 96.75 275 GLY B C 1
ATOM 5709 O O . GLY B 1 275 ? 14.062 21.391 8.125 1 96.75 275 GLY B O 1
ATOM 5710 N N . ILE B 1 276 ? 13.227 20.047 9.711 1 96.5 276 ILE B N 1
ATOM 5711 C CA . ILE B 1 276 ? 12.812 19 8.797 1 96.5 276 ILE B CA 1
ATOM 5712 C C . ILE B 1 276 ? 11.328 18.703 8.992 1 96.5 276 ILE B C 1
ATOM 5714 O O . ILE B 1 276 ? 10.875 18.516 10.125 1 96.5 276 ILE B O 1
ATOM 5718 N N . ILE B 1 277 ? 10.648 18.75 7.867 1 95.25 277 ILE B N 1
ATOM 5719 C CA . ILE B 1 277 ? 9.227 18.438 7.852 1 95.25 277 ILE B CA 1
ATOM 5720 C C . ILE B 1 277 ? 9 17.047 7.273 1 95.25 277 ILE B C 1
ATOM 5722 O O . ILE B 1 277 ? 9.352 16.781 6.121 1 95.25 277 ILE B O 1
ATOM 5726 N N . PHE B 1 278 ? 8.469 16.172 8.039 1 89.81 278 PHE B N 1
ATOM 5727 C CA . PHE B 1 278 ? 8.086 14.867 7.52 1 89.81 278 PHE B CA 1
ATOM 5728 C C . PHE B 1 278 ? 6.676 14.898 6.949 1 89.81 278 PHE B C 1
ATOM 5730 O O . PHE B 1 278 ? 5.707 15.094 7.688 1 89.81 278 PHE B O 1
ATOM 5737 N N . SER B 1 279 ? 6.773 14.734 5.566 1 80.75 279 SER B N 1
ATOM 5738 C CA . SER B 1 279 ? 5.484 14.781 4.887 1 80.75 279 SER B CA 1
ATOM 5739 C C . SER B 1 279 ? 4.703 13.484 5.082 1 80.75 279 SER B C 1
ATOM 5741 O O . SER B 1 279 ? 5.25 12.398 4.895 1 80.75 279 SER B O 1
ATOM 5743 N N . SER B 1 280 ? 3.84 13.469 5.879 1 59.75 280 SER B N 1
ATOM 5744 C CA . SER B 1 280 ? 2.93 12.359 6.141 1 59.75 280 SER B CA 1
ATOM 5745 C C . SER B 1 280 ? 1.816 12.297 5.098 1 59.75 280 SER B C 1
ATOM 5747 O O . SER B 1 280 ? 0.9 11.484 5.211 1 59.75 280 SER B O 1
ATOM 5749 N N . TYR B 1 281 ? 1.928 13.125 4.051 1 54.16 281 TYR B N 1
ATOM 5750 C CA . TYR B 1 281 ? 0.729 13.359 3.256 1 54.16 281 TYR B CA 1
ATOM 5751 C C . TYR B 1 281 ? 0.683 12.43 2.053 1 54.16 281 TYR B C 1
ATOM 5753 O O . TYR B 1 281 ? -0.339 12.336 1.368 1 54.16 281 TYR B O 1
ATOM 5761 N N . ASP B 1 282 ? 1.811 11.867 1.694 1 53.31 282 ASP B N 1
ATOM 5762 C CA . ASP B 1 282 ? 1.809 11.07 0.468 1 53.31 282 ASP B CA 1
ATOM 5763 C C . ASP B 1 282 ? 0.908 9.852 0.608 1 53.31 282 ASP B C 1
ATOM 5765 O O . ASP B 1 282 ? 0.447 9.297 -0.392 1 53.31 282 ASP B O 1
ATOM 5769 N N . TRP B 1 283 ? 0.478 9.602 1.899 1 52.19 283 TRP B N 1
ATOM 5770 C CA . TRP B 1 283 ? -0.207 8.328 2.076 1 52.19 283 TRP B CA 1
ATOM 5771 C C . TRP B 1 283 ? -1.693 8.461 1.763 1 52.19 283 TRP B C 1
ATOM 5773 O O . TRP B 1 283 ? -2.43 7.469 1.792 1 52.19 283 TRP B O 1
ATOM 5783 N N . ALA B 1 284 ? -2.061 9.648 1.215 1 57.72 284 ALA B N 1
ATOM 5784 C CA . ALA B 1 284 ? -3.459 9.562 0.803 1 57.72 284 ALA B CA 1
ATOM 5785 C C . ALA B 1 284 ? -3.662 10.164 -0.585 1 57.72 284 ALA B C 1
ATOM 5787 O O . ALA B 1 284 ? -3.932 11.359 -0.718 1 57.72 284 ALA B O 1
ATOM 5788 N N . LEU B 1 285 ? -3.088 9.523 -1.565 1 64.94 285 LEU B N 1
ATOM 5789 C CA . LEU B 1 285 ? -3.393 9.906 -2.939 1 64.94 285 LEU B CA 1
ATOM 5790 C C . LEU B 1 285 ? -4.723 9.312 -3.389 1 64.94 285 LEU B C 1
ATOM 5792 O O . LEU B 1 285 ? -5.199 8.336 -2.803 1 64.94 285 LEU B O 1
ATOM 5796 N N . SER B 1 286 ? -5.371 10.008 -4.242 1 73.62 286 SER B N 1
ATOM 5797 C CA . SER B 1 286 ? -6.688 9.609 -4.723 1 73.62 286 SER B CA 1
ATOM 5798 C C . SER B 1 286 ? -6.691 8.148 -5.176 1 73.62 286 SER B C 1
ATOM 5800 O O . SER B 1 286 ? -7.73 7.488 -5.148 1 73.62 286 SER B O 1
ATOM 5802 N N . TYR B 1 287 ? -5.504 7.699 -5.355 1 74.81 287 TYR B N 1
ATOM 5803 C CA . TYR B 1 287 ? -5.484 6.336 -5.879 1 74.81 287 TYR B CA 1
ATOM 5804 C C . TYR B 1 287 ? -4.844 5.379 -4.883 1 74.81 287 TYR B C 1
ATOM 5806 O O . TYR B 1 287 ? -4.566 4.223 -5.211 1 74.81 287 TYR B O 1
ATOM 5814 N N . SER B 1 288 ? -4.734 5.785 -3.668 1 80.69 288 SER B N 1
ATOM 5815 C CA . SER B 1 288 ? -4.164 4.934 -2.629 1 80.69 288 SER B CA 1
ATOM 5816 C C . SER B 1 288 ? -5.223 4.023 -2.014 1 80.69 288 SER B C 1
ATOM 5818 O O . SER B 1 288 ? -6.422 4.254 -2.184 1 80.69 288 SER B O 1
ATOM 5820 N N . TYR B 1 289 ? -4.828 2.971 -1.367 1 85.56 289 TYR B N 1
ATOM 5821 C CA . TYR B 1 289 ? -5.723 2.041 -0.687 1 85.56 289 TYR B CA 1
ATOM 5822 C C . TYR B 1 289 ? -6.426 2.717 0.482 1 85.56 289 TYR B C 1
ATOM 5824 O O . TYR B 1 289 ? -5.926 3.701 1.031 1 85.56 289 TYR B O 1
ATOM 5832 N N . PRO B 1 290 ? -7.594 2.197 0.802 1 89.62 290 PRO B N 1
ATOM 5833 C CA . PRO B 1 290 ? -8.352 2.807 1.896 1 89.62 290 PRO B CA 1
ATOM 5834 C C . PRO B 1 290 ? -7.645 2.682 3.244 1 89.62 290 PRO B C 1
ATOM 5836 O O . PRO B 1 290 ? -7.34 1.569 3.686 1 89.62 290 PRO B O 1
ATOM 5839 N N . ASN B 1 291 ? -7.348 3.74 3.848 1 88.19 291 ASN B N 1
ATOM 5840 C CA . ASN B 1 291 ? -6.719 3.83 5.164 1 88.19 291 ASN B CA 1
ATOM 5841 C C . ASN B 1 291 ? -6.773 5.25 5.715 1 88.19 291 ASN B C 1
ATOM 5843 O O . ASN B 1 291 ? -7.027 6.199 4.973 1 88.19 291 ASN B O 1
ATOM 5847 N N . SER B 1 292 ? -6.652 5.258 7.043 1 90.31 292 SER B N 1
ATOM 5848 C CA . SER B 1 292 ? -6.504 6.578 7.641 1 90.31 292 SER B CA 1
ATOM 5849 C C . SER B 1 292 ? -5.25 7.281 7.121 1 90.31 292 SER B C 1
ATOM 5851 O O . SER B 1 292 ? -4.203 6.652 6.961 1 90.31 292 SER B O 1
ATOM 5853 N N . ILE B 1 293 ? -5.449 8.523 6.812 1 86.38 293 ILE B N 1
ATOM 5854 C CA . ILE B 1 293 ? -4.281 9.258 6.344 1 86.38 293 ILE B CA 1
ATOM 5855 C C . ILE B 1 293 ? -3.289 9.438 7.492 1 86.38 293 ILE B C 1
ATOM 5857 O O . ILE B 1 293 ? -3.59 10.109 8.484 1 86.38 293 ILE B O 1
ATOM 5861 N N . PHE B 1 294 ? -2.201 8.734 7.316 1 84.94 294 PHE B N 1
ATOM 5862 C CA . PHE B 1 294 ? -1.083 8.742 8.25 1 84.94 294 PHE B CA 1
ATOM 5863 C C . PHE B 1 294 ? -1.554 8.406 9.664 1 84.94 294 PHE B C 1
ATOM 5865 O O . PHE B 1 294 ? -1.475 9.242 10.562 1 84.94 294 PHE B O 1
ATOM 5872 N N . PRO B 1 295 ? -1.956 7.25 9.914 1 89.94 295 PRO B N 1
ATOM 5873 C CA . PRO B 1 295 ? -2.436 6.82 11.227 1 89.94 295 PRO B CA 1
ATOM 5874 C C . PRO B 1 295 ? -1.408 7.055 12.336 1 89.94 295 PRO B C 1
ATOM 5876 O O . PRO B 1 295 ? -0.205 6.895 12.109 1 89.94 295 PRO B O 1
ATOM 5879 N N . VAL B 1 296 ? -1.885 7.398 13.5 1 92.62 296 VAL B N 1
ATOM 5880 C CA . VAL B 1 296 ? -1.023 7.871 14.578 1 92.62 296 VAL B CA 1
ATOM 5881 C C . VAL B 1 296 ? -0.069 6.758 15.008 1 92.62 296 VAL B C 1
ATOM 5883 O O . VAL B 1 296 ? 1.074 7.02 15.383 1 92.62 296 VAL B O 1
ATOM 5886 N N . ASN B 1 297 ? -0.527 5.504 14.93 1 89.44 297 ASN B N 1
ATOM 5887 C CA . ASN B 1 297 ? 0.376 4.41 15.273 1 89.44 297 ASN B CA 1
ATOM 5888 C C . ASN B 1 297 ? 1.587 4.375 14.344 1 89.44 297 ASN B C 1
ATOM 5890 O O . ASN B 1 297 ? 2.697 4.066 14.781 1 89.44 297 ASN B O 1
ATOM 5894 N N . VAL B 1 298 ? 1.351 4.688 13.109 1 86.75 298 VAL B N 1
ATOM 5895 C CA . VAL B 1 298 ? 2.439 4.742 12.141 1 86.75 298 VAL B CA 1
ATOM 5896 C C . VAL B 1 298 ? 3.289 5.988 12.391 1 86.75 298 VAL B C 1
ATOM 5898 O O . VAL B 1 298 ? 4.52 5.934 12.312 1 86.75 298 VAL B O 1
ATOM 5901 N N . LEU B 1 299 ? 2.631 7.043 12.68 1 89.56 299 LEU B N 1
ATOM 5902 C CA . LEU B 1 299 ? 3.326 8.297 12.969 1 89.56 299 LEU B CA 1
ATOM 5903 C C . LEU B 1 299 ? 4.25 8.133 14.172 1 89.56 299 LEU B C 1
ATOM 5905 O O . LEU B 1 299 ? 5.363 8.664 14.18 1 89.56 299 LEU B O 1
ATOM 5909 N N . ARG B 1 300 ? 3.818 7.484 15.148 1 91.44 300 ARG B N 1
ATOM 5910 C CA . ARG B 1 300 ? 4.633 7.27 16.344 1 91.44 300 ARG B CA 1
ATOM 5911 C C . ARG B 1 300 ? 5.883 6.461 16.016 1 91.44 300 ARG B C 1
ATOM 5913 O O . ARG B 1 300 ? 6.957 6.719 16.562 1 91.44 300 ARG B O 1
ATOM 5920 N N . GLU B 1 301 ? 5.699 5.492 15.172 1 87.19 301 GLU B N 1
ATOM 5921 C CA . GLU B 1 301 ? 6.863 4.727 14.742 1 87.19 301 GLU B CA 1
ATOM 5922 C C . GLU B 1 301 ? 7.883 5.617 14.031 1 87.19 301 GLU B C 1
ATOM 5924 O O . GLU B 1 301 ? 9.086 5.477 14.242 1 87.19 301 GLU B O 1
ATOM 5929 N N . LEU B 1 302 ? 7.348 6.445 13.195 1 87.12 302 LEU B N 1
ATOM 5930 C CA . LEU B 1 302 ? 8.211 7.387 12.492 1 87.12 302 LEU B CA 1
ATOM 5931 C C . LEU B 1 302 ? 8.914 8.32 13.477 1 87.12 302 LEU B C 1
ATOM 5933 O O . LEU B 1 302 ? 10.125 8.523 13.398 1 87.12 302 LEU B O 1
ATOM 5937 N N . LEU B 1 303 ? 8.188 8.852 14.383 1 92.56 303 LEU B N 1
ATOM 5938 C CA . LEU B 1 303 ? 8.727 9.836 15.312 1 92.56 303 LEU B CA 1
ATOM 5939 C C . LEU B 1 303 ? 9.703 9.195 16.281 1 92.56 303 LEU B C 1
ATOM 5941 O O . LEU B 1 303 ? 10.711 9.805 16.656 1 92.56 303 LEU B O 1
ATOM 5945 N N . ASP B 1 304 ? 9.414 7.934 16.719 1 91.56 304 ASP B N 1
ATOM 5946 C CA . ASP B 1 304 ? 10.352 7.207 17.578 1 91.56 304 ASP B CA 1
ATOM 5947 C C . ASP B 1 304 ? 11.719 7.082 16.922 1 91.56 304 ASP B C 1
ATOM 5949 O O . ASP B 1 304 ? 12.75 7.273 17.578 1 91.56 304 ASP B O 1
ATOM 5953 N N . TYR B 1 305 ? 11.648 6.828 15.719 1 88.19 305 TYR B N 1
ATOM 5954 C CA . TYR B 1 305 ? 12.906 6.715 14.984 1 88.19 305 TYR B CA 1
ATOM 5955 C C . TYR B 1 305 ? 13.547 8.078 14.781 1 88.19 305 TYR B C 1
ATOM 5957 O O . TYR B 1 305 ? 14.75 8.25 15 1 88.19 305 TYR B O 1
ATOM 5965 N N . ALA B 1 306 ? 12.758 9 14.32 1 91.12 306 ALA B N 1
ATOM 5966 C CA . ALA B 1 306 ? 13.258 10.32 13.969 1 91.12 306 ALA B CA 1
ATOM 5967 C C . ALA B 1 306 ? 13.945 10.984 15.156 1 91.12 306 ALA B C 1
ATOM 5969 O O . ALA B 1 306 ? 15.039 11.539 15.023 1 91.12 306 ALA B O 1
ATOM 5970 N N . VAL B 1 307 ? 13.422 10.883 16.344 1 95.12 307 VAL B N 1
ATOM 5971 C CA . VAL B 1 307 ? 13.953 11.586 17.516 1 95.12 307 VAL B CA 1
ATOM 5972 C C . VAL B 1 307 ? 15.219 10.883 18 1 95.12 307 VAL B C 1
ATOM 5974 O O . VAL B 1 307 ? 15.969 11.438 18.812 1 95.12 307 VAL B O 1
ATOM 5977 N N . SER B 1 308 ? 15.398 9.672 17.547 1 93.06 308 SER B N 1
ATOM 5978 C CA . SER B 1 308 ? 16.609 8.953 17.938 1 93.06 308 SER B CA 1
ATOM 5979 C C . SER B 1 308 ? 17.812 9.453 17.156 1 93.06 308 SER B C 1
ATOM 5981 O O . SER B 1 308 ? 18.953 9.266 17.594 1 93.06 308 SER B O 1
ATOM 5983 N N . ILE B 1 309 ? 17.594 10.18 16.031 1 92.12 309 ILE B N 1
ATOM 5984 C CA . ILE B 1 309 ? 18.719 10.523 15.188 1 92.12 309 ILE B CA 1
ATOM 5985 C C . ILE B 1 309 ? 18.719 12.031 14.914 1 92.12 309 ILE B C 1
ATOM 5987 O O . ILE B 1 309 ? 19.719 12.578 14.445 1 92.12 309 ILE B O 1
ATOM 5991 N N . ILE B 1 310 ? 17.688 12.703 15.195 1 95.88 310 ILE B N 1
ATOM 5992 C CA . ILE B 1 310 ? 17.531 14.133 14.953 1 95.88 310 ILE B CA 1
ATOM 5993 C C . ILE B 1 310 ? 17.141 14.836 16.25 1 95.88 310 ILE B C 1
ATOM 5995 O O . ILE B 1 310 ? 16.25 14.367 16.969 1 95.88 310 ILE B O 1
ATOM 5999 N N . PRO B 1 311 ? 17.781 15.961 16.547 1 96.69 311 PRO B N 1
ATOM 6000 C CA . PRO B 1 311 ? 17.25 16.734 17.672 1 96.69 311 PRO B CA 1
ATOM 6001 C C . PRO B 1 311 ? 15.773 17.047 17.516 1 96.69 311 PRO B C 1
ATOM 6003 O O . PRO B 1 311 ? 15.352 17.578 16.5 1 96.69 311 PRO B O 1
ATOM 6006 N N . PRO B 1 312 ? 14.945 16.734 18.5 1 97.12 312 PRO B N 1
ATOM 6007 C CA . PRO B 1 312 ? 13.492 16.875 18.391 1 97.12 312 PRO B CA 1
ATOM 6008 C C . PRO B 1 312 ? 13.078 18.312 18.047 1 97.12 312 PRO B C 1
ATOM 6010 O O . PRO B 1 312 ? 12.062 18.516 17.375 1 97.12 312 PRO B O 1
ATOM 6013 N N . GLU B 1 313 ? 13.844 19.281 18.453 1 96 313 GLU B N 1
ATOM 6014 C CA . GLU B 1 313 ? 13.5 20.688 18.266 1 96 313 GLU B CA 1
ATOM 6015 C C . GLU B 1 313 ? 13.641 21.078 16.797 1 96 313 GLU B C 1
ATOM 6017 O O . GLU B 1 313 ? 13.289 22.203 16.406 1 96 313 GLU B O 1
ATOM 6022 N N . LYS B 1 314 ? 14.078 20.156 15.922 1 97.12 314 LYS B N 1
ATOM 6023 C CA . LYS B 1 314 ? 14.172 20.422 14.484 1 97.12 314 LYS B CA 1
ATOM 6024 C C . LYS B 1 314 ? 13.07 19.719 13.719 1 97.12 314 LYS B C 1
ATOM 6026 O O . LYS B 1 314 ? 12.922 19.906 12.508 1 97.12 314 LYS B O 1
ATOM 6031 N N . ILE B 1 315 ? 12.344 18.953 14.398 1 97.25 315 ILE B N 1
ATOM 6032 C CA . ILE B 1 315 ? 11.391 18.078 13.727 1 97.25 315 ILE B CA 1
ATOM 6033 C C . ILE B 1 315 ? 10.016 18.734 13.703 1 97.25 315 ILE B C 1
ATOM 6035 O O . ILE B 1 315 ? 9.523 19.203 14.734 1 97.25 315 ILE B O 1
ATOM 6039 N N . ILE B 1 316 ? 9.453 18.781 12.539 1 96.38 316 ILE B N 1
ATOM 6040 C CA . ILE B 1 316 ? 8.07 19.188 12.297 1 96.38 316 ILE B CA 1
ATOM 6041 C C . ILE B 1 316 ? 7.328 18.078 11.555 1 96.38 316 ILE B C 1
ATOM 6043 O O . ILE B 1 316 ? 7.879 17.453 10.648 1 96.38 316 ILE B O 1
ATOM 6047 N N . PHE B 1 317 ? 6.152 17.734 11.953 1 91.81 317 PHE B N 1
ATOM 6048 C CA . PHE B 1 317 ? 5.453 16.719 11.172 1 91.81 317 PHE B CA 1
ATOM 6049 C C . PHE B 1 317 ? 4.176 17.281 10.57 1 91.81 317 PHE B C 1
ATOM 6051 O O . PHE B 1 317 ? 3.629 18.266 11.07 1 91.81 317 PHE B O 1
ATOM 6058 N N . GLY B 1 318 ? 3.814 16.703 9.508 1 90.88 318 GLY B N 1
ATOM 6059 C CA . GLY B 1 318 ? 2.703 17.203 8.711 1 90.88 318 GLY B CA 1
ATOM 6060 C C . GLY B 1 318 ? 1.36 16.641 9.148 1 90.88 318 GLY B C 1
ATOM 6061 O O . GLY B 1 318 ? 1.264 15.477 9.539 1 90.88 318 GLY B O 1
ATOM 6062 N N . ILE B 1 319 ? 0.32 17.469 9.086 1 90.62 319 ILE B N 1
ATOM 6063 C CA . ILE B 1 319 ? -1.073 17.109 9.312 1 90.62 319 ILE B CA 1
ATOM 6064 C C . ILE B 1 319 ? -1.911 17.484 8.086 1 90.62 319 ILE B C 1
ATOM 6066 O O . ILE B 1 319 ? -1.735 18.562 7.516 1 90.62 319 ILE B O 1
ATOM 6070 N N . THR B 1 320 ? -2.721 16.578 7.695 1 88.81 320 THR B N 1
ATOM 6071 C CA . THR B 1 320 ? -3.688 16.891 6.652 1 88.81 320 THR B CA 1
ATOM 6072 C C . THR B 1 320 ? -5.078 17.094 7.242 1 88.81 320 THR B C 1
ATOM 6074 O O . THR B 1 320 ? -5.375 16.594 8.328 1 88.81 320 THR B O 1
ATOM 6077 N N . THR B 1 321 ? -5.906 17.859 6.523 1 89.12 321 THR B N 1
ATOM 6078 C CA . THR B 1 321 ? -7.254 18.109 7.02 1 89.12 321 THR B CA 1
ATOM 6079 C C . THR B 1 321 ? -8.289 17.391 6.152 1 89.12 321 THR B C 1
ATOM 6081 O O . THR B 1 321 ? -9.484 17.469 6.418 1 89.12 321 THR B O 1
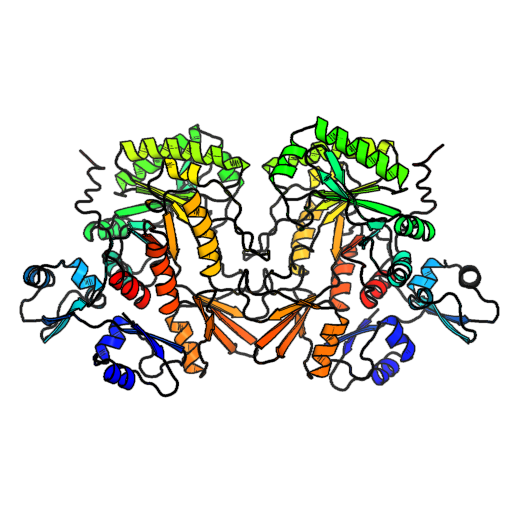ATOM 6084 N N . LEU B 1 322 ? -7.797 16.719 5.156 1 87.75 322 LEU B N 1
ATOM 6085 C CA . LEU B 1 322 ? -8.711 16.062 4.227 1 87.75 322 LEU B CA 1
ATOM 6086 C C . LEU B 1 322 ? -8.93 14.609 4.625 1 87.75 322 LEU B C 1
ATOM 6088 O O . LEU B 1 322 ? -8.07 13.992 5.254 1 87.75 322 LEU B O 1
ATOM 6092 N N . GLY B 1 323 ? -10.148 14.195 4.344 1 92.06 323 GLY B N 1
ATOM 6093 C CA . GLY B 1 323 ? -10.469 12.773 4.328 1 92.06 323 GLY B CA 1
ATOM 6094 C C . GLY B 1 323 ? -10.727 12.234 2.936 1 92.06 323 GLY B C 1
ATOM 6095 O O . GLY B 1 323 ? -10.609 12.969 1.949 1 92.06 323 GLY B O 1
ATOM 6096 N N . TYR B 1 324 ? -10.961 10.992 2.883 1 93.31 324 TYR B N 1
ATOM 6097 C CA . TYR B 1 324 ? -11.234 10.383 1.586 1 93.31 324 TYR B CA 1
ATOM 6098 C C . TYR B 1 324 ? -12.398 9.398 1.682 1 93.31 324 TYR B C 1
ATOM 6100 O O . TYR B 1 324 ? -12.656 8.836 2.748 1 93.31 324 TYR B O 1
ATOM 6108 N N . ASP B 1 325 ? -13.094 9.344 0.554 1 95.81 325 ASP B N 1
ATOM 6109 C CA . ASP B 1 325 ? -14.203 8.422 0.341 1 95.81 325 ASP B CA 1
ATOM 6110 C C . ASP B 1 325 ? -13.867 7.395 -0.738 1 95.81 325 ASP B C 1
ATOM 6112 O O . ASP B 1 325 ? -13.734 7.746 -1.913 1 95.81 325 ASP B O 1
ATOM 6116 N N . TRP B 1 326 ? -13.75 6.082 -0.304 1 94.69 326 TRP B N 1
ATOM 6117 C CA . TRP B 1 326 ? -13.422 5.016 -1.242 1 94.69 326 TRP B CA 1
ATOM 6118 C C . TRP B 1 326 ? -14.648 4.172 -1.57 1 94.69 326 TRP B C 1
ATOM 6120 O O . TRP B 1 326 ? -15.422 3.818 -0.677 1 94.69 326 TRP B O 1
ATOM 6130 N N . VAL B 1 327 ? -14.82 3.936 -2.857 1 95.25 327 VAL B N 1
ATOM 6131 C CA . VAL B 1 327 ? -15.719 2.852 -3.234 1 95.25 327 VAL B CA 1
ATOM 6132 C C . VAL B 1 327 ? -15.016 1.508 -3.051 1 95.25 327 VAL B C 1
ATOM 6134 O O . VAL B 1 327 ? -13.852 1.354 -3.422 1 95.25 327 VAL B O 1
ATOM 6137 N N . LEU B 1 328 ? -15.656 0.502 -2.385 1 95.12 328 LEU B N 1
ATOM 6138 C CA . LEU B 1 328 ? -15.055 -0.799 -2.129 1 95.12 328 LEU B CA 1
ATOM 6139 C C . LEU B 1 328 ? -15.57 -1.843 -3.115 1 95.12 328 LEU B C 1
ATOM 6141 O O . LEU B 1 328 ? -16.719 -1.771 -3.555 1 95.12 328 LEU B O 1
ATOM 6145 N N . PRO B 1 329 ? -14.781 -2.859 -3.438 1 94.44 329 PRO B N 1
ATOM 6146 C CA . PRO B 1 329 ? -13.414 -3.041 -2.941 1 94.44 329 PRO B CA 1
ATOM 6147 C C . PRO B 1 329 ? -12.391 -2.189 -3.695 1 94.44 329 PRO B C 1
ATOM 6149 O O . PRO B 1 329 ? -12.656 -1.753 -4.82 1 94.44 329 PRO B O 1
ATOM 6152 N N . TYR B 1 330 ? -11.312 -1.954 -3.059 1 91.56 330 TYR B N 1
ATOM 6153 C CA . TYR B 1 330 ? -10.211 -1.216 -3.666 1 91.56 330 TYR B CA 1
ATOM 6154 C C . TYR B 1 330 ? -9.477 -2.076 -4.688 1 91.56 330 TYR B C 1
ATOM 6156 O O . TYR B 1 330 ? -9.172 -3.242 -4.426 1 91.56 330 TYR B O 1
ATOM 6164 N N . VAL B 1 331 ? -9.25 -1.483 -5.871 1 87.75 331 VAL B N 1
ATOM 6165 C CA . VAL B 1 331 ? -8.422 -2.068 -6.914 1 87.75 331 VAL B CA 1
ATOM 6166 C C . VAL B 1 331 ? -7.418 -1.031 -7.418 1 87.75 331 VAL B C 1
ATOM 6168 O O . VAL B 1 331 ? -7.805 0.043 -7.883 1 87.75 331 VAL B O 1
ATOM 6171 N N . PRO B 1 332 ? -6.121 -1.374 -7.281 1 84.25 332 PRO B N 1
ATOM 6172 C CA . PRO B 1 332 ? -5.113 -0.408 -7.727 1 84.25 332 PRO B CA 1
ATOM 6173 C C . PRO B 1 332 ? -5.293 0.007 -9.188 1 84.25 332 PRO B C 1
ATOM 6175 O O . PRO B 1 332 ? -5.566 -0.838 -10.039 1 84.25 332 PRO B O 1
ATOM 6178 N N . GLY B 1 333 ? -5.18 1.326 -9.43 1 79.12 333 GLY B N 1
ATOM 6179 C CA . GLY B 1 333 ? -5.27 1.861 -10.773 1 79.12 333 GLY B CA 1
ATOM 6180 C C . GLY B 1 333 ? -6.695 2.051 -11.25 1 79.12 333 GLY B C 1
ATOM 6181 O O . GLY B 1 333 ? -6.926 2.584 -12.344 1 79.12 333 GLY B O 1
ATOM 6182 N N . VAL B 1 334 ? -7.625 1.582 -10.484 1 85.12 334 VAL B N 1
ATOM 6183 C CA . VAL B 1 334 ? -9.023 1.651 -10.898 1 85.12 334 VAL B CA 1
ATOM 6184 C C . VAL B 1 334 ? -9.812 2.498 -9.906 1 85.12 334 VAL B C 1
ATOM 6186 O O . VAL B 1 334 ? -10.5 3.443 -10.297 1 85.12 334 VAL B O 1
ATOM 6189 N N . THR B 1 335 ? -9.664 2.109 -8.641 1 87.12 335 THR B N 1
ATOM 6190 C CA . THR B 1 335 ? -10.422 2.783 -7.594 1 87.12 335 THR B CA 1
ATOM 6191 C C . THR B 1 335 ? -9.805 4.141 -7.262 1 87.12 335 THR B C 1
ATOM 6193 O O . THR B 1 335 ? -8.617 4.227 -6.938 1 87.12 335 THR B O 1
ATOM 6196 N N . GLU B 1 336 ? -10.539 5.141 -7.492 1 86.56 336 GLU B N 1
ATOM 6197 C CA . GLU B 1 336 ? -10.141 6.488 -7.109 1 86.56 336 GLU B CA 1
ATOM 6198 C C . GLU B 1 336 ? -10.953 6.992 -5.922 1 86.56 336 GLU B C 1
ATOM 6200 O O . GLU B 1 336 ? -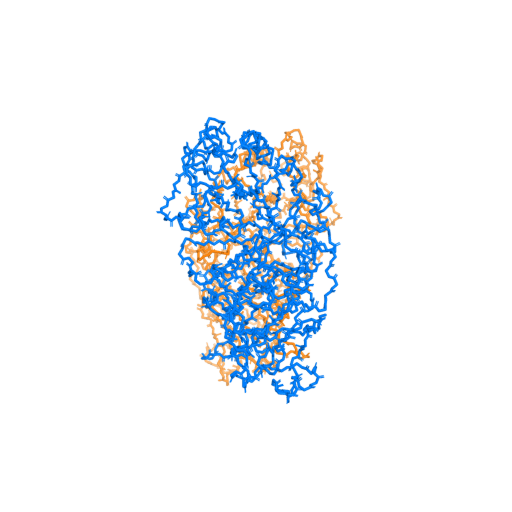12.18 6.918 -5.926 1 86.56 336 GLU B O 1
ATOM 6205 N N . ALA B 1 337 ? -10.266 7.402 -4.926 1 90.12 337 ALA B N 1
ATOM 6206 C CA . ALA B 1 337 ? -10.945 7.969 -3.762 1 90.12 337 ALA B CA 1
ATOM 6207 C C . ALA B 1 337 ? -11.328 9.43 -4.008 1 90.12 337 ALA B C 1
ATOM 6209 O O . ALA B 1 337 ? -10.609 10.156 -4.691 1 90.12 337 ALA B O 1
ATOM 6210 N N . ALA B 1 338 ? -12.406 9.805 -3.514 1 91.56 338 ALA B N 1
ATOM 6211 C CA . ALA B 1 338 ? -12.82 11.203 -3.568 1 91.56 338 ALA B CA 1
ATOM 6212 C C . ALA B 1 338 ? -12.422 11.945 -2.297 1 91.56 338 ALA B C 1
ATOM 6214 O O . ALA B 1 338 ? -12.711 11.484 -1.188 1 91.56 338 ALA B O 1
ATOM 6215 N N . ALA B 1 339 ? -11.727 13.023 -2.535 1 90.62 339 ALA B N 1
ATOM 6216 C CA . ALA B 1 339 ? -11.414 13.859 -1.384 1 90.62 339 ALA B CA 1
ATOM 6217 C C . ALA B 1 339 ? -12.688 14.391 -0.73 1 90.62 339 ALA B C 1
ATOM 6219 O O . ALA B 1 339 ? -13.641 14.766 -1.422 1 90.62 339 ALA B O 1
ATOM 6220 N N . ILE B 1 340 ? -12.727 14.383 0.639 1 93.38 340 ILE B N 1
ATOM 6221 C CA . ILE B 1 340 ? -13.906 14.836 1.365 1 93.38 340 ILE B CA 1
ATOM 6222 C C . ILE B 1 340 ? -13.484 15.672 2.568 1 93.38 340 ILE B C 1
ATOM 6224 O O . ILE B 1 340 ? -12.484 15.375 3.223 1 93.38 340 ILE B O 1
ATOM 6228 N N . SER B 1 341 ? -14.18 16.719 2.799 1 92.88 341 SER B N 1
ATOM 6229 C CA . SER B 1 341 ? -13.953 17.516 4 1 92.88 341 SER B CA 1
ATOM 6230 C C . SER B 1 341 ? -14.562 16.859 5.23 1 92.88 341 SER B C 1
ATOM 6232 O O . SER B 1 341 ? -15.438 15.992 5.105 1 92.88 341 SER B O 1
ATOM 6234 N N . ASP B 1 342 ? -14.078 17.25 6.379 1 94.94 342 ASP B N 1
ATOM 6235 C CA . ASP B 1 342 ? -14.648 16.734 7.617 1 94.94 342 ASP B CA 1
ATOM 6236 C C . ASP B 1 342 ? -16.125 17.062 7.727 1 94.94 342 ASP B C 1
ATOM 6238 O O . ASP B 1 342 ? -16.938 16.234 8.141 1 94.94 342 ASP B O 1
ATOM 6242 N N . SER B 1 343 ? -16.5 18.266 7.328 1 94.62 343 SER B N 1
ATOM 6243 C CA . SER B 1 343 ? -17.891 18.672 7.402 1 94.62 343 SER B CA 1
ATOM 6244 C C . SER B 1 343 ? -18.781 17.812 6.508 1 94.62 343 SER B C 1
ATOM 6246 O O . SER B 1 343 ? -19.875 17.406 6.906 1 94.62 343 SER B O 1
ATOM 6248 N N . ARG B 1 344 ? -18.312 17.562 5.32 1 95.38 344 ARG B N 1
ATOM 6249 C CA . ARG B 1 344 ? -19.078 16.75 4.387 1 95.38 344 ARG B CA 1
ATOM 6250 C C . ARG B 1 344 ? -19.234 15.32 4.902 1 95.38 344 ARG B C 1
ATOM 6252 O O . ARG B 1 344 ? -20.297 14.719 4.777 1 95.38 344 ARG B O 1
ATOM 6259 N N . ALA B 1 345 ? -18.156 14.766 5.422 1 97.5 345 ALA B N 1
ATOM 6260 C CA . ALA B 1 345 ? -18.219 13.43 6 1 97.5 345 ALA B CA 1
ATOM 6261 C C . ALA B 1 345 ? -19.281 13.352 7.094 1 97.5 345 ALA B C 1
ATOM 6263 O O . ALA B 1 345 ? -20.094 12.422 7.117 1 97.5 345 ALA B O 1
ATOM 6264 N N . ILE B 1 346 ? -19.328 14.344 7.949 1 97.75 346 ILE B N 1
ATOM 6265 C CA . ILE B 1 346 ? -20.266 14.398 9.062 1 97.75 346 ILE B CA 1
ATOM 6266 C C . ILE B 1 346 ? -21.688 14.5 8.531 1 97.75 346 ILE B C 1
ATOM 6268 O O . ILE B 1 346 ? -22.594 13.828 9.031 1 97.75 346 ILE B O 1
ATOM 6272 N N . GLU B 1 347 ? -21.859 15.289 7.512 1 96.94 347 GLU B N 1
ATOM 6273 C CA . GLU B 1 347 ? -23.188 15.461 6.906 1 96.94 347 GLU B CA 1
ATOM 6274 C C . GLU B 1 347 ? -23.688 14.141 6.316 1 96.94 347 GLU B C 1
ATOM 6276 O O . GLU B 1 347 ? -24.859 13.805 6.465 1 96.94 347 GLU B O 1
ATOM 6281 N N . ILE B 1 348 ? -22.812 13.422 5.645 1 97.31 348 ILE B N 1
ATOM 6282 C CA . ILE B 1 348 ? -23.188 12.133 5.074 1 97.31 348 ILE B CA 1
ATOM 6283 C C . ILE B 1 348 ? -23.641 11.195 6.184 1 97.31 348 ILE B C 1
ATOM 6285 O O . ILE B 1 348 ? -24.688 10.539 6.062 1 97.31 348 ILE B O 1
ATOM 6289 N N . ALA B 1 349 ? -22.875 11.141 7.254 1 98.19 349 ALA B N 1
ATOM 6290 C CA . ALA B 1 349 ? -23.234 10.273 8.383 1 98.19 349 ALA B CA 1
ATOM 6291 C C . ALA B 1 349 ? -24.562 10.68 8.992 1 98.19 349 ALA B C 1
ATOM 6293 O O . ALA B 1 349 ? -25.422 9.828 9.234 1 98.19 349 ALA B O 1
ATOM 6294 N N . ALA B 1 350 ? -24.766 11.953 9.18 1 97.12 350 ALA B N 1
ATOM 6295 C CA . ALA B 1 350 ? -26 12.477 9.781 1 97.12 350 ALA B CA 1
ATOM 6296 C C . ALA B 1 350 ? -27.203 12.188 8.898 1 97.12 350 ALA B C 1
ATOM 6298 O O . ALA B 1 350 ? -28.219 11.672 9.367 1 97.12 350 ALA B O 1
ATOM 6299 N N . ASP B 1 351 ? -27.016 12.469 7.629 1 96.12 351 ASP B N 1
ATOM 6300 C CA . ASP B 1 351 ? -28.125 12.336 6.676 1 96.12 351 ASP B CA 1
ATOM 6301 C C . ASP B 1 351 ? -28.531 10.875 6.52 1 96.12 351 ASP B C 1
ATOM 6303 O O . ASP B 1 351 ? -29.688 10.586 6.211 1 96.12 351 ASP B O 1
ATOM 6307 N N . ASN B 1 352 ? -27.641 9.992 6.758 1 96.06 352 ASN B N 1
ATOM 6308 C CA . ASN B 1 352 ? -27.922 8.578 6.539 1 96.06 352 ASN B CA 1
ATOM 6309 C C . ASN B 1 352 ? -28.109 7.836 7.859 1 96.06 352 ASN B C 1
ATOM 6311 O O . ASN B 1 352 ? -28.266 6.613 7.871 1 96.06 352 ASN B O 1
ATOM 6315 N N . GLY B 1 353 ? -28.094 8.555 8.945 1 96.25 353 GLY B N 1
ATOM 6316 C CA . GLY B 1 353 ? -28.281 7.934 10.242 1 96.25 353 GLY B CA 1
ATOM 6317 C C . GLY B 1 353 ? -27.172 6.957 10.609 1 96.25 353 GLY B C 1
ATOM 6318 O O . GLY B 1 353 ? -27.438 5.914 11.211 1 96.25 353 GLY B O 1
ATOM 6319 N N . ILE B 1 354 ? -26.016 7.258 10.164 1 97.5 354 ILE B N 1
ATOM 6320 C CA . ILE B 1 354 ? -24.875 6.379 10.383 1 97.5 354 ILE B CA 1
ATOM 6321 C C . ILE B 1 354 ? -24.062 6.863 11.578 1 97.5 354 ILE B C 1
ATOM 6323 O O . ILE B 1 354 ? -23.797 8.062 11.719 1 97.5 354 ILE B O 1
ATOM 6327 N N . THR B 1 355 ? -23.688 5.957 12.469 1 97.94 355 THR B N 1
ATOM 6328 C CA . THR B 1 355 ? -22.797 6.27 13.586 1 97.94 355 THR B CA 1
ATOM 6329 C C . THR B 1 355 ? -21.344 6.348 13.125 1 97.94 355 THR B C 1
ATOM 6331 O O . THR B 1 355 ? -20.828 5.41 12.508 1 97.94 355 THR B O 1
ATOM 6334 N N . ILE B 1 356 ? -20.75 7.465 13.367 1 98.56 356 ILE B N 1
ATOM 6335 C CA . ILE B 1 356 ? -19.328 7.621 13.078 1 98.56 356 ILE B CA 1
ATOM 6336 C C . ILE B 1 356 ? -18.5 6.816 14.078 1 98.56 356 ILE B C 1
ATOM 6338 O O . ILE B 1 356 ? -18.609 7.031 15.289 1 98.56 356 ILE B O 1
ATOM 6342 N N . GLN B 1 357 ? -17.688 5.898 13.625 1 98.06 357 GLN B N 1
ATOM 6343 C CA . GLN B 1 357 ? -16.812 5.094 14.461 1 98.06 357 GLN B CA 1
ATOM 6344 C C . GLN B 1 357 ? -15.438 5.738 14.594 1 98.06 357 GLN B C 1
ATOM 6346 O O . GLN B 1 357 ? -15.094 6.652 13.836 1 98.06 357 GLN B O 1
ATOM 6351 N N . PHE B 1 358 ? -14.711 5.309 15.633 1 98 358 PHE B N 1
ATOM 6352 C CA . PHE B 1 358 ? -13.375 5.855 15.891 1 98 358 PHE B CA 1
ATOM 6353 C C . PHE B 1 358 ? -12.367 4.734 16.094 1 98 358 PHE B C 1
ATOM 6355 O O . PHE B 1 358 ? -12.555 3.859 16.938 1 98 358 PHE B O 1
ATOM 6362 N N . ASN B 1 359 ? -11.336 4.711 15.266 1 97.5 359 ASN B N 1
ATOM 6363 C CA . ASN B 1 359 ? -10.258 3.74 15.438 1 97.5 359 ASN B CA 1
ATOM 6364 C C . ASN B 1 359 ? -9.188 4.25 16.406 1 97.5 359 ASN B C 1
ATOM 6366 O O . ASN B 1 359 ? -8.555 5.273 16.141 1 97.5 359 ASN B O 1
ATOM 6370 N N . GLU B 1 360 ? -8.906 3.504 17.406 1 96.88 360 GLU B N 1
ATOM 6371 C CA . GLU B 1 360 ? -8.055 3.982 18.5 1 96.88 360 GLU B CA 1
ATOM 6372 C C . GLU B 1 360 ? -6.582 3.953 18.094 1 96.88 360 GLU B C 1
ATOM 6374 O O . GLU B 1 360 ? -5.797 4.793 18.531 1 96.88 360 GLU B O 1
ATOM 6379 N N . GLU B 1 361 ? -6.176 3.035 17.312 1 93.88 361 GLU B N 1
ATOM 6380 C CA . GLU B 1 361 ? -4.781 2.955 16.891 1 93.88 361 GLU B CA 1
ATOM 6381 C C . GLU B 1 361 ? -4.445 4.059 15.891 1 93.88 361 GLU B C 1
ATOM 6383 O O . GLU B 1 361 ? -3.428 4.738 16.031 1 93.88 361 GLU B O 1
ATOM 6388 N N . ALA B 1 362 ? -5.336 4.227 14.945 1 94 362 ALA B N 1
ATOM 6389 C CA . ALA B 1 362 ? -5.121 5.227 13.898 1 94 362 ALA B CA 1
ATOM 6390 C C . ALA B 1 362 ? -5.465 6.625 14.398 1 94 362 ALA B C 1
ATOM 6392 O O . ALA B 1 362 ? -5.066 7.621 13.797 1 94 362 ALA B O 1
ATOM 6393 N N . GLN B 1 363 ? -6.262 6.629 15.461 1 97.19 363 GLN B N 1
ATOM 6394 C CA . GLN B 1 363 ? -6.797 7.887 15.969 1 97.19 363 GLN B CA 1
ATOM 6395 C C . GLN B 1 363 ? -7.531 8.656 14.875 1 97.19 363 GLN B C 1
ATOM 6397 O O . GLN B 1 363 ? -7.242 9.828 14.633 1 97.19 363 GLN B O 1
ATOM 6402 N N . SER B 1 364 ? -8.453 8.039 14.25 1 97 364 SER B N 1
ATOM 6403 C CA . SER B 1 364 ? -9.195 8.617 13.141 1 97 364 SER B CA 1
ATOM 6404 C C . SER B 1 364 ? -10.625 8.086 13.086 1 97 364 SER B C 1
ATOM 6406 O O . SER B 1 364 ? -10.867 6.914 13.367 1 97 364 SER B O 1
ATOM 6408 N N . PRO B 1 365 ? -11.531 8.953 12.789 1 98.44 365 PRO B N 1
ATOM 6409 C CA . PRO B 1 365 ? -12.914 8.516 12.578 1 98.44 365 PRO B CA 1
ATOM 6410 C C . PRO B 1 365 ? -13.133 7.875 11.203 1 98.44 365 PRO B C 1
ATOM 6412 O O . PRO B 1 365 ? -12.414 8.188 10.25 1 98.44 365 PRO B O 1
ATOM 6415 N N . TYR B 1 366 ? -14.086 7.012 11.18 1 98.25 366 TYR B N 1
ATOM 6416 C CA . TYR B 1 366 ? -14.453 6.363 9.922 1 98.25 366 TYR B CA 1
ATOM 6417 C C . TYR B 1 366 ? -15.891 5.863 9.969 1 98.25 366 TYR B C 1
ATOM 6419 O O . TYR B 1 366 ? -16.5 5.793 11.039 1 98.25 366 TYR B O 1
ATOM 6427 N N . PHE B 1 367 ? -16.5 5.609 8.836 1 98.56 367 PHE B N 1
ATOM 6428 C CA . PHE B 1 367 ? -17.781 4.91 8.742 1 98.56 367 PHE B CA 1
ATOM 6429 C C . PHE B 1 367 ? -17.953 4.281 7.367 1 98.56 367 PHE B C 1
ATOM 6431 O O . PHE B 1 367 ? -17.266 4.656 6.414 1 98.56 367 PHE B O 1
ATOM 6438 N N . PHE B 1 368 ? -18.766 3.277 7.328 1 97.44 368 PHE B N 1
ATOM 6439 C CA . PHE B 1 368 ? -19.203 2.66 6.078 1 97.44 368 PHE B CA 1
ATOM 6440 C C . PHE B 1 368 ? -20.578 3.154 5.676 1 97.44 368 PHE B C 1
ATOM 6442 O O . PHE B 1 368 ? -21.406 3.449 6.535 1 97.44 368 PHE B O 1
ATOM 6449 N N . TYR B 1 369 ? -20.781 3.324 4.402 1 97.31 369 TYR B N 1
ATOM 6450 C CA . TYR B 1 369 ? -22.125 3.598 3.926 1 97.31 369 TYR B CA 1
ATOM 6451 C C . TYR B 1 369 ? -22.328 3.061 2.514 1 97.31 369 TYR B C 1
ATOM 6453 O O . TYR B 1 369 ? -21.359 2.689 1.842 1 97.31 369 TYR B O 1
ATOM 6461 N N . THR B 1 370 ? -23.609 2.859 2.152 1 95.94 370 THR B N 1
ATOM 6462 C CA . THR B 1 370 ? -23.922 2.361 0.819 1 95.94 370 THR B CA 1
ATOM 6463 C C . THR B 1 370 ? -24.578 3.455 -0.023 1 95.94 370 THR B C 1
ATOM 6465 O O . THR B 1 370 ? -25.469 4.164 0.452 1 95.94 370 THR B O 1
ATOM 6468 N N . GLU B 1 371 ? -24.047 3.672 -1.178 1 93.75 371 GLU B N 1
ATOM 6469 C CA . GLU B 1 371 ? -24.625 4.598 -2.154 1 93.75 371 GLU B CA 1
ATOM 6470 C C . GLU B 1 371 ? -24.719 3.953 -3.533 1 93.75 371 GLU B C 1
ATOM 6472 O O . GLU B 1 371 ? -23.734 3.459 -4.066 1 93.75 371 GLU B O 1
ATOM 6477 N N . ASN B 1 372 ? -25.922 3.893 -4.129 1 93.31 372 ASN B N 1
ATOM 6478 C CA . ASN B 1 372 ? -26.172 3.307 -5.441 1 93.31 372 ASN B CA 1
ATOM 6479 C C . ASN B 1 372 ? -25.688 1.861 -5.512 1 93.31 372 ASN B C 1
ATOM 6481 O O . ASN B 1 372 ? -25.016 1.472 -6.473 1 93.31 372 ASN B O 1
ATOM 6485 N N . GLY B 1 373 ? -25.797 1.156 -4.438 1 92.56 373 GLY B N 1
ATOM 6486 C CA . GLY B 1 373 ? -25.484 -0.263 -4.41 1 92.56 373 GLY B CA 1
ATOM 6487 C C . GLY B 1 373 ? -24.016 -0.544 -4.137 1 92.56 373 GLY B C 1
ATOM 6488 O O . GLY B 1 373 ? -23.609 -1.703 -4.02 1 92.56 373 GLY B O 1
ATOM 6489 N N . SER B 1 374 ? -23.25 0.481 -3.973 1 94.12 374 SER B N 1
ATOM 6490 C CA . SER B 1 374 ? -21.812 0.309 -3.721 1 94.12 374 SER B CA 1
ATOM 6491 C C . SER B 1 374 ? -21.469 0.652 -2.279 1 94.12 374 SER B C 1
ATOM 6493 O O . SER B 1 374 ? -21.984 1.625 -1.723 1 94.12 374 SER B O 1
ATOM 6495 N N . LEU B 1 375 ? -20.672 -0.187 -1.709 1 96.19 375 LEU B N 1
ATOM 6496 C CA . LEU B 1 375 ? -20.172 0.053 -0.355 1 96.19 375 LEU B CA 1
ATOM 6497 C C . LEU B 1 375 ? -19.047 1.073 -0.358 1 96.19 375 LEU B C 1
ATOM 6499 O O . LEU B 1 375 ? -18.156 1.018 -1.211 1 96.19 375 LEU B O 1
ATOM 6503 N N . HIS B 1 376 ? -19.141 2.047 0.536 1 97.31 376 HIS B N 1
ATOM 6504 C CA . HIS B 1 376 ? -18.141 3.09 0.679 1 97.31 376 HIS B CA 1
ATOM 6505 C C . HIS B 1 376 ? -17.484 3.043 2.059 1 97.31 376 HIS B C 1
ATOM 6507 O O . HIS B 1 376 ? -18.141 2.674 3.041 1 97.31 376 HIS B O 1
ATOM 6513 N N . LEU B 1 377 ? -16.25 3.352 2.096 1 97.5 377 LEU B N 1
ATOM 6514 C CA . LEU B 1 377 ? -15.516 3.588 3.34 1 97.5 377 LEU B CA 1
ATOM 6515 C C . LEU B 1 377 ? -14.969 5.012 3.389 1 97.5 377 LEU B C 1
ATOM 6517 O O . LEU B 1 377 ? -14.266 5.441 2.477 1 97.5 377 LEU B O 1
ATOM 6521 N N . VAL B 1 378 ? -15.352 5.715 4.402 1 97.31 378 VAL B N 1
ATOM 6522 C CA . VAL B 1 378 ? -14.867 7.082 4.582 1 97.31 378 VAL B CA 1
ATOM 6523 C C . VAL B 1 378 ? -13.914 7.141 5.773 1 97.31 378 VAL B C 1
ATOM 6525 O O . VAL B 1 378 ? -14.242 6.664 6.863 1 97.31 378 VAL B O 1
ATOM 6528 N N . TRP B 1 379 ? -12.727 7.598 5.543 1 96.25 379 TRP B N 1
ATOM 6529 C CA . TRP B 1 379 ? -11.789 8.016 6.578 1 96.25 379 TRP B CA 1
ATOM 6530 C C . TRP B 1 379 ? -11.633 9.539 6.586 1 96.25 379 TRP B C 1
ATOM 6532 O O . TRP B 1 379 ? -11.539 10.164 5.531 1 96.25 379 TRP B O 1
ATOM 6542 N N . PHE B 1 380 ? -11.68 10.141 7.754 1 96 380 PHE B N 1
ATOM 6543 C CA . PHE B 1 380 ? -11.508 11.586 7.828 1 96 380 PHE B CA 1
ATOM 6544 C C . PHE B 1 380 ? -10.922 12 9.172 1 96 380 PHE B C 1
ATOM 6546 O O . PHE B 1 380 ? -10.344 11.172 9.883 1 96 380 PHE B O 1
ATOM 6553 N N . LYS B 1 381 ? -10.867 13.297 9.406 1 95.88 381 LYS B N 1
ATOM 6554 C CA . LYS B 1 381 ? -10.328 13.82 10.656 1 95.88 381 LYS B CA 1
ATOM 6555 C C . LYS B 1 381 ? -11.422 14.469 11.5 1 95.88 381 LYS B C 1
ATOM 6557 O O . LYS B 1 381 ? -12.367 15.047 10.961 1 95.88 381 LYS B O 1
ATOM 6562 N N . ASP B 1 382 ? -11.344 14.25 12.781 1 97.25 382 ASP B N 1
ATOM 6563 C CA . ASP B 1 382 ? -12.188 14.977 13.727 1 97.25 382 ASP B CA 1
ATOM 6564 C C . ASP B 1 382 ? -11.359 15.562 14.875 1 97.25 382 ASP B C 1
ATOM 6566 O O . ASP B 1 382 ? -10.133 15.656 14.773 1 97.25 382 ASP B O 1
ATOM 6570 N N . ALA B 1 383 ? -12.031 16.078 15.875 1 98.12 383 ALA B N 1
ATOM 6571 C CA . ALA B 1 383 ? -11.328 16.75 16.969 1 98.12 383 ALA B CA 1
ATOM 6572 C C . ALA B 1 383 ? -10.352 15.812 17.656 1 98.12 383 ALA B C 1
ATOM 6574 O O . ALA B 1 383 ? -9.258 16.219 18.047 1 98.12 383 ALA B O 1
ATOM 6575 N N . ARG B 1 384 ? -10.758 14.586 17.844 1 98 384 ARG B N 1
ATOM 6576 C CA . ARG B 1 384 ? -9.891 13.594 18.469 1 98 384 ARG B CA 1
ATOM 6577 C C . ARG B 1 384 ? -8.633 13.359 17.641 1 98 384 ARG B C 1
ATOM 6579 O O . ARG B 1 384 ? -7.531 13.258 18.188 1 98 384 ARG B O 1
ATOM 6586 N N . SER B 1 385 ? -8.859 13.234 16.312 1 97.44 385 SER B N 1
ATOM 6587 C CA . SER B 1 385 ? -7.746 13.031 15.391 1 97.44 385 SER B CA 1
ATOM 6588 C C . SER B 1 385 ? -6.762 14.195 15.461 1 97.44 385 SER B C 1
ATOM 6590 O O . SER B 1 385 ? -5.551 13.984 15.562 1 97.44 385 SER B O 1
ATOM 6592 N N . PHE B 1 386 ? -7.262 15.375 15.469 1 97.19 386 PHE B N 1
ATOM 6593 C CA . PHE B 1 386 ? -6.418 16.562 15.523 1 97.19 386 PHE B CA 1
ATOM 6594 C C . PHE B 1 386 ? -5.711 16.656 16.875 1 97.19 386 PHE B C 1
ATOM 6596 O O . PHE B 1 386 ? -4.523 16.984 16.922 1 97.19 386 PHE B O 1
ATOM 6603 N N . ASP B 1 387 ? -6.414 16.359 17.891 1 97.62 387 ASP B N 1
ATOM 6604 C CA . ASP B 1 387 ? -5.855 16.469 19.234 1 97.62 387 ASP B CA 1
ATOM 6605 C C . ASP B 1 387 ? -4.719 15.469 19.438 1 97.62 387 ASP B C 1
ATOM 6607 O O . ASP B 1 387 ? -3.684 15.805 20.016 1 97.62 387 ASP B O 1
ATOM 6611 N N . SER B 1 388 ? -4.945 14.266 18.969 1 97.5 388 SER B N 1
ATOM 6612 C CA . SER B 1 388 ? -3.912 13.242 19.094 1 97.5 388 SER B CA 1
ATOM 6613 C C . SER B 1 388 ? -2.646 13.633 18.344 1 97.5 388 SER B C 1
ATOM 6615 O O . SER B 1 388 ? -1.536 13.453 18.844 1 97.5 388 SER B O 1
ATOM 6617 N N . ARG B 1 389 ? -2.791 14.195 17.234 1 95.88 389 ARG B N 1
ATOM 6618 C CA . ARG B 1 389 ? -1.649 14.602 16.422 1 95.88 389 ARG B CA 1
ATOM 6619 C C . ARG B 1 389 ? -0.973 15.836 17.016 1 95.88 389 ARG B C 1
ATOM 6621 O O . ARG B 1 389 ? 0.253 15.875 17.141 1 95.88 389 ARG B O 1
ATOM 6628 N N . ALA B 1 390 ? -1.793 16.797 17.422 1 96.31 390 ALA B N 1
ATOM 6629 C CA . ALA B 1 390 ? -1.219 17.969 18.078 1 96.31 390 ALA B CA 1
ATOM 6630 C C . ALA B 1 390 ? -0.472 17.562 19.344 1 96.31 390 ALA B C 1
ATOM 6632 O O . ALA B 1 390 ? 0.573 18.141 19.656 1 96.31 390 ALA B O 1
ATOM 6633 N N . GLY B 1 391 ? -0.969 16.594 20.031 1 96.56 391 GLY B N 1
ATOM 6634 C CA . GLY B 1 391 ? -0.372 16.141 21.281 1 96.56 391 GLY B CA 1
ATOM 6635 C C . GLY B 1 391 ? 0.998 15.508 21.094 1 96.56 391 GLY B C 1
ATOM 6636 O O . GLY B 1 391 ? 1.811 15.492 22.016 1 96.56 391 GLY B O 1
ATOM 6637 N N . LEU B 1 392 ? 1.241 15.039 19.906 1 96.5 392 LEU B N 1
ATOM 6638 C CA . LEU B 1 392 ? 2.525 14.406 19.625 1 96.5 392 LEU B CA 1
ATOM 6639 C C . LEU B 1 392 ? 3.662 15.422 19.719 1 96.5 392 LEU B C 1
ATOM 6641 O O . LEU B 1 392 ? 4.797 15.055 20.031 1 96.5 392 LEU B O 1
ATOM 6645 N N . VAL B 1 393 ? 3.41 16.688 19.5 1 97.19 393 VAL B N 1
ATOM 6646 C CA . VAL B 1 393 ? 4.43 17.734 19.594 1 97.19 393 VAL B CA 1
ATOM 6647 C C . VAL B 1 393 ? 4.977 17.781 21.016 1 97.19 393 VAL B C 1
ATOM 6649 O O . VAL B 1 393 ? 6.195 17.844 21.219 1 97.19 393 VAL B O 1
ATOM 6652 N N . GLU B 1 394 ? 4.098 17.75 21.953 1 96.25 394 GLU B N 1
ATOM 6653 C CA . GLU B 1 394 ? 4.496 17.781 23.359 1 96.25 394 GLU B CA 1
ATOM 6654 C C . GLU B 1 394 ? 5.145 16.469 23.766 1 96.25 394 GLU B C 1
ATOM 6656 O O . GLU B 1 394 ? 6.176 16.453 24.438 1 96.25 394 GLU B O 1
ATOM 6661 N N . GLU B 1 395 ? 4.543 15.383 23.375 1 96.69 395 GLU B N 1
ATOM 6662 C CA . GLU B 1 395 ? 5.016 14.062 23.766 1 96.69 395 GLU B CA 1
ATOM 6663 C C . GLU B 1 395 ? 6.457 13.836 23.328 1 96.69 395 GLU B C 1
ATOM 6665 O O . GLU B 1 395 ? 7.25 13.242 24.062 1 96.69 395 GLU B O 1
ATOM 6670 N N . TYR B 1 396 ? 6.812 14.375 22.141 1 97.31 396 TYR B N 1
ATOM 6671 C CA . TYR B 1 396 ? 8.133 14.125 21.578 1 97.31 396 TYR B CA 1
ATOM 6672 C C . TYR B 1 396 ? 9 15.375 21.625 1 97.31 396 TYR B C 1
ATOM 6674 O O . TYR B 1 396 ? 10.125 15.383 21.125 1 97.31 396 TYR B O 1
ATOM 6682 N N . ASP B 1 397 ? 8.438 16.453 22.172 1 97.12 397 ASP B N 1
ATOM 6683 C CA . ASP B 1 397 ? 9.133 17.734 22.297 1 97.12 397 ASP B CA 1
ATOM 6684 C C . ASP B 1 397 ? 9.562 18.25 20.938 1 97.12 397 ASP B C 1
ATOM 6686 O O . ASP B 1 397 ? 10.719 18.641 20.75 1 97.12 397 ASP B O 1
ATOM 6690 N N . LEU B 1 398 ? 8.664 18.203 19.969 1 97.75 398 LEU B N 1
ATOM 6691 C CA . LEU B 1 398 ? 8.961 18.578 18.594 1 97.75 398 LEU B CA 1
ATOM 6692 C C . LEU B 1 398 ? 8.891 20.094 18.422 1 97.75 398 LEU B C 1
ATOM 6694 O O . LEU B 1 398 ? 8.445 20.812 19.328 1 97.75 398 LEU B O 1
ATOM 6698 N N . GLN B 1 399 ? 9.367 20.547 17.266 1 97.5 399 GLN B N 1
ATOM 6699 C CA . GLN B 1 399 ? 9.328 21.969 16.922 1 97.5 399 GLN B CA 1
ATOM 6700 C C . GLN B 1 399 ? 7.891 22.422 16.656 1 97.5 399 GLN B C 1
ATOM 6702 O O . GLN B 1 399 ? 7.516 23.531 17.031 1 97.5 399 GLN B O 1
ATOM 6707 N N . GLY B 1 400 ? 7.207 21.625 15.938 1 97.44 400 GLY B N 1
ATOM 6708 C CA . GLY B 1 400 ? 5.836 22.016 15.664 1 97.44 400 GLY B CA 1
ATOM 6709 C C . GLY B 1 400 ? 5.156 21.156 14.625 1 97.44 400 GLY B C 1
ATOM 6710 O O . GLY B 1 400 ? 5.41 19.953 14.555 1 97.44 400 GLY B O 1
ATOM 6711 N N . VAL B 1 401 ? 4.098 21.781 13.922 1 96.38 401 VAL B N 1
ATOM 6712 C CA . VAL B 1 401 ? 3.283 21.047 12.969 1 96.38 401 VAL B CA 1
ATOM 6713 C C . VAL B 1 401 ? 3.213 21.812 11.648 1 96.38 401 VAL B C 1
ATOM 6715 O O . VAL B 1 401 ? 3.35 23.031 11.625 1 96.38 401 VAL B O 1
ATOM 6718 N N . SER B 1 402 ? 3.092 21.078 10.586 1 95.94 402 SER B N 1
ATOM 6719 C CA . SER B 1 402 ? 2.857 21.625 9.258 1 95.94 402 SER B CA 1
ATOM 6720 C C . SER B 1 402 ? 1.531 21.141 8.688 1 95.94 402 SER B C 1
ATOM 6722 O O . SER B 1 402 ? 1.188 19.969 8.812 1 95.94 402 SER B O 1
ATOM 6724 N N . ILE B 1 403 ? 0.772 22.078 8.094 1 94.94 403 ILE B N 1
ATOM 6725 C CA . ILE B 1 403 ? -0.566 21.75 7.621 1 94.94 403 ILE B CA 1
ATOM 6726 C C . ILE B 1 403 ? -0.578 21.719 6.094 1 94.94 403 ILE B C 1
ATOM 6728 O O . ILE B 1 403 ? -0.275 22.719 5.441 1 94.94 403 ILE B O 1
ATOM 6732 N N . TRP B 1 404 ? -0.846 20.578 5.543 1 89.06 404 TRP B N 1
ATOM 6733 C CA . TRP B 1 404 ? -1.08 20.422 4.113 1 89.06 404 TRP B CA 1
ATOM 6734 C C . TRP B 1 404 ? -2.551 20.141 3.828 1 89.06 404 TRP B C 1
ATOM 6736 O O . TRP B 1 404 ? -3.045 19.047 4.105 1 89.06 404 TRP B O 1
ATOM 6746 N N . THR B 1 405 ? -3.221 21.047 3.307 1 90.31 405 THR B N 1
ATOM 6747 C CA . THR B 1 405 ? -2.938 22.453 3.043 1 90.31 405 THR B CA 1
ATOM 6748 C C . THR B 1 405 ? -3.912 23.344 3.801 1 90.31 405 THR B C 1
ATOM 6750 O O . THR B 1 405 ? -4.836 22.859 4.457 1 90.31 405 THR B O 1
ATOM 6753 N N . ILE B 1 406 ? -3.66 24.578 3.721 1 95.38 406 ILE B N 1
ATOM 6754 C CA . ILE B 1 406 ? -4.527 25.516 4.426 1 95.38 406 ILE B CA 1
ATOM 6755 C C . ILE B 1 406 ? -5.551 26.094 3.453 1 95.38 406 ILE B C 1
ATOM 6757 O O . ILE B 1 406 ? -6.098 27.172 3.695 1 95.38 406 ILE B O 1
ATOM 6761 N N . MET B 1 407 ? -5.785 25.375 2.301 1 93.81 407 MET B N 1
ATOM 6762 C CA . MET B 1 407 ? -6.734 25.844 1.298 1 93.81 407 MET B CA 1
ATOM 6763 C C . MET B 1 407 ? -8.148 25.875 1.864 1 93.81 407 MET B C 1
ATOM 6765 O O . MET B 1 407 ? -9.039 26.516 1.29 1 93.81 407 MET B O 1
ATOM 6769 N N . ARG B 1 408 ? -8.328 25.203 2.951 1 92.69 408 ARG B N 1
ATOM 6770 C CA . ARG B 1 408 ? -9.555 25.234 3.738 1 92.69 408 ARG B CA 1
ATOM 6771 C C . ARG B 1 408 ? -9.258 25.531 5.207 1 92.69 408 ARG B C 1
ATOM 6773 O O . ARG B 1 408 ? -8.211 25.125 5.723 1 92.69 408 ARG B O 1
ATOM 6780 N N . PHE B 1 409 ? -10.188 26.25 5.762 1 95.31 409 PHE B N 1
ATOM 6781 C CA . PHE B 1 409 ? -10.008 26.547 7.176 1 95.31 409 PHE B CA 1
ATOM 6782 C C . PHE B 1 409 ? -10.609 25.453 8.047 1 95.31 409 PHE B C 1
ATOM 6784 O O . PHE B 1 409 ? -11.82 25.234 8.039 1 95.31 409 PHE B O 1
ATOM 6791 N N . SER B 1 410 ? -9.828 24.781 8.773 1 94.25 410 SER B N 1
ATOM 6792 C CA . SER B 1 410 ? -10.273 23.75 9.711 1 94.25 410 SER B CA 1
ATOM 6793 C C . SER B 1 410 ? -10.484 24.328 11.102 1 94.25 410 SER B C 1
ATOM 6795 O O . SER B 1 410 ? -9.562 24.359 11.914 1 94.25 410 SER B O 1
ATOM 6797 N N . THR B 1 411 ? -11.664 24.578 11.438 1 96 411 THR B N 1
ATOM 6798 C CA . THR B 1 411 ? -12 25.312 12.648 1 96 411 THR B CA 1
ATOM 6799 C C . THR B 1 411 ? -11.57 24.531 13.891 1 96 411 THR B C 1
ATOM 6801 O O . THR B 1 411 ? -10.859 25.062 14.75 1 96 411 THR B O 1
ATOM 6804 N N . GLN B 1 412 ? -11.898 23.297 13.945 1 96.81 412 GLN B N 1
ATOM 6805 C CA . GLN B 1 412 ? -11.602 22.484 15.125 1 96.81 412 GLN B CA 1
ATOM 6806 C C . GLN B 1 412 ? -10.094 22.297 15.289 1 96.81 412 GLN B C 1
ATOM 6808 O O . GLN B 1 412 ? -9.578 22.328 16.406 1 96.81 412 GLN B O 1
ATOM 6813 N N . MET B 1 413 ? -9.414 22.062 14.203 1 97.38 413 MET B N 1
ATOM 6814 C CA . MET B 1 413 ? -7.973 21.859 14.281 1 97.38 413 MET B CA 1
ATOM 6815 C C . MET B 1 413 ? -7.273 23.062 14.906 1 97.38 413 MET B C 1
ATOM 6817 O O . MET B 1 413 ? -6.508 22.922 15.859 1 97.38 413 MET B O 1
ATOM 6821 N N . TRP B 1 414 ? -7.582 24.203 14.367 1 97.75 414 TRP B N 1
ATOM 6822 C CA . TRP B 1 414 ? -6.926 25.422 14.844 1 97.75 414 TRP B CA 1
ATOM 6823 C C . TRP B 1 414 ? -7.34 25.734 16.281 1 97.75 414 TRP B C 1
ATOM 6825 O O . TRP B 1 414 ? -6.543 26.25 17.062 1 97.75 414 TRP B O 1
ATOM 6835 N N . PHE B 1 415 ? -8.625 25.469 16.578 1 97.38 415 PHE B N 1
ATOM 6836 C CA . PHE B 1 415 ? -9.094 25.656 17.953 1 97.38 415 PHE B CA 1
ATOM 6837 C C . PHE B 1 415 ? -8.281 24.812 18.922 1 97.38 415 PHE B C 1
ATOM 6839 O O . PHE B 1 415 ? -7.836 25.312 19.969 1 97.38 415 PHE B O 1
ATOM 6846 N N . ILE B 1 416 ? -8.008 23.609 18.547 1 97.19 416 ILE B N 1
ATOM 6847 C CA . ILE B 1 416 ? -7.262 22.672 19.391 1 97.19 416 ILE B CA 1
ATOM 6848 C C . ILE B 1 416 ? -5.809 23.141 19.5 1 97.19 416 ILE B C 1
ATOM 6850 O O . ILE B 1 416 ? -5.254 23.188 20.594 1 97.19 416 ILE B O 1
ATOM 6854 N N . ILE B 1 417 ? -5.215 23.484 18.391 1 97.19 417 ILE B N 1
ATOM 6855 C CA . ILE B 1 417 ? -3.824 23.938 18.406 1 97.19 417 ILE B CA 1
ATOM 6856 C C . ILE B 1 417 ? -3.688 25.188 19.25 1 97.19 417 ILE B C 1
ATOM 6858 O O . ILE B 1 417 ? -2.756 25.312 20.062 1 97.19 417 ILE B O 1
ATOM 6862 N N . ASN B 1 418 ? -4.648 26.094 19.094 1 96.25 418 ASN B N 1
ATOM 6863 C CA . ASN B 1 418 ? -4.625 27.344 19.844 1 96.25 418 ASN B CA 1
ATOM 6864 C C . ASN B 1 418 ? -4.836 27.109 21.344 1 96.25 418 ASN B C 1
ATOM 6866 O O . ASN B 1 418 ? -4.387 27.906 22.156 1 96.25 418 ASN B O 1
ATOM 6870 N N . THR B 1 419 ? -5.527 26.109 21.672 1 95.94 419 THR B N 1
ATOM 6871 C CA . THR B 1 419 ? -5.785 25.781 23.078 1 95.94 419 THR B CA 1
ATOM 6872 C C . THR B 1 419 ? -4.582 25.078 23.703 1 95.94 419 THR B C 1
ATOM 6874 O O . THR B 1 419 ? -4.297 25.266 24.891 1 95.94 419 THR B O 1
ATOM 6877 N N . ARG B 1 420 ? -3.848 24.375 22.906 1 95.69 420 ARG B N 1
ATOM 6878 C CA . ARG B 1 420 ? -2.738 23.578 23.422 1 95.69 420 ARG B CA 1
ATOM 6879 C C . ARG B 1 420 ? -1.45 24.391 23.469 1 95.69 420 ARG B C 1
ATOM 6881 O O . ARG B 1 420 ? -0.587 24.141 24.312 1 95.69 420 ARG B O 1
ATOM 6888 N N . TYR B 1 421 ? -1.33 25.312 22.5 1 97.06 421 TYR B N 1
ATOM 6889 C CA . TYR B 1 421 ? -0.006 25.906 22.328 1 97.06 421 TYR B CA 1
ATOM 6890 C C . TYR B 1 421 ? -0.103 27.406 22.062 1 97.06 421 TYR B C 1
ATOM 6892 O O . TYR B 1 421 ? -1.146 27.891 21.625 1 97.06 421 TYR B O 1
ATOM 6900 N N . TYR B 1 422 ? 1.004 28.062 22.391 1 95.12 422 TYR B N 1
ATOM 6901 C CA . TYR B 1 422 ? 1.262 29.359 21.781 1 95.12 422 TYR B CA 1
ATOM 6902 C C . TYR B 1 422 ? 1.846 29.203 20.375 1 95.12 422 TYR B C 1
ATOM 6904 O O . TYR B 1 422 ? 2.486 28.203 20.078 1 95.12 422 TYR B O 1
ATOM 6912 N N . ILE B 1 423 ? 1.554 30.172 19.578 1 94.38 423 ILE B N 1
ATOM 6913 C CA . ILE B 1 423 ? 2.078 30.125 18.219 1 94.38 423 ILE B CA 1
ATOM 6914 C C . ILE B 1 423 ? 3.297 31.047 18.109 1 94.38 423 ILE B C 1
ATOM 6916 O O . ILE B 1 423 ? 3.23 32.219 18.484 1 94.38 423 ILE B O 1
ATOM 6920 N N . GLU B 1 424 ? 4.344 30.422 17.641 1 92.19 424 GLU B N 1
ATOM 6921 C CA . GLU B 1 424 ? 5.562 31.219 17.453 1 92.19 424 GLU B CA 1
ATOM 6922 C C . GLU B 1 424 ? 5.379 32.281 16.375 1 92.19 424 GLU B C 1
ATOM 6924 O O . GLU B 1 424 ? 4.852 31.969 15.297 1 92.19 424 GLU B O 1
ATOM 6929 N N . ARG B 1 425 ? 5.781 33.438 16.812 1 84.75 425 ARG B N 1
ATOM 6930 C CA . ARG B 1 425 ? 5.75 34.562 15.859 1 84.75 425 ARG B CA 1
ATOM 6931 C C . ARG B 1 425 ? 7.152 35.094 15.586 1 84.75 425 ARG B C 1
ATOM 6933 O O . ARG B 1 425 ? 8.023 35.031 16.453 1 84.75 425 ARG B O 1
ATOM 6940 N N . LEU B 1 426 ? 7.328 35.406 14.414 1 76.31 426 LEU B N 1
ATOM 6941 C CA . LEU B 1 426 ? 8.625 35.969 14.078 1 76.31 426 LEU B CA 1
ATOM 6942 C C . LEU B 1 426 ? 8.531 37.5 13.969 1 76.31 426 LEU B C 1
ATOM 6944 O O . LEU B 1 426 ? 8.234 38.031 12.898 1 76.31 426 LEU B O 1
ATOM 6948 N N . PRO B 1 427 ? 8.539 38.188 15.281 1 57.97 427 PRO B N 1
ATOM 6949 C CA . PRO B 1 427 ? 8.414 39.656 15.289 1 57.97 427 PRO B CA 1
ATOM 6950 C C . PRO B 1 427 ? 9.492 40.344 14.469 1 57.97 427 PRO B C 1
ATOM 6952 O O . PRO B 1 427 ? 10.648 39.906 14.453 1 57.97 427 PRO B O 1
ATOM 6955 N N . GLY B 1 428 ? 9.094 41.469 13.906 1 55.5 428 GLY B N 1
ATOM 6956 C CA . GLY B 1 428 ? 10.039 42.281 13.18 1 55.5 428 GLY B CA 1
ATOM 6957 C C . GLY B 1 428 ? 10.602 41.625 11.945 1 55.5 428 GLY B C 1
ATOM 6958 O O . GLY B 1 428 ? 11.758 41.844 11.578 1 55.5 428 GLY B O 1
ATOM 6959 N N . ILE B 1 429 ? 9.938 40.562 11.609 1 55.72 429 ILE B N 1
ATOM 6960 C CA . ILE B 1 429 ? 10.398 39.906 10.398 1 55.72 429 ILE B CA 1
ATOM 6961 C C . ILE B 1 429 ? 10.656 40.938 9.305 1 55.72 429 ILE B C 1
ATOM 6963 O O . ILE B 1 429 ? 9.734 41.625 8.859 1 55.72 429 ILE B O 1
ATOM 6967 N N . ASN B 1 430 ? 11.359 41.938 9.539 1 49.69 430 ASN B N 1
ATOM 6968 C CA . ASN B 1 430 ? 11.914 42.688 8.422 1 49.69 430 ASN B CA 1
ATOM 6969 C C . ASN B 1 430 ? 12.633 41.781 7.438 1 49.69 430 ASN B C 1
ATOM 6971 O O . ASN B 1 430 ? 13.719 41.281 7.73 1 49.69 430 ASN B O 1
ATOM 6975 N N . CYS B 1 431 ? 11.82 41.031 6.875 1 47.31 431 CYS B N 1
ATOM 6976 C CA . CYS B 1 431 ? 12.531 40.25 5.875 1 47.31 431 CYS B CA 1
ATOM 6977 C C . CYS B 1 431 ? 13.648 41.062 5.23 1 47.31 431 CYS B C 1
ATOM 6979 O O . CYS B 1 431 ? 14.273 40.594 4.27 1 47.31 431 CYS B O 1
ATOM 6981 N N . GLN B 1 432 ? 13.508 42.344 5.316 1 40.16 432 GLN B N 1
ATOM 6982 C CA . GLN B 1 432 ? 14.531 43.281 4.863 1 40.16 432 GLN B CA 1
ATOM 6983 C C . GLN B 1 432 ? 15.844 43.062 5.605 1 40.16 432 GLN B C 1
ATOM 6985 O O . GLN B 1 432 ? 16.906 43.5 5.141 1 40.16 432 GLN B O 1
ATOM 6990 N N . SER B 1 433 ? 15.805 42.844 6.785 1 36.88 433 SER B N 1
ATOM 6991 C CA . SER B 1 433 ? 17.172 42.5 7.16 1 36.88 433 SER B CA 1
ATOM 6992 C C . SER B 1 433 ? 17.75 41.438 6.238 1 36.88 433 SER B C 1
ATOM 6994 O O . SER B 1 433 ? 18.938 41.125 6.312 1 36.88 433 SER B O 1
ATOM 6996 N N . CYS B 1 434 ? 17 40.719 5.621 1 33.59 434 CYS B N 1
ATOM 6997 C CA . CYS B 1 434 ? 17.453 40.094 4.387 1 33.59 434 CYS B CA 1
ATOM 6998 C C . CYS B 1 434 ? 17.656 41.125 3.285 1 33.59 434 CYS B C 1
ATOM 7000 O O . CYS B 1 434 ? 18.266 40.844 2.26 1 33.59 434 CYS B O 1
ATOM 7002 N N . VAL B 1 435 ? 16.828 42.188 3.061 1 30.92 435 VAL B N 1
ATOM 7003 C CA . VAL B 1 435 ? 17.094 43.344 2.209 1 30.92 435 VAL B CA 1
ATOM 7004 C C . VAL B 1 435 ? 17.922 44.375 2.977 1 30.92 435 VAL B C 1
ATOM 7006 O O . VAL B 1 435 ? 17.375 45.219 3.713 1 30.92 435 VAL B O 1
ATOM 7009 N N . LEU B 1 436 ? 18.766 44.156 3.854 1 27.06 436 LEU B N 1
ATOM 7010 C CA . LEU B 1 436 ? 19.609 45.281 4.234 1 27.06 436 LEU B CA 1
ATOM 7011 C C . LEU B 1 436 ? 20.047 46.094 3.008 1 27.06 436 LEU B C 1
ATOM 7013 O O . LEU B 1 436 ? 20.578 45.531 2.051 1 27.06 436 LEU B O 1
ATOM 7017 N N . ASN B 1 437 ? 19.406 47.156 2.676 1 24 437 ASN B N 1
ATOM 7018 C CA . ASN B 1 437 ? 20.141 48.219 1.994 1 24 437 ASN B CA 1
ATOM 7019 C C . ASN B 1 437 ? 21.469 48.5 2.672 1 24 437 ASN B C 1
ATOM 7021 O O . ASN B 1 437 ? 21.562 48.562 3.902 1 24 437 ASN B O 1
#

InterPro domains:
  IPR001223 Glycoside hydrolase family 18, catalytic domain [PF00704] (184-406)
  IPR001223 Glycoside hydrolase family 18, catalytic domain [PS51910] (93-420)
  IPR011583 Chitinase II/V-like, catalytic domain [SM00636] (106-409)
  IPR017853 Glycoside hydrolase superfamily [SSF51445] (99-408)
  IPR018392 LysM domain [PF01476] (4-46)
  IPR018392 LysM domain [PF01476] (53-96)
  IPR018392 LysM domain [PS51782] (2-46)
  IPR018392 LysM domain [PS51782] (51-96)
  IPR018392 LysM domain [SM00257] (3-47)
  IPR018392 LysM domain [SM00257] (52-97)
  IPR018392 LysM domain [cd00118] (2-46)
  IPR018392 LysM domain [cd00118] (53-96)
  IPR029070 Chitinase insertion domain superfamily [G3DSA:3.10.50.10] (322-380)
  IPR036779 LysM domain superfamily [G3DSA:3.10.350.10] (1-46)
  IPR036779 LysM domain superfamily [G3DSA:3.10.350.10] (47-108)
  IPR036779 LysM domain superfamily [SSF54106] (2-46)
  IPR036779 LysM domain superfamily [SSF54106] (51-97)

Organism: NCBI:txid29354

Nearest PDB structures (foldseek):
  4s3k-assembly1_A  TM=8.146E-01  e=2.125E-39  Priestia megaterium QM B1551
  4s3j-assembly2_B  TM=8.152E-01  e=5.166E-37  Bacillus cereus ATCC 10876
  4s3j-assembly3_C  TM=8.172E-01  e=5.792E-37  Bacillus cereus ATCC 10876
  3cz8-assembly1_B  TM=9.020E-01  e=4.852E-24  Bacillus subtilis sub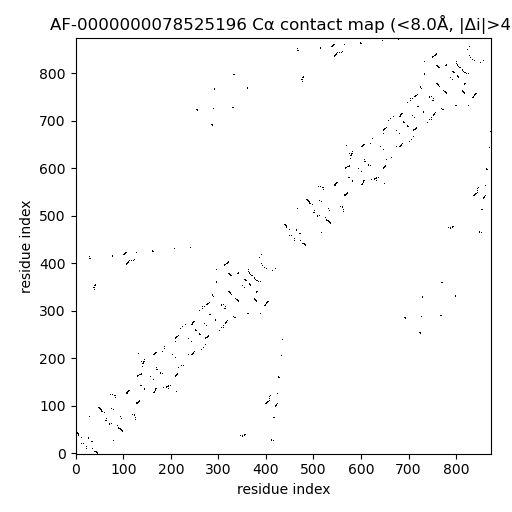sp. subtilis str. 168
  5jh8-assembly1_A  TM=8.766E-01  e=2.738E-24  Chromobacterium violaceum ATCC 12472

Solvent-accessible surface area (backbone atoms only — not comparable to full-atom values): 46030 Å² total; per-residue (Å²): 112,45,77,43,63,41,47,88,89,60,45,52,62,58,52,19,62,73,70,70,42,61,53,68,54,56,37,62,59,40,57,56,87,46,65,91,52,67,26,36,47,40,64,45,75,44,66,56,71,67,38,77,42,65,39,49,87,87,62,43,64,62,57,51,16,60,73,67,73,53,44,50,52,52,36,38,65,62,34,47,72,53,53,76,46,95,70,82,55,69,68,41,73,46,45,70,38,63,54,61,79,52,78,47,68,27,42,26,34,31,32,36,54,65,81,48,53,64,63,45,48,62,45,45,41,61,68,27,23,30,39,32,41,51,64,35,27,44,49,77,71,21,45,75,49,65,85,76,78,47,61,65,59,37,51,52,30,49,75,63,36,15,41,26,25,43,28,34,32,60,48,39,96,82,66,44,78,50,68,65,48,54,52,53,43,61,73,28,70,67,30,44,51,42,27,49,52,50,50,51,51,49,32,60,73,67,55,35,40,27,38,33,40,50,49,74,86,79,44,84,88,47,42,64,46,51,24,52,52,44,40,55,47,31,54,56,38,46,75,51,66,31,49,40,34,37,35,35,63,76,55,68,42,45,59,29,74,57,56,37,58,67,88,64,72,59,34,60,55,52,72,47,41,69,29,39,30,38,45,46,59,78,61,60,35,48,20,34,72,80,50,58,69,55,24,44,56,57,46,48,53,52,48,58,52,47,54,73,57,31,68,31,67,32,35,25,42,45,43,67,62,63,17,38,37,30,57,57,77,50,41,77,48,68,37,58,34,42,81,34,47,41,68,56,53,46,48,53,27,29,76,65,72,35,64,42,44,72,42,79,62,40,40,30,37,32,43,72,48,73,58,96,88,36,46,29,44,35,29,37,51,46,56,67,26,41,46,56,56,58,47,45,28,67,77,60,48,34,28,27,43,29,33,54,52,46,72,56,79,54,44,42,51,52,47,49,49,59,44,55,27,42,71,37,64,49,79,80,67,48,48,36,73,54,54,63,126,111,44,76,44,62,39,49,88,91,59,45,53,63,58,52,19,62,73,71,72,42,60,54,68,54,54,36,63,59,41,56,55,88,44,65,91,51,67,27,35,47,41,66,44,76,43,66,56,71,68,37,77,41,66,39,49,87,86,61,43,63,63,55,51,15,59,74,66,74,53,45,52,51,55,37,38,63,62,33,45,72,53,54,76,47,96,71,80,55,69,68,43,72,46,44,68,38,62,55,61,79,52,78,47,68,28,43,27,34,32,32,36,54,64,81,49,53,63,63,46,46,61,45,44,41,62,68,26,23,31,38,32,41,51,63,34,27,45,48,76,70,20,45,75,48,64,84,76,78,49,60,65,59,37,52,52,31,48,74,62,36,14,41,27,24,44,27,34,33,62,47,39,98,83,65,44,79,49,68,64,47,54,53,51,42,60,74,27,69,68,32,44,51,43,28,50,52,49,49,51,50,49,31,63,75,68,55,34,39,25,36,33,40,50,51,74,86,79,43,86,87,49,43,64,44,50,25,52,52,45,40,56,46,32,52,55,37,45,75,50,61,31,48,40,34,35,34,36,61,76,55,67,40,45,58,28,75,58,58,38,58,67,86,64,72,58,34,60,53,51,73,49,42,69,29,40,31,39,45,45,60,78,60,59,36,48,21,32,72,80,51,58,70,53,24,45,57,56,46,48,53,51,47,59,51,47,54,72,57,31,68,31,66,33,34,25,42,44,42,66,62,63,18,36,40,30,57,56,78,50,38,77,46,68,38,58,34,42,79,35,47,41,68,56,52,47,47,52,26,30,76,66,73,36,64,44,42,72,40,78,63,41,40,30,36,32,41,72,48,75,58,96,89,36,45,32,44,35,30,36,49,48,56,67,26,40,46,57,57,58,46,46,29,67,77,59,48,35,28,26,42,28,33,54,52,47,72,55,79,56,44,41,52,52,47,47,48,58,44,54,28,43,71,37,62,48,78,79,65,46,47,36,70,51,53,63,127

Radius of gyration: 32.44 Å; Cα contacts (8 Å, |Δi|>4): 1795; chains: 2; bounding box: 67×109×60 Å

Secondary structure (DSSP, 8-state):
-EEEEP-TT--HHHHHHHHT--HHHHHHHHT-S-TTSPPTT-EEEE--EEEEEE--TT--HHHHHHHTT--HHHHHHH-GGGGG-S-PPTT-EEEEEE------EEEEEEEEETT--HHHHHHHGGG-SEEEEEEEEE-TTS-EE--S--HHHHHHHHHTT-EEEEEEE---TTS---HHHHHHHHT-HHHHHHHHHHHHHHHHHHT-SEEEEEE-S--TTTHHHHHHHHHHHHHHHHHTT-EEEEEE---EE-SSSS-EE----THHHHTSSSEEEE---TT--TTSPS--SS-HHHHHHHHHHHHHHS-GGGEEEEEE--EEEEESSP-TTT--PEEE-HHHHHHHHHHTTPPPEEETTTTEEEEEEEETTEEEEEE---HHHHHHHHHHHHHHT-SEEEEE--SS--HHHHHHHHHH-EEP--TT--TTSSS--/-EEEEP-TT--HHHHHHHHT--HHHHHHHHT-S-TTSPPTT-EEEE--EEEEEE--TT--HHHHHHHTT--HHHHHHH-GGGGG-S-PPTT-EEEEEE------EEEEEEEE-TT--HHHHHHHGGG-SEEEEEEEEE-TTS-EE--S--HHHHHHHHHTTPEEEEEEE---TTS---HHHHHHHHT-HHHHHHHHHHHHHHHHHHT-SEEEEEE-S--TTTHHHHHHHHHHHHHHHHHTT-EEEEEE---EE-SSSS-EE----THHHHTSSSEEEE--GGG--TTSPS--SS-HHHHHHHHHHHHHHS-GGGEEEEEE--EEEEESSP-TTT--PEEE-HHHHHHHHHHTTPPPEEETTTTEEEEEEEETTEEEEEE---HHHHHHHHHHHHHHT-SEEEEE--SS--HHHHHHHHHH-EEP--TT--TTSSS--

pLDDT: mean 89.72, std 12.51, range [23.27, 98.69]